Protein AF-0000000075753574 (afdb_homodimer)

Organism: Penicillium rubens (strain ATCC 28089 / DSM 1075 / NRRL 1951 / Wisconsin 54-1255) (NCBI:txid500485)

Nearest PDB structures (foldseek):
  1yt8-assembly1_A  TM=9.404E-01  e=7.599E-63  Pseudomonas aeruginosa
  6mxv-assembly1_A  TM=7.467E-01  e=1.984E-13  Francisella tularensis subsp. tularensis SCHU S4
  3nhv-assembly1_B  TM=7.639E-01  e=2.719E-06  Halalkalibacterium halodurans C-125
  3tp9-assembly1_B  TM=4.585E-01  e=3.879E-08  Alicyclobacillus acidocaldarius subsp. acidocaldarius DSM 446
  5ve5-assembly2_B  TM=8.413E-01  e=1.608E-04  Paraburkholderia phytofirmans PsJN

Sequence (1056 aa):
MTKSITARELRQHWVNHHEIALLDVREEGPYSEAHPLFALSVPVSEIEKKLPSLVPRLSAPIIVYDDGEGYVDRATARILALGYRDVAILTGGLSAYALVGEVYRDVNVPSKAFGELVESINHTPSLSAREVKDVLESEDDVVVLDARRFEEYNTMSIPHGRSCPGGELLYRFFEAIPSPETTVIVNCAGRTRSIVGTQSLINSGIPNKVVALRNGTIGWTLEGLELETKKTRRVPSPSVETLQKARKYAESWANHVGVSFIDSDQLTRFAAELEDRTLYLLDVRDPEEYALGHPIGFSNAPGGQLVQATDEWVGVRGARIVLYDTDGVRARMTASWLLQLGWEVYVFEERAGVPDALPLPKVPSWHPSTDCSITINDLRNLAGATVVDLARSSSYQKGHIPGAWFASGPELARDLRVLDGGGPIVLTSPDGDVAAMNVDEARKSISREVLYLVGGTMAWVAAGHPLETESRWLSQPIDVYKRPYEGTNNARKHMQGYLDWEYGLVAQLANDGVACFHVVRVSRGNLSMTKSITARELRQHWVNHHEIALLDVREEGPYSEAHPLFALSVPVSEIEKKLPSLVPRLSAPIIVYDDGEGYVDRATARILALGYRDVAILTGGLSAYALVGEVYRDVNVPSKAFGELVESINHTPSLSAREVKDVLESEDDVVVLDARRFEEYNTMSIPHGRSCPGGELLYRFFEAIPSPETTVIVNCAGRTRSIVGTQSLINSGIPNKVVALRNGTIGWTLEGLELETKKTRRVPSPSVETLQKARKYAESWANHVGVSFIDSDQLTRFAAELEDRTLYLLDVRDPEEYALGHPIGFSNAPGGQLVQATDEWVGVRGARIVLYDTDGVRARMTASWLLQLGWEVYVFEERAGVPDALPLPKVPSWHPSTDCSITINDLRNLAGATVVDLARSSSYQKGHIPGAWFASGPELARDLRVLDGGGPIVLTSPDGDVAAMNVDEARKSISREVLYLVGGTMAWVAAGHPLETESRWLSQPIDVYKRPYEGTNNARKHMQGYLDWEYGLVAQLANDGVACFHVVRVSRGNLS

pLDDT: mean 93.58, std 8.72, range [17.62, 98.88]

Solvent-accessible surface area (backbone atoms only — not comparable to full-atom values): 54801 Å² total; per-residue (Å²): 130,85,45,66,41,46,51,67,59,56,49,49,30,51,63,68,51,40,62,39,24,39,34,32,33,43,42,39,24,63,40,25,65,45,32,52,71,72,50,35,82,40,28,48,46,38,40,83,76,52,41,40,71,28,48,60,34,47,62,50,44,34,34,35,28,36,74,80,82,67,53,44,64,60,35,52,52,53,47,43,70,45,58,41,72,34,65,28,35,40,49,69,23,49,67,47,31,52,76,77,40,56,62,39,56,54,73,50,44,60,31,42,33,46,25,43,39,43,35,63,71,66,58,60,55,60,36,46,45,66,54,47,52,50,44,65,73,72,42,84,62,62,45,37,35,27,27,39,54,61,69,55,38,21,63,38,34,58,80,79,46,24,35,33,37,34,35,39,41,58,48,27,36,61,63,67,46,91,51,66,78,33,35,37,35,25,25,28,57,45,51,38,54,9,46,50,37,30,43,50,47,54,59,34,59,56,78,42,54,61,26,12,38,40,39,14,50,52,34,28,46,75,70,71,50,79,68,41,59,71,51,79,55,58,60,57,81,46,50,74,66,38,33,54,53,31,24,53,32,24,48,54,34,19,56,73,71,61,59,43,73,38,46,45,67,53,49,52,52,51,40,72,36,40,82,81,42,49,73,43,45,32,26,27,44,54,69,70,57,43,72,75,52,68,64,88,81,46,42,82,38,38,22,30,56,34,58,50,34,40,70,78,60,52,36,41,45,50,30,40,36,39,30,30,48,91,70,62,23,38,26,38,52,37,39,42,51,41,40,27,57,48,42,48,50,32,29,47,42,72,90,38,62,76,65,89,79,65,66,68,76,75,70,62,68,83,79,69,71,71,88,39,53,37,46,66,68,52,55,74,68,43,75,66,56,46,42,36,32,53,39,56,55,70,54,40,47,74,38,32,58,70,86,32,27,36,35,41,58,81,53,37,47,65,43,56,70,73,54,83,82,81,39,37,35,33,27,20,12,55,64,12,56,55,16,42,68,42,36,65,60,39,38,72,56,45,89,50,54,52,31,18,30,56,40,14,50,50,42,42,45,73,73,70,47,76,66,31,51,78,82,39,74,61,35,78,78,45,58,52,63,85,57,59,77,60,74,88,82,53,56,66,68,52,41,52,50,50,53,55,52,53,70,46,31,34,48,48,45,29,42,41,40,44,70,59,32,38,75,80,71,73,79,75,68,82,80,116,132,87,45,66,42,45,50,68,58,54,48,49,30,50,63,68,51,39,63,38,24,40,33,32,33,44,41,38,24,62,39,25,64,45,32,52,71,75,51,35,83,41,27,50,45,40,40,85,76,52,42,42,69,29,49,58,34,48,61,49,44,34,35,35,27,36,74,79,82,68,53,44,64,61,36,51,51,54,46,44,71,46,57,41,73,35,67,29,36,38,48,70,22,50,66,47,31,51,75,77,40,58,62,39,56,55,74,51,43,59,31,44,31,47,25,45,39,42,35,63,72,64,59,59,55,58,36,46,44,67,55,47,52,48,45,66,74,72,44,84,61,61,46,37,36,26,28,40,54,60,71,55,38,21,61,39,34,58,81,78,46,23,36,33,37,34,36,39,40,59,46,26,36,61,63,68,47,92,49,65,80,32,35,35,34,23,25,27,57,47,51,37,55,9,45,50,40,32,43,51,46,53,59,35,60,57,80,41,55,61,25,12,39,40,39,12,51,52,34,28,48,75,70,69,48,78,68,43,61,70,51,79,53,59,61,59,82,48,50,74,67,40,32,55,54,31,23,53,32,25,49,54,35,19,57,73,72,61,58,44,72,38,45,46,67,54,49,51,52,52,41,72,35,41,81,81,41,48,72,45,44,33,26,29,43,54,69,70,58,45,73,76,52,69,64,87,81,46,42,82,39,37,21,31,55,33,60,50,33,42,70,77,60,51,36,42,44,50,30,40,37,38,30,31,49,90,69,61,23,41,27,38,52,35,40,42,51,42,40,27,58,48,42,48,51,33,30,47,42,73,90,39,62,78,66,90,80,66,66,67,74,75,69,63,69,85,79,69,72,70,87,41,53,39,47,66,69,53,56,75,67,43,75,66,56,44,40,37,31,52,40,55,53,71,54,39,49,73,37,32,59,70,87,32,27,36,35,42,59,80,51,35,47,66,42,57,69,73,55,81,82,82,40,37,35,35,26,20,13,54,65,12,56,53,16,42,69,41,36,64,61,39,38,73,56,45,89,50,53,53,32,18,30,55,41,14,51,50,42,41,47,74,73,69,48,75,66,32,53,78,79,39,74,61,34,77,78,45,57,53,63,83,55,61,78,58,75,87,81,51,58,66,69,51,43,52,51,51,54,55,51,53,70,46,29,33,48,48,44,30,41,44,41,46,72,59,33,38,74,79,72,74,80,74,69,80,80,114

Secondary structure (DSSP, 8-state):
--EEE-HHHHHHHHHTT--BEEEE-S-HHHHHHSB-TTEEE--GGGHHHHHHHH---TTS-EEEE-SSSS-HHHHHHHHHHTT---EEEETTHHHHHTTTS--B-SSSHHHHHHHHHHHHHHT--EE-HHHHHHHHHH-SSEEEEE-S-HHHHHH-B-TTEEE--GGGHHHHHHHH--STT-EEEEE-SSSHHHHHHHHHHHHHT--S-EEEETTHHHHHHHTTPPPB-S---BPPPPPHHHHHHHHHHHHHHHHHHT-EEE-HHHHHHHHHTTTTS-EEEEE-S-HHHHHH---TTPEE--HHHHHHTGGGT--SBT-EEEEE-SSSSHHHHHHHHHHHTT-EEEEEPTTSPPPTT--PPPPP-----STTEE-HHHHHH-TT-EEEE-S-HHHHHH-BSTTPEE--STTHHHHGGG---SS-EEEE-SSSHHHHHHHHHHHHH-SS-EEEETTHHHHHHHTTPPPB----BSS---S----TTSSS---HHHHHHHHHHHHTHHHHHHHH------PPP-------/--EEE-HHHHHHHHHTT--BEEEE-S-HHHHHHSB-TTEEE--GGGHHHHHHHH---TTS-EEEE-SSSS-HHHHHHHHHHTT---EEEETTHHHHHTTTS--B-SSSHHHHHHHHHHHHHHT--EE-HHHHHHHHHH-SSEEEEE-S-HHHHHH-B-TTEEE--GGGHHHHHHHH---TT-EEEEE-SSSHHHHHHHHHHHHHT--S-EEEETTHHHHHHHTTPPPB-S---BPPPPPHHHHHHHHHHHHHHHHHHT-EEE-HHHHHHHHHTTTTS-EEEEE-S-HHHHHH---TTPEE--HHHHHHTGGGT--SBT-EEEEE-SSSSHHHHHHHHHHHTT-EEEEEPTTSPPPTT--PPPPP-----STTEE-HHHHHH-TT-EEEE-S-HHHHHH-BSTTPEE--STTHHHHGGG---SS-EEEE-SSSHHHHHHHHHHHHH-SS-EEEETTHHHHHHHTTPPPB----BSS---S----TTSSS---HHHHHHHHHHHHTHHHHHHHH------PPP-------

Radius of gyration: 33.56 Å; Cα contacts (8 Å, |Δi|>4): 2236; chains: 2; bounding box: 73×112×78 Å

InterPro domains:
  IPR001763 Rhodanese-like domain [PF00581] (9-97)
  IPR001763 Rhodanese-like domain [PF00581] (129-221)
  IPR001763 Rhodanese-like domain [PF00581] (270-349)
  IPR001763 Rhodanese-like domain [PF00581] (384-462)
  IPR001763 Rhodanese-like domain [PS50206] (16-105)
  IPR001763 Rhodanese-like domain [PS50206] (138-229)
  IPR001763 Rhodanese-like domain [PS50206] (275-469)
  IPR001763 Rhodanese-like domain [SM00450] (5-103)
  IPR001763 Rhodanese-like domain [SM00450] (128-226)
  IPR001763 Rhodanese-like domain [SM00450] (265-357)
  IPR001763 Rhodanese-like domain [SM00450] (372-466)
  IPR036873 Rhodanese-like domain superfamily [G3DSA:3.40.250.10] (2-103)
  IPR036873 Rhodanese-like domain superfamily [G3DSA:3.40.250.10] (124-230)
  IPR036873 Rhodanese-like domain superfamily [G3DSA:3.40.250.10] (260-349)
  IPR036873 Rhodanese-like domain superfamily [G3DSA:3.40.250.10] (373-472)
  IPR036873 Rhodanese-like domain superfamily [SSF52821] (3-99)
  IPR036873 Rhodanese-like domain superfamily [SSF52821] (105-231)
  IPR036873 Rhodanese-like domain superfamily [SSF52821] (270-349)
  IPR036873 Rhodanese-like domain superfamily [SSF52821] (375-518)

Structure (mmCIF, N/CA/C/O backbone):
data_AF-0000000075753574-model_v1
#
loop_
_entity.id
_entity.type
_entity.pdbx_description
1 polymer 'Pc22g07680 protein'
#
loop_
_atom_site.group_PDB
_atom_site.id
_atom_site.type_symbol
_atom_site.label_atom_id
_atom_site.label_alt_id
_atom_site.label_comp_id
_atom_site.label_asym_id
_atom_site.label_entity_id
_atom_site.label_seq_id
_atom_site.pdbx_PDB_ins_code
_atom_site.Cartn_x
_atom_site.Cartn_y
_atom_site.Cartn_z
_atom_site.occupancy
_atom_site.B_iso_or_equiv
_atom_site.auth_seq_id
_atom_site.auth_comp_id
_atom_site.auth_asym_id
_atom_site.auth_atom_id
_atom_site.pdbx_PDB_model_num
ATOM 1 N N . MET A 1 1 ? 22.688 10.523 28.703 1 51.31 1 MET A N 1
ATOM 2 C CA . MET A 1 1 ? 22.828 10.273 27.266 1 51.31 1 MET A CA 1
ATOM 3 C C . MET A 1 1 ? 21.469 10.25 26.578 1 51.31 1 MET A C 1
ATOM 5 O O . MET A 1 1 ? 20.547 9.578 27.047 1 51.31 1 MET A O 1
ATOM 9 N N . THR A 1 2 ? 21.188 11.188 25.609 1 72.88 2 THR A N 1
ATOM 10 C CA . THR A 1 2 ? 19.891 11.336 24.984 1 72.88 2 THR A CA 1
ATOM 11 C C . THR A 1 2 ? 19.516 10.07 24.203 1 72.88 2 THR A C 1
ATOM 13 O O . THR A 1 2 ? 20.328 9.523 23.469 1 72.88 2 THR A O 1
ATOM 16 N N . LYS A 1 3 ? 18.5 9.375 24.531 1 91.75 3 LYS A N 1
ATOM 17 C CA . LYS A 1 3 ? 17.984 8.18 23.891 1 91.75 3 LYS A CA 1
ATOM 18 C C . LYS A 1 3 ? 17.797 8.398 22.391 1 91.75 3 LYS A C 1
ATOM 20 O O . LYS A 1 3 ? 17.516 9.516 21.953 1 91.75 3 LYS A O 1
ATOM 25 N N . SER A 1 4 ? 18.25 7.445 21.625 1 97.56 4 SER A N 1
ATOM 26 C CA . SER A 1 4 ? 18.078 7.52 20.188 1 97.56 4 SER A CA 1
ATOM 27 C C . SER A 1 4 ? 17.312 6.301 19.656 1 97.56 4 SER A C 1
ATOM 29 O O . SER A 1 4 ? 17.25 5.27 20.328 1 97.56 4 SER A O 1
ATOM 31 N N . ILE A 1 5 ? 16.656 6.43 18.578 1 98.12 5 ILE A N 1
ATOM 32 C CA . ILE A 1 5 ? 15.93 5.367 17.906 1 98.12 5 ILE A CA 1
ATOM 33 C C . ILE A 1 5 ? 16.203 5.422 16.406 1 98.12 5 ILE A C 1
ATOM 35 O O . ILE A 1 5 ? 16.297 6.504 15.828 1 98.12 5 ILE A O 1
ATOM 39 N N . THR A 1 6 ? 16.406 4.301 15.742 1 98.19 6 THR A N 1
ATOM 40 C CA . THR A 1 6 ? 16.609 4.262 14.297 1 98.19 6 THR A CA 1
ATOM 41 C C . THR A 1 6 ? 15.289 4.383 13.547 1 98.19 6 THR A C 1
ATOM 43 O O . THR A 1 6 ? 14.227 4.148 14.117 1 98.19 6 THR A O 1
ATOM 46 N N . ALA A 1 7 ? 15.414 4.77 12.289 1 98.06 7 ALA A N 1
ATOM 47 C CA . ALA A 1 7 ? 14.234 4.848 11.445 1 98.06 7 ALA A CA 1
ATOM 48 C C . ALA A 1 7 ? 13.516 3.504 11.375 1 98.06 7 ALA A C 1
ATOM 50 O O . ALA A 1 7 ? 12.281 3.447 11.422 1 98.06 7 ALA A O 1
ATOM 51 N N . ARG A 1 8 ? 14.219 2.412 11.297 1 96.75 8 ARG A N 1
ATOM 52 C CA . ARG A 1 8 ? 13.648 1.074 11.211 1 96.75 8 ARG A CA 1
ATOM 53 C C . ARG A 1 8 ? 12.867 0.733 12.477 1 96.75 8 ARG A C 1
ATOM 55 O O . ARG A 1 8 ? 11.766 0.178 12.398 1 96.75 8 ARG A O 1
ATOM 62 N N . GLU A 1 9 ? 13.43 1.043 13.609 1 97.88 9 GLU A N 1
ATOM 63 C CA . GLU A 1 9 ? 12.742 0.798 14.875 1 97.88 9 GLU A CA 1
ATOM 64 C C . GLU A 1 9 ? 11.453 1.609 14.969 1 97.88 9 GLU A C 1
ATOM 66 O O . GLU A 1 9 ? 10.422 1.1 15.422 1 97.88 9 GLU A O 1
ATOM 71 N N . LEU A 1 10 ? 11.562 2.91 14.602 1 98.5 10 LEU A N 1
ATOM 72 C CA . LEU A 1 10 ? 10.383 3.773 14.586 1 98.5 10 LEU A CA 1
ATOM 73 C C . LEU A 1 10 ? 9.281 3.17 13.727 1 98.5 10 LEU A C 1
ATOM 75 O O . LEU A 1 10 ? 8.125 3.08 14.164 1 98.5 10 LEU A O 1
ATOM 79 N N . ARG A 1 11 ? 9.641 2.717 12.555 1 97.75 11 ARG A N 1
ATOM 80 C CA . ARG A 1 11 ? 8.688 2.152 11.609 1 97.75 11 ARG A CA 1
ATOM 81 C C . ARG A 1 11 ? 8.07 0.871 12.148 1 97.75 11 ARG A C 1
ATOM 83 O O . ARG A 1 11 ? 6.887 0.597 11.914 1 97.75 11 ARG A O 1
ATOM 90 N N . GLN A 1 12 ? 8.812 0.112 12.891 1 96.62 12 GLN A N 1
ATOM 91 C CA . GLN A 1 12 ? 8.289 -1.104 13.508 1 96.62 12 GLN A CA 1
ATOM 92 C C . GLN A 1 12 ? 7.215 -0.778 14.539 1 96.62 12 GLN A C 1
ATOM 94 O O . GLN A 1 12 ? 6.254 -1.532 14.703 1 96.62 12 GLN A O 1
ATOM 99 N N . HIS A 1 13 ? 7.375 0.349 15.227 1 97.56 13 HIS A N 1
ATOM 100 C CA . HIS A 1 13 ? 6.328 0.775 16.141 1 97.56 13 HIS A CA 1
ATOM 101 C C . HIS A 1 13 ? 5.004 0.982 15.414 1 97.56 13 HIS A C 1
ATOM 103 O O . HIS A 1 13 ? 3.959 0.519 15.875 1 97.56 13 HIS A O 1
ATOM 109 N N . TRP A 1 14 ? 5.082 1.662 14.289 1 97.69 14 TRP A N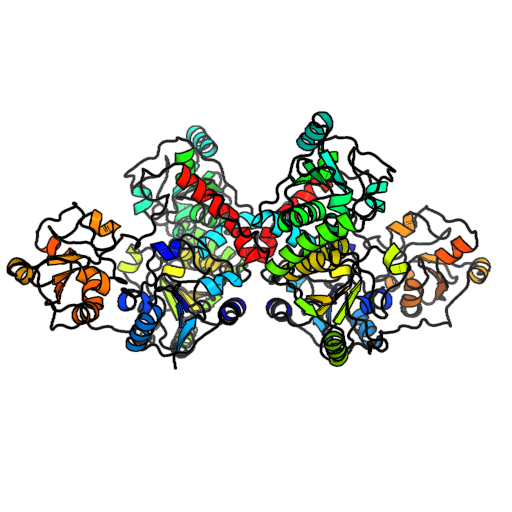 1
ATOM 110 C CA . TRP A 1 14 ? 3.869 1.961 13.539 1 97.69 14 TRP A CA 1
ATOM 111 C C . TRP A 1 14 ? 3.199 0.679 13.055 1 97.69 14 TRP A C 1
ATOM 113 O O . TRP A 1 14 ? 1.995 0.49 13.242 1 97.69 14 TRP A O 1
ATOM 123 N N . VAL A 1 15 ? 3.992 -0.247 12.516 1 95.44 15 VAL A N 1
ATOM 124 C CA . VAL A 1 15 ? 3.453 -1.459 11.906 1 95.44 15 VAL A CA 1
ATOM 125 C C . VAL A 1 15 ? 2.861 -2.361 12.992 1 95.44 15 VAL A C 1
ATOM 127 O O . VAL A 1 15 ? 1.861 -3.045 12.758 1 95.44 15 VAL A O 1
ATOM 130 N N . ASN A 1 16 ? 3.414 -2.309 14.172 1 94.75 16 ASN A N 1
ATOM 131 C CA . ASN A 1 16 ? 2.961 -3.164 15.266 1 94.75 16 ASN A CA 1
ATOM 132 C C . ASN A 1 16 ? 1.916 -2.463 16.125 1 94.75 16 ASN A C 1
ATOM 134 O O . ASN A 1 16 ? 1.493 -2.996 17.156 1 94.75 16 ASN A O 1
ATOM 138 N N . HIS A 1 17 ? 1.544 -1.242 15.82 1 95.06 17 HIS A N 1
ATOM 139 C CA . HIS A 1 17 ? 0.521 -0.464 16.516 1 95.06 17 HIS A CA 1
ATOM 140 C C . HIS A 1 17 ? 0.948 -0.13 17.938 1 95.06 17 HIS A C 1
ATOM 142 O O . HIS A 1 17 ? 0.118 -0.108 18.844 1 95.06 17 HIS A O 1
ATOM 148 N N . HIS A 1 18 ? 2.271 0.02 18.141 1 97.19 18 HIS A N 1
ATOM 149 C CA . HIS A 1 18 ? 2.781 0.519 19.406 1 97.19 18 HIS A CA 1
ATOM 150 C C . HIS A 1 18 ? 2.721 2.041 19.469 1 97.19 18 HIS A C 1
ATOM 152 O O . HIS A 1 18 ? 3.012 2.717 18.484 1 97.19 18 HIS A O 1
ATOM 158 N N . GLU A 1 19 ? 2.332 2.555 20.641 1 98.31 19 GLU A N 1
ATOM 159 C CA . GLU A 1 19 ? 2.172 3.998 20.797 1 98.31 19 GLU A CA 1
ATOM 160 C C . GLU A 1 19 ? 3.496 4.727 20.578 1 98.31 19 GLU A C 1
ATOM 162 O O . GLU A 1 19 ? 4.523 4.336 21.141 1 98.31 19 GLU A O 1
ATOM 167 N N . ILE A 1 20 ? 3.479 5.77 19.781 1 98.69 20 ILE A N 1
ATOM 168 C CA . ILE A 1 20 ? 4.664 6.586 19.531 1 98.69 20 ILE A CA 1
ATOM 169 C C . ILE A 1 20 ? 4.262 7.891 18.844 1 98.69 20 ILE A C 1
ATOM 171 O O . ILE A 1 20 ? 3.365 7.902 18 1 98.69 20 ILE A O 1
ATOM 175 N N . ALA A 1 21 ? 4.809 8.992 19.219 1 98.81 21 ALA A N 1
ATOM 176 C CA . ALA A 1 21 ? 4.645 10.289 18.562 1 98.81 21 ALA A CA 1
ATOM 177 C C . ALA A 1 21 ? 5.945 10.734 17.906 1 98.81 21 ALA A C 1
ATOM 179 O O . ALA A 1 21 ? 7.008 10.695 18.516 1 98.81 21 ALA A O 1
ATOM 180 N N . LEU A 1 22 ? 5.906 11.07 16.641 1 98.88 22 LEU A N 1
ATOM 181 C CA . LEU A 1 22 ? 7.055 11.602 15.906 1 98.88 22 LEU A CA 1
ATOM 182 C C . LEU A 1 22 ? 6.902 13.094 15.664 1 98.88 22 LEU A C 1
ATOM 184 O O . LEU A 1 22 ? 5.957 13.531 14.992 1 98.88 22 LEU A O 1
ATOM 188 N N . LEU A 1 23 ? 7.781 13.844 16.172 1 98.81 23 LEU A N 1
ATOM 189 C CA . LEU A 1 23 ? 7.707 15.297 16.094 1 98.81 23 LEU A CA 1
ATOM 190 C C . LEU A 1 23 ? 8.758 15.844 15.125 1 98.81 23 LEU A C 1
ATOM 192 O O . LEU A 1 23 ? 9.953 15.656 15.336 1 98.81 23 LEU A O 1
ATOM 196 N N . ASP A 1 24 ? 8.305 16.453 14.102 1 98.75 24 ASP A N 1
ATOM 197 C CA . ASP A 1 24 ? 9.148 17.297 13.266 1 98.75 24 ASP A CA 1
ATOM 198 C C . ASP A 1 24 ? 9.273 18.703 13.852 1 98.75 24 ASP A C 1
ATOM 200 O O . ASP A 1 24 ? 8.305 19.469 13.875 1 98.75 24 ASP A O 1
ATOM 204 N N . VAL A 1 25 ? 10.469 19.031 14.281 1 98.31 25 VAL A N 1
ATOM 205 C CA . VAL A 1 25 ? 10.602 20.281 15.039 1 98.31 25 VAL A CA 1
ATOM 206 C C . VAL A 1 25 ? 11.047 21.406 14.117 1 98.31 25 VAL A C 1
ATOM 208 O O . VAL A 1 25 ? 11.414 22.484 14.586 1 98.31 25 VAL A O 1
ATOM 211 N N . ARG A 1 26 ? 11.086 21.234 12.844 1 97.12 26 ARG A N 1
ATOM 212 C CA . ARG A 1 26 ? 11.305 22.281 11.836 1 97.12 26 ARG A CA 1
ATOM 213 C C . ARG A 1 26 ? 10.055 23.141 11.664 1 97.12 26 ARG A C 1
ATOM 215 O O . ARG A 1 26 ? 8.992 22.812 12.203 1 97.12 26 ARG A O 1
ATOM 222 N N . GLU A 1 27 ? 10.164 24.141 10.961 1 96.25 27 GLU A N 1
ATOM 223 C CA . GLU A 1 27 ? 9.008 24.953 10.586 1 96.25 27 GLU A CA 1
ATOM 224 C C . GLU A 1 27 ? 8.117 24.203 9.594 1 96.25 27 GLU A C 1
ATOM 226 O O . GLU A 1 27 ? 8.562 23.266 8.938 1 96.25 27 GLU A O 1
ATOM 231 N N . GLU A 1 28 ? 6.852 24.609 9.484 1 95.81 28 GLU A N 1
ATOM 232 C CA . GLU A 1 28 ? 5.863 23.953 8.633 1 95.81 28 GLU A CA 1
ATOM 233 C C . GLU A 1 28 ? 6.312 23.938 7.176 1 95.81 28 GLU A C 1
ATOM 235 O O . GLU A 1 28 ? 6.035 22.984 6.445 1 95.81 28 GLU A O 1
ATOM 240 N N . GLY A 1 29 ? 6.945 24.984 6.703 1 95.06 29 GLY A N 1
ATOM 241 C CA . GLY A 1 29 ? 7.434 25.031 5.336 1 95.06 29 GLY A CA 1
ATOM 242 C C . GLY A 1 29 ? 8.281 23.828 4.965 1 95.06 29 GLY A C 1
ATOM 243 O O . GLY A 1 29 ? 7.879 23.016 4.125 1 95.06 29 GLY A O 1
ATOM 244 N N . PRO A 1 30 ? 9.492 23.766 5.68 1 96.12 30 PRO A N 1
ATOM 245 C CA . PRO A 1 30 ? 10.336 22.594 5.43 1 96.12 30 PRO A CA 1
ATOM 246 C C . PRO A 1 30 ? 9.617 21.266 5.711 1 96.12 30 PRO A C 1
ATOM 248 O O . PRO A 1 30 ? 9.797 20.297 4.977 1 96.12 30 PRO A O 1
ATOM 251 N N . TYR A 1 31 ? 8.812 21.219 6.691 1 97.5 31 TYR A N 1
ATOM 252 C CA . TYR A 1 31 ? 8 20.031 6.973 1 97.5 31 TYR A CA 1
ATOM 253 C C . TYR A 1 31 ? 7.156 19.656 5.762 1 97.5 31 TYR A C 1
ATOM 255 O O . TYR A 1 31 ? 7.125 18.484 5.367 1 97.5 31 TYR A O 1
ATOM 263 N N . SER A 1 32 ? 6.477 20.578 5.164 1 96.81 32 SER A N 1
ATOM 264 C CA . SER A 1 32 ? 5.539 20.328 4.078 1 96.81 32 SER A CA 1
ATOM 265 C C . SER A 1 32 ? 6.262 19.828 2.828 1 96.81 32 SER A C 1
ATOM 267 O O . SER A 1 32 ? 5.637 19.281 1.917 1 96.81 32 SER A O 1
ATOM 269 N N . GLU A 1 33 ? 7.562 20.031 2.762 1 96.06 33 GLU A N 1
ATOM 270 C CA . GLU A 1 33 ? 8.336 19.594 1.605 1 96.06 33 GLU A CA 1
ATOM 271 C C . GLU A 1 33 ? 8.664 18.109 1.692 1 96.06 33 GLU A C 1
ATOM 273 O O . GLU A 1 33 ? 8.773 17.438 0.668 1 96.06 33 GLU A O 1
ATOM 278 N N . ALA A 1 34 ? 8.906 17.703 2.895 1 97.75 34 ALA A N 1
ATOM 279 C CA . ALA A 1 34 ? 9.273 16.297 3.094 1 97.75 34 ALA A CA 1
ATOM 280 C C . ALA A 1 34 ? 9.133 15.898 4.559 1 97.75 34 ALA A C 1
ATOM 282 O O . ALA A 1 34 ? 9.688 16.547 5.445 1 97.75 34 ALA A O 1
ATOM 283 N N . HIS A 1 35 ? 8.469 14.852 4.82 1 98.69 35 HIS A N 1
ATOM 284 C CA . HIS A 1 35 ? 8.336 14.312 6.172 1 98.69 35 HIS A CA 1
ATOM 285 C C . HIS A 1 35 ? 7.82 12.875 6.145 1 98.69 35 HIS A C 1
ATOM 287 O O . HIS A 1 35 ? 7.18 12.461 5.176 1 98.69 35 HIS A O 1
ATOM 293 N N . PRO A 1 36 ? 8.148 12.078 7.199 1 98.75 36 PRO A N 1
ATOM 294 C CA . PRO A 1 36 ? 7.512 10.766 7.312 1 98.75 36 PRO A CA 1
ATOM 295 C C . PRO A 1 36 ? 5.992 10.852 7.445 1 98.75 36 PRO A C 1
ATOM 297 O O . PRO A 1 36 ? 5.465 11.891 7.855 1 98.75 36 PRO A O 1
ATOM 300 N N . LEU A 1 37 ? 5.301 9.797 7.156 1 98.62 37 LEU A N 1
ATOM 301 C CA . LEU A 1 37 ? 3.85 9.766 7.016 1 98.62 37 LEU A CA 1
ATOM 302 C C . LEU A 1 37 ? 3.166 10.297 8.266 1 98.62 37 LEU A C 1
ATOM 304 O O . LEU A 1 37 ? 2.238 11.102 8.18 1 98.62 37 LEU A O 1
ATOM 308 N N . PHE A 1 38 ? 3.633 9.867 9.461 1 98.62 38 PHE A N 1
ATOM 309 C CA . PHE A 1 38 ? 2.885 10.148 10.68 1 98.62 38 PHE A CA 1
ATOM 310 C C . PHE A 1 38 ? 3.572 11.234 11.5 1 98.62 38 PHE A C 1
ATOM 312 O O . PHE A 1 38 ? 3.291 11.398 12.688 1 98.62 38 PHE A O 1
ATOM 319 N N . ALA A 1 39 ? 4.473 11.984 10.859 1 98.75 39 ALA A N 1
ATOM 320 C CA . ALA A 1 39 ? 5.152 13.062 11.57 1 98.75 39 ALA A CA 1
ATOM 321 C C . ALA A 1 39 ? 4.191 14.211 11.867 1 98.75 39 ALA A C 1
ATOM 323 O O . ALA A 1 39 ? 3.338 14.547 11.039 1 98.75 39 ALA A O 1
ATOM 324 N N . LEU A 1 40 ? 4.387 14.766 13.031 1 98.38 40 LEU A N 1
ATOM 325 C CA . LEU A 1 40 ? 3.656 15.961 13.438 1 98.38 40 LEU A CA 1
ATOM 326 C C . LEU A 1 40 ? 4.508 17.219 13.258 1 98.38 40 LEU A C 1
ATOM 328 O O . LEU A 1 40 ? 5.699 17.203 13.586 1 98.38 40 LEU A O 1
ATOM 332 N N . SER A 1 41 ? 3.939 18.25 12.727 1 97.75 41 SER A N 1
ATOM 333 C CA . SER A 1 41 ? 4.633 19.531 12.648 1 97.75 41 SER A CA 1
ATOM 334 C C . SER A 1 41 ? 4.547 20.281 13.969 1 97.75 41 SER A C 1
ATOM 336 O O . SER A 1 41 ? 3.508 20.859 14.297 1 97.75 41 SER A O 1
ATOM 338 N N . VAL A 1 42 ? 5.59 20.219 14.711 1 98 42 VAL A N 1
ATOM 339 C CA . VAL A 1 42 ? 5.703 20.922 15.984 1 98 42 VAL A CA 1
ATOM 340 C C . VAL A 1 42 ? 7.02 21.703 16.031 1 98 42 VAL A C 1
ATOM 342 O O . VAL A 1 42 ? 7.996 21.234 16.625 1 98 42 VAL A O 1
ATOM 345 N N . PRO A 1 43 ? 6.969 22.906 15.461 1 97.25 43 PRO A N 1
ATOM 346 C CA . PRO A 1 43 ? 8.211 23.672 15.445 1 97.25 43 PRO A CA 1
ATOM 347 C C . PRO A 1 43 ? 8.812 23.859 16.844 1 97.25 43 PRO A C 1
ATOM 349 O O . PRO A 1 43 ? 8.078 24.031 17.812 1 97.25 43 PRO A O 1
ATOM 352 N N . VAL A 1 44 ? 10.133 23.891 16.922 1 97.25 44 VAL A N 1
ATOM 353 C CA . VAL A 1 44 ? 10.852 23.938 18.188 1 97.25 44 VAL A CA 1
ATOM 354 C C . VAL A 1 44 ? 10.406 25.172 18.984 1 97.25 44 VAL A C 1
ATOM 356 O O . VAL A 1 44 ? 10.344 25.125 20.219 1 97.25 44 VAL A O 1
ATOM 359 N N . SER A 1 45 ? 9.969 26.234 18.344 1 95.56 45 SER A N 1
ATOM 360 C CA . SER A 1 45 ? 9.602 27.5 19 1 95.56 45 SER A CA 1
ATOM 361 C C . SER A 1 45 ? 8.18 27.438 19.531 1 95.56 45 SER A C 1
ATOM 363 O O . SER A 1 45 ? 7.746 28.344 20.25 1 95.56 45 SER A O 1
ATOM 365 N N . GLU A 1 46 ? 7.441 26.359 19.234 1 96.06 46 GLU A N 1
ATOM 366 C CA . GLU A 1 46 ? 6.031 26.281 19.609 1 96.06 46 GLU A CA 1
ATOM 367 C C . GLU A 1 46 ? 5.73 25.016 20.391 1 96.06 46 GLU A C 1
ATOM 369 O O . GLU A 1 46 ? 4.57 24.609 20.531 1 96.06 46 GLU A O 1
ATOM 374 N N . ILE A 1 47 ? 6.668 24.359 20.906 1 96.69 47 ILE A N 1
ATOM 375 C CA . ILE A 1 47 ? 6.527 23.062 21.547 1 96.69 47 ILE A CA 1
ATOM 376 C C . ILE A 1 47 ? 5.547 23.172 22.719 1 96.69 47 ILE A C 1
ATOM 378 O O . ILE A 1 47 ? 4.594 22.391 22.812 1 96.69 47 ILE A O 1
ATOM 382 N N . GLU A 1 48 ? 5.727 24.203 23.562 1 95.06 48 GLU A N 1
ATOM 383 C CA . GLU A 1 48 ? 4.891 24.359 24.75 1 95.06 48 GLU A CA 1
ATOM 384 C C . GLU A 1 48 ? 3.436 24.625 24.375 1 95.06 48 GLU A C 1
ATOM 386 O O . GLU A 1 48 ? 2.518 24.219 25.094 1 95.06 48 GLU A O 1
ATOM 391 N N . LYS A 1 49 ? 3.309 25.234 23.297 1 93.69 49 LYS A N 1
ATOM 392 C CA . LYS A 1 49 ? 1.972 25.609 22.844 1 93.69 49 LYS A CA 1
ATOM 393 C C . LYS A 1 49 ? 1.247 24.438 22.219 1 93.69 49 LYS A C 1
ATOM 395 O O . LYS A 1 49 ? 0.052 24.234 22.438 1 93.69 49 LYS A O 1
ATOM 400 N N . LYS A 1 50 ? 1.885 23.594 21.438 1 95.19 50 LYS A N 1
ATOM 401 C CA . LYS A 1 50 ? 1.24 22.625 20.562 1 95.19 50 LYS A CA 1
ATOM 402 C C . LYS A 1 50 ? 1.281 21.234 21.172 1 95.19 50 LYS A C 1
ATOM 404 O O . LYS A 1 50 ? 0.327 20.453 21.047 1 95.19 50 LYS A O 1
ATOM 409 N N . LEU A 1 51 ? 2.271 20.844 21.844 1 96.38 51 LEU A N 1
ATOM 410 C CA . LEU A 1 51 ? 2.586 19.469 22.188 1 96.38 51 LEU A CA 1
ATOM 411 C C . LEU A 1 51 ? 1.583 18.906 23.188 1 96.38 51 LEU A C 1
ATOM 413 O O . LEU A 1 51 ? 1.106 17.781 23.031 1 96.38 51 LEU A O 1
ATOM 417 N N . PRO A 1 52 ? 1.178 19.688 24.203 1 94.69 52 PRO A N 1
ATOM 418 C CA . PRO A 1 52 ? 0.36 19.094 25.266 1 94.69 52 PRO A CA 1
ATOM 419 C C . PRO A 1 52 ? -0.959 18.531 24.734 1 94.69 52 PRO A C 1
ATOM 421 O O . PRO A 1 52 ? -1.388 17.453 25.156 1 94.69 52 PRO A O 1
ATOM 424 N N . SER A 1 53 ? -1.578 19.219 23.828 1 93 53 SER A N 1
ATOM 425 C CA . SER A 1 53 ? -2.844 18.719 23.297 1 93 53 SER A CA 1
ATOM 426 C C . SER A 1 53 ? -2.623 17.531 22.359 1 93 53 SER A C 1
ATOM 428 O O . SER A 1 53 ? -3.465 16.641 22.281 1 93 53 SER A O 1
ATOM 430 N N . LEU A 1 54 ? -1.511 17.438 21.672 1 96.62 54 LEU A N 1
ATOM 431 C CA . LEU A 1 54 ? -1.208 16.375 20.719 1 96.62 54 LEU A CA 1
ATOM 432 C C . LEU A 1 54 ? -0.743 15.117 21.438 1 96.62 54 LEU A C 1
ATOM 434 O O . LEU A 1 54 ? -0.979 14 20.953 1 96.62 54 LEU A O 1
ATOM 438 N N . VAL A 1 55 ? -0.048 15.328 22.5 1 96.56 55 VAL A N 1
ATOM 439 C CA . VAL A 1 55 ? 0.466 14.227 23.297 1 96.56 55 VAL A CA 1
ATOM 440 C C . VAL A 1 55 ? 0.083 14.43 24.766 1 96.56 55 VAL A C 1
ATOM 442 O O . VAL A 1 55 ? 0.894 14.906 25.562 1 96.56 55 VAL A O 1
ATOM 445 N N . PRO A 1 56 ? -1.07 13.953 25.141 1 93.75 56 PRO A N 1
ATOM 446 C CA . PRO A 1 56 ? -1.584 14.281 26.469 1 93.75 56 PRO A CA 1
ATOM 447 C C . PRO A 1 56 ? -0.946 13.438 27.562 1 93.75 56 PRO A C 1
ATOM 449 O O . PRO A 1 56 ? -1.04 13.781 28.75 1 93.75 56 PRO A O 1
ATOM 452 N N . ARG A 1 57 ? -0.316 12.328 27.25 1 94.5 57 ARG A N 1
ATOM 453 C CA . ARG A 1 57 ? 0.286 11.453 28.266 1 94.5 57 ARG A CA 1
ATOM 454 C C . ARG A 1 57 ? 1.778 11.727 28.406 1 94.5 57 ARG A C 1
ATOM 456 O O . ARG A 1 57 ? 2.541 11.555 27.453 1 94.5 57 ARG A O 1
ATOM 463 N N . LEU A 1 58 ? 2.219 12 29.578 1 94.38 58 LEU A N 1
ATOM 464 C CA . LEU A 1 58 ? 3.594 12.406 29.828 1 94.38 58 LEU A CA 1
ATOM 465 C C . LEU A 1 58 ? 4.555 11.234 29.641 1 94.38 58 LEU A C 1
ATOM 467 O O . LEU A 1 58 ? 5.742 11.438 29.391 1 94.38 58 LEU A O 1
ATOM 471 N N . SER A 1 59 ? 4.059 10.023 29.734 1 95.19 59 SER A N 1
ATOM 472 C CA . SER A 1 59 ? 4.938 8.867 29.609 1 95.19 59 SER A CA 1
ATOM 473 C C . SER A 1 59 ? 4.91 8.305 28.188 1 95.19 59 SER A C 1
ATOM 475 O O . SER A 1 59 ? 5.551 7.289 27.906 1 95.19 59 SER A O 1
ATOM 477 N N . ALA A 1 60 ? 4.148 8.875 27.266 1 96.5 60 ALA A N 1
ATOM 478 C CA . ALA A 1 60 ? 4.102 8.406 25.891 1 96.5 60 ALA A CA 1
ATOM 479 C C . ALA A 1 60 ? 5.453 8.578 25.203 1 96.5 60 ALA A C 1
ATOM 481 O O . ALA A 1 60 ? 6.129 9.586 25.391 1 96.5 60 ALA A O 1
ATOM 482 N N . PRO A 1 61 ? 5.91 7.562 24.422 1 98.12 61 PRO A N 1
ATOM 483 C CA . PRO A 1 61 ? 7.172 7.715 23.703 1 98.12 61 PRO A CA 1
ATOM 484 C C . PRO A 1 61 ? 7.113 8.82 22.641 1 98.12 61 PRO A C 1
ATOM 486 O O . PRO A 1 61 ? 6.207 8.836 21.812 1 98.12 61 PRO A O 1
ATOM 489 N N . ILE A 1 62 ? 8.062 9.742 22.719 1 98.5 62 ILE A N 1
ATOM 490 C CA . ILE A 1 62 ? 8.172 10.852 21.781 1 98.5 62 ILE A CA 1
ATOM 491 C C . ILE A 1 62 ? 9.508 10.789 21.062 1 98.5 62 ILE A C 1
ATOM 493 O O . ILE A 1 62 ? 10.562 10.648 21.688 1 98.5 62 ILE A O 1
ATOM 497 N N . ILE A 1 63 ? 9.492 10.805 19.75 1 98.88 63 ILE A N 1
ATOM 498 C CA . ILE A 1 63 ? 10.695 10.891 18.922 1 98.88 63 ILE A CA 1
ATOM 499 C C . ILE A 1 63 ? 10.773 12.266 18.266 1 98.88 63 ILE A C 1
ATOM 501 O O . ILE A 1 63 ? 9.797 12.742 17.688 1 98.88 63 ILE A O 1
ATOM 505 N N . VAL A 1 64 ? 11.883 12.898 18.375 1 98.69 64 VAL A N 1
ATOM 506 C CA . VAL A 1 64 ? 12.086 14.219 17.797 1 98.69 64 VAL A CA 1
ATOM 507 C C . VAL A 1 64 ? 13.117 14.141 16.672 1 98.69 64 VAL A C 1
ATOM 509 O O . VAL A 1 64 ? 14.086 13.383 16.766 1 98.69 64 VAL A O 1
ATOM 512 N N . TYR A 1 65 ? 12.82 14.883 15.609 1 98.75 65 TYR A N 1
ATOM 513 C CA . TYR A 1 65 ? 13.82 14.914 14.547 1 98.75 65 TYR A CA 1
ATOM 514 C C . TYR A 1 65 ? 13.812 16.266 13.836 1 98.75 65 TYR A C 1
ATOM 516 O O . TYR A 1 65 ? 12.883 17.047 13.992 1 98.75 65 TYR A O 1
ATOM 524 N N . ASP A 1 66 ? 14.867 16.641 13.188 1 98.12 66 ASP A N 1
ATOM 525 C CA . ASP A 1 66 ? 15.047 17.672 12.18 1 98.12 66 ASP A CA 1
ATOM 526 C C . ASP A 1 66 ? 15.828 17.141 10.977 1 98.12 66 ASP A C 1
ATOM 528 O O . ASP A 1 66 ? 15.773 15.938 10.68 1 98.12 66 ASP A O 1
ATOM 532 N N . ASP A 1 67 ? 16.281 17.953 10.148 1 96.5 67 ASP A N 1
ATOM 533 C CA . ASP A 1 67 ? 17.062 17.484 9 1 96.5 67 ASP A CA 1
ATOM 534 C C . ASP A 1 67 ? 18.484 18.078 9.031 1 96.5 67 ASP A C 1
ATOM 536 O O . ASP A 1 67 ? 18.984 18.531 8.008 1 96.5 67 ASP A O 1
ATOM 540 N N . GLY A 1 68 ? 19.078 18.156 10.18 1 94.12 68 GLY A N 1
ATOM 541 C CA . GLY A 1 68 ? 20.453 18.625 10.305 1 94.12 68 GLY A CA 1
ATOM 542 C C . GLY A 1 68 ? 20.562 20.062 10.789 1 94.12 68 GLY A C 1
ATOM 543 O O . GLY A 1 68 ? 21.656 20.562 11.016 1 94.12 68 GLY A O 1
ATOM 544 N N . GLU A 1 69 ? 19.484 20.766 11.07 1 93.19 69 GLU A N 1
ATOM 545 C CA . GLU A 1 69 ? 19.5 22.156 11.508 1 93.19 69 GLU A CA 1
ATOM 546 C C . GLU A 1 69 ? 20 22.281 12.945 1 93.19 69 GLU A C 1
ATOM 548 O O . GLU A 1 69 ? 20.391 23.359 13.383 1 93.19 69 GLU A O 1
ATOM 553 N N . GLY A 1 70 ? 19.844 21.172 13.633 1 93.62 70 GLY A N 1
ATOM 554 C CA . GLY A 1 70 ? 20.328 21.172 15.008 1 93.62 70 GLY A CA 1
ATOM 555 C C . GLY A 1 70 ? 19.281 21.625 16.016 1 93.62 70 GLY A C 1
ATOM 556 O O . GLY A 1 70 ? 19.609 22.062 17.109 1 93.62 70 GLY A O 1
ATOM 557 N N . TYR A 1 71 ? 17.969 21.547 15.719 1 96.31 71 TYR A N 1
ATOM 558 C CA . TYR A 1 71 ? 16.891 21.969 16.609 1 96.31 71 TYR A CA 1
ATOM 559 C C . TYR A 1 71 ? 16.609 20.922 17.672 1 96.31 71 TYR A C 1
ATOM 561 O O . TYR A 1 71 ? 15.969 21.203 18.688 1 96.31 71 TYR A O 1
ATOM 569 N N . VAL A 1 72 ? 17.062 19.688 17.5 1 96.88 72 VAL A N 1
ATOM 570 C CA . VAL A 1 72 ? 16.594 18.531 18.25 1 96.88 72 VAL A CA 1
ATOM 571 C C . VAL A 1 72 ? 17.047 18.641 19.703 1 96.88 72 VAL A C 1
ATOM 573 O O . VAL A 1 72 ? 16.328 18.25 20.625 1 96.88 72 VAL A O 1
ATOM 576 N N . ASP A 1 73 ? 18.234 19.188 19.922 1 94.81 73 ASP A N 1
ATOM 577 C CA . ASP A 1 73 ? 18.703 19.312 21.297 1 94.81 73 ASP A CA 1
ATOM 578 C C . ASP A 1 73 ? 17.828 20.297 22.078 1 94.81 73 ASP A C 1
ATOM 580 O O . ASP A 1 73 ? 17.422 20 23.203 1 94.81 73 ASP A O 1
ATOM 584 N N . ARG A 1 74 ? 17.609 21.406 21.5 1 94.69 74 ARG A N 1
ATOM 585 C CA . ARG A 1 74 ? 16.75 22.406 22.125 1 94.69 74 ARG A CA 1
ATOM 586 C C . ARG A 1 74 ? 15.344 21.859 22.344 1 94.69 74 ARG A C 1
ATOM 588 O O . ARG A 1 74 ? 14.742 22.062 23.391 1 94.69 74 ARG A O 1
ATOM 595 N N . ALA A 1 75 ? 14.82 21.188 21.344 1 97.31 75 ALA A N 1
ATOM 596 C CA . ALA A 1 75 ? 13.477 20.609 21.422 1 97.31 75 ALA A CA 1
ATOM 597 C C . ALA A 1 75 ? 13.391 19.594 22.562 1 97.31 75 ALA A C 1
ATOM 599 O O . ALA A 1 75 ? 12.445 19.625 23.359 1 97.31 75 ALA A O 1
ATOM 600 N N . THR A 1 76 ? 14.383 18.703 22.625 1 97.38 76 THR A N 1
ATOM 601 C CA . THR A 1 76 ? 14.398 17.688 23.656 1 97.38 76 THR A CA 1
ATOM 602 C C . THR A 1 76 ? 14.406 18.312 25.047 1 97.38 76 THR A C 1
ATOM 604 O O . THR A 1 76 ? 13.656 17.891 25.922 1 97.38 76 THR A O 1
ATOM 607 N N . ALA A 1 77 ? 15.195 19.328 25.188 1 94.94 77 ALA A N 1
ATOM 608 C CA . ALA A 1 77 ? 15.273 20.016 26.469 1 94.94 77 ALA A CA 1
ATOM 609 C C . ALA A 1 77 ? 13.93 20.641 26.844 1 94.94 77 ALA A C 1
ATOM 611 O O . ALA A 1 77 ? 13.477 20.531 27.984 1 94.94 77 ALA A O 1
ATOM 612 N N . ARG A 1 78 ? 13.289 21.266 25.922 1 95.12 78 ARG A N 1
ATOM 613 C CA . ARG A 1 78 ? 12 21.906 26.156 1 95.12 78 ARG A CA 1
ATOM 614 C C . ARG A 1 78 ? 10.922 20.875 26.5 1 95.12 78 ARG A C 1
ATOM 616 O O . ARG A 1 78 ? 10.102 21.109 27.391 1 95.12 78 ARG A O 1
ATOM 623 N N . ILE A 1 79 ? 10.953 19.75 25.797 1 97 79 ILE A N 1
ATOM 624 C CA . ILE A 1 79 ? 9.961 18.703 26 1 97 79 ILE A CA 1
ATOM 625 C C . ILE A 1 79 ? 10.148 18.078 27.391 1 97 79 ILE A C 1
ATOM 627 O O . ILE A 1 79 ? 9.172 17.875 28.125 1 97 79 ILE A O 1
ATOM 631 N N . LEU A 1 80 ? 11.367 17.875 27.75 1 95.62 80 LEU A N 1
ATOM 632 C CA . LEU A 1 80 ? 11.656 17.328 29.078 1 95.62 80 LEU A CA 1
ATOM 633 C C . LEU A 1 80 ? 11.258 18.312 30.172 1 95.62 80 LEU A C 1
ATOM 635 O O . LEU A 1 80 ? 10.727 17.906 31.203 1 95.62 80 LEU A O 1
ATOM 639 N N . ALA A 1 81 ? 11.461 19.578 29.891 1 93.44 81 ALA A N 1
ATOM 640 C CA . ALA A 1 81 ? 11.117 20.609 30.859 1 93.44 81 ALA A CA 1
ATOM 641 C C . ALA A 1 81 ? 9.609 20.656 31.094 1 93.44 81 ALA A C 1
ATOM 643 O O . ALA A 1 81 ? 9.148 21.047 32.188 1 93.44 81 ALA A O 1
ATOM 644 N N . LEU A 1 82 ? 8.812 20.25 30.109 1 94.56 82 LEU A N 1
ATOM 645 C CA . LEU A 1 82 ? 7.359 20.203 30.234 1 94.56 82 LEU A CA 1
ATOM 646 C C . LEU A 1 82 ? 6.922 19.016 31.094 1 94.56 82 LEU A C 1
ATOM 648 O O . LEU A 1 82 ? 5.766 18.938 31.5 1 94.56 82 LEU A O 1
ATOM 652 N N . GLY A 1 83 ? 7.828 18.062 31.312 1 93.88 83 GLY A N 1
ATOM 653 C CA . GLY A 1 83 ? 7.52 16.953 32.188 1 93.88 83 GLY A CA 1
ATOM 654 C C . GLY A 1 83 ? 7.445 15.625 31.469 1 93.88 83 GLY A C 1
ATOM 655 O O . GLY A 1 83 ? 7.234 14.578 32.094 1 93.88 83 GLY A O 1
ATOM 656 N N . TYR A 1 84 ? 7.676 15.625 30.203 1 95.81 84 TYR A N 1
ATOM 657 C CA . TYR A 1 84 ? 7.656 14.375 29.453 1 95.81 84 TYR A CA 1
ATOM 658 C C . TYR A 1 84 ? 8.844 13.5 29.828 1 95.81 84 TYR A C 1
ATOM 660 O O . TYR A 1 84 ? 9.945 14 30.047 1 95.81 84 TYR A O 1
ATOM 668 N N . ARG A 1 85 ? 8.648 12.164 29.812 1 95.56 85 ARG A N 1
ATOM 669 C CA . ARG A 1 85 ? 9.625 11.297 30.469 1 95.56 85 ARG A CA 1
ATOM 670 C C . ARG A 1 85 ? 10.289 10.367 29.453 1 95.56 85 ARG A C 1
ATOM 672 O O . ARG A 1 85 ? 11.297 9.734 29.766 1 95.56 85 ARG A O 1
ATOM 679 N N . ASP A 1 86 ? 9.75 10.164 28.328 1 97 86 ASP A N 1
ATOM 680 C CA . ASP A 1 86 ? 10.281 9.258 27.328 1 97 86 ASP A CA 1
ATOM 681 C C . ASP A 1 86 ? 10.477 9.977 25.984 1 97 86 ASP A C 1
ATOM 683 O O . ASP A 1 86 ? 9.609 9.906 25.109 1 97 86 ASP A O 1
ATOM 687 N N . VAL A 1 87 ? 11.625 10.648 25.844 1 98.25 87 VAL A N 1
ATOM 688 C CA . VAL A 1 87 ? 11.945 11.422 24.656 1 98.25 87 VAL A CA 1
ATOM 689 C C . VAL A 1 87 ? 13.219 10.883 24 1 98.25 87 VAL A C 1
ATOM 691 O O . VAL A 1 87 ? 14.219 10.656 24.688 1 98.25 87 VAL A O 1
ATOM 694 N N . ALA A 1 88 ? 13.18 10.523 22.75 1 98.5 88 ALA A N 1
ATOM 695 C CA . ALA A 1 88 ? 14.336 10.039 22 1 98.5 88 ALA A CA 1
ATOM 696 C C . ALA A 1 88 ? 14.531 10.836 20.703 1 98.5 88 ALA A C 1
ATOM 698 O O . ALA A 1 88 ? 13.617 11.539 20.266 1 98.5 88 ALA A O 1
ATOM 699 N N . ILE A 1 89 ? 15.727 10.797 20.203 1 98.5 89 ILE A N 1
ATOM 700 C CA . ILE A 1 89 ? 16.062 11.469 18.969 1 98.5 89 ILE A CA 1
ATOM 701 C C . ILE A 1 89 ? 16.125 10.453 17.828 1 98.5 89 ILE A C 1
ATOM 703 O O . ILE A 1 89 ? 16.656 9.359 18 1 98.5 89 ILE A O 1
ATOM 707 N N . LEU A 1 90 ? 15.562 10.773 16.656 1 98.62 90 LEU A N 1
ATOM 708 C CA . LEU A 1 90 ? 15.672 9.93 15.477 1 98.62 90 LEU A CA 1
ATOM 709 C C . LEU A 1 90 ? 17.094 9.938 14.93 1 98.62 90 LEU A C 1
ATOM 711 O O . LEU A 1 90 ? 17.594 10.977 14.484 1 98.62 90 LEU A O 1
ATOM 715 N N . THR A 1 91 ? 17.703 8.797 14.898 1 98 91 THR A N 1
ATOM 716 C CA . THR A 1 91 ? 19.094 8.695 14.453 1 98 91 THR A CA 1
ATOM 717 C C . THR A 1 91 ? 19.219 9.125 12.992 1 98 91 THR A C 1
ATOM 719 O O . THR A 1 91 ? 18.531 8.586 12.117 1 98 91 THR A O 1
ATOM 722 N N . GLY A 1 92 ? 20.016 10.094 12.734 1 97.5 92 GLY A N 1
ATOM 723 C CA . GLY A 1 92 ? 20.281 10.547 11.375 1 97.5 92 GLY A CA 1
ATOM 724 C C . GLY A 1 92 ? 19.188 11.453 10.836 1 97.5 92 GLY A C 1
ATOM 725 O O . GLY A 1 92 ? 19.297 11.953 9.711 1 97.5 92 GLY A O 1
ATOM 726 N N . GLY A 1 93 ? 18.156 11.719 11.5 1 98.31 93 GLY A N 1
ATOM 727 C CA . GLY A 1 93 ? 17.109 12.664 11.141 1 98.31 93 GLY A CA 1
ATOM 728 C C . GLY A 1 93 ? 16.344 12.273 9.891 1 98.31 93 GLY A C 1
ATOM 729 O O . GLY A 1 93 ? 16.172 11.086 9.609 1 98.31 93 GLY A O 1
ATOM 730 N N . LEU A 1 94 ? 15.805 13.242 9.242 1 98.56 94 LEU A N 1
ATOM 731 C CA . LEU A 1 94 ? 14.945 13.039 8.07 1 98.56 94 LEU A CA 1
ATOM 732 C C . LEU A 1 94 ? 15.719 12.352 6.949 1 98.56 94 LEU A C 1
ATOM 734 O O . LEU A 1 94 ? 15.188 11.461 6.281 1 98.56 94 LEU A O 1
ATOM 738 N N . SER A 1 95 ? 16.953 12.734 6.75 1 97.56 95 SER A N 1
ATOM 739 C CA . SER A 1 95 ? 17.75 12.188 5.664 1 97.56 95 SER A CA 1
ATOM 740 C C . SER A 1 95 ? 17.969 10.688 5.828 1 97.56 95 SER A C 1
ATOM 742 O O . SER A 1 95 ? 17.859 9.938 4.855 1 97.56 95 SER A O 1
ATOM 744 N N . ALA A 1 96 ? 18.234 10.305 7.047 1 97.06 96 ALA A N 1
ATOM 745 C CA . ALA A 1 96 ? 18.406 8.883 7.316 1 97.06 96 ALA A CA 1
ATOM 746 C C . ALA A 1 96 ? 17.094 8.125 7.152 1 97.06 96 ALA A C 1
ATOM 748 O O . ALA A 1 96 ? 17.062 7.012 6.625 1 97.06 96 ALA A O 1
ATOM 749 N N . TYR A 1 97 ? 16.016 8.695 7.617 1 98.31 97 TYR A N 1
ATOM 750 C CA . TYR A 1 97 ? 14.711 8.062 7.473 1 98.31 97 TYR A CA 1
ATOM 751 C C . TYR A 1 97 ? 14.383 7.832 6.004 1 98.31 97 TYR A C 1
ATOM 753 O O . TYR A 1 97 ? 13.836 6.785 5.645 1 98.31 97 TYR A O 1
ATOM 761 N N . ALA A 1 98 ? 14.711 8.766 5.137 1 96.81 98 ALA A N 1
ATOM 762 C CA . ALA A 1 98 ? 14.352 8.742 3.721 1 96.81 98 ALA A CA 1
ATOM 763 C C . ALA A 1 98 ? 15.008 7.559 3.014 1 96.81 98 ALA A C 1
ATOM 765 O O . ALA A 1 98 ? 14.586 7.16 1.926 1 96.81 98 ALA A O 1
ATOM 766 N N . LEU A 1 99 ? 16.016 6.965 3.623 1 93 99 LEU A N 1
ATOM 767 C CA . LEU A 1 99 ? 16.719 5.836 3.033 1 93 99 LEU A CA 1
ATOM 768 C C . LEU A 1 99 ? 15.93 4.543 3.229 1 93 99 LEU A C 1
ATOM 770 O O . LEU A 1 99 ? 16.172 3.553 2.531 1 93 99 LEU A O 1
ATOM 774 N N . VAL A 1 100 ? 15 4.586 4.164 1 93.44 100 VAL A N 1
ATOM 775 C CA . VAL A 1 100 ? 14.375 3.312 4.504 1 93.44 100 VAL A CA 1
ATOM 776 C C . VAL A 1 100 ? 12.859 3.416 4.328 1 93.44 100 VAL A C 1
ATOM 778 O O . VAL A 1 100 ? 12.172 2.398 4.207 1 93.44 100 VAL A O 1
ATOM 781 N N . GLY A 1 101 ? 12.312 4.59 4.355 1 95.31 101 GLY A N 1
ATOM 782 C CA . GLY A 1 101 ? 10.883 4.809 4.203 1 95.31 101 GLY A CA 1
ATOM 783 C C . GLY A 1 101 ? 10.555 5.918 3.221 1 95.31 101 GLY A C 1
ATOM 784 O O . GLY A 1 101 ? 11.445 6.598 2.721 1 95.31 101 GLY A O 1
ATOM 785 N N . GLU A 1 102 ? 9.258 6.07 2.947 1 97.31 102 GLU A N 1
ATOM 786 C CA . GLU A 1 102 ? 8.805 7.16 2.084 1 97.31 102 GLU A CA 1
ATOM 787 C C . GLU A 1 102 ? 8.742 8.477 2.846 1 97.31 102 GLU A C 1
ATOM 789 O O . GLU A 1 102 ? 8.445 8.492 4.043 1 97.31 102 GLU A O 1
ATOM 794 N N . VAL A 1 103 ? 9.062 9.523 2.176 1 97.94 103 VAL A N 1
ATOM 795 C CA . VAL A 1 103 ? 8.805 10.867 2.684 1 97.94 103 VAL A CA 1
ATOM 796 C C . VAL A 1 103 ? 7.727 11.539 1.837 1 97.94 103 VAL A C 1
ATOM 798 O O . VAL A 1 103 ? 7.672 11.344 0.621 1 97.94 103 VAL A O 1
ATOM 801 N N . TYR A 1 104 ? 6.891 12.227 2.484 1 97.94 104 TYR A N 1
ATOM 802 C CA . TYR A 1 104 ? 5.711 12.82 1.858 1 97.94 104 TYR A CA 1
ATOM 803 C C . TYR A 1 104 ? 5.801 14.344 1.858 1 97.94 104 TYR A C 1
ATOM 805 O O . TYR A 1 104 ? 6.449 14.93 2.727 1 97.94 104 TYR A O 1
ATOM 813 N N . ARG A 1 105 ? 5.18 14.938 0.899 1 95.88 105 ARG A N 1
ATOM 814 C CA . ARG A 1 105 ? 5.004 16.391 0.86 1 95.88 105 ARG A CA 1
ATOM 815 C C . ARG A 1 105 ? 3.605 16.781 1.33 1 95.88 105 ARG A C 1
ATOM 817 O O . ARG A 1 105 ? 2.727 15.922 1.462 1 95.88 105 ARG A O 1
ATOM 824 N N . ASP A 1 106 ? 3.471 18.094 1.623 1 95.81 106 ASP A N 1
ATOM 825 C CA . ASP A 1 106 ? 2.193 18.672 2.021 1 95.81 106 ASP A CA 1
ATOM 826 C C . ASP A 1 106 ? 1.874 18.344 3.48 1 95.81 106 ASP A C 1
ATOM 828 O O . ASP A 1 106 ? 2.775 18.062 4.27 1 95.81 106 ASP A O 1
ATOM 832 N N . VAL A 1 107 ? 0.634 18.609 3.885 1 95.94 107 VAL A N 1
ATOM 833 C CA . VAL A 1 107 ? 0.195 18.422 5.262 1 95.94 107 VAL A CA 1
ATOM 834 C C . VAL A 1 107 ? -1.026 17.5 5.289 1 95.94 107 VAL A C 1
ATOM 836 O O . VAL A 1 107 ? -1.635 17.234 4.25 1 95.94 107 VAL A O 1
ATOM 839 N N . ASN A 1 108 ? -1.325 16.969 6.441 1 96.88 108 ASN A N 1
ATOM 840 C CA . ASN A 1 108 ? -2.473 16.078 6.648 1 96.88 108 ASN A CA 1
ATOM 841 C C . ASN A 1 108 ? -2.453 14.898 5.691 1 96.88 108 ASN A C 1
ATOM 843 O O . ASN A 1 108 ? -3.496 14.5 5.172 1 96.88 108 ASN A O 1
ATOM 847 N N . VAL A 1 109 ? -1.279 14.383 5.457 1 97.94 109 VAL A N 1
ATOM 848 C CA . VAL A 1 109 ? -1.025 13.414 4.391 1 97.94 109 VAL A CA 1
ATOM 849 C C . VAL A 1 109 ? -1.742 12.102 4.703 1 97.94 109 VAL A C 1
ATOM 851 O O . VAL A 1 109 ? -2.322 11.477 3.812 1 97.94 109 VAL A O 1
ATOM 854 N N . PRO A 1 110 ? -1.761 11.633 5.98 1 98.44 110 PRO A N 1
ATOM 855 C CA . PRO A 1 110 ? -2.453 10.367 6.234 1 98.44 110 PRO A CA 1
ATOM 856 C C . PRO A 1 110 ? -3.908 10.391 5.77 1 98.44 110 PRO A C 1
ATOM 858 O O . PRO A 1 110 ? -4.359 9.453 5.102 1 98.44 110 PRO A O 1
ATOM 861 N N . SER A 1 111 ? -4.602 11.453 6.008 1 98.12 111 SER A N 1
ATOM 862 C CA . SER A 1 111 ? -6.008 11.555 5.637 1 98.12 111 SER A CA 1
ATOM 863 C C . SER A 1 111 ? -6.172 11.68 4.125 1 98.12 111 SER A C 1
ATOM 865 O O . SER A 1 111 ? -7.082 11.086 3.541 1 98.12 111 SER A O 1
ATOM 867 N N . LYS A 1 112 ? -5.305 12.477 3.559 1 97.81 112 LYS A N 1
ATOM 868 C CA . LYS A 1 112 ? -5.371 12.656 2.111 1 97.81 112 LYS A CA 1
ATOM 869 C C . LYS A 1 112 ? -5.086 11.344 1.38 1 97.81 112 LYS A C 1
ATOM 871 O O . LYS A 1 112 ? -5.801 10.984 0.443 1 97.81 112 LYS A O 1
ATOM 876 N N . ALA A 1 113 ? -4.035 10.703 1.813 1 98.56 113 ALA A N 1
ATOM 877 C CA . ALA A 1 113 ? -3.695 9.414 1.216 1 98.56 113 ALA A CA 1
ATOM 878 C C . ALA A 1 113 ? -4.816 8.406 1.423 1 98.56 113 ALA A C 1
ATOM 880 O O . ALA A 1 113 ? -5.129 7.621 0.522 1 98.56 113 ALA A O 1
ATOM 881 N N . PHE A 1 114 ? -5.352 8.391 2.605 1 98.62 114 PHE A N 1
ATOM 882 C CA . PHE A 1 114 ? -6.465 7.5 2.896 1 98.62 114 PHE A CA 1
ATOM 883 C C . PHE A 1 114 ? -7.637 7.777 1.963 1 98.62 114 PHE A C 1
ATOM 885 O O . PHE A 1 114 ? -8.273 6.844 1.467 1 98.62 114 PHE A O 1
ATOM 892 N N . GLY A 1 115 ? -7.98 9.055 1.768 1 98.38 115 GLY A N 1
ATOM 893 C CA . GLY A 1 115 ? -9.031 9.406 0.825 1 98.38 115 GLY A CA 1
ATOM 894 C C . GLY A 1 115 ? -8.805 8.828 -0.561 1 98.38 115 GLY A C 1
ATOM 895 O O . GLY A 1 115 ? -9.734 8.297 -1.175 1 98.38 115 GLY A O 1
ATOM 896 N N . GLU A 1 116 ? -7.602 8.961 -1.052 1 98.38 116 GLU A N 1
ATOM 897 C CA . GLU A 1 116 ? -7.266 8.391 -2.352 1 98.38 116 GLU A CA 1
ATOM 898 C C . GLU A 1 116 ? -7.426 6.875 -2.346 1 98.38 116 GLU A C 1
ATOM 900 O O . GLU A 1 116 ? -7.875 6.285 -3.332 1 98.38 116 GLU A O 1
ATOM 905 N N . LEU A 1 117 ? -7.02 6.262 -1.294 1 98.5 117 LEU A N 1
ATOM 906 C CA . LEU A 1 117 ? -7.176 4.816 -1.172 1 98.5 117 LEU A CA 1
ATOM 907 C C . LEU A 1 117 ? -8.648 4.426 -1.193 1 98.5 117 LEU A C 1
ATOM 909 O O . LEU A 1 117 ? -9.031 3.447 -1.84 1 98.5 117 LEU A O 1
ATOM 913 N N . VAL A 1 118 ? -9.5 5.172 -0.495 1 98.25 118 VAL A N 1
ATOM 914 C CA . VAL A 1 118 ? -10.938 4.934 -0.465 1 98.25 118 VAL A CA 1
ATOM 915 C C . VAL A 1 118 ? -11.5 4.965 -1.886 1 98.25 118 VAL A C 1
ATOM 917 O O . VAL A 1 118 ? -12.242 4.062 -2.287 1 98.25 118 VAL A O 1
ATOM 920 N N . GLU A 1 119 ? -11.156 6 -2.582 1 97.75 119 GLU A N 1
ATOM 921 C CA . GLU A 1 119 ? -11.641 6.102 -3.955 1 97.75 119 GLU A CA 1
ATOM 922 C C . GLU A 1 119 ? -11.195 4.906 -4.789 1 97.75 119 GLU A C 1
ATOM 924 O O . GLU A 1 119 ? -11.984 4.355 -5.562 1 97.75 119 GLU A O 1
ATOM 929 N N . SER A 1 120 ? -9.969 4.508 -4.621 1 96.81 120 SER A N 1
ATOM 930 C CA . SER A 1 120 ? -9.414 3.43 -5.426 1 96.81 120 SER A CA 1
ATOM 931 C C . SER A 1 120 ? -10.062 2.092 -5.086 1 96.81 120 SER A C 1
ATOM 933 O O . SER A 1 120 ? -10.281 1.262 -5.969 1 96.81 120 SER A O 1
ATOM 935 N N . ILE A 1 121 ? -10.289 1.841 -3.873 1 97.12 121 ILE A N 1
ATOM 936 C CA . ILE A 1 121 ? -10.812 0.562 -3.412 1 97.12 121 ILE A CA 1
ATOM 937 C C . ILE A 1 121 ? -12.312 0.485 -3.705 1 97.12 121 ILE A C 1
ATOM 939 O O . ILE A 1 121 ? -12.805 -0.528 -4.207 1 97.12 121 ILE A O 1
ATOM 943 N N . ASN A 1 122 ? -13 1.58 -3.414 1 96.62 122 ASN A N 1
ATOM 944 C CA . ASN A 1 122 ? -14.453 1.545 -3.51 1 96.62 122 ASN A CA 1
ATOM 945 C C . ASN A 1 122 ? -14.945 2.08 -4.855 1 96.62 122 ASN A C 1
ATOM 947 O O . ASN A 1 122 ? -16.141 2.031 -5.152 1 96.62 122 ASN A O 1
ATOM 951 N N . HIS A 1 123 ? -14.062 2.639 -5.66 1 95.69 123 HIS A N 1
ATOM 952 C CA . HIS A 1 123 ? -14.438 3.26 -6.926 1 95.69 123 HIS A CA 1
ATOM 953 C C . HIS A 1 123 ? -15.516 4.316 -6.719 1 95.69 123 HIS A C 1
ATOM 955 O O . HIS A 1 123 ? -16.562 4.277 -7.375 1 95.69 123 HIS A O 1
ATOM 961 N N . THR A 1 124 ? -15.234 5.238 -5.801 1 97.06 124 THR A N 1
ATOM 962 C CA . THR A 1 124 ? -16.188 6.293 -5.469 1 97.06 124 THR A CA 1
ATOM 963 C C . THR A 1 124 ? -16.609 7.059 -6.719 1 97.06 124 THR A C 1
ATOM 965 O O . THR A 1 124 ? -15.766 7.586 -7.445 1 97.06 124 THR A O 1
ATOM 968 N N . PRO A 1 125 ? -17.922 7.152 -6.977 1 97.81 125 PRO A N 1
ATOM 969 C CA . PRO A 1 125 ? -18.391 7.832 -8.195 1 97.81 125 PRO A CA 1
ATOM 970 C C . PRO A 1 125 ? -18.125 9.336 -8.156 1 97.81 125 PRO A C 1
ATOM 972 O O . PRO A 1 125 ? -18.234 9.961 -7.098 1 97.81 125 PRO A O 1
ATOM 975 N N . SER A 1 126 ? -17.797 9.906 -9.25 1 98.25 126 SER A N 1
ATOM 976 C CA . SER A 1 126 ? -17.562 11.344 -9.359 1 98.25 126 SER A CA 1
ATOM 977 C C . SER A 1 126 ? -17.938 11.859 -10.75 1 98.25 126 SER A C 1
ATOM 979 O O . SER A 1 126 ? -18.016 11.078 -11.703 1 98.25 126 SER A O 1
ATOM 981 N N . LEU A 1 127 ? -18.266 13.078 -10.852 1 98.06 127 LEU A N 1
ATOM 982 C CA . LEU A 1 127 ? -18.484 13.797 -12.102 1 98.06 127 LEU A CA 1
ATOM 983 C C . LEU A 1 127 ? -17.484 14.945 -12.258 1 98.06 127 LEU A C 1
ATOM 985 O O . LEU A 1 127 ? -17.094 15.562 -11.273 1 98.06 127 LEU A O 1
ATOM 989 N N . SER A 1 128 ? -17.125 15.203 -13.461 1 97.56 128 SER A N 1
ATOM 990 C CA . SER A 1 128 ? -16.266 16.344 -13.75 1 97.56 128 SER A CA 1
ATOM 991 C C . SER A 1 128 ? -17.016 17.672 -13.531 1 97.56 128 SER A C 1
ATOM 993 O O . SER A 1 128 ? -18.234 17.688 -13.445 1 97.56 128 SER A O 1
ATOM 995 N N . ALA A 1 129 ? -16.234 18.719 -13.461 1 97.19 129 ALA A N 1
ATOM 996 C CA . ALA A 1 129 ? -16.828 20.047 -13.281 1 97.19 129 ALA A CA 1
ATOM 997 C C . ALA A 1 129 ? -17.828 20.359 -14.383 1 97.19 129 ALA A C 1
ATOM 999 O O . ALA A 1 129 ? -18.922 20.875 -14.109 1 97.19 129 ALA A O 1
ATOM 1000 N N . ARG A 1 130 ? -17.547 20 -15.602 1 97.31 130 ARG A N 1
ATOM 1001 C CA . ARG A 1 130 ? -18.422 20.25 -16.734 1 97.31 130 ARG A CA 1
ATOM 1002 C C . ARG A 1 130 ? -19.703 19.406 -16.625 1 97.31 130 ARG A C 1
ATOM 1004 O O . ARG A 1 130 ? -20.797 19.891 -16.922 1 97.31 130 ARG A O 1
ATOM 1011 N N . GLU A 1 131 ? -19.484 18.188 -16.266 1 97.62 131 GLU A N 1
ATOM 1012 C CA . GLU A 1 131 ? -20.641 17.312 -16.078 1 97.62 131 GLU A CA 1
ATOM 1013 C C . GLU A 1 131 ? -21.562 17.828 -14.977 1 97.62 131 GLU A C 1
ATOM 1015 O O . GLU A 1 131 ? -22.797 17.797 -15.117 1 97.62 131 GLU A O 1
ATOM 1020 N N . VAL A 1 132 ? -21 18.281 -13.891 1 97.69 132 VAL A N 1
ATOM 1021 C CA . VAL A 1 132 ? -21.797 18.828 -12.781 1 97.69 132 VAL A CA 1
ATOM 1022 C C . VAL A 1 132 ? -22.531 20.078 -13.242 1 97.69 132 VAL A C 1
ATOM 1024 O O . VAL A 1 132 ? -23.703 20.266 -12.922 1 97.69 132 VAL A O 1
ATOM 1027 N N . LYS A 1 133 ? -21.828 20.938 -13.961 1 97.19 133 LYS A N 1
ATOM 1028 C CA . LYS A 1 133 ? -22.469 22.141 -14.492 1 97.19 133 LYS A CA 1
ATOM 1029 C C . LYS A 1 133 ? -23.688 21.766 -15.352 1 97.19 133 LYS A C 1
ATOM 1031 O O . LYS A 1 133 ? -24.734 22.391 -15.242 1 97.19 133 LYS A O 1
ATOM 1036 N N . ASP A 1 134 ? -23.5 20.812 -16.219 1 96.94 134 ASP A N 1
ATOM 1037 C CA . ASP A 1 134 ? -24.578 20.344 -17.078 1 96.94 134 ASP A CA 1
ATOM 1038 C C . ASP A 1 134 ? -25.766 19.828 -16.25 1 96.94 134 ASP A C 1
ATOM 1040 O O . ASP A 1 134 ? -26.922 20.109 -16.562 1 96.94 134 ASP A O 1
ATOM 1044 N N . VAL A 1 135 ? -25.438 19.062 -15.242 1 96.44 135 VAL A N 1
ATOM 1045 C CA . VAL A 1 135 ? -26.469 18.531 -14.375 1 96.44 135 VAL A CA 1
ATOM 1046 C C . VAL A 1 135 ? -27.219 19.672 -13.688 1 96.44 135 VAL A C 1
ATOM 1048 O O . VAL A 1 135 ? -28.453 19.656 -13.625 1 96.44 135 VAL A O 1
ATOM 1051 N N . LEU A 1 136 ? -26.531 20.672 -13.141 1 95.62 136 LEU A N 1
ATOM 1052 C CA . LEU A 1 136 ? -27.125 21.781 -12.422 1 95.62 136 LEU A CA 1
ATOM 1053 C C . LEU A 1 136 ? -28.016 22.625 -13.336 1 95.62 136 LEU A C 1
ATOM 1055 O O . LEU A 1 136 ? -28.984 23.234 -12.883 1 95.62 136 LEU A O 1
ATOM 1059 N N . GLU A 1 137 ? -27.75 22.625 -14.609 1 94.69 137 GLU A N 1
ATOM 1060 C CA . GLU A 1 137 ? -28.5 23.422 -15.578 1 94.69 137 GLU A CA 1
ATOM 1061 C C . GLU A 1 137 ? -29.688 22.625 -16.141 1 94.69 137 GLU A C 1
ATOM 1063 O O . GLU A 1 137 ? -30.703 23.219 -16.531 1 94.69 137 GLU A O 1
ATOM 1068 N N . SER A 1 138 ? -29.531 21.375 -16.172 1 92.94 138 SER A N 1
ATOM 1069 C CA . SER A 1 138 ? -30.516 20.562 -16.875 1 92.94 138 SER A CA 1
ATOM 1070 C C . SER A 1 138 ? -31.484 19.891 -15.906 1 92.94 138 SER A C 1
ATOM 1072 O O . SER A 1 138 ? -32.594 19.5 -16.281 1 92.94 138 SER A O 1
ATOM 1074 N N . GLU A 1 139 ? -31 19.672 -14.742 1 86.75 139 GLU A N 1
ATOM 1075 C CA . GLU A 1 139 ? -31.812 18.938 -13.773 1 86.75 139 GLU A CA 1
ATOM 1076 C C . GLU A 1 139 ? -32.312 19.859 -12.656 1 86.75 139 GLU A C 1
ATOM 1078 O O . GLU A 1 139 ? -31.547 20.688 -12.156 1 86.75 139 GLU A O 1
ATOM 1083 N N . ASP A 1 140 ? -33.562 19.625 -12.344 1 86 140 ASP A N 1
ATOM 1084 C CA . ASP A 1 140 ? -34.125 20.453 -11.297 1 86 140 ASP A CA 1
ATOM 1085 C C . ASP A 1 140 ? -34 19.781 -9.93 1 86 140 ASP A C 1
ATOM 1087 O O . ASP A 1 140 ? -33.969 20.469 -8.898 1 86 140 ASP A O 1
ATOM 1091 N N . ASP A 1 141 ? -33.938 18.531 -9.898 1 94.19 141 ASP A N 1
ATOM 1092 C CA . ASP A 1 141 ? -33.938 17.797 -8.633 1 94.19 141 ASP A CA 1
ATOM 1093 C C . ASP A 1 141 ? -32.531 17.375 -8.258 1 94.19 141 ASP A C 1
ATOM 1095 O O . ASP A 1 141 ? -32.219 16.172 -8.25 1 94.19 141 ASP A O 1
ATOM 1099 N N . VAL A 1 142 ? -31.641 18.328 -7.953 1 96.12 142 VAL A N 1
ATOM 1100 C CA . VAL A 1 142 ? -30.25 18.125 -7.582 1 96.12 142 VAL A CA 1
ATOM 1101 C C . VAL A 1 142 ? -29.906 18.969 -6.352 1 96.12 142 VAL A C 1
ATOM 1103 O O . VAL A 1 142 ? -30.344 20.109 -6.242 1 96.12 142 VAL A O 1
ATOM 1106 N N . VAL A 1 143 ? -29.234 18.375 -5.422 1 97.12 143 VAL A N 1
ATOM 1107 C CA . VAL A 1 143 ? -28.766 19.078 -4.234 1 97.12 143 VAL A CA 1
ATOM 1108 C C . VAL A 1 143 ? -27.25 19.031 -4.172 1 97.12 143 VAL A C 1
ATOM 1110 O O . VAL A 1 143 ? -26.641 17.969 -4.344 1 97.12 143 VAL A O 1
ATOM 1113 N N . VAL A 1 144 ? -26.609 20.156 -4.016 1 97.81 144 VAL A N 1
ATOM 1114 C CA . VAL A 1 144 ? -25.156 20.25 -3.861 1 97.81 144 VAL A CA 1
ATOM 1115 C C . VAL A 1 144 ? -24.812 20.5 -2.396 1 97.81 144 VAL A C 1
ATOM 1117 O O . VAL A 1 144 ? -25.25 21.484 -1.806 1 97.81 144 VAL A O 1
ATOM 1120 N N . LEU A 1 145 ? -24.094 19.594 -1.833 1 98.19 145 LEU A N 1
ATOM 1121 C CA . LEU A 1 145 ? -23.625 19.719 -0.455 1 98.19 145 LEU A CA 1
ATOM 1122 C C . LEU A 1 145 ? -22.141 20.031 -0.406 1 98.19 145 LEU A C 1
ATOM 1124 O O . LEU A 1 145 ? -21.328 19.25 -0.897 1 98.19 145 LEU A O 1
ATOM 1128 N N . ASP A 1 146 ? -21.781 21.141 0.165 1 98.06 146 ASP A N 1
ATOM 1129 C CA . ASP A 1 146 ? -20.375 21.516 0.368 1 98.06 146 ASP A CA 1
ATOM 1130 C C . ASP A 1 146 ? -19.859 21 1.708 1 98.06 146 ASP A C 1
ATOM 1132 O O . ASP A 1 146 ? -20.266 21.484 2.766 1 98.06 146 ASP A O 1
ATOM 1136 N N . ALA A 1 147 ? -18.891 20.078 1.637 1 97.06 147 ALA A N 1
ATOM 1137 C CA . ALA A 1 147 ? -18.453 19.344 2.816 1 97.06 147 ALA A CA 1
ATOM 1138 C C . ALA A 1 147 ? -17.375 20.109 3.574 1 97.06 147 ALA A C 1
ATOM 1140 O O . ALA A 1 147 ? -16.875 19.641 4.605 1 97.06 147 ALA A O 1
ATOM 1141 N N . ARG A 1 148 ? -16.906 21.266 3.158 1 95.62 148 ARG A N 1
ATOM 1142 C CA . ARG A 1 148 ? -15.859 22.062 3.787 1 95.62 148 ARG A CA 1
ATOM 1143 C C . ARG A 1 148 ? -16.391 22.828 4.988 1 95.62 148 ARG A C 1
ATOM 1145 O O . ARG A 1 148 ? -17.594 22.766 5.289 1 95.62 148 ARG A O 1
ATOM 1152 N N . ARG A 1 149 ? -15.453 23.422 5.676 1 93.94 149 ARG A N 1
ATOM 1153 C CA . ARG A 1 149 ? -15.859 24.328 6.746 1 93.94 149 ARG A CA 1
ATOM 1154 C C . ARG A 1 149 ? -16.656 25.5 6.191 1 93.94 149 ARG A C 1
ATOM 1156 O O . ARG A 1 149 ? -16.438 25.922 5.051 1 93.94 149 ARG A O 1
ATOM 1163 N N . PHE A 1 150 ? -17.5 26.016 7.039 1 94.25 150 PHE A N 1
ATOM 1164 C CA . PHE A 1 150 ? -18.375 27.109 6.609 1 94.25 150 PHE A CA 1
ATOM 1165 C C . PHE A 1 150 ? -17.562 28.266 6.066 1 94.25 150 PHE A C 1
ATOM 1167 O O . PHE A 1 150 ? -17.938 28.891 5.07 1 94.25 150 PHE A O 1
ATOM 1174 N N . GLU A 1 151 ? -16.438 28.547 6.719 1 91.75 151 GLU A N 1
ATOM 1175 C CA . GLU A 1 151 ? -15.609 29.672 6.301 1 91.75 151 GLU A CA 1
ATOM 1176 C C . GLU A 1 151 ? -15.109 29.484 4.871 1 91.75 151 GLU A C 1
ATOM 1178 O O . GLU A 1 151 ? -15.031 30.438 4.105 1 91.75 151 GLU A O 1
ATOM 1183 N N . GLU A 1 152 ? -14.75 28.266 4.535 1 93.06 152 GLU A N 1
ATOM 1184 C CA . GLU A 1 152 ? -14.305 27.953 3.18 1 93.06 152 GLU A CA 1
ATOM 1185 C C . GLU A 1 152 ? -15.438 28.109 2.176 1 93.06 152 GLU A C 1
ATOM 1187 O O . GLU A 1 152 ? -15.25 28.688 1.103 1 93.06 152 GLU A O 1
ATOM 1192 N N . TYR A 1 153 ? -16.594 27.609 2.566 1 95.06 153 TYR A N 1
ATOM 1193 C CA . TYR A 1 153 ? -17.781 27.734 1.729 1 95.06 153 TYR A CA 1
ATOM 1194 C C . TYR A 1 153 ? -18.141 29.188 1.497 1 95.06 153 TYR A C 1
ATOM 1196 O O . TYR A 1 153 ? -18.406 29.609 0.364 1 95.06 153 TYR A O 1
ATOM 1204 N N . ASN A 1 154 ? -18.125 29.906 2.568 1 95.62 154 ASN A N 1
ATOM 1205 C CA . ASN A 1 154 ? -18.469 31.328 2.514 1 95.62 154 ASN A CA 1
ATOM 1206 C C . ASN A 1 154 ? -17.516 32.094 1.606 1 95.62 154 ASN A C 1
ATOM 1208 O O . ASN A 1 154 ? -17.938 33 0.869 1 95.62 154 ASN A O 1
ATOM 1212 N N . THR A 1 155 ? -16.25 31.734 1.707 1 92.88 155 THR A N 1
ATOM 1213 C CA . THR A 1 155 ? -15.258 32.406 0.88 1 92.88 155 THR A CA 1
ATOM 1214 C C . THR A 1 155 ? -15.531 32.156 -0.601 1 92.88 155 THR A C 1
ATOM 1216 O O . THR A 1 155 ? -15.539 33.094 -1.399 1 92.88 155 THR A O 1
ATOM 1219 N N . MET A 1 156 ? -15.781 30.922 -0.942 1 93.94 156 MET A N 1
ATOM 1220 C CA . MET A 1 156 ? -16.141 30.578 -2.314 1 93.94 156 MET A CA 1
ATOM 1221 C C . MET A 1 156 ? -16.859 29.234 -2.363 1 93.94 156 MET A C 1
ATOM 1223 O O . MET A 1 156 ? -16.594 28.344 -1.544 1 93.94 156 MET A O 1
ATOM 1227 N N . SER A 1 157 ? -17.688 29.062 -3.295 1 95.44 157 SER A N 1
ATOM 1228 C CA . SER A 1 157 ? -18.453 27.828 -3.457 1 95.44 157 SER A CA 1
ATOM 1229 C C . SER A 1 157 ? -18.953 27.672 -4.891 1 95.44 157 SER A C 1
ATOM 1231 O O . SER A 1 157 ? -18.953 28.641 -5.664 1 95.44 157 SER A O 1
ATOM 1233 N N . ILE A 1 158 ? -19.281 26.469 -5.273 1 96.69 158 ILE A N 1
ATOM 1234 C CA . ILE A 1 158 ? -19.891 26.266 -6.582 1 96.69 158 ILE A CA 1
ATOM 1235 C C . ILE A 1 158 ? -21.359 26.672 -6.531 1 96.69 158 ILE A C 1
ATOM 1237 O O . ILE A 1 158 ? -21.953 26.75 -5.449 1 96.69 158 ILE A O 1
ATOM 1241 N N . PRO A 1 159 ? -21.953 26.906 -7.711 1 95.81 159 PRO A N 1
ATOM 1242 C CA . PRO A 1 159 ? -23.359 27.312 -7.738 1 95.81 159 PRO A CA 1
ATOM 1243 C C . PRO A 1 159 ? -24.281 26.281 -7.102 1 95.81 159 PRO A C 1
ATOM 1245 O O . PRO A 1 159 ? -24.078 25.078 -7.266 1 95.81 159 PRO A O 1
ATOM 1248 N N . HIS A 1 160 ? -25.297 26.75 -6.352 1 94.25 160 HIS A N 1
ATOM 1249 C CA . HIS A 1 160 ? -26.359 25.953 -5.754 1 94.25 160 HIS A CA 1
ATOM 1250 C C . HIS A 1 160 ? -25.875 25.219 -4.508 1 94.25 160 HIS A C 1
ATOM 1252 O O . HIS A 1 160 ? -26.625 24.469 -3.889 1 94.25 160 HIS A O 1
ATOM 1258 N N . GLY A 1 161 ? -24.656 25.453 -4.148 1 96.38 161 GLY A N 1
ATOM 1259 C CA . GLY A 1 161 ? -24.109 24.75 -3.004 1 96.38 161 GLY A CA 1
ATOM 1260 C C . GLY A 1 161 ? -24.719 25.188 -1.686 1 96.38 161 GLY A C 1
ATOM 1261 O O . GLY A 1 161 ? -25.078 26.359 -1.519 1 96.38 161 GLY A O 1
ATOM 1262 N N . ARG A 1 162 ? -24.812 24.266 -0.763 1 97.38 162 ARG A N 1
ATOM 1263 C CA . ARG A 1 162 ? -25.172 24.516 0.63 1 97.38 162 ARG A CA 1
ATOM 1264 C C . ARG A 1 162 ? -24.109 23.969 1.572 1 97.38 162 ARG A C 1
ATOM 1266 O O . ARG A 1 162 ? -23.578 22.875 1.368 1 97.38 162 ARG A O 1
ATOM 1273 N N . SER A 1 163 ? -23.781 24.797 2.549 1 97.62 163 SER A N 1
ATOM 1274 C CA . SER A 1 163 ? -22.766 24.359 3.512 1 97.62 163 SER A CA 1
ATOM 1275 C C . SER A 1 163 ? -23.266 23.203 4.355 1 97.62 163 SER A C 1
ATOM 1277 O O . SER A 1 163 ? -24.328 23.281 4.973 1 97.62 163 SER A O 1
ATOM 1279 N N . CYS A 1 164 ? -22.625 22.125 4.32 1 97.06 164 CYS A N 1
ATOM 1280 C CA . CYS A 1 164 ? -22.844 20.922 5.121 1 97.06 164 CYS A CA 1
ATOM 1281 C C . CYS A 1 164 ? -21.516 20.219 5.414 1 97.06 164 CYS A C 1
ATOM 1283 O O . CYS A 1 164 ? -21.156 19.266 4.73 1 97.06 164 CYS A O 1
ATOM 1285 N N . PRO A 1 165 ? -20.812 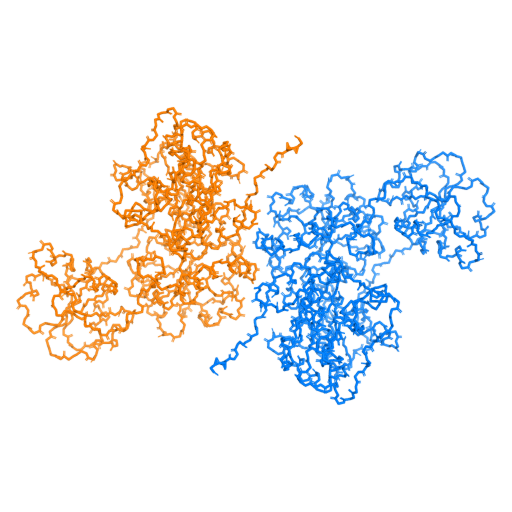20.688 6.434 1 93.25 165 PRO A N 1
ATOM 1286 C CA . PRO A 1 165 ? -19.484 20.141 6.688 1 93.25 165 PRO A CA 1
ATOM 1287 C C . PRO A 1 165 ? -19.469 18.609 6.766 1 93.25 165 PRO A C 1
ATOM 1289 O O . PRO A 1 165 ? -20.469 18 7.164 1 93.25 165 PRO A O 1
ATOM 1292 N N . GLY A 1 166 ? -18.391 17.875 6.301 1 82.94 166 GLY A N 1
ATOM 1293 C CA . GLY A 1 166 ? -18.266 16.453 6.035 1 82.94 166 GLY A CA 1
ATOM 1294 C C . GLY A 1 166 ? -18.844 15.586 7.137 1 82.94 166 GLY A C 1
ATOM 1295 O O . GLY A 1 166 ? -19.719 14.75 6.879 1 82.94 166 GLY A O 1
ATOM 1296 N N . GLY A 1 167 ? -18.578 15.836 8.406 1 90.56 167 GLY A N 1
ATOM 1297 C CA . GLY A 1 167 ? -19.062 15.062 9.531 1 90.56 167 GLY A CA 1
ATOM 1298 C C . GLY A 1 167 ? -20.562 15.18 9.734 1 90.56 167 GLY A C 1
ATOM 1299 O O . GLY A 1 167 ? -21.172 14.375 10.445 1 90.56 167 GLY A O 1
ATOM 1300 N N . GLU A 1 168 ? -21.172 16.141 9.016 1 96.19 168 GLU A N 1
ATOM 1301 C CA . GLU A 1 168 ? -22.594 16.406 9.203 1 96.19 168 GLU A CA 1
ATOM 1302 C C . GLU A 1 168 ? -23.422 15.844 8.062 1 96.19 168 GLU A C 1
ATOM 1304 O O . GLU A 1 168 ? -24.656 15.922 8.078 1 96.19 168 GLU A O 1
ATOM 1309 N N . LEU A 1 169 ? -22.797 15.281 7.035 1 97.5 169 LEU A N 1
ATOM 1310 C CA . LEU A 1 169 ? -23.484 14.922 5.793 1 97.5 169 LEU A CA 1
ATOM 1311 C C . LEU A 1 169 ? -24.625 13.961 6.059 1 97.5 169 LEU A C 1
ATOM 1313 O O . LEU A 1 169 ? -25.781 14.258 5.723 1 97.5 169 LEU A O 1
ATOM 1317 N N . LEU A 1 170 ? -24.359 12.859 6.699 1 97.88 170 LEU A N 1
ATOM 1318 C CA . LEU A 1 170 ? -25.453 11.93 6.953 1 97.88 170 LEU A CA 1
ATOM 1319 C C . LEU A 1 170 ? -26.391 12.477 8.016 1 97.88 170 LEU A C 1
ATOM 1321 O O . LEU A 1 170 ? -27.609 12.297 7.922 1 97.88 170 LEU A O 1
ATOM 1325 N N . TYR A 1 171 ? -25.844 13.188 8.992 1 97.81 171 TYR A N 1
ATOM 1326 C CA . TYR A 1 171 ? -26.609 13.766 10.094 1 97.81 171 TYR A CA 1
ATOM 1327 C C . TYR A 1 171 ? -27.703 14.688 9.57 1 97.81 171 TYR A C 1
ATOM 1329 O O . TYR A 1 171 ? -28.828 14.68 10.07 1 97.81 171 TYR A O 1
ATOM 1337 N N . ARG A 1 172 ? -27.422 15.469 8.547 1 97.5 172 ARG A N 1
ATOM 1338 C CA . ARG A 1 172 ? -28.344 16.484 8.031 1 97.5 172 ARG A CA 1
ATOM 1339 C C . ARG A 1 172 ? -28.984 16.031 6.727 1 97.5 172 ARG A C 1
ATOM 1341 O O . ARG A 1 172 ? -29.797 16.75 6.141 1 97.5 172 ARG A O 1
ATOM 1348 N N . PHE A 1 173 ? -28.688 14.844 6.215 1 97.31 173 PHE A N 1
ATOM 1349 C CA . PHE A 1 173 ? -28.984 14.391 4.859 1 97.31 173 PHE A CA 1
ATOM 1350 C C . PHE A 1 173 ? -30.469 14.461 4.574 1 97.31 173 PHE A C 1
ATOM 1352 O O . PHE A 1 173 ? -30.891 15.086 3.596 1 97.31 173 PHE A O 1
ATOM 1359 N N . PHE A 1 174 ? -31.234 13.914 5.422 1 96.81 174 PHE A N 1
ATOM 1360 C CA . PHE A 1 174 ? -32.656 13.75 5.137 1 96.81 174 PHE A CA 1
ATOM 1361 C C . PHE A 1 174 ? -33.406 15.07 5.324 1 96.81 174 PHE A C 1
ATOM 1363 O O . PHE A 1 174 ? -34.531 15.219 4.863 1 96.81 174 PHE A O 1
ATOM 1370 N N . GLU A 1 175 ? -32.75 16.016 5.973 1 95.44 175 GLU A N 1
ATOM 1371 C CA . GLU A 1 175 ? -33.312 17.359 6.02 1 95.44 175 GLU A CA 1
ATOM 1372 C C . GLU A 1 175 ? -33.062 18.109 4.715 1 95.44 175 GLU A C 1
ATOM 1374 O O . GLU A 1 175 ? -33.875 18.953 4.305 1 95.44 175 GLU A O 1
ATOM 1379 N N . ALA A 1 176 ? -31.969 17.797 4.098 1 94.56 176 ALA A N 1
ATOM 1380 C CA . ALA A 1 176 ? -31.531 18.484 2.895 1 94.56 176 ALA A CA 1
ATOM 1381 C C . ALA A 1 176 ? -32.188 17.891 1.647 1 94.56 176 ALA A C 1
ATOM 1383 O O . ALA A 1 176 ? -32.344 18.578 0.637 1 94.56 176 ALA A O 1
ATOM 1384 N N . ILE A 1 177 ? -32.5 16.609 1.65 1 90.31 177 ILE A N 1
ATOM 1385 C CA . ILE A 1 177 ? -32.844 15.875 0.439 1 90.31 177 ILE A CA 1
ATOM 1386 C C . ILE A 1 177 ? -34.344 15.609 0.406 1 90.31 177 ILE A C 1
ATOM 1388 O O . ILE A 1 177 ? -34.875 14.883 1.255 1 90.31 177 ILE A O 1
ATOM 1392 N N . PRO A 1 178 ? -35 16.062 -0.482 1 83.06 178 PRO A N 1
ATOM 1393 C CA . PRO A 1 178 ? -36.469 16.047 -0.524 1 83.06 178 PRO A CA 1
ATOM 1394 C C . PRO A 1 178 ? -37 14.664 -0.868 1 83.06 178 PRO A C 1
ATOM 1396 O O . PRO A 1 178 ? -38.125 14.312 -0.424 1 83.06 178 PRO A O 1
ATOM 1399 N N . SER A 1 179 ? -36.25 13.961 -1.732 1 92.06 179 SER A N 1
ATOM 1400 C CA . SER A 1 179 ? -36.781 12.68 -2.217 1 92.06 179 SER A CA 1
ATOM 1401 C C . SER A 1 179 ? -35.625 11.695 -2.475 1 92.06 179 SER A C 1
ATOM 1403 O O . SER A 1 179 ? -34.469 12.094 -2.643 1 92.06 179 SER A O 1
ATOM 1405 N N . PRO A 1 180 ? -35.875 10.398 -2.502 1 93.44 180 PRO A N 1
ATOM 1406 C CA . PRO A 1 180 ? -34.875 9.383 -2.814 1 93.44 180 PRO A CA 1
ATOM 1407 C C . PRO A 1 180 ? -34.344 9.484 -4.246 1 93.44 180 PRO A C 1
ATOM 1409 O O . PRO A 1 180 ? -33.312 8.898 -4.578 1 93.44 180 PRO A O 1
ATOM 1412 N N . GLU A 1 181 ? -35.031 10.219 -5.117 1 94.38 181 GLU A N 1
ATOM 1413 C CA . GLU A 1 181 ? -34.625 10.352 -6.516 1 94.38 181 GLU A CA 1
ATOM 1414 C C . GLU A 1 181 ? -33.688 11.539 -6.711 1 94.38 181 GLU A C 1
ATOM 1416 O O . GLU A 1 181 ? -33.062 11.664 -7.762 1 94.38 181 GLU A O 1
ATOM 1421 N N . THR A 1 182 ? -33.625 12.336 -5.68 1 96.31 182 THR A N 1
ATOM 1422 C CA . THR A 1 182 ? -32.781 13.523 -5.762 1 96.31 182 THR A CA 1
ATOM 1423 C C . THR A 1 182 ? -31.312 13.133 -5.965 1 96.31 182 THR A C 1
ATOM 1425 O O . THR A 1 182 ? -30.797 12.266 -5.254 1 96.31 182 THR A O 1
ATOM 1428 N N . THR A 1 183 ? -30.672 13.711 -7.004 1 97 183 THR A N 1
ATOM 1429 C CA . THR A 1 183 ? -29.234 13.547 -7.176 1 97 183 THR A CA 1
ATOM 1430 C C . THR A 1 183 ? -28.453 14.43 -6.195 1 97 183 THR A C 1
ATOM 1432 O O . THR A 1 183 ? -28.781 15.609 -6.027 1 97 183 THR A O 1
ATOM 1435 N N . VAL A 1 184 ? -27.531 13.789 -5.559 1 98 184 VAL A N 1
ATOM 1436 C CA . VAL A 1 184 ? -26.75 14.531 -4.562 1 98 184 VAL A CA 1
ATOM 1437 C C . VAL A 1 184 ? -25.312 14.672 -5.031 1 98 184 VAL A C 1
ATOM 1439 O O . VAL A 1 184 ? -24.672 13.688 -5.422 1 98 184 VAL A O 1
ATOM 1442 N N . ILE A 1 185 ? -24.75 15.859 -5.039 1 98.38 185 ILE A N 1
ATOM 1443 C CA . ILE A 1 185 ? -23.359 16.141 -5.387 1 98.38 185 ILE A CA 1
ATOM 1444 C C . ILE A 1 185 ? -22.609 16.656 -4.152 1 98.38 185 ILE A C 1
ATOM 1446 O O . ILE A 1 185 ? -23.031 17.641 -3.531 1 98.38 185 ILE A O 1
ATOM 1450 N N . VAL A 1 186 ? -21.609 15.969 -3.764 1 98.44 186 VAL A N 1
ATOM 1451 C CA . VAL A 1 186 ? -20.781 16.391 -2.641 1 98.44 186 VAL A CA 1
ATOM 1452 C C . VAL A 1 186 ? -19.531 17.109 -3.16 1 98.44 186 VAL A C 1
ATOM 1454 O O . VAL A 1 186 ? -18.844 16.609 -4.043 1 98.44 186 VAL A O 1
ATOM 1457 N N . ASN A 1 187 ? -19.25 18.234 -2.574 1 97.62 187 ASN A N 1
ATOM 1458 C CA . ASN A 1 187 ? -18.156 19.078 -3.041 1 97.62 187 ASN A CA 1
ATOM 1459 C C . ASN A 1 187 ? -17.188 19.422 -1.91 1 97.62 187 ASN A C 1
ATOM 1461 O O . ASN A 1 187 ? -17.594 19.484 -0.747 1 97.62 187 ASN A O 1
ATOM 1465 N N . CYS A 1 188 ? -15.922 19.562 -2.27 1 95.94 188 CYS A N 1
ATOM 1466 C CA . CYS A 1 188 ? -14.938 20.156 -1.381 1 95.94 188 CYS A CA 1
ATOM 1467 C C . CYS A 1 188 ? -13.969 21.047 -2.16 1 95.94 188 CYS A C 1
ATOM 1469 O O . CYS A 1 188 ? -14.359 21.688 -3.133 1 95.94 188 CYS A O 1
ATOM 1471 N N . ALA A 1 189 ? -12.781 21.203 -1.651 1 92.56 189 ALA A N 1
ATOM 1472 C CA . ALA A 1 189 ? -11.789 22.031 -2.338 1 92.56 189 ALA A CA 1
ATOM 1473 C C . ALA A 1 189 ? -10.961 21.203 -3.318 1 92.56 189 ALA A C 1
ATOM 1475 O O . ALA A 1 189 ? -10.797 21.578 -4.477 1 92.56 189 ALA A O 1
ATOM 1476 N N . GLY A 1 190 ? -10.508 20.156 -2.863 1 92.44 190 GLY A N 1
ATOM 1477 C CA . GLY A 1 190 ? -9.703 19.25 -3.676 1 92.44 190 GLY A CA 1
ATOM 1478 C C . GLY A 1 190 ? -10.359 17.906 -3.914 1 92.44 190 GLY A C 1
ATOM 1479 O O . GLY A 1 190 ? -11.336 17.812 -4.66 1 92.44 190 GLY A O 1
ATOM 1480 N N . ARG A 1 191 ? -9.891 16.906 -3.176 1 95.25 191 ARG A N 1
ATOM 1481 C CA . ARG A 1 191 ? -10.375 15.555 -3.451 1 95.25 191 ARG A CA 1
ATOM 1482 C C . ARG A 1 191 ? -10.852 14.867 -2.174 1 95.25 191 ARG A C 1
ATOM 1484 O O . ARG A 1 191 ? -11.953 14.328 -2.129 1 95.25 191 ARG A O 1
ATOM 1491 N N . THR A 1 192 ? -10.242 15.055 -1.106 1 96.44 192 THR A N 1
ATOM 1492 C CA . THR A 1 192 ? -10.336 14.164 0.047 1 96.44 192 THR A CA 1
ATOM 1493 C C . THR A 1 192 ? -11.719 14.242 0.681 1 96.44 192 THR A C 1
ATOM 1495 O O . THR A 1 192 ? -12.391 13.219 0.839 1 96.44 192 THR A O 1
ATOM 1498 N N . ARG A 1 193 ? -12.211 15.391 0.991 1 96.69 193 ARG A N 1
ATOM 1499 C CA . ARG A 1 193 ? -13.469 15.508 1.722 1 96.69 193 ARG A CA 1
ATOM 1500 C C . ARG A 1 193 ? -14.648 15.125 0.837 1 96.69 193 ARG A C 1
ATOM 1502 O O . ARG A 1 193 ? -15.641 14.578 1.321 1 96.69 193 ARG A O 1
ATOM 1509 N N . SER A 1 194 ? -14.617 15.461 -0.43 1 97.12 194 SER A N 1
ATOM 1510 C CA . SER A 1 194 ? -15.719 15.055 -1.291 1 97.12 194 SER A CA 1
ATOM 1511 C C . SER A 1 194 ? -15.742 13.539 -1.487 1 97.12 194 SER A C 1
ATOM 1513 O O . SER A 1 194 ? -16.812 12.938 -1.569 1 97.12 194 SER A O 1
ATOM 1515 N N . ILE A 1 195 ? -14.531 12.914 -1.569 1 97.88 195 ILE A N 1
ATOM 1516 C CA . ILE A 1 195 ? -14.453 11.461 -1.699 1 97.88 195 ILE A CA 1
ATOM 1517 C C . ILE A 1 195 ? -15.016 10.797 -0.444 1 97.88 195 ILE A C 1
ATOM 1519 O O . ILE A 1 195 ? -15.938 9.984 -0.526 1 97.88 195 ILE A O 1
ATOM 1523 N N . VAL A 1 196 ? -14.516 11.18 0.707 1 98.06 196 VAL A N 1
ATOM 1524 C CA . VAL A 1 196 ? -14.914 10.586 1.979 1 98.06 196 VAL A CA 1
ATOM 1525 C C . VAL A 1 196 ? -16.375 10.898 2.254 1 98.06 196 VAL A C 1
ATOM 1527 O O . VAL A 1 196 ? -17.125 10.047 2.738 1 98.06 196 VAL A O 1
ATOM 1530 N N . GLY A 1 197 ? -16.766 12.141 1.944 1 98.12 197 GLY A N 1
ATOM 1531 C CA . GLY A 1 197 ? -18.156 12.508 2.123 1 98.12 197 GLY A CA 1
ATOM 1532 C C . GLY A 1 197 ? -19.109 11.695 1.264 1 98.12 197 GLY A C 1
ATOM 1533 O O . GLY A 1 197 ? -20.109 11.18 1.758 1 98.12 197 GLY A O 1
ATOM 1534 N N . THR A 1 198 ? -18.797 11.609 -0.027 1 98.06 198 THR A N 1
ATOM 1535 C CA . THR A 1 198 ? -19.609 10.828 -0.952 1 98.06 198 THR A CA 1
ATOM 1536 C C . THR A 1 198 ? -19.703 9.375 -0.496 1 98.06 198 THR A C 1
ATOM 1538 O O . THR A 1 198 ? -20.781 8.805 -0.414 1 98.06 198 THR A O 1
ATOM 1541 N N . GLN A 1 199 ? -18.578 8.859 -0.126 1 97.44 199 GLN A N 1
ATOM 1542 C CA . GLN A 1 199 ? -18.531 7.457 0.283 1 97.44 199 GLN A CA 1
ATOM 1543 C C . GLN A 1 199 ? -19.25 7.254 1.614 1 97.44 199 GLN A C 1
ATOM 1545 O O . GLN A 1 199 ? -19.844 6.199 1.851 1 97.44 199 GLN A O 1
ATOM 1550 N N . SER A 1 200 ? -19.219 8.258 2.467 1 97.81 200 SER A N 1
ATOM 1551 C CA . SER A 1 200 ? -19.984 8.156 3.705 1 97.81 200 SER A CA 1
ATOM 1552 C C . SER A 1 200 ? -21.469 7.914 3.424 1 97.81 200 SER A C 1
ATOM 1554 O O . SER A 1 200 ? -22.094 7.043 4.043 1 97.81 200 SER A O 1
ATOM 1556 N N . LEU A 1 201 ? -21.984 8.68 2.508 1 97.56 201 LEU A N 1
ATOM 1557 C CA . LEU A 1 201 ? -23.406 8.555 2.162 1 97.56 201 LEU A CA 1
ATOM 1558 C C . LEU A 1 201 ? -23.672 7.23 1.463 1 97.56 201 LEU A C 1
ATOM 1560 O O . LEU A 1 201 ? -24.625 6.523 1.82 1 97.56 201 LEU A O 1
ATOM 1564 N N . ILE A 1 202 ? -22.812 6.84 0.579 1 97.25 202 ILE A N 1
ATOM 1565 C CA . ILE A 1 202 ? -23 5.594 -0.16 1 97.25 202 ILE A CA 1
ATOM 1566 C C . ILE A 1 202 ? -22.891 4.406 0.793 1 97.25 202 ILE A C 1
ATOM 1568 O O . ILE A 1 202 ? -23.734 3.512 0.784 1 97.25 202 ILE A O 1
ATOM 1572 N N . ASN A 1 203 ? -21.875 4.418 1.604 1 96.69 203 ASN A N 1
ATOM 1573 C CA . ASN A 1 203 ? -21.625 3.332 2.545 1 96.69 203 ASN A CA 1
ATOM 1574 C C . ASN A 1 203 ? -22.797 3.145 3.504 1 96.69 203 ASN A C 1
ATOM 1576 O O . ASN A 1 203 ? -23.109 2.02 3.908 1 96.69 203 ASN A O 1
ATOM 1580 N N . SER A 1 204 ? -23.391 4.199 3.883 1 95.88 204 SER A N 1
ATOM 1581 C CA . SER A 1 204 ? -24.484 4.125 4.848 1 95.88 204 SER A CA 1
ATOM 1582 C C . SER A 1 204 ? -25.688 3.408 4.258 1 95.88 204 SER A C 1
ATOM 1584 O O . SER A 1 204 ? -26.578 2.982 4.988 1 95.88 204 SER A O 1
ATOM 1586 N N . GLY A 1 205 ? -25.797 3.406 2.877 1 95.25 205 GLY A N 1
ATOM 1587 C CA . GLY A 1 205 ? -26.875 2.672 2.23 1 95.25 205 GLY A CA 1
ATOM 1588 C C . GLY A 1 205 ? -28.031 3.555 1.813 1 95.25 205 GLY A C 1
ATOM 1589 O O . GLY A 1 205 ? -29.125 3.061 1.545 1 95.25 205 GLY A O 1
ATOM 1590 N N . ILE A 1 206 ? -27.859 4.84 1.805 1 94.62 206 ILE A N 1
ATOM 1591 C CA . ILE A 1 206 ? -28.922 5.711 1.328 1 94.62 206 ILE A CA 1
ATOM 1592 C C . ILE A 1 206 ? -29.266 5.379 -0.125 1 94.62 206 ILE A C 1
ATOM 1594 O O . ILE A 1 206 ? -28.375 4.965 -0.888 1 94.62 206 ILE A O 1
ATOM 1598 N N . PRO A 1 207 ? -30.406 5.551 -0.495 1 93.56 207 PRO A N 1
ATOM 1599 C CA . PRO A 1 207 ? -30.812 5.113 -1.83 1 93.56 207 PRO A CA 1
ATOM 1600 C C . PRO A 1 207 ? -30.453 6.117 -2.92 1 93.56 207 PRO A C 1
ATOM 1602 O O . PRO A 1 207 ? -30.453 5.777 -4.105 1 93.56 207 PRO A O 1
ATOM 1605 N N . ASN A 1 208 ? -30.156 7.316 -2.594 1 96.25 208 ASN A N 1
ATOM 1606 C CA . ASN A 1 208 ? -29.938 8.391 -3.555 1 96.25 208 ASN A CA 1
ATOM 1607 C C . ASN A 1 208 ? -28.703 8.141 -4.402 1 96.25 208 ASN A C 1
ATOM 1609 O O . ASN A 1 208 ? -27.781 7.434 -3.977 1 96.25 208 ASN A O 1
ATOM 1613 N N . LYS A 1 209 ? -28.766 8.656 -5.613 1 96.81 209 LYS A N 1
ATOM 1614 C CA . LYS A 1 209 ? -27.531 8.781 -6.402 1 96.81 209 LYS A CA 1
ATOM 1615 C C . LYS A 1 209 ? -26.625 9.867 -5.844 1 96.81 209 LYS A C 1
ATOM 1617 O O . LYS A 1 209 ? -27 11.039 -5.82 1 96.81 209 LYS A O 1
ATOM 1622 N N . VAL A 1 210 ? -25.5 9.461 -5.402 1 97.94 210 VAL A N 1
ATOM 1623 C CA . VAL A 1 210 ? -24.547 10.398 -4.812 1 97.94 210 VAL A CA 1
ATOM 1624 C C . VAL A 1 210 ? -23.25 10.398 -5.621 1 97.94 210 VAL A C 1
ATOM 1626 O O . VAL A 1 210 ? -22.703 9.336 -5.93 1 97.94 210 VAL A O 1
ATOM 1629 N N . VAL A 1 211 ? -22.734 11.555 -6.008 1 98.31 211 VAL A N 1
ATOM 1630 C CA . VAL A 1 211 ? -21.484 11.68 -6.746 1 98.31 211 VAL A CA 1
ATOM 1631 C C . VAL A 1 211 ? -20.641 12.805 -6.156 1 98.31 211 VAL A C 1
ATOM 1633 O O . VAL A 1 211 ? -21.188 13.773 -5.621 1 98.31 211 VAL A O 1
ATOM 1636 N N . ALA A 1 212 ? -19.359 12.625 -6.172 1 98.5 212 ALA A N 1
ATOM 1637 C CA . ALA A 1 212 ? -18.453 13.703 -5.812 1 98.5 212 ALA A CA 1
ATOM 1638 C C . ALA A 1 212 ? -18.188 14.617 -7.004 1 98.5 212 ALA A C 1
ATOM 1640 O O . ALA A 1 212 ? -18.172 14.164 -8.148 1 98.5 212 ALA A O 1
ATOM 1641 N N . LEU A 1 213 ? -18.094 15.891 -6.723 1 98.31 213 LEU A N 1
ATOM 1642 C CA . LEU A 1 213 ? -17.453 16.734 -7.727 1 98.31 213 LEU A CA 1
ATOM 1643 C C . LEU A 1 213 ? -15.969 16.406 -7.832 1 98.31 213 LEU A C 1
ATOM 1645 O O . LEU A 1 213 ? -15.203 16.672 -6.902 1 98.31 213 LEU A O 1
ATOM 1649 N N . ARG A 1 214 ? -15.578 15.852 -8.961 1 97.31 214 ARG A N 1
ATOM 1650 C CA . ARG A 1 214 ? -14.188 15.453 -9.148 1 97.31 214 ARG A CA 1
ATOM 1651 C C . ARG A 1 214 ? -13.258 16.656 -9.031 1 97.31 214 ARG A C 1
ATOM 1653 O O . ARG A 1 214 ? -13.461 17.672 -9.703 1 97.31 214 ARG A O 1
ATOM 1660 N N . ASN A 1 215 ? -12.289 16.625 -8.125 1 95.94 215 ASN A N 1
ATOM 1661 C CA . ASN A 1 215 ? -11.258 17.625 -7.906 1 95.94 215 ASN A CA 1
ATOM 1662 C C . ASN A 1 215 ? -11.828 18.906 -7.277 1 95.94 215 ASN A C 1
ATOM 1664 O O . ASN A 1 215 ? -11.18 19.953 -7.297 1 95.94 215 ASN A O 1
ATOM 1668 N N . GLY A 1 216 ? -13.055 18.891 -6.797 1 95.31 216 GLY A N 1
ATOM 1669 C CA . GLY A 1 216 ? -13.656 19.953 -6 1 95.31 216 GLY A CA 1
ATOM 1670 C C . GLY A 1 216 ? -13.648 21.297 -6.695 1 95.31 216 GLY A C 1
ATOM 1671 O O . GLY A 1 216 ? -13.773 21.375 -7.918 1 95.31 216 GLY A O 1
ATOM 1672 N N . THR A 1 217 ? -13.602 22.344 -5.906 1 94.81 217 THR A N 1
ATOM 1673 C CA . THR A 1 217 ? -13.594 23.703 -6.418 1 94.81 217 THR A CA 1
ATOM 1674 C C . THR A 1 217 ? -12.359 23.969 -7.273 1 94.81 217 THR A C 1
ATOM 1676 O O . THR A 1 217 ? -12.398 24.766 -8.211 1 94.81 217 THR A O 1
ATOM 1679 N N . ILE A 1 218 ? -11.25 23.266 -6.953 1 93.94 218 ILE A N 1
ATOM 1680 C CA . ILE A 1 218 ? -10.047 23.375 -7.766 1 93.94 218 ILE A CA 1
ATOM 1681 C C . ILE A 1 218 ? -10.344 22.938 -9.195 1 93.94 218 ILE A C 1
ATOM 1683 O O . ILE A 1 218 ? -10.023 23.656 -10.148 1 93.94 218 ILE A O 1
ATOM 1687 N N . GLY A 1 219 ? -10.992 21.75 -9.305 1 93.81 219 GLY A N 1
ATOM 1688 C CA . GLY A 1 219 ? -11.375 21.281 -10.625 1 93.81 219 GLY A CA 1
ATOM 1689 C C . GLY A 1 219 ? -12.336 22.219 -11.344 1 93.81 219 GLY A C 1
ATOM 1690 O O . GLY A 1 219 ? -12.227 22.422 -12.555 1 93.81 219 GLY A O 1
ATOM 1691 N N . TRP A 1 220 ? -13.273 22.766 -10.625 1 95.75 220 TRP A N 1
ATOM 1692 C CA . TRP A 1 220 ? -14.227 23.734 -11.141 1 95.75 220 TRP A CA 1
ATOM 1693 C C . TRP A 1 220 ? -13.516 24.953 -11.719 1 95.75 220 TRP A C 1
ATOM 1695 O O . TRP A 1 220 ? -13.828 25.391 -12.828 1 95.75 220 TRP A O 1
ATOM 1705 N N . THR A 1 221 ? -12.562 25.422 -10.984 1 93.25 221 THR A N 1
ATOM 1706 C CA . THR A 1 221 ? -11.789 26.594 -11.383 1 93.25 221 THR A CA 1
ATOM 1707 C C . THR A 1 221 ? -10.906 26.266 -12.586 1 93.25 221 THR A C 1
ATOM 1709 O O . THR A 1 221 ? -10.797 27.078 -13.516 1 93.25 221 THR A O 1
ATOM 1712 N N . LEU A 1 222 ? -10.25 25.125 -12.594 1 92.56 222 LEU A N 1
ATOM 1713 C CA . LEU A 1 222 ? -9.359 24.719 -13.68 1 92.56 222 LEU A CA 1
ATOM 1714 C C . LEU A 1 222 ? -10.125 24.594 -14.992 1 92.56 222 LEU A C 1
ATOM 1716 O O . LEU A 1 222 ? -9.547 24.781 -16.062 1 92.56 222 LEU A O 1
ATOM 1720 N N . GLU A 1 223 ? -11.422 24.375 -14.883 1 94.38 223 GLU A N 1
ATOM 1721 C CA . GLU A 1 223 ? -12.266 24.266 -16.078 1 94.38 223 GLU A CA 1
ATOM 1722 C C . GLU A 1 223 ? -12.758 25.641 -16.531 1 94.38 223 GLU A C 1
ATOM 1724 O O . GLU A 1 223 ? -13.477 25.75 -17.531 1 94.38 223 GLU A O 1
ATOM 1729 N N . GLY A 1 224 ? -12.445 26.641 -15.797 1 93.25 224 GLY A N 1
ATOM 1730 C CA . GLY A 1 224 ? -12.812 28 -16.156 1 93.25 224 GLY A CA 1
ATOM 1731 C C . GLY A 1 224 ? -14.227 28.359 -15.75 1 93.25 224 GLY A C 1
ATOM 1732 O O . GLY A 1 224 ? -14.82 29.297 -16.297 1 93.25 224 GLY A O 1
ATOM 1733 N N . LEU A 1 225 ? -14.805 27.672 -14.828 1 95.75 225 LEU A N 1
ATOM 1734 C CA . LEU A 1 225 ? -16.172 27.922 -14.375 1 95.75 225 LEU A CA 1
ATOM 1735 C C . LEU A 1 225 ? -16.172 28.891 -13.195 1 95.75 225 LEU A C 1
ATOM 1737 O O . LEU A 1 225 ? -15.266 28.859 -12.359 1 95.75 225 LEU A O 1
ATOM 1741 N N . GLU A 1 226 ? -17.156 29.672 -13.07 1 94.44 226 GLU A N 1
ATOM 1742 C CA . GLU A 1 226 ? -17.203 30.734 -12.07 1 94.44 226 GLU A CA 1
ATOM 1743 C C . GLU A 1 226 ? -17.703 30.203 -10.727 1 94.44 226 GLU A C 1
ATOM 1745 O O . GLU A 1 226 ? -18.625 29.391 -10.68 1 94.44 226 GLU A O 1
ATOM 1750 N N . LEU A 1 227 ? -17.047 30.672 -9.695 1 95.19 227 LEU A N 1
ATOM 1751 C CA . LEU A 1 227 ? -17.453 30.359 -8.328 1 95.19 227 LEU A CA 1
ATOM 1752 C C . LEU A 1 227 ? -18.328 31.469 -7.742 1 95.19 227 LEU A C 1
ATOM 1754 O O . LEU A 1 227 ? -18.266 32.625 -8.203 1 95.19 227 LEU A O 1
ATOM 1758 N N . GLU A 1 228 ? -19.141 31.125 -6.773 1 95.44 228 GLU A N 1
ATOM 1759 C CA . GLU A 1 228 ? -19.859 32.094 -5.961 1 95.44 228 GLU A CA 1
ATOM 1760 C C . GLU A 1 228 ? -19.062 32.469 -4.711 1 95.44 228 GLU A C 1
ATOM 1762 O O . GLU A 1 228 ? -18.188 31.719 -4.285 1 95.44 228 GLU A O 1
ATOM 1767 N N . THR A 1 229 ? -19.328 33.688 -4.191 1 94.81 229 THR A N 1
ATOM 1768 C CA . THR A 1 229 ? -18.625 34.125 -2.984 1 94.81 229 THR A CA 1
ATOM 1769 C C . THR A 1 229 ? -19.625 34.625 -1.943 1 94.81 229 THR A C 1
ATOM 1771 O O . THR A 1 229 ? -20.75 35 -2.283 1 94.81 229 THR A O 1
ATOM 1774 N N . LYS A 1 230 ? -19.344 34.531 -0.701 1 95.94 230 LYS A N 1
ATOM 1775 C CA . LYS A 1 230 ? -20.047 35.094 0.433 1 95.94 230 LYS A CA 1
ATOM 1776 C C . LYS A 1 230 ? -21.453 34.5 0.556 1 95.94 230 LYS A C 1
ATOM 1778 O O . LYS A 1 230 ? -22.406 35.219 0.896 1 95.94 230 LYS A O 1
ATOM 1783 N N . LYS A 1 231 ? -21.531 33.312 0.07 1 96.25 231 LYS A N 1
ATOM 1784 C CA . LYS A 1 231 ? -22.797 32.625 0.263 1 96.25 231 LYS A CA 1
ATOM 1785 C C . LYS A 1 231 ? -22.938 32.094 1.697 1 96.25 231 LYS A C 1
ATOM 1787 O O . LYS A 1 231 ? -21.953 31.797 2.35 1 96.25 231 LYS A O 1
ATOM 1792 N N . THR A 1 232 ? -24.188 32.031 2.215 1 97.06 232 THR A N 1
ATOM 1793 C CA . THR A 1 232 ? -24.375 31.688 3.621 1 97.06 232 THR A CA 1
ATOM 1794 C C . THR A 1 232 ? -25.422 30.578 3.77 1 97.06 232 THR A C 1
ATOM 1796 O O . THR A 1 232 ? -25.906 30.328 4.871 1 97.06 232 THR A O 1
ATOM 1799 N N . ARG A 1 233 ? -25.812 29.953 2.668 1 96.75 233 ARG A N 1
ATOM 1800 C CA . ARG A 1 233 ? -26.812 28.891 2.742 1 96.75 233 ARG A CA 1
ATOM 1801 C C . ARG A 1 233 ? -26.281 27.672 3.48 1 96.75 233 ARG A C 1
ATOM 1803 O O . ARG A 1 233 ? -25.25 27.109 3.086 1 96.75 233 ARG A O 1
ATOM 1810 N N . ARG A 1 234 ? -26.969 27.234 4.52 1 96.69 234 ARG A N 1
ATOM 1811 C CA . ARG A 1 234 ? -26.594 26.062 5.309 1 96.69 234 ARG A CA 1
ATOM 1812 C C . ARG A 1 234 ? -27.75 25.062 5.367 1 96.69 234 ARG A C 1
ATOM 1814 O O . ARG A 1 234 ? -28.906 25.438 5.406 1 96.69 234 ARG A O 1
ATOM 1821 N N . VAL A 1 235 ? -27.375 23.812 5.359 1 97.06 235 VAL A N 1
ATOM 1822 C CA . VAL A 1 235 ? -28.391 22.797 5.633 1 97.06 235 VAL A CA 1
ATOM 1823 C C . VAL A 1 235 ? -28.844 22.891 7.086 1 97.06 235 VAL A C 1
ATOM 1825 O O . VAL A 1 235 ? -28.016 22.938 8 1 97.06 235 VAL A O 1
ATOM 1828 N N . PRO A 1 236 ? -30.109 22.953 7.324 1 94.88 236 PRO A N 1
ATOM 1829 C CA . PRO A 1 236 ? -30.609 23.094 8.695 1 94.88 236 PRO A CA 1
ATOM 1830 C C . PRO A 1 236 ? -30.344 21.859 9.547 1 94.88 236 PRO A C 1
ATOM 1832 O O . PRO A 1 236 ? -30.062 20.781 9.008 1 94.88 236 PRO A O 1
ATOM 1835 N N . SER A 1 237 ? -30.453 22.062 10.867 1 94.62 237 SER A N 1
ATOM 1836 C CA . SER A 1 237 ? -30.391 20.922 11.781 1 94.62 237 SER A CA 1
ATOM 1837 C C . SER A 1 237 ? -31.562 19.969 11.547 1 94.62 237 SER A C 1
ATOM 1839 O O . SER A 1 237 ? -32.656 20.391 11.195 1 94.62 237 SER A O 1
ATOM 1841 N N . PRO A 1 238 ? -31.297 18.75 11.773 1 96.56 238 PRO A N 1
ATOM 1842 C CA . PRO A 1 238 ? -32.344 17.766 11.484 1 96.56 238 PRO A CA 1
ATOM 1843 C C . PRO A 1 238 ? -33.5 17.844 12.469 1 96.56 238 PRO A C 1
ATOM 1845 O O . PRO A 1 238 ? -33.312 18.172 13.641 1 96.56 238 PRO A O 1
ATOM 1848 N N . SER A 1 239 ? -34.719 17.5 11.938 1 96.44 239 SER A N 1
ATOM 1849 C CA . SER A 1 239 ? -35.875 17.219 12.789 1 96.44 239 SER A CA 1
ATOM 1850 C C . SER A 1 239 ? -35.688 15.883 13.516 1 96.44 239 SER A C 1
ATOM 1852 O O . SER A 1 239 ? -34.75 15.133 13.242 1 96.44 239 SER A O 1
ATOM 1854 N N . VAL A 1 240 ? -36.594 15.688 14.453 1 96.31 240 VAL A N 1
ATOM 1855 C CA . VAL A 1 240 ? -36.531 14.438 15.203 1 96.31 240 VAL A CA 1
ATOM 1856 C C . VAL A 1 240 ? -36.719 13.258 14.25 1 96.31 240 VAL A C 1
ATOM 1858 O O . VAL A 1 240 ? -36 12.25 14.375 1 96.31 240 VAL A O 1
ATOM 1861 N N . GLU A 1 241 ? -37.562 13.391 13.336 1 95.88 241 GLU A N 1
ATOM 1862 C CA . GLU A 1 241 ? -37.844 12.32 12.383 1 95.88 241 GLU A CA 1
ATOM 1863 C C . GLU A 1 241 ? -36.656 12.047 11.477 1 95.88 241 GLU A C 1
ATOM 1865 O O . GLU A 1 241 ? -36.281 10.891 11.289 1 95.88 241 GLU A O 1
ATOM 1870 N N . THR A 1 242 ? -36.156 13.055 10.898 1 96.06 242 THR A N 1
ATOM 1871 C CA . THR A 1 242 ? -35.031 12.875 9.977 1 96.06 242 THR A CA 1
ATOM 1872 C C . THR A 1 242 ? -33.781 12.398 10.719 1 96.06 242 THR A C 1
ATOM 1874 O O . THR A 1 242 ? -32.969 11.648 10.172 1 96.06 242 THR A O 1
ATOM 1877 N N . LEU A 1 243 ? -33.656 12.766 11.969 1 96.88 243 LEU A N 1
ATOM 1878 C CA . LEU A 1 243 ? -32.531 12.297 12.789 1 96.88 243 LEU A CA 1
ATOM 1879 C C . LEU A 1 243 ? -32.656 10.789 13.031 1 96.88 243 LEU A C 1
ATOM 1881 O O . LEU A 1 243 ? -31.641 10.078 12.945 1 96.88 243 LEU A O 1
ATOM 1885 N N . GLN A 1 244 ? -33.844 10.344 13.383 1 96.94 244 GLN A N 1
ATOM 1886 C CA . GLN A 1 244 ? -34.031 8.922 13.625 1 96.94 244 GLN A CA 1
ATOM 1887 C C . GLN A 1 244 ? -33.719 8.102 12.375 1 96.94 244 GLN A C 1
ATOM 1889 O O . GLN A 1 244 ? -33.125 7.02 12.477 1 96.94 244 GLN A O 1
ATOM 1894 N N . LYS A 1 245 ? -34.094 8.641 11.266 1 96.25 245 LYS A N 1
ATOM 1895 C CA . LYS A 1 245 ? -33.781 7.977 10.008 1 96.25 245 LYS A CA 1
ATOM 1896 C C . LYS A 1 245 ? -32.281 7.91 9.781 1 96.25 245 LYS A C 1
ATOM 1898 O O . LYS A 1 245 ? -31.734 6.852 9.453 1 96.25 245 LYS A O 1
ATOM 1903 N N . ALA A 1 246 ? -31.609 9.008 9.914 1 97.5 246 ALA A N 1
ATOM 1904 C CA . ALA A 1 246 ? -30.156 9.062 9.75 1 97.5 246 ALA A CA 1
ATOM 1905 C C . ALA A 1 246 ? -29.453 8.094 10.703 1 97.5 246 ALA A C 1
ATOM 1907 O O . ALA A 1 246 ? -28.484 7.449 10.336 1 97.5 246 ALA A O 1
ATOM 1908 N N . ARG A 1 247 ? -29.953 8.008 11.914 1 97.25 247 ARG A N 1
ATOM 1909 C CA . ARG A 1 247 ? -29.375 7.141 12.938 1 97.25 247 ARG A CA 1
ATOM 1910 C C . ARG A 1 247 ? -29.422 5.68 12.5 1 97.25 247 ARG A C 1
ATOM 1912 O O . ARG A 1 247 ? -28.469 4.93 12.742 1 97.25 247 ARG A O 1
ATOM 1919 N N . LYS A 1 248 ? -30.453 5.277 11.945 1 97.56 248 LYS A N 1
ATOM 1920 C CA . LYS A 1 248 ? -30.594 3.895 11.492 1 97.56 248 LYS A CA 1
ATOM 1921 C C . LYS A 1 248 ? -29.531 3.555 10.445 1 97.56 248 LYS A C 1
ATOM 1923 O O . LYS A 1 248 ? -28.938 2.482 10.492 1 97.56 248 LYS A O 1
ATOM 1928 N N . TYR A 1 249 ? -29.344 4.441 9.484 1 97.38 249 TYR A N 1
ATOM 1929 C CA . TYR A 1 249 ? -28.344 4.238 8.453 1 97.38 249 TYR A CA 1
ATOM 1930 C C . TYR A 1 249 ? -26.938 4.223 9.062 1 97.38 249 TYR A C 1
ATOM 1932 O O . TYR A 1 249 ? -26.109 3.389 8.695 1 97.38 249 TYR A O 1
ATOM 1940 N N . ALA A 1 250 ? -26.688 5.125 10 1 98 250 ALA A N 1
ATOM 1941 C CA . ALA A 1 250 ? -25.391 5.191 10.656 1 98 250 ALA A CA 1
ATOM 1942 C C . ALA A 1 250 ? -25.109 3.914 11.445 1 98 250 ALA A C 1
ATOM 1944 O O . ALA A 1 250 ? -24 3.4 11.438 1 98 250 ALA A O 1
ATOM 1945 N N . GLU A 1 251 ? -26.125 3.453 12.141 1 97.44 251 GLU A N 1
ATOM 1946 C CA . GLU A 1 251 ? -25.984 2.236 12.938 1 97.44 251 GLU A CA 1
ATOM 1947 C C . GLU A 1 251 ? -25.656 1.035 12.062 1 97.44 251 GLU A C 1
ATOM 1949 O O . GLU A 1 251 ? -24.781 0.237 12.406 1 97.44 251 GLU A O 1
ATOM 1954 N N . SER A 1 252 ? -26.328 0.909 10.992 1 97 252 SER A N 1
ATOM 1955 C CA . SER A 1 252 ? -26.109 -0.205 10.078 1 97 252 SER A CA 1
ATOM 1956 C C . SER A 1 252 ? -24.672 -0.206 9.562 1 97 252 SER A C 1
ATOM 1958 O O . SER A 1 252 ? -24 -1.242 9.578 1 97 252 SER A O 1
ATOM 1960 N N . TRP A 1 253 ? -24.188 0.906 9.148 1 97.38 253 TRP A N 1
ATOM 1961 C CA . TRP A 1 253 ? -22.844 0.987 8.602 1 97.38 253 TRP A CA 1
ATOM 1962 C C . TRP A 1 253 ? -21.797 0.769 9.695 1 97.38 253 TRP A C 1
ATOM 1964 O O . TRP A 1 253 ? -20.828 0.044 9.5 1 97.38 253 TRP A O 1
ATOM 1974 N N . ALA A 1 254 ? -22 1.422 10.828 1 97.75 254 ALA A N 1
ATOM 1975 C CA . ALA A 1 254 ? -21.078 1.257 11.945 1 97.75 254 ALA A CA 1
ATOM 1976 C C . ALA A 1 254 ? -20.953 -0.213 12.336 1 97.75 254 ALA A C 1
ATOM 1978 O O . ALA A 1 254 ? -19.844 -0.688 12.625 1 97.75 254 ALA A O 1
ATOM 1979 N N . ASN A 1 255 ? -22.031 -0.918 12.312 1 97 255 ASN A N 1
ATOM 1980 C CA . ASN A 1 255 ? -22.016 -2.348 12.602 1 97 255 ASN A CA 1
ATOM 1981 C C . ASN A 1 255 ? -21.219 -3.125 11.547 1 97 255 ASN A C 1
ATOM 1983 O O . ASN A 1 255 ? -20.453 -4.02 11.891 1 97 255 ASN A O 1
ATOM 1987 N N . HIS A 1 256 ? -21.438 -2.766 10.344 1 96 256 HIS A N 1
ATOM 1988 C CA . HIS A 1 256 ? -20.734 -3.428 9.242 1 96 256 HIS A CA 1
ATOM 1989 C C . HIS A 1 256 ? -19.219 -3.246 9.367 1 96 256 HIS A C 1
ATOM 1991 O O . HIS A 1 256 ? -18.453 -4.184 9.133 1 96 256 HIS A O 1
ATOM 1997 N N . VAL A 1 257 ? -18.766 -2.096 9.734 1 96.56 257 VAL A N 1
ATOM 1998 C CA . VAL A 1 257 ? -17.344 -1.771 9.836 1 96.56 257 VAL A CA 1
ATOM 1999 C C . VAL A 1 257 ? -16.766 -2.395 11.109 1 96.56 257 VAL A C 1
ATOM 2001 O O . VAL A 1 257 ? -15.57 -2.682 11.18 1 96.56 257 VAL A O 1
ATOM 2004 N N . GLY A 1 258 ? -17.594 -2.574 12.117 1 96.5 258 GLY A N 1
ATOM 2005 C CA . GLY A 1 258 ? -17.156 -3.137 13.383 1 96.5 258 GLY A CA 1
ATOM 2006 C C . GLY A 1 258 ? -16.797 -2.082 14.414 1 96.5 258 GLY A C 1
ATOM 2007 O O . GLY A 1 258 ? -15.852 -2.252 15.18 1 96.5 258 GLY A O 1
ATOM 2008 N N . VAL A 1 259 ? -17.547 -0.961 14.43 1 97.69 259 VAL A N 1
ATOM 2009 C CA . VAL A 1 259 ? -17.328 0.097 15.406 1 97.69 259 VAL A CA 1
ATOM 2010 C C . VAL A 1 259 ? -17.703 -0.404 16.797 1 97.69 259 VAL A C 1
ATOM 2012 O O . VAL A 1 259 ? -18.734 -1.056 16.984 1 97.69 259 VAL A O 1
ATOM 2015 N N . SER A 1 260 ? -16.875 -0.12 17.75 1 97.81 260 SER A N 1
ATOM 2016 C CA . SER A 1 260 ? -17.094 -0.548 19.125 1 97.81 260 SER A CA 1
ATOM 2017 C C . SER A 1 260 ? -17.688 0.581 19.969 1 97.81 260 SER A C 1
ATOM 2019 O O . SER A 1 260 ? -17.391 1.755 19.734 1 97.81 260 SER A O 1
ATOM 2021 N N . PHE A 1 261 ? -18.453 0.191 20.906 1 97.56 261 PHE A N 1
ATOM 2022 C CA . PHE A 1 261 ? -19.109 1.128 21.812 1 97.56 261 PHE A CA 1
ATOM 2023 C C . PHE A 1 261 ? -18.688 0.87 23.25 1 97.56 261 PHE A C 1
ATOM 2025 O O . PHE A 1 261 ? -18.422 -0.272 23.641 1 97.56 261 PHE A O 1
ATOM 2032 N N . ILE A 1 262 ? -18.641 1.958 24.016 1 97.06 262 ILE A N 1
ATOM 2033 C CA . ILE A 1 262 ? -18.297 1.792 25.422 1 97.06 262 ILE A CA 1
ATOM 2034 C C . ILE A 1 262 ? -19.281 2.561 26.297 1 97.06 262 ILE A C 1
ATOM 2036 O O . ILE A 1 262 ? -19.906 3.52 25.828 1 97.06 262 ILE A O 1
ATOM 2040 N N . ASP A 1 263 ? -19.391 2.125 27.516 1 94.94 263 ASP A N 1
ATOM 2041 C CA . ASP A 1 263 ? -20.25 2.789 28.5 1 94.94 263 ASP A CA 1
ATOM 2042 C C . ASP A 1 263 ? -19.422 3.525 29.547 1 94.94 263 ASP A C 1
ATOM 2044 O O . ASP A 1 263 ? -18.219 3.709 29.375 1 94.94 263 ASP A O 1
ATOM 2048 N N . SER A 1 264 ? -20.109 4.047 30.562 1 93.38 264 SER A N 1
ATOM 2049 C CA . SER A 1 264 ? -19.453 4.848 31.594 1 93.38 264 SER A CA 1
ATOM 2050 C C . SER A 1 264 ? -18.422 4.027 32.375 1 93.38 264 SER A C 1
ATOM 2052 O O . SER A 1 264 ? -17.375 4.539 32.75 1 93.38 264 SER A O 1
ATOM 2054 N N . ASP A 1 265 ? -18.688 2.775 32.562 1 92.88 265 ASP A N 1
ATOM 2055 C CA . ASP A 1 265 ? -17.766 1.907 33.312 1 92.88 265 ASP A CA 1
ATOM 2056 C C . ASP A 1 265 ? -16.469 1.697 32.531 1 92.88 265 ASP A C 1
ATOM 2058 O O . ASP A 1 265 ? -15.375 1.787 33.094 1 92.88 265 ASP A O 1
ATOM 2062 N N . GLN A 1 266 ? -16.656 1.411 31.266 1 94.94 266 GLN A N 1
ATOM 2063 C CA . GLN A 1 266 ? -15.477 1.206 30.438 1 94.94 266 GLN A CA 1
ATOM 2064 C C . GLN A 1 266 ? -14.664 2.49 30.312 1 94.94 266 GLN A C 1
ATOM 2066 O O . GLN A 1 266 ? -13.43 2.453 30.297 1 94.94 266 GLN A O 1
ATOM 2071 N N . LEU A 1 267 ? -15.344 3.621 30.141 1 94.5 267 LEU A N 1
ATOM 2072 C CA . LEU A 1 267 ? -14.633 4.895 30.078 1 94.5 267 LEU A CA 1
ATOM 2073 C C . LEU A 1 267 ? -13.844 5.141 31.359 1 94.5 267 LEU A C 1
ATOM 2075 O O . LEU A 1 267 ? -12.711 5.625 31.312 1 94.5 267 LEU A O 1
ATOM 2079 N N . THR A 1 268 ? -14.422 4.805 32.469 1 92.12 268 THR A N 1
ATOM 2080 C CA . THR A 1 268 ? -13.742 4.941 33.75 1 92.12 268 THR A CA 1
ATOM 2081 C C . THR A 1 268 ? -12.5 4.051 33.812 1 92.12 268 THR A C 1
ATOM 2083 O O . THR A 1 268 ? -11.461 4.457 34.344 1 92.12 268 THR A O 1
ATOM 2086 N N . ARG A 1 269 ? -12.617 2.865 33.281 1 93.94 269 ARG A N 1
ATOM 2087 C CA . ARG A 1 269 ? -11.477 1.966 33.219 1 93.94 269 ARG A CA 1
ATOM 2088 C C . ARG A 1 269 ? -10.383 2.541 32.312 1 93.94 269 ARG A C 1
ATOM 2090 O O . ARG A 1 269 ? -9.195 2.482 32.656 1 93.94 269 ARG A O 1
ATOM 2097 N N . PHE A 1 270 ? -10.812 3.061 31.188 1 94.69 270 PHE A N 1
ATOM 2098 C CA . PHE A 1 270 ? -9.844 3.688 30.281 1 94.69 270 PHE A CA 1
ATOM 2099 C C . PHE A 1 270 ? -9.117 4.824 31 1 94.69 270 PHE A C 1
ATOM 2101 O O . PHE A 1 270 ? -7.898 4.969 30.859 1 94.69 270 PHE A O 1
ATOM 2108 N N . ALA A 1 271 ? -9.844 5.594 31.703 1 90.81 271 ALA A N 1
ATOM 2109 C CA . ALA A 1 271 ? -9.273 6.738 32.406 1 90.81 271 ALA A CA 1
ATOM 2110 C C . ALA A 1 271 ? -8.289 6.281 33.469 1 90.81 271 ALA A C 1
ATOM 2112 O O . ALA A 1 271 ? -7.301 6.961 33.75 1 90.81 271 ALA A O 1
ATOM 2113 N N . ALA A 1 272 ? -8.492 5.125 34.031 1 90.56 272 ALA A N 1
ATOM 2114 C CA . ALA A 1 272 ? -7.613 4.578 35.062 1 90.56 272 ALA A CA 1
ATOM 2115 C C . ALA A 1 272 ? -6.289 4.121 34.469 1 90.56 272 ALA A C 1
ATOM 2117 O O . ALA A 1 272 ? -5.289 3.992 35.188 1 90.56 272 ALA A O 1
ATOM 2118 N N . GLU A 1 273 ? -6.289 3.93 33.219 1 92.81 273 GLU A N 1
ATOM 2119 C CA . GLU A 1 273 ? -5.102 3.434 32.531 1 92.81 273 GLU A CA 1
ATOM 2120 C C . GLU A 1 273 ? -4.32 4.574 31.875 1 92.81 273 GLU A C 1
ATOM 2122 O O . GLU A 1 273 ? -3.412 4.336 31.062 1 92.81 273 GLU A O 1
ATOM 2127 N N . LEU A 1 274 ? -4.527 5.781 32.188 1 90.62 274 LEU A N 1
ATOM 2128 C CA . LEU A 1 274 ? -4.043 6.953 31.469 1 90.62 274 LEU A CA 1
ATOM 2129 C C . LEU A 1 274 ? -2.525 7.066 31.562 1 90.62 274 LEU A C 1
ATOM 2131 O O . LEU A 1 274 ? -1.895 7.738 30.75 1 90.62 274 LEU A O 1
ATOM 2135 N N . GLU A 1 275 ? -1.915 6.461 32.531 1 88.38 275 GLU A N 1
ATOM 2136 C CA . GLU A 1 275 ? -0.463 6.516 32.656 1 88.38 275 GLU A CA 1
ATOM 2137 C C . GLU A 1 275 ? 0.215 5.488 31.75 1 88.38 275 GLU A C 1
ATOM 2139 O O . GLU A 1 275 ? 1.401 5.617 31.438 1 88.38 275 GLU A O 1
ATOM 2144 N N . ASP A 1 276 ? -0.577 4.539 31.359 1 93.19 276 ASP A N 1
ATOM 2145 C CA . ASP A 1 276 ? 0.01 3.447 30.578 1 93.19 276 ASP A CA 1
ATOM 2146 C C . ASP A 1 276 ? -0.467 3.484 29.141 1 93.19 276 ASP A C 1
ATOM 2148 O O . ASP A 1 276 ? 0.224 3 28.234 1 93.19 276 ASP A O 1
ATOM 2152 N N . ARG A 1 277 ? -1.687 3.971 28.984 1 96.19 277 ARG A N 1
ATOM 2153 C CA . ARG A 1 277 ? -2.301 4.012 27.656 1 96.19 277 ARG A CA 1
ATOM 2154 C C . ARG A 1 277 ? -2.824 5.41 27.344 1 96.19 277 ARG A C 1
ATOM 2156 O O . ARG A 1 277 ? -3.6 5.977 28.109 1 96.19 277 ARG A O 1
ATOM 2163 N N . THR A 1 278 ? -2.346 5.973 26.203 1 96.69 278 THR A N 1
ATOM 2164 C CA . THR A 1 278 ? -2.797 7.305 25.812 1 96.69 278 THR A CA 1
ATOM 2165 C C . THR A 1 278 ? -4.273 7.285 25.422 1 96.69 278 THR A C 1
ATOM 2167 O O . THR A 1 278 ? -4.727 6.375 24.719 1 96.69 278 THR A O 1
ATOM 2170 N N . LEU A 1 279 ? -5.016 8.258 25.891 1 96.31 279 LEU A N 1
ATOM 2171 C CA . LEU A 1 279 ? -6.449 8.352 25.656 1 96.31 279 LEU A CA 1
ATOM 2172 C C . LEU A 1 279 ? -6.828 9.742 25.156 1 96.31 279 LEU A C 1
ATOM 2174 O O . LEU A 1 279 ? -6.434 10.75 25.75 1 96.31 279 LEU A O 1
ATOM 2178 N N . TYR A 1 280 ? -7.484 9.82 24.047 1 97 280 TYR A N 1
ATOM 2179 C CA . TYR A 1 280 ? -8.086 11.047 23.531 1 97 280 TYR A CA 1
ATOM 2180 C C . TYR A 1 280 ? -9.602 11.008 23.672 1 97 280 TYR A C 1
ATOM 2182 O O . TYR A 1 280 ? -10.25 10.047 23.266 1 97 280 TYR A O 1
ATOM 2190 N N . LEU A 1 281 ? -10.156 11.977 24.328 1 96.25 281 LEU A N 1
ATOM 2191 C CA . LEU A 1 281 ? -11.594 12.172 24.438 1 96.25 281 LEU A CA 1
ATOM 2192 C C . LEU A 1 281 ? -12.062 13.312 23.547 1 96.25 281 LEU A C 1
ATOM 2194 O O . LEU A 1 281 ? -11.781 14.477 23.828 1 96.25 281 LEU A O 1
ATOM 2198 N N . LEU A 1 282 ? -12.844 12.953 22.5 1 98 282 LEU A N 1
ATOM 2199 C CA . LEU A 1 282 ? -13.148 13.953 21.484 1 98 282 LEU A CA 1
ATOM 2200 C C . LEU A 1 282 ? -14.648 14.055 21.25 1 98 282 LEU A C 1
ATOM 2202 O O . LEU A 1 282 ? -15.328 13.047 21.062 1 98 282 LEU A O 1
ATOM 2206 N N . ASP A 1 283 ? -15.188 15.25 21.375 1 97.25 283 ASP A N 1
ATOM 2207 C CA . ASP A 1 283 ? -16.547 15.602 21 1 97.25 283 ASP A CA 1
ATOM 2208 C C . ASP A 1 283 ? -16.641 15.984 19.516 1 97.25 283 ASP A C 1
ATOM 2210 O O . ASP A 1 283 ? -16.109 17.031 19.109 1 97.25 283 ASP A O 1
ATOM 2214 N N . VAL A 1 284 ? -17.328 15.141 18.719 1 98 284 VAL A N 1
ATOM 2215 C CA . VAL A 1 284 ? -17.25 15.281 17.266 1 98 284 VAL A CA 1
ATOM 2216 C C . VAL A 1 284 ? -18.375 16.188 16.781 1 98 284 VAL A C 1
ATOM 2218 O O . VAL A 1 284 ? -18.578 16.344 15.57 1 98 284 VAL A O 1
ATOM 2221 N N . ARG A 1 285 ? -19.25 16.844 17.719 1 96.31 285 ARG A N 1
ATOM 2222 C CA . ARG A 1 285 ? -20.344 17.734 17.359 1 96.31 285 ARG A CA 1
ATOM 2223 C C . ARG A 1 285 ? -19.812 19.078 16.844 1 96.31 285 ARG A C 1
ATOM 2225 O O . ARG A 1 285 ? -18.609 19.344 16.938 1 96.31 285 ARG A O 1
ATOM 2232 N N . ASP A 1 286 ? -20.578 19.734 16.156 1 93.75 286 ASP A N 1
ATOM 2233 C CA . ASP A 1 286 ? -20.25 21.078 15.68 1 93.75 286 ASP A CA 1
ATOM 2234 C C . ASP A 1 286 ? -19.75 21.953 16.812 1 93.75 286 ASP A C 1
ATOM 2236 O O . ASP A 1 286 ? -20.203 21.844 17.953 1 93.75 286 ASP A O 1
ATOM 2240 N N . PRO A 1 287 ? -18.797 22.922 16.531 1 94 287 PRO A N 1
ATOM 2241 C CA . PRO A 1 287 ? -18.203 23.75 17.562 1 94 287 PRO A CA 1
ATOM 2242 C C . PRO A 1 287 ? -19.234 24.578 18.328 1 94 287 PRO A C 1
ATOM 2244 O O . PRO A 1 287 ? -19.078 24.828 19.531 1 94 287 PRO A O 1
ATOM 2247 N N . GLU A 1 288 ? -20.281 25.016 17.625 1 92.81 288 GLU A N 1
ATOM 2248 C CA . GLU A 1 288 ? -21.328 25.797 18.297 1 92.81 288 GLU A CA 1
ATOM 2249 C C . GLU A 1 288 ? -22.062 24.953 19.344 1 92.81 288 GLU A C 1
ATOM 2251 O O . GLU A 1 288 ? -22.328 25.438 20.438 1 92.81 288 GLU A O 1
ATOM 2256 N N . GLU A 1 289 ? -22.344 23.75 18.922 1 94.25 289 GLU A N 1
ATOM 2257 C CA . GLU A 1 289 ? -23.016 22.844 19.859 1 94.25 289 GLU A CA 1
ATOM 2258 C C . GLU A 1 289 ? -22.109 22.516 21.047 1 94.25 289 GLU A C 1
ATOM 2260 O O . GLU A 1 289 ? -22.562 22.453 22.188 1 94.25 289 GLU A O 1
ATOM 2265 N N . TYR A 1 290 ? -20.875 22.266 20.781 1 95.69 290 TYR A N 1
ATOM 2266 C CA . TYR A 1 290 ? -19.891 22.016 21.828 1 95.69 290 TYR A CA 1
ATOM 2267 C C . TYR A 1 290 ? -19.844 23.156 22.828 1 95.69 290 TYR A C 1
ATOM 2269 O O . TYR A 1 290 ? -19.766 22.938 24.047 1 95.69 290 TYR A O 1
ATOM 2277 N N . ALA A 1 291 ? -19.859 24.391 22.328 1 95.62 291 ALA A N 1
ATOM 2278 C CA . ALA A 1 291 ? -19.75 25.594 23.156 1 95.62 291 ALA A CA 1
ATOM 2279 C C . ALA A 1 291 ? -20.953 25.719 24.094 1 95.62 291 ALA A C 1
ATOM 2281 O O . ALA A 1 291 ? -20.828 26.297 25.188 1 95.62 291 ALA A O 1
ATOM 2282 N N . LEU A 1 292 ? -22.094 25.203 23.688 1 95.12 292 LEU A N 1
ATOM 2283 C CA . LEU A 1 292 ? -23.297 25.25 24.5 1 95.12 292 LEU A CA 1
ATOM 2284 C C . LEU A 1 292 ? -23.203 24.312 25.688 1 95.12 292 LEU A C 1
ATOM 2286 O O . LEU A 1 292 ? -23.906 24.484 26.688 1 95.12 292 LEU A O 1
ATOM 2290 N N . GLY A 1 293 ? -22.344 23.344 25.547 1 92.88 293 GLY A N 1
ATOM 2291 C CA . GLY A 1 293 ? -22.125 22.375 26.625 1 92.88 293 GLY A CA 1
ATOM 2292 C C . GLY A 1 293 ? -21.484 21.094 26.156 1 92.88 293 GLY A C 1
ATOM 2293 O O . GLY A 1 293 ? -21.766 20.609 25.062 1 92.88 293 GLY A O 1
ATOM 2294 N N . HIS A 1 294 ? -20.625 20.547 26.875 1 91.75 294 HIS A N 1
ATOM 2295 C CA . HIS A 1 294 ? -19.922 19.297 26.578 1 91.75 294 HIS A CA 1
ATOM 2296 C C . HIS A 1 294 ? -19.438 18.625 27.844 1 91.75 294 HIS A C 1
ATOM 2298 O O . HIS A 1 294 ? -19.297 19.266 28.891 1 91.75 294 HIS A O 1
ATOM 2304 N N . PRO A 1 295 ? -19.281 17.312 27.766 1 90.31 295 PRO A N 1
ATOM 2305 C CA . PRO A 1 295 ? -18.734 16.625 28.938 1 90.31 295 PRO A CA 1
ATOM 2306 C C . PRO A 1 295 ? -17.312 17.062 29.266 1 90.31 295 PRO A C 1
ATOM 2308 O O . PRO A 1 295 ? -16.516 17.297 28.359 1 90.31 295 PRO A O 1
ATOM 2311 N N . ILE A 1 296 ? -17.062 17.062 30.562 1 87.31 296 ILE A N 1
ATOM 2312 C CA . ILE A 1 296 ? -15.742 17.453 31.047 1 87.31 296 ILE A CA 1
ATOM 2313 C C . ILE A 1 296 ? -14.68 16.516 30.469 1 87.31 296 ILE A C 1
ATOM 2315 O O . ILE A 1 296 ? -14.883 15.297 30.438 1 87.31 296 ILE A O 1
ATOM 2319 N N . GLY A 1 297 ? -13.625 17.094 29.969 1 88.5 297 GLY A N 1
ATOM 2320 C CA . GLY A 1 297 ? -12.508 16.312 29.469 1 88.5 297 GLY A CA 1
ATOM 2321 C C . GLY A 1 297 ? -12.5 16.156 27.969 1 88.5 297 GLY A C 1
ATOM 2322 O O . GLY A 1 297 ? -11.469 15.836 27.375 1 88.5 297 GLY A O 1
ATOM 2323 N N . PHE A 1 298 ? -13.688 16.219 27.391 1 93.94 298 PHE A N 1
ATOM 2324 C CA . PHE A 1 298 ? -13.773 16.078 25.953 1 93.94 298 PHE A CA 1
ATOM 2325 C C . PHE A 1 298 ? -13.406 17.375 25.25 1 93.94 298 PHE A C 1
ATOM 2327 O O . PHE A 1 298 ? -13.836 18.453 25.656 1 93.94 298 PHE A O 1
ATOM 2334 N N . SER A 1 299 ? -12.523 17.281 24.297 1 95.12 299 SER A N 1
ATOM 2335 C CA . SER A 1 299 ? -12.188 18.422 23.438 1 95.12 299 SER A CA 1
ATOM 2336 C C . SER A 1 299 ? -12.938 18.359 22.109 1 95.12 299 SER A C 1
ATOM 2338 O O . SER A 1 299 ? -13.266 17.266 21.641 1 95.12 299 SER A O 1
ATOM 2340 N N . ASN A 1 300 ? -13.211 19.469 21.594 1 97.19 300 ASN A N 1
ATOM 2341 C CA . ASN A 1 300 ? -13.977 19.516 20.359 1 97.19 300 ASN A CA 1
ATOM 2342 C C . ASN A 1 300 ? -13.125 19.141 19.156 1 97.19 300 ASN A C 1
ATOM 2344 O O . ASN A 1 300 ? -12.047 19.703 18.953 1 97.19 300 ASN A O 1
ATOM 2348 N N . ALA A 1 301 ? -13.5 18.172 18.391 1 97.88 301 ALA A N 1
ATOM 2349 C CA . ALA A 1 301 ? -12.945 17.719 17.109 1 97.88 301 ALA A CA 1
ATOM 2350 C C . ALA A 1 301 ? -14.055 17.359 16.125 1 97.88 301 ALA A C 1
ATOM 2352 O O . ALA A 1 301 ? -14.43 16.188 16.016 1 97.88 301 ALA A O 1
ATOM 2353 N N . PRO A 1 302 ? -14.594 18.328 15.406 1 96.81 302 PRO A N 1
ATOM 2354 C CA . PRO A 1 302 ? -15.703 18.016 14.5 1 96.81 302 PRO A CA 1
ATOM 2355 C C . PRO A 1 302 ? -15.414 16.828 13.594 1 96.81 302 PRO A C 1
ATOM 2357 O O . PRO A 1 302 ? -14.32 16.734 13.031 1 96.81 302 PRO A O 1
ATOM 2360 N N . GLY A 1 303 ? -16.328 15.938 13.445 1 94.56 303 GLY A N 1
ATOM 2361 C CA . GLY A 1 303 ? -16.094 14.617 12.875 1 94.56 303 GLY A CA 1
ATOM 2362 C C . GLY A 1 303 ? -15.445 14.672 11.508 1 94.56 303 GLY A C 1
ATOM 2363 O O . GLY A 1 303 ? -14.438 14 11.266 1 94.56 303 GLY A O 1
ATOM 2364 N N . GLY A 1 304 ? -16.031 15.391 10.562 1 92.75 304 GLY A N 1
ATOM 2365 C CA . GLY A 1 304 ? -15.461 15.508 9.227 1 92.75 304 GLY A CA 1
ATOM 2366 C C . GLY A 1 304 ? -14.055 16.062 9.219 1 92.75 304 GLY A C 1
ATOM 2367 O O . GLY A 1 304 ? -13.188 15.57 8.5 1 92.75 304 GLY A O 1
ATOM 2368 N N . GLN A 1 305 ? -13.812 17.047 10.047 1 94.88 305 GLN A N 1
ATOM 2369 C CA . GLN A 1 305 ? -12.492 17.656 10.148 1 94.88 305 GLN A CA 1
ATOM 2370 C C . GLN A 1 305 ? -11.5 16.688 10.805 1 94.88 305 GLN A C 1
ATOM 2372 O O . GLN A 1 305 ? -10.344 16.609 10.383 1 94.88 305 GLN A O 1
ATOM 2377 N N . LEU A 1 306 ? -11.992 15.984 11.812 1 97.94 306 LEU A N 1
ATOM 2378 C CA . LEU A 1 306 ? -11.156 15.008 12.5 1 97.94 306 LEU A CA 1
ATOM 2379 C C . LEU A 1 306 ? -10.664 13.938 11.531 1 97.94 306 LEU A C 1
ATOM 2381 O O . LEU A 1 306 ? -9.484 13.57 11.555 1 97.94 306 LEU A O 1
ATOM 2385 N N . VAL A 1 307 ? -11.523 13.469 10.648 1 97.88 307 VAL A N 1
ATOM 2386 C CA . VAL A 1 307 ? -11.156 12.445 9.68 1 97.88 307 VAL A CA 1
ATOM 2387 C C . VAL A 1 307 ? -10.188 13.031 8.648 1 97.88 307 VAL A C 1
ATOM 2389 O O . VAL A 1 307 ? -9.25 12.352 8.211 1 97.88 307 VAL A O 1
ATOM 2392 N N . GLN A 1 308 ? -10.336 14.266 8.328 1 96 308 GLN A N 1
ATOM 2393 C CA . GLN A 1 308 ? -9.57 14.93 7.277 1 96 308 GLN A CA 1
ATOM 2394 C C . GLN A 1 308 ? -8.188 15.352 7.785 1 96 308 GLN A C 1
ATOM 2396 O O . GLN A 1 308 ? -7.242 15.453 7.004 1 96 308 GLN A O 1
ATOM 2401 N N . ALA A 1 309 ? -8.094 15.586 9.016 1 96.75 309 ALA A N 1
ATOM 2402 C CA . ALA A 1 309 ? -6.859 16.078 9.625 1 96.75 309 ALA A CA 1
ATOM 2403 C C . ALA A 1 309 ? -6.684 15.523 11.031 1 96.75 309 ALA A C 1
ATOM 2405 O O . ALA A 1 309 ? -6.469 16.281 11.984 1 96.75 309 ALA A O 1
ATOM 2406 N N . THR A 1 310 ? -6.688 14.219 11.109 1 98.12 310 THR A N 1
ATOM 2407 C CA . THR A 1 310 ? -6.625 13.555 12.406 1 98.12 310 THR A CA 1
ATOM 2408 C C . THR A 1 310 ? -5.395 14.008 13.188 1 98.12 310 THR A C 1
ATOM 2410 O O . THR A 1 310 ? -5.449 14.164 14.406 1 98.12 310 THR A O 1
ATOM 2413 N N . ASP A 1 311 ? -4.309 14.289 12.5 1 97.19 311 ASP A N 1
ATOM 2414 C CA . ASP A 1 311 ? -3.02 14.602 13.117 1 97.19 311 ASP A CA 1
ATOM 2415 C C . ASP A 1 311 ? -3.039 15.984 13.766 1 97.19 311 ASP A C 1
ATOM 2417 O O . ASP A 1 311 ? -2.092 16.359 14.461 1 97.19 311 ASP A O 1
ATOM 2421 N N . GLU A 1 312 ? -4.102 16.703 13.617 1 96.94 312 GLU A N 1
ATOM 2422 C CA . GLU A 1 312 ? -4.242 17.984 14.312 1 96.94 312 GLU A CA 1
ATOM 2423 C C . GLU A 1 312 ? -4.77 17.781 15.734 1 96.94 312 GLU A C 1
ATOM 2425 O O . GLU A 1 312 ? -4.664 18.672 16.578 1 96.94 312 GLU A O 1
ATOM 2430 N N . TRP A 1 313 ? -5.371 16.594 15.977 1 97.56 313 TRP A N 1
ATOM 2431 C CA . TRP A 1 313 ? -5.977 16.359 17.281 1 97.56 313 TRP A CA 1
ATOM 2432 C C . TRP A 1 313 ? -5.262 15.234 18.031 1 97.56 313 TRP A C 1
ATOM 2434 O O . TRP A 1 313 ? -5.219 15.219 19.25 1 97.56 313 TRP A O 1
ATOM 2444 N N . VAL A 1 314 ? -4.789 14.305 17.266 1 97.88 314 VAL A N 1
ATOM 2445 C CA . VAL A 1 314 ? -4.254 13.078 17.844 1 97.88 314 VAL A CA 1
ATOM 2446 C C . VAL A 1 314 ? -2.816 12.867 17.359 1 97.88 314 VAL A C 1
ATOM 2448 O O . VAL A 1 314 ? -2.586 12.523 16.203 1 97.88 314 VAL A O 1
ATOM 2451 N N . GLY A 1 315 ? -1.923 12.953 18.328 1 98.12 315 GLY A N 1
ATOM 2452 C CA . GLY A 1 315 ? -0.53 12.906 17.906 1 98.12 315 GLY A CA 1
ATOM 2453 C C . GLY A 1 315 ? 0.116 11.555 18.125 1 98.12 315 GLY A C 1
ATOM 2454 O O . GLY A 1 315 ? 1.056 11.188 17.422 1 98.12 315 GLY A O 1
ATOM 2455 N N . VAL A 1 316 ? -0.358 10.797 19.109 1 98.44 316 VAL A N 1
ATOM 2456 C CA . VAL A 1 316 ? 0.267 9.523 19.453 1 98.44 316 VAL A CA 1
ATOM 2457 C C . VAL A 1 316 ? -0.347 8.406 18.625 1 98.44 316 VAL A C 1
ATOM 2459 O O . VAL A 1 316 ? -1.435 7.914 18.938 1 98.44 316 VAL A O 1
ATOM 2462 N N . ARG A 1 317 ? 0.355 7.977 17.594 1 98.12 317 ARG A N 1
ATOM 2463 C CA . ARG A 1 317 ? -0.123 6.832 16.828 1 98.12 317 ARG A CA 1
ATOM 2464 C C . ARG A 1 317 ? -0.243 5.59 17.703 1 98.12 317 ARG A C 1
ATOM 2466 O O . ARG A 1 317 ? 0.641 5.312 18.516 1 98.12 317 ARG A O 1
ATOM 2473 N N . GLY A 1 318 ? -1.3 4.824 17.547 1 97.19 318 GLY A N 1
ATOM 2474 C CA . GLY A 1 318 ? -1.545 3.645 18.359 1 97.19 318 GLY A CA 1
ATOM 2475 C C . GLY A 1 318 ? -2.375 3.934 19.594 1 97.19 318 GLY A C 1
ATOM 2476 O O . GLY A 1 318 ? -2.744 3.014 20.328 1 97.19 318 GLY A O 1
ATOM 2477 N N . ALA A 1 319 ? -2.725 5.168 19.844 1 97.94 319 ALA A N 1
ATOM 2478 C CA . ALA A 1 319 ? -3.477 5.559 21.031 1 97.94 319 ALA A CA 1
ATOM 2479 C C . ALA A 1 319 ? -4.945 5.16 20.906 1 97.94 319 ALA A C 1
ATOM 2481 O O . ALA A 1 319 ? -5.387 4.723 19.844 1 97.94 319 ALA A O 1
ATOM 2482 N N . ARG A 1 320 ? -5.625 5.324 22.047 1 97.81 320 ARG A N 1
ATOM 2483 C CA . ARG A 1 320 ? -7.066 5.09 22.109 1 97.81 320 ARG A CA 1
ATOM 2484 C C . ARG A 1 320 ? -7.84 6.395 21.938 1 97.81 320 ARG A C 1
ATOM 2486 O O . ARG A 1 320 ? -7.453 7.426 22.484 1 97.81 320 ARG A O 1
ATOM 2493 N N . ILE A 1 321 ? -8.891 6.348 21.094 1 98.38 321 ILE A N 1
ATOM 2494 C CA . ILE A 1 321 ? -9.758 7.5 20.891 1 98.38 321 ILE A CA 1
ATOM 2495 C C . ILE A 1 321 ? -11.188 7.16 21.312 1 98.38 321 ILE A C 1
ATOM 2497 O O . ILE A 1 321 ? -11.711 6.102 20.953 1 98.38 321 ILE A O 1
ATOM 2501 N N . VAL A 1 322 ? -11.773 7.949 22.078 1 98 322 VAL A N 1
ATOM 2502 C CA . VAL A 1 322 ? -13.195 7.84 22.391 1 98 322 VAL A CA 1
ATOM 2503 C C . VAL A 1 322 ? -13.945 9.047 21.844 1 98 322 VAL A C 1
ATOM 2505 O O . VAL A 1 322 ? -13.578 10.195 22.125 1 98 322 VAL A O 1
ATOM 2508 N N . LEU A 1 323 ? -14.953 8.773 21.078 1 98.44 323 LEU A N 1
ATOM 2509 C CA . LEU A 1 323 ? -15.742 9.82 20.438 1 98.44 323 LEU A CA 1
ATOM 2510 C C . LEU A 1 323 ? -17.078 10.008 21.141 1 98.44 323 LEU A C 1
ATOM 2512 O O . LEU A 1 323 ? -17.688 9.039 21.609 1 98.44 323 LEU A O 1
ATOM 2516 N N . TYR A 1 324 ? -17.516 11.242 21.156 1 96.88 324 TYR A N 1
ATOM 2517 C CA . TYR A 1 324 ? -18.766 11.594 21.797 1 96.88 324 TYR A CA 1
ATOM 2518 C C . TYR A 1 324 ? -19.641 12.445 20.875 1 96.88 324 TYR A C 1
ATOM 2520 O O . TYR A 1 324 ? -19.125 13.32 20.172 1 96.88 324 TYR A O 1
ATOM 2528 N N . ASP A 1 325 ? -20.844 12.164 20.781 1 96.56 325 ASP A N 1
ATOM 2529 C CA . ASP A 1 325 ? -21.891 13.008 20.203 1 96.56 325 ASP A CA 1
ATOM 2530 C C . ASP A 1 325 ? -23.219 12.836 20.953 1 96.56 325 ASP A C 1
ATOM 2532 O O . ASP A 1 325 ? -23.281 12.102 21.953 1 96.56 325 ASP A O 1
ATOM 2536 N N . THR A 1 326 ? -24.234 13.594 20.625 1 94.06 326 THR A N 1
ATOM 2537 C CA . THR A 1 326 ? -25.531 13.516 21.297 1 94.06 326 THR A CA 1
ATOM 2538 C C . THR A 1 326 ? -26.594 12.992 20.344 1 94.06 326 THR A C 1
ATOM 2540 O O . THR A 1 326 ? -27.781 12.992 20.672 1 94.06 326 THR A O 1
ATOM 2543 N N . ASP A 1 327 ? -26.25 12.594 19.172 1 95.06 327 ASP A N 1
ATOM 2544 C CA . ASP A 1 327 ? -27.234 12.32 18.125 1 95.06 327 ASP A CA 1
ATOM 2545 C C . ASP A 1 327 ? -27.156 10.875 17.656 1 95.06 327 ASP A C 1
ATOM 2547 O O . ASP A 1 327 ? -28.094 10.352 17.062 1 95.06 327 ASP A O 1
ATOM 2551 N N . GLY A 1 328 ? -26.016 10.211 17.859 1 96.06 328 GLY A N 1
ATOM 2552 C CA . GLY A 1 328 ? -25.844 8.82 17.469 1 96.06 328 GLY A CA 1
ATOM 2553 C C . GLY A 1 328 ? -25.5 8.656 15.992 1 96.06 328 GLY A C 1
ATOM 2554 O O . GLY A 1 328 ? -25.547 7.547 15.461 1 96.06 328 GLY A O 1
ATOM 2555 N N . VAL A 1 329 ? -25.25 9.703 15.258 1 97.56 329 VAL A N 1
ATOM 2556 C CA . VAL A 1 329 ? -24.938 9.648 13.836 1 97.56 329 VAL A CA 1
ATOM 2557 C C . VAL A 1 329 ? -23.469 10.039 13.617 1 97.56 329 VAL A C 1
ATOM 2559 O O . VAL A 1 329 ? -22.688 9.25 13.07 1 97.56 329 VAL A O 1
ATOM 2562 N N . ARG A 1 330 ? -23.031 11.141 14.109 1 98 330 ARG A N 1
ATOM 2563 C CA . ARG A 1 330 ? -21.734 11.734 13.789 1 98 330 ARG A CA 1
ATOM 2564 C C . ARG A 1 330 ? -20.594 10.891 14.344 1 98 330 ARG A C 1
ATOM 2566 O O . ARG A 1 330 ? -19.625 10.617 13.648 1 98 330 ARG A O 1
ATOM 2573 N N . ALA A 1 331 ? -20.703 10.453 15.594 1 98.31 331 ALA A N 1
ATOM 2574 C CA . ALA A 1 331 ? -19.641 9.656 16.203 1 98.31 331 ALA A CA 1
ATOM 2575 C C . ALA A 1 331 ? -19.5 8.297 15.508 1 98.31 331 ALA A C 1
ATOM 2577 O O . ALA A 1 331 ? -18.391 7.816 15.289 1 98.31 331 ALA A O 1
ATOM 2578 N N . ARG A 1 332 ? -20.641 7.68 15.203 1 98.12 332 ARG A N 1
ATOM 2579 C CA . ARG A 1 332 ? -20.625 6.398 14.5 1 98.12 332 ARG A CA 1
ATOM 2580 C C . ARG A 1 332 ? -19.938 6.527 13.148 1 98.12 332 ARG A C 1
ATOM 2582 O O . ARG A 1 332 ? -19.062 5.723 12.812 1 98.12 332 ARG A O 1
ATOM 2589 N N . MET A 1 333 ? -20.297 7.543 12.391 1 98.31 333 MET A N 1
ATOM 2590 C CA . MET A 1 333 ? -19.719 7.75 11.07 1 98.31 333 MET A CA 1
ATOM 2591 C C . MET A 1 333 ? -18.234 8.086 11.164 1 98.31 333 MET A C 1
ATOM 2593 O O . MET A 1 333 ? -17.422 7.547 10.414 1 98.31 333 MET A O 1
ATOM 2597 N N . THR A 1 334 ? -17.906 8.977 12.125 1 98.62 334 THR A N 1
ATOM 2598 C CA . THR A 1 334 ? -16.516 9.359 12.32 1 98.62 334 THR A CA 1
ATOM 2599 C C . THR A 1 334 ? -15.672 8.156 12.742 1 98.62 334 THR A C 1
ATOM 2601 O O . THR A 1 334 ? -14.594 7.926 12.203 1 98.62 334 THR A O 1
ATOM 2604 N N . ALA A 1 335 ? -16.172 7.359 13.656 1 98.69 335 ALA A N 1
ATOM 2605 C CA . ALA A 1 335 ? -15.477 6.18 14.148 1 98.69 335 ALA A CA 1
ATOM 2606 C C . ALA A 1 335 ? -15.227 5.176 13.031 1 98.69 335 ALA A C 1
ATOM 2608 O O . ALA A 1 335 ? -14.18 4.531 12.984 1 98.69 335 ALA A O 1
ATOM 2609 N N . SER A 1 336 ? -16.188 5.023 12.156 1 98.25 336 SER A N 1
ATOM 2610 C CA . SER A 1 336 ? -16.047 4.074 11.055 1 98.25 336 SER A CA 1
ATOM 2611 C C . SER A 1 336 ? -14.836 4.414 10.188 1 98.25 336 SER A C 1
ATOM 2613 O O . SER A 1 336 ? -14.117 3.521 9.727 1 98.25 336 SER A O 1
ATOM 2615 N N . TRP A 1 337 ? -14.586 5.699 9.969 1 98.5 337 TRP A N 1
ATOM 2616 C CA . TRP A 1 337 ? -13.445 6.117 9.156 1 98.5 337 TRP A CA 1
ATOM 2617 C C . TRP A 1 337 ? -12.148 6.012 9.953 1 98.5 337 TRP A C 1
ATOM 2619 O O . TRP A 1 337 ? -11.125 5.566 9.422 1 98.5 337 TRP A O 1
ATOM 2629 N N . LEU A 1 338 ? -12.172 6.441 11.227 1 98.69 338 LEU A N 1
ATOM 2630 C CA . LEU A 1 338 ? -10.961 6.379 12.031 1 98.69 338 LEU A CA 1
ATOM 2631 C C . LEU A 1 338 ? -10.492 4.938 12.203 1 98.69 338 LEU A C 1
ATOM 2633 O O . LEU A 1 338 ? -9.289 4.664 12.195 1 98.69 338 LEU A O 1
ATOM 2637 N N . LEU A 1 339 ? -11.43 4.023 12.344 1 98.19 339 LEU A N 1
ATOM 2638 C CA . LEU A 1 339 ? -11.078 2.607 12.398 1 98.19 339 LEU A CA 1
ATOM 2639 C C . LEU A 1 339 ? -10.344 2.184 11.133 1 98.19 339 LEU A C 1
ATOM 2641 O O . LEU A 1 339 ? -9.32 1.492 11.203 1 98.19 339 LEU A O 1
ATOM 2645 N N . GLN A 1 340 ? -10.852 2.566 10.031 1 98 340 GLN A N 1
ATOM 2646 C CA . GLN A 1 340 ? -10.266 2.209 8.742 1 98 340 GLN A CA 1
ATOM 2647 C C . GLN A 1 340 ? -8.922 2.904 8.539 1 98 340 GLN A C 1
ATOM 2649 O O . GLN A 1 340 ? -8.078 2.428 7.773 1 98 340 GLN A O 1
ATOM 2654 N N . LEU A 1 341 ? -8.688 4.047 9.234 1 98.31 341 LEU A N 1
ATOM 2655 C CA . LEU A 1 341 ? -7.414 4.766 9.242 1 98.31 341 LEU A CA 1
ATOM 2656 C C . LEU A 1 341 ? -6.418 4.105 10.188 1 98.31 341 LEU A C 1
ATOM 2658 O O . LEU A 1 341 ? -5.281 4.562 10.312 1 98.31 341 LEU A O 1
ATOM 2662 N N . GLY A 1 342 ? -6.773 3.074 10.875 1 96.75 342 GLY A N 1
ATOM 2663 C CA . GLY A 1 342 ? -5.875 2.279 11.703 1 96.75 342 GLY A CA 1
ATOM 2664 C C . GLY A 1 342 ? -5.875 2.701 13.156 1 96.75 342 GLY A C 1
ATOM 2665 O O . GLY A 1 342 ? -4.961 2.354 13.906 1 96.75 342 GLY A O 1
ATOM 2666 N N . TRP A 1 343 ? -6.867 3.482 13.555 1 97.94 343 TRP A N 1
ATOM 2667 C CA . TRP A 1 343 ? -6.922 3.939 14.945 1 97.94 343 TRP A CA 1
ATOM 2668 C C . TRP A 1 343 ? -7.738 2.977 15.805 1 97.94 343 TRP A C 1
ATOM 2670 O O . TRP A 1 343 ? -8.617 2.277 15.297 1 97.94 343 TRP A O 1
ATOM 2680 N N . GLU A 1 344 ? -7.367 2.809 17.078 1 97.94 344 GLU A N 1
ATOM 2681 C CA . GLU A 1 344 ? -8.266 2.223 18.078 1 97.94 344 GLU A CA 1
ATOM 2682 C C . GLU A 1 344 ? -9.305 3.234 18.547 1 97.94 344 GLU A C 1
ATOM 2684 O O . GLU A 1 344 ? -8.977 4.18 19.266 1 97.94 344 GLU A O 1
ATOM 2689 N N . VAL A 1 345 ? -10.516 3.051 18.141 1 98.44 345 VAL A N 1
ATOM 2690 C CA . VAL A 1 345 ? -11.516 4.09 18.375 1 98.44 345 VAL A CA 1
ATOM 2691 C C . VAL A 1 345 ? -12.789 3.467 18.938 1 98.44 345 VAL A C 1
ATOM 2693 O O . VAL A 1 345 ? -13.141 2.338 18.594 1 98.44 345 VAL A O 1
ATOM 2696 N N . TYR A 1 346 ? -13.438 4.141 19.812 1 98.56 346 TYR A N 1
ATOM 2697 C CA . TYR A 1 346 ? -14.703 3.768 20.438 1 98.56 346 TYR A CA 1
ATOM 2698 C C . TYR A 1 346 ? -15.695 4.922 20.391 1 98.56 346 TYR A C 1
ATOM 2700 O O . TYR A 1 346 ? -15.297 6.09 20.391 1 98.56 346 TYR A O 1
ATOM 2708 N N . VAL A 1 347 ? -16.938 4.578 20.328 1 98.31 347 VAL A N 1
ATOM 2709 C CA . VAL A 1 347 ? -18.016 5.562 20.469 1 98.31 347 VAL A CA 1
ATOM 2710 C C . VAL A 1 347 ? -18.625 5.461 21.875 1 98.31 347 VAL A C 1
ATOM 2712 O O . VAL A 1 347 ? -18.969 4.367 22.328 1 98.31 347 VAL A O 1
ATOM 2715 N N . PHE A 1 348 ? -18.672 6.566 22.562 1 96.81 348 PHE A N 1
ATOM 2716 C CA . PHE A 1 348 ? -19.312 6.598 23.859 1 96.81 348 PHE A CA 1
ATOM 2717 C C . PHE A 1 348 ? -20.828 6.512 23.719 1 96.81 348 PHE A C 1
ATOM 2719 O O . PHE A 1 348 ? -21.438 7.281 22.969 1 96.81 348 PHE A O 1
ATOM 2726 N N . GLU A 1 349 ? -21.391 5.621 24.422 1 91.12 349 GLU A N 1
ATOM 2727 C CA . GLU A 1 349 ? -22.828 5.359 24.297 1 91.12 349 GLU A CA 1
ATOM 2728 C C . GLU A 1 349 ? -23.656 6.559 24.734 1 91.12 349 GLU A C 1
ATOM 2730 O O . GLU A 1 349 ? -23.375 7.148 25.797 1 91.12 349 GLU A O 1
ATOM 2735 N N . GLU A 1 350 ? -24.672 6.922 24 1 74.31 350 GLU A N 1
ATOM 2736 C CA . GLU A 1 350 ? -25.531 8.078 24.234 1 74.31 350 GLU A CA 1
ATOM 2737 C C . GLU A 1 350 ? -26.188 8.008 25.609 1 74.31 350 GLU A C 1
ATOM 2739 O O . GLU A 1 350 ? -26.328 9.023 26.281 1 74.31 350 GLU A O 1
ATOM 2744 N N . ARG A 1 351 ? -26.703 6.941 26.016 1 74.5 351 ARG A N 1
ATOM 2745 C CA . ARG A 1 351 ? -27.5 6.766 27.219 1 74.5 351 ARG A CA 1
ATOM 2746 C C . ARG A 1 351 ? -26.625 6.656 28.453 1 74.5 351 ARG A C 1
ATOM 2748 O O . ARG A 1 351 ? -27.109 6.68 29.578 1 74.5 351 ARG A O 1
ATOM 2755 N N . ALA A 1 352 ? -25.328 6.68 28.125 1 74.5 352 ALA A N 1
ATOM 2756 C CA . ALA A 1 352 ? -24.422 6.562 29.266 1 74.5 352 ALA A CA 1
ATOM 2757 C C . ALA A 1 352 ? -24.031 7.934 29.797 1 74.5 352 ALA A C 1
ATOM 2759 O O . ALA A 1 352 ? -23.844 8.883 29.031 1 74.5 352 ALA A O 1
ATOM 2760 N N . GLY A 1 353 ? -24.234 8.258 31 1 77.5 353 GLY A N 1
ATOM 2761 C CA . GLY A 1 353 ? -23.766 9.492 31.609 1 77.5 353 GLY A CA 1
ATOM 2762 C C . GLY A 1 353 ? -22.25 9.531 31.766 1 77.5 353 GLY A C 1
ATOM 2763 O O . GLY A 1 353 ? -21.641 8.531 32.125 1 77.5 353 GLY A O 1
ATOM 2764 N N . VAL A 1 354 ? -21.656 10.602 31.281 1 78.06 354 VAL A N 1
ATOM 2765 C CA . VAL A 1 354 ? -20.234 10.781 31.516 1 78.06 354 VAL A CA 1
ATOM 2766 C C . VAL A 1 354 ? -19.969 10.891 33.031 1 78.06 354 VAL A C 1
ATOM 2768 O O . VAL A 1 354 ? -20.641 11.664 33.719 1 78.06 354 VAL A O 1
ATOM 2771 N N . PRO A 1 355 ? -19.016 10.086 33.438 1 77.56 355 PRO A N 1
ATOM 2772 C CA . PRO A 1 355 ? -18.734 10.148 34.875 1 77.56 355 PRO A CA 1
ATOM 2773 C C . PRO A 1 355 ? -18.297 11.539 35.312 1 77.56 355 PRO A C 1
ATOM 2775 O O . PRO A 1 355 ? -17.562 12.227 34.594 1 77.56 355 PRO A O 1
ATOM 2778 N N . ASP A 1 356 ? -18.828 12.07 36.406 1 69 356 ASP A N 1
ATOM 2779 C CA . ASP A 1 356 ? -18.547 13.391 36.938 1 69 356 ASP A CA 1
ATOM 2780 C C . ASP A 1 356 ? -17.062 13.562 37.25 1 69 356 ASP A C 1
ATOM 2782 O O . ASP A 1 356 ? -16.516 14.656 37.125 1 69 356 ASP A O 1
ATOM 2786 N N . ALA A 1 357 ? -16.438 12.484 37.781 1 73.06 357 ALA A N 1
ATOM 2787 C CA . ALA A 1 357 ? -15.055 12.586 38.219 1 73.06 357 ALA A CA 1
ATOM 2788 C C . ALA A 1 357 ? -14.141 11.734 37.344 1 73.06 357 ALA A C 1
ATOM 2790 O O . ALA A 1 357 ? -13.68 10.672 37.75 1 73.06 357 ALA A O 1
ATOM 2791 N N . LEU A 1 358 ? -14.031 12.117 36.031 1 75.31 358 LEU A N 1
ATOM 2792 C CA . LEU A 1 358 ? -13.031 11.406 35.25 1 75.31 358 LEU A CA 1
ATOM 2793 C C . LEU A 1 358 ? -11.625 11.844 35.656 1 75.31 358 LEU A C 1
ATOM 2795 O O . LEU A 1 358 ? -11.328 13.039 35.719 1 75.31 358 LEU A O 1
ATOM 2799 N N . PRO A 1 359 ? -10.867 10.883 36.219 1 71.25 359 PRO A N 1
ATOM 2800 C CA . PRO A 1 359 ? -9.469 11.258 36.438 1 71.25 359 PRO A CA 1
ATOM 2801 C C . PRO A 1 359 ? -8.734 11.656 35.188 1 71.25 359 PRO A C 1
ATOM 2803 O O . PRO A 1 359 ? -8.562 10.836 34.281 1 71.25 359 PRO A O 1
ATOM 2806 N N . LEU A 1 360 ? -8.656 13.016 34.969 1 72.69 360 LEU A N 1
ATOM 2807 C CA . LEU A 1 360 ? -7.926 13.469 33.781 1 72.69 360 LEU A CA 1
ATOM 2808 C C . LEU A 1 360 ? -6.457 13.711 34.094 1 72.69 360 LEU A C 1
ATOM 2810 O O . LEU A 1 360 ? -6.125 14.078 35.219 1 72.69 360 LEU A O 1
ATOM 2814 N N . PRO A 1 361 ? -5.66 13.234 33.062 1 65.56 361 PRO A N 1
ATOM 2815 C CA . PRO A 1 361 ? -4.234 13.445 33.312 1 65.56 361 PRO A CA 1
ATOM 2816 C C . PRO A 1 361 ? -3.879 14.914 33.531 1 65.56 361 PRO A C 1
ATOM 2818 O O . PRO A 1 361 ? -4.609 15.805 33.094 1 65.56 361 PRO A O 1
ATOM 2821 N N . LYS A 1 362 ? -2.805 15.047 34.344 1 68.81 362 LYS A N 1
ATOM 2822 C CA . LYS A 1 362 ? -2.244 16.391 34.5 1 68.81 362 LYS A CA 1
ATOM 2823 C C . LYS A 1 362 ? -1.726 16.922 33.156 1 68.81 362 LYS A C 1
ATOM 2825 O O . LYS A 1 362 ? -0.998 16.219 32.469 1 68.81 362 LYS A O 1
ATOM 2830 N N . VAL A 1 363 ? -2.318 18 32.75 1 67.94 363 VAL A N 1
ATOM 2831 C CA . VAL A 1 363 ? -1.878 18.609 31.484 1 67.94 363 VAL A CA 1
ATOM 2832 C C . VAL A 1 363 ? -0.55 19.328 31.703 1 67.94 363 VAL A C 1
ATOM 2834 O O . VAL A 1 363 ? -0.381 20.047 32.688 1 67.94 363 VAL A O 1
ATOM 2837 N N . PRO A 1 364 ? 0.466 18.953 30.812 1 71.25 364 PRO A N 1
ATOM 2838 C CA . PRO A 1 364 ? 1.718 19.703 30.891 1 71.25 364 PRO A CA 1
ATOM 2839 C C . PRO A 1 364 ? 1.499 21.219 30.859 1 71.25 364 PRO A C 1
ATOM 2841 O O . PRO A 1 364 ? 0.64 21.703 30.125 1 71.25 364 PRO A O 1
ATOM 2844 N N . SER A 1 365 ? 2.031 21.891 31.922 1 72.88 365 SER A N 1
ATOM 2845 C CA . SER A 1 365 ? 1.793 23.344 31.953 1 72.88 365 SER A CA 1
ATOM 2846 C C . SER A 1 365 ? 3.104 24.109 31.891 1 72.88 365 SER A C 1
ATOM 2848 O O . SER A 1 365 ? 4.121 23.672 32.406 1 72.88 365 SER A O 1
ATOM 2850 N N . TRP A 1 366 ? 3.16 25.094 30.984 1 78.38 366 TRP A N 1
ATOM 2851 C CA . TRP A 1 366 ? 4.25 26.062 30.891 1 78.38 366 TRP A CA 1
ATOM 2852 C C . TRP A 1 366 ? 3.816 27.438 31.406 1 78.38 366 TRP A C 1
ATOM 2854 O O . TRP A 1 366 ? 2.691 27.875 31.141 1 78.38 366 TRP A O 1
ATOM 2864 N N . HIS A 1 367 ? 4.699 27.953 32.312 1 79.19 367 HIS A N 1
ATOM 2865 C CA . HIS A 1 367 ? 4.422 29.281 32.844 1 79.19 367 HIS A CA 1
ATOM 2866 C C . HIS A 1 367 ? 5.465 30.297 32.375 1 79.19 367 HIS A C 1
ATOM 2868 O O . HIS A 1 367 ? 6.668 30.078 32.531 1 79.19 367 HIS A O 1
ATOM 2874 N N . PRO A 1 368 ? 4.969 31.312 31.734 1 80.62 368 PRO A N 1
ATOM 2875 C CA . PRO A 1 368 ? 5.918 32.312 31.25 1 80.62 368 PRO A CA 1
ATOM 2876 C C . PRO A 1 368 ? 6.59 33.094 32.375 1 80.62 368 PRO A C 1
ATOM 2878 O O . PRO A 1 368 ? 6.004 33.25 33.469 1 80.62 368 PRO A O 1
ATOM 2881 N N . SER A 1 369 ? 7.805 33.5 32.094 1 80.56 369 SER A N 1
ATOM 2882 C CA . SER A 1 369 ? 8.469 34.406 33.031 1 80.56 369 SER A CA 1
ATOM 2883 C C . SER A 1 369 ? 7.789 35.781 33.094 1 80.56 369 SER A C 1
ATOM 2885 O O . SER A 1 369 ? 7.484 36.344 32.031 1 80.56 369 SER A O 1
ATOM 2887 N N . THR A 1 370 ? 7.531 36.281 34.219 1 82.62 370 THR A N 1
ATOM 2888 C CA . THR A 1 370 ? 6.844 37.562 34.375 1 82.62 370 THR A CA 1
ATOM 2889 C C . THR A 1 370 ? 7.848 38.719 34.406 1 82.62 370 THR A C 1
ATOM 2891 O O . THR A 1 370 ? 7.48 39.875 34.188 1 82.62 370 THR A O 1
ATOM 2894 N N . ASP A 1 371 ? 9.094 38.406 34.531 1 87.38 371 ASP A N 1
ATOM 2895 C CA . ASP A 1 371 ? 10.102 39.438 34.75 1 87.38 371 ASP A CA 1
ATOM 2896 C C . ASP A 1 371 ? 10.414 40.156 33.438 1 87.38 371 ASP A C 1
ATOM 2898 O O . ASP A 1 371 ? 10.961 41.25 33.438 1 87.38 371 ASP A O 1
ATOM 2902 N N . CYS A 1 372 ? 10.039 39.656 32.406 1 92.5 372 CYS A N 1
ATOM 2903 C CA . CYS A 1 372 ? 10.383 40.25 31.125 1 92.5 372 CYS A CA 1
ATOM 2904 C C . CYS A 1 372 ? 9.125 40.562 30.312 1 92.5 372 CYS A C 1
ATOM 2906 O O . CYS A 1 372 ? 9.188 40.656 29.078 1 92.5 372 CYS A O 1
ATOM 2908 N N . SER A 1 373 ? 8.008 40.719 30.984 1 95.62 373 SER A N 1
ATOM 2909 C CA . SER A 1 373 ? 6.754 41.031 30.297 1 95.62 373 SER A CA 1
ATOM 2910 C C . SER A 1 373 ? 6.473 42.531 30.297 1 95.62 373 SER A C 1
ATOM 2912 O O . SER A 1 373 ? 6.844 43.219 31.25 1 95.62 373 SER A O 1
ATOM 2914 N N . ILE A 1 374 ? 5.855 43 29.266 1 96.38 374 ILE A N 1
ATOM 2915 C CA . ILE A 1 374 ? 5.434 44.406 29.219 1 96.38 374 ILE A CA 1
ATOM 2916 C C . ILE A 1 374 ? 4.004 44.5 28.688 1 96.38 374 ILE A C 1
ATOM 2918 O O . ILE A 1 374 ? 3.543 43.594 27.969 1 96.38 374 ILE A O 1
ATOM 2922 N N . THR A 1 375 ? 3.322 45.562 29.062 1 96.19 375 THR A N 1
ATOM 2923 C CA . THR A 1 375 ? 1.968 45.844 28.594 1 96.19 375 THR A CA 1
ATOM 2924 C C . THR A 1 375 ? 1.993 46.75 27.359 1 96.19 375 THR A C 1
ATOM 2926 O O . THR A 1 375 ? 3.055 47.219 26.953 1 96.19 375 THR A O 1
ATOM 2929 N N . ILE A 1 376 ? 0.79 46.938 26.828 1 96.19 376 ILE A N 1
ATOM 2930 C CA . ILE A 1 376 ? 0.653 47.844 25.672 1 96.19 376 ILE A CA 1
ATOM 2931 C C . ILE A 1 376 ? 1.094 49.25 26.047 1 96.19 376 ILE A C 1
ATOM 2933 O O . ILE A 1 376 ? 1.789 49.906 25.281 1 96.19 376 ILE A O 1
ATOM 2937 N N . ASN A 1 377 ? 0.718 49.719 27.172 1 95.62 377 ASN A N 1
ATOM 2938 C CA . ASN A 1 377 ? 1.086 51.062 27.641 1 95.62 377 ASN A CA 1
ATOM 2939 C C . ASN A 1 377 ? 2.596 51.188 27.812 1 95.62 377 ASN A C 1
ATOM 2941 O O . ASN A 1 377 ? 3.176 52.219 27.484 1 95.62 377 ASN A O 1
ATOM 2945 N N . ASP A 1 378 ? 3.201 50.156 28.406 1 96.31 378 ASP A N 1
ATOM 2946 C CA . ASP A 1 378 ? 4.652 50.156 28.562 1 96.31 378 ASP A CA 1
ATOM 2947 C C . ASP A 1 378 ? 5.352 50.281 27.203 1 96.31 378 ASP A C 1
ATOM 2949 O O . ASP A 1 378 ? 6.328 51 27.078 1 96.31 378 ASP A O 1
ATOM 2953 N N . LEU A 1 379 ? 4.855 49.5 26.234 1 96.25 379 LEU A N 1
ATOM 2954 C CA . LEU A 1 379 ? 5.457 49.5 24.906 1 96.25 379 LEU A CA 1
ATOM 2955 C C . LEU A 1 379 ? 5.398 50.906 24.281 1 96.25 379 LEU A C 1
ATOM 2957 O O . LEU A 1 379 ? 6.367 51.344 23.672 1 96.25 379 LEU A O 1
ATOM 2961 N N . ARG A 1 380 ? 4.281 51.594 24.453 1 93.75 380 ARG A N 1
ATOM 2962 C CA . ARG A 1 380 ? 4.086 52.906 23.859 1 93.75 380 ARG A CA 1
ATOM 2963 C C . ARG A 1 380 ? 5.031 53.938 24.484 1 93.75 380 ARG A C 1
ATOM 2965 O O . ARG A 1 380 ? 5.406 54.906 23.844 1 93.75 380 ARG A O 1
ATOM 2972 N N . ASN A 1 381 ? 5.441 53.688 25.672 1 93.88 381 ASN A N 1
ATOM 2973 C CA . ASN A 1 381 ? 6.297 54.625 26.391 1 93.88 381 ASN A CA 1
ATOM 2974 C C . ASN A 1 381 ? 7.762 54.188 26.328 1 93.88 381 ASN A C 1
ATOM 2976 O O . ASN A 1 381 ? 8.633 54.906 26.844 1 93.88 381 ASN A O 1
ATOM 2980 N N . LEU A 1 382 ? 7.988 53.031 25.828 1 92.88 382 LEU A N 1
ATOM 2981 C CA . LEU A 1 382 ? 9.344 52.5 25.75 1 92.88 382 LEU A CA 1
ATOM 2982 C C . LEU A 1 382 ? 10.133 53.156 24.625 1 92.88 382 LEU A C 1
ATOM 2984 O O . LEU A 1 382 ? 9.812 52.969 23.453 1 92.88 382 LEU A O 1
ATOM 2988 N N . ALA A 1 383 ? 11.102 53.938 24.953 1 90.88 383 ALA A N 1
ATOM 2989 C CA . ALA A 1 383 ? 11.891 54.688 23.969 1 90.88 383 ALA A CA 1
ATOM 2990 C C . ALA A 1 383 ? 12.836 53.75 23.219 1 90.88 383 ALA A C 1
ATOM 2992 O O . ALA A 1 383 ? 13.508 52.938 23.828 1 90.88 383 ALA A O 1
ATOM 2993 N N . GLY A 1 384 ? 12.836 53.875 21.859 1 91.62 384 GLY A N 1
ATOM 2994 C CA . GLY A 1 384 ? 13.805 53.188 21.031 1 91.62 384 GLY A CA 1
ATOM 2995 C C . GLY A 1 384 ? 13.547 51.688 20.938 1 91.62 384 GLY A C 1
ATOM 2996 O O . GLY A 1 384 ? 14.469 50.906 20.672 1 91.62 384 GLY A O 1
ATOM 2997 N N . ALA A 1 385 ? 12.336 51.25 21.234 1 94.75 385 ALA A N 1
ATOM 2998 C CA . ALA A 1 385 ? 12.008 49.844 21.219 1 94.75 385 ALA A CA 1
ATOM 2999 C C . ALA A 1 385 ? 11.898 49.312 19.781 1 94.75 385 ALA A C 1
ATOM 3001 O O . ALA A 1 385 ? 11.383 50 18.906 1 94.75 385 ALA A O 1
ATOM 3002 N N . THR A 1 386 ? 12.398 48.156 19.5 1 96.12 386 THR A N 1
ATOM 3003 C CA . THR A 1 386 ? 12.188 47.406 18.266 1 96.12 386 THR A CA 1
ATOM 3004 C C . THR A 1 386 ? 11.242 46.219 18.5 1 96.12 386 THR A C 1
ATOM 3006 O O . THR A 1 386 ? 11.508 45.375 19.344 1 96.12 386 THR A O 1
ATOM 3009 N N . VAL A 1 387 ? 10.148 46.188 17.766 1 97.56 387 VAL A N 1
ATOM 3010 C CA . VAL A 1 387 ? 9.164 45.125 17.938 1 97.56 387 VAL A CA 1
ATOM 3011 C C . VAL A 1 387 ? 9.438 44 16.938 1 97.56 387 VAL A C 1
ATOM 3013 O O . VAL A 1 387 ? 9.672 44.25 15.75 1 97.56 387 VAL A O 1
ATOM 3016 N N . VAL A 1 388 ? 9.508 42.781 17.453 1 97.69 388 VAL A N 1
ATOM 3017 C CA . VAL A 1 388 ? 9.672 41.594 16.625 1 97.69 388 VAL A CA 1
ATOM 3018 C C . VAL A 1 388 ? 8.469 40.656 16.812 1 97.69 388 VAL A C 1
ATOM 3020 O O . VAL A 1 388 ? 8.156 40.25 17.922 1 97.69 388 VAL A O 1
ATOM 3023 N N . ASP A 1 389 ? 7.781 40.375 15.758 1 98.06 389 ASP A N 1
ATOM 3024 C CA . ASP A 1 389 ? 6.547 39.594 15.734 1 98.06 389 ASP A CA 1
ATOM 3025 C C . ASP A 1 389 ? 6.824 38.156 15.352 1 98.06 389 ASP A C 1
ATOM 3027 O O . ASP A 1 389 ? 7.352 37.875 14.273 1 98.06 389 ASP A O 1
ATOM 3031 N N . LEU A 1 390 ? 6.406 37.219 16.25 1 97.12 390 LEU A N 1
ATOM 3032 C CA . LEU A 1 390 ? 6.637 35.781 16.047 1 97.12 390 LEU A CA 1
ATOM 3033 C C . LEU A 1 390 ? 5.367 35.094 15.57 1 97.12 390 LEU A C 1
ATOM 3035 O O . LEU A 1 390 ? 5.227 33.875 15.719 1 97.12 390 LEU A O 1
ATOM 3039 N N . ALA A 1 391 ? 4.406 35.844 15.086 1 95.81 391 ALA A N 1
ATOM 3040 C CA . ALA A 1 391 ? 3.213 35.281 14.477 1 95.81 391 ALA A CA 1
ATOM 3041 C C . ALA A 1 391 ? 3.561 34.5 13.203 1 95.81 391 ALA A C 1
ATOM 3043 O O . ALA A 1 391 ? 4.664 34.625 12.672 1 95.81 391 ALA A O 1
ATOM 3044 N N . ARG A 1 392 ? 2.586 33.656 12.781 1 93.94 392 ARG A N 1
ATOM 3045 C CA . ARG A 1 392 ? 2.725 33.125 11.445 1 93.94 392 ARG A CA 1
ATOM 3046 C C . ARG A 1 392 ? 2.842 34.219 10.398 1 93.94 392 ARG A C 1
ATOM 3048 O O . ARG A 1 392 ? 2.164 35.25 10.5 1 93.94 392 ARG A O 1
ATOM 3055 N N . SER A 1 393 ? 3.633 33.969 9.375 1 94.62 393 SER A N 1
ATOM 3056 C CA . SER A 1 393 ? 3.908 35 8.375 1 94.62 393 SER A CA 1
ATOM 3057 C C . SER A 1 393 ? 2.629 35.438 7.684 1 94.62 393 SER A C 1
ATOM 3059 O O . SER A 1 393 ? 2.48 36.625 7.352 1 94.62 393 SER A O 1
ATOM 3061 N N . SER A 1 394 ? 1.726 34.531 7.488 1 90.75 394 SER A N 1
ATOM 3062 C CA . SER A 1 394 ? 0.456 34.906 6.863 1 90.75 394 SER A CA 1
ATOM 3063 C C . SER A 1 394 ? -0.336 35.875 7.734 1 90.75 394 SER A C 1
ATOM 3065 O O . SER A 1 394 ? -0.915 36.812 7.23 1 90.75 394 SER A O 1
ATOM 3067 N N . SER A 1 395 ? -0.332 35.625 8.984 1 92.62 395 SER A N 1
ATOM 3068 C CA . SER A 1 395 ? -0.998 36.531 9.93 1 92.62 395 SER A CA 1
ATOM 3069 C C . SER A 1 395 ? -0.28 37.875 10.023 1 92.62 395 SER A C 1
ATOM 3071 O O . SER A 1 395 ? -0.921 38.906 10.078 1 92.62 395 SER A O 1
ATOM 3073 N N . TYR A 1 396 ? 1.023 37.844 10.07 1 96 396 TYR A N 1
ATOM 3074 C CA . TYR A 1 396 ? 1.844 39.031 10.102 1 96 396 TYR A CA 1
ATOM 3075 C C . TYR A 1 396 ? 1.553 39.938 8.906 1 96 396 TYR A C 1
ATOM 3077 O O . TYR A 1 396 ? 1.418 41.156 9.055 1 96 396 TYR A O 1
ATOM 3085 N N . GLN A 1 397 ? 1.429 39.312 7.793 1 94.62 397 GLN A N 1
ATOM 3086 C CA . GLN A 1 397 ? 1.213 40.062 6.559 1 94.62 397 GLN A CA 1
ATOM 3087 C C . GLN A 1 397 ? -0.172 40.688 6.539 1 94.62 397 GLN A C 1
ATOM 3089 O O . GLN A 1 397 ? -0.361 41.75 5.945 1 94.62 397 GLN A O 1
ATOM 3094 N N . LYS A 1 398 ? -1.092 40.031 7.18 1 93 398 LYS A N 1
ATOM 3095 C CA . LYS A 1 398 ? -2.445 40.594 7.246 1 93 398 LYS A CA 1
ATOM 3096 C C . LYS A 1 398 ? -2.498 41.812 8.133 1 93 398 LYS A C 1
ATOM 3098 O O . LYS A 1 398 ? -3.35 42.688 7.945 1 93 398 LYS A O 1
ATOM 3103 N N . GLY A 1 399 ? -1.606 41.781 9.141 1 96.94 399 GLY A N 1
ATOM 3104 C CA . GLY A 1 399 ? -1.516 42.938 10.039 1 96.94 399 GLY A CA 1
ATOM 3105 C C . GLY A 1 399 ? -0.614 42.688 11.234 1 96.94 399 GLY A C 1
ATOM 3106 O O . GLY A 1 399 ? -0.633 41.594 11.82 1 96.94 399 GLY A O 1
ATOM 3107 N N . HIS A 1 400 ? 0.141 43.656 11.523 1 98.12 400 HIS A N 1
ATOM 3108 C CA . HIS A 1 400 ? 1.034 43.594 12.672 1 98.12 400 HIS A CA 1
ATOM 3109 C C . HIS A 1 400 ? 1.217 44.938 13.312 1 98.12 400 HIS A C 1
ATOM 3111 O O . HIS A 1 400 ? 0.741 45.969 12.789 1 98.12 400 HIS A O 1
ATOM 3117 N N . ILE A 1 401 ? 1.864 45.031 14.453 1 97.94 401 ILE A N 1
ATOM 3118 C CA . ILE A 1 401 ? 2.15 46.281 15.141 1 97.94 401 ILE A CA 1
ATOM 3119 C C . ILE A 1 401 ? 3.057 47.156 14.266 1 97.94 401 ILE A C 1
ATOM 3121 O O . ILE A 1 401 ? 4.043 46.656 13.711 1 97.94 401 ILE A O 1
ATOM 3125 N N . PRO A 1 402 ? 2.689 48.469 14.102 1 96.94 402 PRO A N 1
ATOM 3126 C CA . PRO A 1 402 ? 3.465 49.344 13.219 1 96.94 402 PRO A CA 1
ATOM 3127 C C . PRO A 1 402 ? 4.961 49.312 13.523 1 96.94 402 PRO A C 1
ATOM 3129 O O . PRO A 1 402 ? 5.363 49.438 14.68 1 96.94 402 PRO A O 1
ATOM 3132 N N . GLY A 1 403 ? 5.738 49.062 12.414 1 95.44 403 GLY A N 1
ATOM 3133 C CA . GLY A 1 403 ? 7.188 49.062 12.531 1 95.44 403 GLY A CA 1
ATOM 3134 C C . GLY A 1 403 ? 7.754 47.719 12.938 1 95.44 403 GLY A C 1
ATOM 3135 O O . GLY A 1 403 ? 8.969 47.5 12.938 1 95.44 403 GLY A O 1
ATOM 3136 N N . ALA A 1 404 ? 6.93 46.719 13.25 1 97.75 404 ALA A N 1
ATOM 3137 C CA . ALA A 1 404 ? 7.375 45.438 13.758 1 97.75 404 ALA A CA 1
ATOM 3138 C C . ALA A 1 404 ? 8.062 44.625 12.656 1 97.75 404 ALA A C 1
ATOM 3140 O O . ALA A 1 404 ? 7.637 44.656 11.5 1 97.75 404 ALA A O 1
ATOM 3141 N N . TRP A 1 405 ? 9.102 43.906 13.023 1 97.12 405 TRP A N 1
ATOM 3142 C CA . TRP A 1 405 ? 9.766 42.938 12.156 1 97.12 405 TRP A CA 1
ATOM 3143 C C . TRP A 1 405 ? 9.148 41.531 12.312 1 97.12 405 TRP A C 1
ATOM 3145 O O . TRP A 1 405 ? 8.688 41.188 13.398 1 97.12 405 TRP A O 1
ATOM 3155 N N . PHE A 1 406 ? 9.117 40.812 11.234 1 97.38 406 PHE A N 1
ATOM 3156 C CA . PHE A 1 406 ? 8.75 39.406 11.305 1 97.38 406 PHE A CA 1
ATOM 3157 C C . PHE A 1 406 ? 9.961 38.531 11.617 1 97.38 406 PHE A C 1
ATOM 3159 O O . PHE A 1 406 ? 11.023 38.719 11.016 1 97.38 406 PHE A O 1
ATOM 3166 N N . ALA A 1 407 ? 9.828 37.594 12.547 1 95.88 407 ALA A N 1
ATOM 3167 C CA . ALA A 1 407 ? 10.875 36.594 12.773 1 95.88 407 ALA A CA 1
ATOM 3168 C C . ALA A 1 407 ? 10.266 35.219 12.969 1 95.88 407 ALA A C 1
ATOM 3170 O O . ALA A 1 407 ? 9.18 35.094 13.539 1 95.88 407 ALA A O 1
ATOM 3171 N N . SER A 1 408 ? 11.047 34.25 12.445 1 91.06 408 SER A N 1
ATOM 3172 C CA . SER A 1 408 ? 10.688 32.844 12.703 1 91.06 408 SER A CA 1
ATOM 3173 C C . SER A 1 408 ? 11.273 32.375 14.031 1 91.06 408 SER A C 1
ATOM 3175 O O . SER A 1 408 ? 12.398 32.719 14.391 1 91.06 408 SER A O 1
ATOM 3177 N N . GLY A 1 409 ? 10.57 31.547 14.727 1 87 409 GLY A N 1
ATOM 3178 C CA . GLY A 1 409 ? 10.898 31.125 16.078 1 87 409 GLY A CA 1
ATOM 3179 C C . GLY A 1 409 ? 12.188 30.328 16.156 1 87 409 GLY A C 1
ATOM 3180 O O . GLY A 1 409 ? 13.07 30.641 16.953 1 87 409 GLY A O 1
ATOM 3181 N N . PRO A 1 410 ? 12.422 29.375 15.289 1 89.94 410 PRO A N 1
ATOM 3182 C CA . PRO A 1 410 ? 13.578 28.469 15.406 1 89.94 410 PRO A CA 1
ATOM 3183 C C . PRO A 1 410 ? 14.906 29.203 15.211 1 89.94 410 PRO A C 1
ATOM 3185 O O . PRO A 1 410 ? 15.898 28.859 15.867 1 89.94 410 PRO A O 1
ATOM 3188 N N . GLU A 1 411 ? 14.875 30.266 14.375 1 88.69 411 GLU A N 1
ATOM 3189 C CA . GLU A 1 411 ? 16.125 30.969 14.086 1 88.69 411 GLU A CA 1
ATOM 3190 C C . GLU A 1 411 ? 16.172 32.312 14.773 1 88.69 411 GLU A C 1
ATOM 3192 O O . GLU A 1 411 ? 16.984 33.188 14.406 1 88.69 411 GLU A O 1
ATOM 3197 N N . LEU A 1 412 ? 15.383 32.469 15.742 1 92.75 412 LEU A N 1
ATOM 3198 C CA . LEU A 1 412 ? 15.219 33.781 16.391 1 92.75 412 LEU A CA 1
ATOM 3199 C C . LEU A 1 412 ? 16.547 34.281 16.953 1 92.75 412 LEU A C 1
ATOM 3201 O O . LEU A 1 412 ? 16.938 35.438 16.703 1 92.75 412 LEU A O 1
ATOM 3205 N N . ALA A 1 413 ? 17.25 33.438 17.688 1 90.31 413 ALA A N 1
ATOM 3206 C CA . ALA A 1 413 ? 18.516 33.812 18.312 1 90.31 413 ALA A CA 1
ATOM 3207 C C . ALA A 1 413 ? 19.531 34.281 17.281 1 90.31 413 ALA A C 1
ATOM 3209 O O . ALA A 1 413 ? 20.234 35.281 17.5 1 90.31 413 ALA A O 1
ATOM 3210 N N . ARG A 1 414 ? 19.531 33.594 16.234 1 91.06 414 ARG A N 1
ATOM 3211 C CA . ARG A 1 414 ? 20.453 33.938 15.148 1 91.06 414 ARG A CA 1
ATOM 3212 C C . ARG A 1 414 ? 20.047 35.25 14.484 1 91.06 414 ARG A C 1
ATOM 3214 O O . ARG A 1 414 ? 20.875 36.125 14.273 1 91.06 414 ARG A O 1
ATOM 3221 N N . ASP A 1 415 ? 18.812 35.469 14.227 1 94.5 415 ASP A N 1
ATOM 3222 C CA . ASP A 1 415 ? 18.328 36.562 13.406 1 94.5 415 ASP A CA 1
ATOM 3223 C C . ASP A 1 415 ? 18.297 37.875 14.211 1 94.5 415 ASP A C 1
ATOM 3225 O O . ASP A 1 415 ? 18.453 38.969 13.648 1 94.5 415 ASP A O 1
ATOM 3229 N N . LEU A 1 416 ? 18.156 37.781 15.461 1 94.31 416 LEU A N 1
ATOM 3230 C CA . LEU A 1 416 ? 18.125 38.938 16.312 1 94.31 416 LEU A CA 1
ATOM 3231 C C . LEU A 1 416 ? 19.469 39.656 16.297 1 94.31 416 LEU A C 1
ATOM 3233 O O . LEU A 1 416 ? 19.531 40.875 16.578 1 94.31 416 LEU A O 1
ATOM 3237 N N . ARG A 1 417 ? 20.469 38.969 15.945 1 91.19 417 ARG A N 1
ATOM 3238 C CA . ARG A 1 417 ? 21.828 39.531 16 1 91.19 417 ARG A CA 1
ATOM 3239 C C . ARG A 1 417 ? 22.031 40.562 14.898 1 91.19 417 ARG A C 1
ATOM 3241 O O . ARG A 1 417 ? 22.922 41.406 15.008 1 91.19 417 ARG A O 1
ATOM 3248 N N . VAL A 1 418 ? 21.25 40.438 13.922 1 90.25 418 VAL A N 1
ATOM 3249 C CA . VAL A 1 418 ? 21.469 41.344 12.781 1 90.25 418 VAL A CA 1
ATOM 3250 C C . VAL A 1 418 ? 20.578 42.562 12.914 1 90.25 418 VAL A C 1
ATOM 3252 O O . VAL A 1 418 ? 20.672 43.5 12.102 1 90.25 418 VAL A O 1
ATOM 3255 N N . LEU A 1 419 ? 19.781 42.562 13.906 1 91.25 419 LEU A N 1
ATOM 3256 C CA . LEU A 1 419 ? 18.891 43.688 14.109 1 91.25 419 LEU A CA 1
ATOM 3257 C C . LEU A 1 419 ? 19.656 44.938 14.602 1 91.25 419 LEU A C 1
ATOM 3259 O O . LEU A 1 419 ? 20.344 44.875 15.625 1 91.25 419 LEU A O 1
ATOM 3263 N N . ASP A 1 420 ? 19.547 46 13.914 1 85.88 420 ASP A N 1
ATOM 3264 C CA . ASP A 1 420 ? 20.219 47.25 14.273 1 85.88 420 ASP A CA 1
ATOM 3265 C C . ASP A 1 420 ? 19.547 47.938 15.453 1 85.88 420 ASP A C 1
ATOM 3267 O O . ASP A 1 420 ? 18.391 47.656 15.75 1 85.88 420 ASP A O 1
ATOM 3271 N N . GLY A 1 421 ? 20.344 48.75 16.141 1 83.5 421 GLY A N 1
ATOM 3272 C CA . GLY A 1 421 ? 19.797 49.562 17.203 1 83.5 421 GLY A CA 1
ATOM 3273 C C . GLY A 1 421 ? 20.281 49.156 18.578 1 83.5 421 GLY A C 1
ATOM 3274 O O . GLY A 1 421 ? 20.875 48.062 18.75 1 83.5 421 GLY A O 1
ATOM 3275 N N . GLY A 1 422 ? 20.062 50.031 19.594 1 86.56 422 GLY A N 1
ATOM 3276 C CA . GLY A 1 422 ? 20.547 49.781 20.938 1 86.56 422 GLY A CA 1
ATOM 3277 C C . GLY A 1 422 ? 19.422 49.656 21.953 1 86.56 422 GLY A C 1
ATOM 3278 O O . GLY A 1 422 ? 19.641 49.219 23.078 1 86.56 422 GLY A O 1
ATOM 3279 N N . GLY A 1 423 ? 18.203 49.938 21.562 1 92.88 423 GLY A N 1
ATOM 3280 C CA . GLY A 1 423 ? 17.078 49.875 22.484 1 92.88 423 GLY A CA 1
ATOM 3281 C C . GLY A 1 423 ? 16.562 48.469 22.734 1 92.88 423 GLY A C 1
ATOM 3282 O O . GLY A 1 423 ? 17.078 47.5 22.172 1 92.88 423 GLY A O 1
ATOM 3283 N N . PRO A 1 424 ? 15.578 48.406 23.609 1 96.12 424 PRO A N 1
ATOM 3284 C CA . PRO A 1 424 ? 15.016 47.094 23.922 1 96.12 424 PRO A CA 1
ATOM 3285 C C . PRO A 1 424 ? 14.305 46.438 22.734 1 96.12 424 PRO A C 1
ATOM 3287 O O . PRO A 1 424 ? 13.812 47.156 21.859 1 96.12 424 PRO A O 1
ATOM 3290 N N . ILE A 1 425 ? 14.375 45.156 22.688 1 97 425 ILE A N 1
ATOM 3291 C CA . ILE A 1 425 ? 13.617 44.375 21.719 1 97 425 ILE A CA 1
ATOM 3292 C C . ILE A 1 425 ? 12.367 43.812 22.391 1 97 425 ILE A C 1
ATOM 3294 O O . ILE A 1 425 ? 12.438 43.219 23.469 1 97 425 ILE A O 1
ATOM 3298 N N . VAL A 1 426 ? 11.211 44.031 21.766 1 97.88 426 VAL A N 1
ATOM 3299 C CA . VAL A 1 426 ? 9.953 43.531 22.297 1 97.88 426 VAL A CA 1
ATOM 3300 C C . VAL A 1 426 ? 9.391 42.469 21.359 1 97.88 426 VAL A C 1
ATOM 3302 O O . VAL A 1 426 ? 9 42.781 20.234 1 97.88 426 VAL A O 1
ATOM 3305 N N . LEU A 1 427 ? 9.352 41.219 21.891 1 97.62 427 LEU A N 1
ATOM 3306 C CA . LEU A 1 427 ? 8.75 40.125 21.141 1 97.62 427 LEU A CA 1
ATOM 3307 C C . LEU A 1 427 ? 7.23 40.125 21.281 1 97.62 427 LEU A C 1
ATOM 3309 O O . LEU A 1 427 ? 6.703 40.406 22.359 1 97.62 427 LEU A O 1
ATOM 3313 N N . THR A 1 428 ? 6.559 39.906 20.203 1 97.94 428 THR A N 1
ATOM 3314 C CA . THR A 1 428 ? 5.105 39.781 20.234 1 97.94 428 THR A CA 1
ATOM 3315 C C . THR A 1 428 ? 4.664 38.594 19.375 1 97.94 428 THR A C 1
ATOM 3317 O O . THR A 1 428 ? 5.48 37.969 18.703 1 97.94 428 THR A O 1
ATOM 3320 N N . SER A 1 429 ? 3.514 38.094 19.578 1 97.25 429 SER A N 1
ATOM 3321 C CA . SER A 1 429 ? 2.758 37.094 18.828 1 97.25 429 SER A CA 1
ATOM 3322 C C . SER A 1 429 ? 1.258 37.344 18.922 1 97.25 429 SER A C 1
ATOM 3324 O O . SER A 1 429 ? 0.826 38.312 19.594 1 97.25 429 SER A O 1
ATOM 3326 N N . PRO A 1 430 ? 0.442 36.625 18.234 1 95.94 430 PRO A N 1
ATOM 3327 C CA . PRO A 1 430 ? -0.981 36.969 18.234 1 95.94 430 PRO A CA 1
ATOM 3328 C C . PRO A 1 430 ? -1.563 37.094 19.641 1 95.94 430 PRO A C 1
ATOM 3330 O O . PRO A 1 430 ? -2.104 38.125 20.016 1 95.94 430 PRO A O 1
ATOM 3333 N N . ASP A 1 431 ? -1.328 36.094 20.453 1 94.5 431 ASP A N 1
ATOM 3334 C CA . ASP A 1 431 ? -1.854 36.125 21.812 1 94.5 431 ASP A CA 1
ATOM 3335 C C . ASP A 1 431 ? -0.736 36.312 22.828 1 94.5 431 ASP A C 1
ATOM 3337 O O . ASP A 1 431 ? -0.965 36.25 24.047 1 94.5 431 ASP A O 1
ATOM 3341 N N . GLY A 1 432 ? 0.464 36.469 22.406 1 94.62 432 GLY A N 1
ATOM 3342 C CA . GLY A 1 432 ? 1.609 36.719 23.266 1 94.62 432 GLY A CA 1
ATOM 3343 C C . GLY A 1 432 ? 2.293 35.469 23.75 1 94.62 432 GLY A C 1
ATOM 3344 O O . GLY A 1 432 ? 3.404 35.531 24.281 1 94.62 432 GLY A O 1
ATOM 3345 N N . ASP A 1 433 ? 1.709 34.312 23.5 1 93.88 433 ASP A N 1
ATOM 3346 C CA . ASP A 1 433 ? 2.201 33.062 24.094 1 93.88 433 ASP A CA 1
ATOM 3347 C C . ASP A 1 433 ? 3.533 32.656 23.469 1 93.88 433 ASP A C 1
ATOM 3349 O O . ASP A 1 433 ? 4.504 32.375 24.188 1 93.88 433 ASP A O 1
ATOM 3353 N N . VAL A 1 434 ? 3.547 32.562 22.219 1 95.44 434 VAL A N 1
ATOM 3354 C CA . VAL A 1 434 ? 4.754 32.125 21.531 1 95.44 434 VAL A CA 1
ATOM 3355 C C . VAL A 1 434 ? 5.91 33.062 21.844 1 95.44 434 VAL A C 1
ATOM 3357 O O . VAL A 1 434 ? 7.051 32.656 22.016 1 95.44 434 VAL A O 1
ATOM 3360 N N . ALA A 1 435 ? 5.594 34.375 21.859 1 95.88 435 ALA A N 1
ATOM 3361 C CA . ALA A 1 435 ? 6.602 35.375 22.25 1 95.88 435 ALA A CA 1
ATOM 3362 C C . ALA A 1 435 ? 7.148 35.062 23.641 1 95.88 435 ALA A C 1
ATOM 3364 O O . ALA A 1 435 ? 8.367 35.062 23.844 1 95.88 435 ALA A O 1
ATOM 3365 N N . ALA A 1 436 ? 6.258 34.844 24.531 1 95 436 ALA A N 1
ATOM 3366 C CA . ALA A 1 436 ? 6.641 34.562 25.906 1 95 436 ALA A CA 1
ATOM 3367 C C . ALA A 1 436 ? 7.484 33.281 25.984 1 95 436 ALA A C 1
ATOM 3369 O O . ALA A 1 436 ? 8.422 33.219 26.781 1 95 436 ALA A O 1
ATOM 3370 N N . MET A 1 437 ? 7.191 32.344 25.203 1 94.25 437 MET A N 1
ATOM 3371 C CA . MET A 1 437 ? 7.852 31.047 25.234 1 94.25 437 MET A CA 1
ATOM 3372 C C . MET A 1 437 ? 9.266 31.141 24.672 1 94.25 437 MET A C 1
ATOM 3374 O O . MET A 1 437 ? 10.094 30.266 24.906 1 94.25 437 MET A O 1
ATOM 3378 N N . ASN A 1 438 ? 9.578 32.156 23.906 1 94.75 438 ASN A N 1
ATOM 3379 C CA . ASN A 1 438 ? 10.875 32.219 23.234 1 94.75 438 ASN A CA 1
ATOM 3380 C C . ASN A 1 438 ? 11.719 33.375 23.781 1 94.75 438 ASN A C 1
ATOM 3382 O O . ASN A 1 438 ? 12.844 33.594 23.328 1 94.75 438 ASN A O 1
ATOM 3386 N N . VAL A 1 439 ? 11.258 34.062 24.781 1 94.62 439 VAL A N 1
ATOM 3387 C CA . VAL A 1 439 ? 11.914 35.25 25.281 1 94.62 439 VAL A CA 1
ATOM 3388 C C . VAL A 1 439 ? 13.219 34.875 25.984 1 94.62 439 VAL A C 1
ATOM 3390 O O . VAL A 1 439 ? 14.227 35.562 25.844 1 94.62 439 VAL A O 1
ATOM 3393 N N . ASP A 1 440 ? 13.242 33.812 26.719 1 90.94 440 ASP A N 1
ATOM 3394 C CA . ASP A 1 440 ? 14.43 33.438 27.469 1 90.94 440 ASP A CA 1
ATOM 3395 C C . ASP A 1 440 ? 15.586 33.094 26.531 1 90.94 440 ASP A C 1
ATOM 3397 O O . ASP A 1 440 ? 16.719 33.5 26.766 1 90.94 440 ASP A O 1
ATOM 3401 N N . GLU A 1 441 ? 15.242 32.344 25.578 1 89.62 441 GLU A N 1
ATOM 3402 C CA . GLU A 1 441 ? 16.266 31.984 24.594 1 89.62 441 GLU A CA 1
ATOM 3403 C C . GLU A 1 441 ? 16.797 33.219 23.891 1 89.62 441 GLU A C 1
ATOM 3405 O O . GLU A 1 441 ? 18 33.312 23.625 1 89.62 441 GLU A O 1
ATOM 3410 N N . ALA A 1 442 ? 15.922 34.094 23.547 1 93.44 442 ALA A N 1
ATOM 3411 C CA . ALA A 1 442 ? 16.328 35.344 22.906 1 93.44 442 ALA A CA 1
ATOM 3412 C C . ALA A 1 442 ? 17.234 36.156 23.828 1 93.44 442 ALA A C 1
ATOM 3414 O O . ALA A 1 442 ? 18.234 36.719 23.391 1 93.44 442 ALA A O 1
ATOM 3415 N N . ARG A 1 443 ? 16.891 36.188 25.031 1 93.06 443 ARG A N 1
ATOM 3416 C CA . ARG A 1 443 ? 17.656 36.969 26.016 1 93.06 443 ARG A CA 1
ATOM 3417 C C . ARG A 1 443 ? 19.078 36.406 26.156 1 93.06 443 ARG A C 1
ATOM 3419 O O . ARG A 1 443 ? 20.016 37.188 26.359 1 93.06 443 ARG A O 1
ATOM 3426 N N . LYS A 1 444 ? 19.203 35.188 26.016 1 90.56 444 LYS A N 1
ATOM 3427 C CA . LYS A 1 444 ? 20.516 34.562 26.141 1 90.56 444 LYS A CA 1
ATOM 3428 C C . LYS A 1 444 ? 21.359 34.781 24.906 1 90.56 444 LYS A C 1
ATOM 3430 O O . LYS A 1 444 ? 22.594 34.656 24.953 1 90.56 444 LYS A O 1
ATOM 3435 N N . SER A 1 445 ? 20.734 35.188 23.906 1 90.69 445 SER A N 1
ATOM 3436 C CA . SER A 1 445 ? 21.422 35.188 22.609 1 90.69 445 SER A CA 1
ATOM 3437 C C . SER A 1 445 ? 21.953 36.594 22.266 1 90.69 445 SER A C 1
ATOM 3439 O O . SER A 1 445 ? 22.828 36.719 21.406 1 90.69 445 SER A O 1
ATOM 3441 N N . ILE A 1 446 ? 21.406 37.594 22.922 1 92.12 446 ILE A N 1
ATOM 3442 C CA . ILE A 1 446 ? 21.828 38.938 22.609 1 92.12 446 ILE A CA 1
ATOM 3443 C C . ILE A 1 446 ? 22 39.75 23.891 1 92.12 446 ILE A C 1
ATOM 3445 O O . ILE A 1 446 ? 21.484 39.375 24.938 1 92.12 446 ILE A O 1
ATOM 3449 N N . SER A 1 447 ? 22.688 40.938 23.719 1 91.44 447 SER A N 1
ATOM 3450 C CA . SER A 1 447 ? 22.984 41.781 24.875 1 91.44 447 SER A CA 1
ATOM 3451 C C . SER A 1 447 ? 21.875 42.781 25.125 1 91.44 447 SER A C 1
ATOM 3453 O O . SER A 1 447 ? 21.734 43.281 26.25 1 91.44 447 SER A O 1
ATOM 3455 N N . ARG A 1 448 ? 21.125 43.031 24.188 1 92.81 448 ARG A N 1
ATOM 3456 C CA . ARG A 1 448 ? 20.016 43.969 24.344 1 92.81 448 ARG A CA 1
ATOM 3457 C C . ARG A 1 448 ? 18.953 43.406 25.297 1 92.81 448 ARG A C 1
ATOM 3459 O O . ARG A 1 448 ? 18.812 42.188 25.438 1 92.81 448 ARG A O 1
ATOM 3466 N N . GLU A 1 449 ? 18.281 44.344 25.906 1 94.56 449 GLU A N 1
ATOM 3467 C CA . GLU A 1 449 ? 17.141 43.906 26.688 1 94.56 449 GLU A CA 1
ATOM 3468 C C . GLU A 1 449 ? 16.047 43.312 25.797 1 94.56 449 GLU A C 1
ATOM 3470 O O . GLU A 1 449 ? 15.703 43.906 24.766 1 94.56 449 GLU A O 1
ATOM 3475 N N . VAL A 1 450 ? 15.602 42.125 26.172 1 95.94 450 VAL A N 1
ATOM 3476 C CA . VAL A 1 450 ? 14.531 41.469 25.406 1 95.94 450 VAL A CA 1
ATOM 3477 C C . VAL A 1 450 ? 13.305 41.281 26.297 1 95.94 450 VAL A C 1
ATOM 3479 O O . VAL A 1 450 ? 13.414 40.719 27.391 1 95.94 450 VAL A O 1
ATOM 3482 N N . LEU A 1 451 ? 12.172 41.75 25.828 1 97 451 LEU A N 1
ATOM 3483 C CA . LEU A 1 451 ? 10.891 41.656 26.516 1 97 451 LEU A CA 1
ATOM 3484 C C . LEU A 1 451 ? 9.844 41 25.625 1 97 451 LEU A C 1
ATOM 3486 O O . LEU A 1 451 ? 10.086 40.781 24.438 1 97 451 LEU A O 1
ATOM 3490 N N . TYR A 1 452 ? 8.75 40.562 26.203 1 97.12 452 TYR A N 1
ATOM 3491 C CA . TYR A 1 452 ? 7.641 40.094 25.375 1 97.12 452 TYR A CA 1
ATOM 3492 C C . TYR A 1 452 ? 6.344 40.812 25.734 1 97.12 452 TYR A C 1
ATOM 3494 O O . TYR A 1 452 ? 6.152 41.219 26.891 1 97.12 452 TYR A O 1
ATOM 3502 N N . LEU A 1 453 ? 5.527 41.031 24.797 1 97.38 453 LEU A N 1
ATOM 3503 C CA . LEU A 1 453 ? 4.293 41.781 24.938 1 97.38 453 LEU A CA 1
ATOM 3504 C C . LEU A 1 453 ? 3.158 40.906 25.438 1 97.38 453 LEU A C 1
ATOM 3506 O O . LEU A 1 453 ? 2.709 40 24.719 1 97.38 453 LEU A O 1
ATOM 3510 N N . VAL A 1 454 ? 2.652 41.188 26.609 1 95.94 454 VAL A N 1
ATOM 3511 C CA . VAL A 1 454 ? 1.544 40.438 27.172 1 95.94 454 VAL A CA 1
ATOM 3512 C C . VAL A 1 454 ? 0.291 40.656 26.328 1 95.94 454 VAL A C 1
ATOM 3514 O O . VAL A 1 454 ? -0.062 41.781 26 1 95.94 454 VAL A O 1
ATOM 3517 N N . GLY A 1 455 ? -0.368 39.562 25.969 1 95.56 455 GLY A N 1
ATOM 3518 C CA . GLY A 1 455 ? -1.567 39.656 25.141 1 95.56 455 GLY A CA 1
ATOM 3519 C C . GLY A 1 455 ? -1.271 39.781 23.672 1 95.56 455 GLY A C 1
ATOM 3520 O O . GLY A 1 455 ? -2.168 39.625 22.828 1 95.56 455 GLY A O 1
ATOM 3521 N N . GLY A 1 456 ? -0.08 40.125 23.328 1 97.56 456 GLY A N 1
ATOM 3522 C CA . GLY A 1 456 ? 0.401 40.125 21.953 1 97.56 456 GLY A CA 1
ATOM 3523 C C . GLY A 1 456 ? -0.3 41.156 21.078 1 97.56 456 GLY A C 1
ATOM 3524 O O . GLY A 1 456 ? -0.72 42.219 21.562 1 97.56 456 GLY A O 1
ATOM 3525 N N . THR A 1 457 ? -0.322 40.906 19.828 1 97.62 457 THR A N 1
ATOM 3526 C CA . THR A 1 457 ? -0.902 41.812 18.828 1 97.62 457 THR A CA 1
ATOM 3527 C C . THR A 1 457 ? -2.404 41.969 19.047 1 97.62 457 THR A C 1
ATOM 3529 O O . THR A 1 457 ? -2.975 43.031 18.781 1 97.62 457 THR A O 1
ATOM 3532 N N . MET A 1 458 ? -3.023 40.938 19.562 1 97.19 458 MET A N 1
ATOM 3533 C CA . MET A 1 458 ? -4.453 41 19.859 1 97.19 458 MET A CA 1
ATOM 3534 C C . MET A 1 458 ? -4.75 42.062 20.906 1 97.19 458 MET A C 1
ATOM 3536 O O . MET A 1 458 ? -5.75 42.75 20.812 1 97.19 458 MET A O 1
ATOM 3540 N N . ALA A 1 459 ? -3.908 42.156 21.906 1 96.88 459 ALA A N 1
ATOM 3541 C CA . ALA A 1 459 ? -4.066 43.188 22.922 1 96.88 459 ALA A CA 1
ATOM 3542 C C . ALA A 1 459 ? -3.879 44.594 22.328 1 96.88 459 ALA A C 1
ATOM 3544 O O . ALA A 1 459 ? -4.562 45.531 22.734 1 96.88 459 ALA A O 1
ATOM 3545 N N . TRP A 1 460 ? -2.949 44.719 21.453 1 97.56 460 TRP A N 1
ATOM 3546 C CA . TRP A 1 460 ? -2.709 46 20.75 1 97.56 460 TRP A CA 1
ATOM 3547 C C . TRP A 1 460 ? -3.967 46.438 20.016 1 97.56 460 TRP A C 1
ATOM 3549 O O . TRP A 1 460 ? -4.363 47.594 20.125 1 97.56 460 TRP A O 1
ATOM 3559 N N . VAL A 1 461 ? -4.598 45.531 19.328 1 97.44 461 VAL A N 1
ATOM 3560 C CA . VAL A 1 461 ? -5.812 45.812 18.578 1 97.44 461 VAL A CA 1
ATOM 3561 C C . VAL A 1 461 ? -6.961 46.125 19.531 1 97.44 461 VAL A C 1
ATOM 3563 O O . VAL A 1 461 ? -7.738 47.062 19.297 1 97.44 461 VAL A O 1
ATOM 3566 N N . ALA A 1 462 ? -7.07 45.375 20.562 1 96.81 462 ALA A N 1
ATOM 3567 C CA . ALA A 1 462 ? -8.133 45.531 21.547 1 96.81 462 ALA A CA 1
ATOM 3568 C C . ALA A 1 462 ? -8.039 46.938 22.203 1 96.81 462 ALA A C 1
ATOM 3570 O O . ALA A 1 462 ? -9.062 47.5 22.594 1 96.81 462 ALA A O 1
ATOM 3571 N N . ALA A 1 463 ? -6.852 47.5 22.266 1 96.5 463 ALA A N 1
ATOM 3572 C CA . ALA A 1 463 ? -6.621 48.812 22.859 1 96.5 463 ALA A CA 1
ATOM 3573 C C . ALA A 1 463 ? -6.918 49.906 21.859 1 96.5 463 ALA A C 1
ATOM 3575 O O . ALA A 1 463 ? -6.789 51.094 22.172 1 96.5 463 ALA A O 1
ATOM 3576 N N . GLY A 1 464 ? -7.281 49.5 20.625 1 96.06 464 GLY A N 1
ATOM 3577 C CA . GLY A 1 464 ? -7.734 50.469 19.641 1 96.06 464 GLY A CA 1
ATOM 3578 C C . GLY A 1 464 ? -6.613 51 18.766 1 96.06 464 GLY A C 1
ATOM 3579 O O . GLY A 1 464 ? -6.77 52.031 18.094 1 96.06 464 GLY A O 1
ATOM 3580 N N . HIS A 1 465 ? -5.484 50.406 18.828 1 96.62 465 HIS A N 1
ATOM 3581 C CA . HIS A 1 465 ? -4.355 50.875 18.031 1 96.62 465 HIS A CA 1
ATOM 3582 C C . HIS A 1 465 ? -4.359 50.25 16.641 1 96.62 465 HIS A C 1
ATOM 3584 O O . HIS A 1 465 ? -4.793 49.094 16.469 1 96.62 465 HIS A O 1
ATOM 3590 N N . PRO A 1 466 ? -3.877 50.906 15.672 1 96.56 466 PRO A N 1
ATOM 3591 C CA . PRO A 1 466 ? -3.91 50.406 14.289 1 96.56 466 PRO A CA 1
ATOM 3592 C C . PRO A 1 466 ? -2.799 49.406 14 1 96.56 466 PRO A C 1
ATOM 3594 O O . PRO A 1 466 ? -1.791 49.375 14.711 1 96.56 466 PRO A O 1
ATOM 3597 N N . LEU A 1 467 ? -3.049 48.594 13.008 1 97.88 467 LEU A N 1
ATOM 3598 C CA . LEU A 1 467 ? -2.049 47.656 12.508 1 97.88 467 LEU A CA 1
ATOM 3599 C C . LEU A 1 467 ? -1.433 48.156 11.203 1 97.88 467 LEU A C 1
ATOM 3601 O O . LEU A 1 467 ? -1.983 49.062 10.555 1 97.88 467 LEU A O 1
ATOM 3605 N N . GLU A 1 468 ? -0.282 47.688 10.898 1 97.5 468 GLU A N 1
ATOM 3606 C CA . GLU A 1 468 ? 0.426 47.938 9.648 1 97.5 468 GLU A CA 1
ATOM 3607 C C . GLU A 1 468 ? 0.536 46.656 8.82 1 97.5 468 GLU A C 1
ATOM 3609 O O . GLU A 1 468 ? 0.562 45.562 9.367 1 97.5 468 GLU A O 1
ATOM 3614 N N . THR A 1 469 ? 0.545 46.781 7.461 1 96.44 469 THR A N 1
ATOM 3615 C CA . THR A 1 469 ? 0.617 45.625 6.598 1 96.44 469 THR A CA 1
ATOM 3616 C C . THR A 1 469 ? 1.944 45.594 5.844 1 96.44 469 THR A C 1
ATOM 3618 O O . THR A 1 469 ? 2.279 44.594 5.215 1 96.44 469 THR A O 1
ATOM 3621 N N . GLU A 1 470 ? 2.723 46.688 5.934 1 96.25 470 GLU A N 1
ATOM 3622 C CA . GLU A 1 470 ? 4.035 46.688 5.293 1 96.25 470 GLU A CA 1
ATOM 3623 C C . GLU A 1 470 ? 4.992 45.75 6.004 1 96.25 470 GLU A C 1
ATOM 3625 O O . GLU A 1 470 ? 5.273 45.906 7.191 1 96.25 470 GLU A O 1
ATOM 3630 N N . SER A 1 471 ? 5.52 44.844 5.328 1 95.69 471 SER A N 1
ATOM 3631 C CA . SER A 1 471 ? 6.281 43.75 5.953 1 95.69 471 SER A CA 1
ATOM 3632 C C . SER A 1 471 ? 7.762 44.125 6.047 1 95.69 471 SER A C 1
ATOM 3634 O O . SER A 1 471 ? 8.312 44.75 5.145 1 95.69 471 SER A O 1
ATOM 3636 N N . ARG A 1 472 ? 8.367 43.812 7.105 1 95.88 472 ARG A N 1
ATOM 3637 C CA . ARG A 1 472 ? 9.805 43.781 7.367 1 95.88 472 ARG A CA 1
ATOM 3638 C C . ARG A 1 472 ? 10.258 42.406 7.828 1 95.88 472 ARG A C 1
ATOM 3640 O O . ARG A 1 472 ? 9.906 41.969 8.922 1 95.88 472 ARG A O 1
ATOM 3647 N N . TRP A 1 473 ? 11.148 41.781 7.055 1 95.62 473 TRP A N 1
ATOM 3648 C CA . TRP A 1 473 ? 11.492 40.375 7.281 1 95.62 473 TRP A CA 1
ATOM 3649 C C . TRP A 1 473 ? 12.859 40.25 7.941 1 95.62 473 TRP A C 1
ATOM 3651 O O . TRP A 1 473 ? 13.891 40.469 7.297 1 95.62 473 TRP A O 1
ATOM 3661 N N . LEU A 1 474 ? 12.828 39.938 9.172 1 95.06 474 LEU A N 1
ATOM 3662 C CA . LEU A 1 474 ? 14.07 39.562 9.852 1 95.06 474 LEU A CA 1
ATOM 3663 C C . LEU A 1 474 ? 14.477 38.156 9.531 1 95.06 474 LEU A C 1
ATOM 3665 O O . LEU A 1 474 ? 15.664 37.844 9.43 1 95.06 474 LEU A O 1
ATOM 3669 N N . SER A 1 475 ? 13.516 37.25 9.5 1 94.56 475 SER A N 1
ATOM 3670 C CA . SER A 1 475 ? 13.68 35.844 9.086 1 94.56 475 SER A CA 1
ATOM 3671 C C . SER A 1 475 ? 12.938 35.562 7.781 1 94.56 475 SER A C 1
ATOM 3673 O O . SER A 1 475 ? 11.969 36.25 7.457 1 94.56 475 SER A O 1
ATOM 3675 N N . GLN A 1 476 ? 13.484 34.531 7.043 1 91.5 476 GLN A N 1
ATOM 3676 C CA . GLN A 1 476 ? 12.711 34.062 5.898 1 91.5 476 GLN A CA 1
ATOM 3677 C C . GLN A 1 476 ? 11.383 33.469 6.352 1 91.5 476 GLN A C 1
ATOM 3679 O O . GLN A 1 476 ? 11.328 32.75 7.352 1 91.5 476 GLN A O 1
ATOM 3684 N N . PRO A 1 477 ? 10.297 33.75 5.621 1 92.19 477 PRO A N 1
ATOM 3685 C CA . PRO A 1 477 ? 8.984 33.25 6.02 1 92.19 477 PRO A CA 1
ATOM 3686 C C . PRO A 1 477 ? 8.75 31.812 5.605 1 92.19 477 PRO A C 1
ATOM 3688 O O . PRO A 1 477 ? 7.871 31.531 4.789 1 92.19 477 PRO A O 1
ATOM 3691 N N . ILE A 1 478 ? 9.43 30.859 6.156 1 90.62 478 ILE A N 1
ATOM 3692 C CA . ILE A 1 478 ? 9.328 29.438 5.836 1 90.62 478 ILE A CA 1
ATOM 3693 C C . ILE A 1 478 ? 8.414 28.75 6.844 1 90.62 478 ILE A C 1
ATOM 3695 O O . ILE A 1 478 ? 8.336 27.516 6.883 1 90.62 478 ILE A O 1
ATOM 3699 N N . ASP A 1 479 ? 7.668 29.516 7.617 1 91.5 479 ASP A N 1
ATOM 3700 C CA . ASP A 1 479 ? 6.887 29.016 8.75 1 91.5 479 ASP A CA 1
ATOM 3701 C C . ASP A 1 479 ? 5.551 28.453 8.281 1 91.5 479 ASP A C 1
ATOM 3703 O O . ASP A 1 479 ? 4.871 27.75 9.031 1 91.5 479 ASP A O 1
ATOM 3707 N N . VAL A 1 480 ? 5.242 28.75 7.07 1 88.19 480 VAL A N 1
ATOM 3708 C CA . VAL A 1 480 ? 3.924 28.312 6.613 1 88.19 480 VAL A CA 1
ATOM 3709 C C . VAL A 1 480 ? 4.051 27.594 5.27 1 88.19 480 VAL A C 1
ATOM 3711 O O . VAL A 1 480 ? 4.926 27.938 4.465 1 88.19 480 VAL A O 1
ATOM 3714 N N . TYR A 1 481 ? 3.227 26.641 5.133 1 88.69 481 TYR A N 1
ATOM 3715 C CA . TYR A 1 481 ? 2.986 26 3.842 1 88.69 481 TYR A CA 1
ATOM 3716 C C . TYR A 1 481 ? 1.816 26.656 3.119 1 88.69 481 TYR A C 1
ATOM 3718 O O . TYR A 1 481 ? 0.715 26.75 3.666 1 88.69 481 TYR A O 1
ATOM 3726 N N . LYS A 1 482 ? 2.107 27.172 1.994 1 80.38 482 LYS A N 1
ATOM 3727 C CA . LYS A 1 482 ? 1.033 27.766 1.197 1 80.38 482 LYS A CA 1
ATOM 3728 C C . LYS A 1 482 ? 0.282 26.688 0.415 1 80.38 482 LYS A C 1
ATOM 3730 O O . LYS A 1 482 ? 0.797 26.156 -0.571 1 80.38 482 LYS A O 1
ATOM 3735 N N . ARG A 1 483 ? -0.92 26.484 0.756 1 81.44 483 ARG A N 1
ATOM 3736 C CA . ARG A 1 483 ? -1.744 25.5 0.074 1 81.44 483 ARG A CA 1
ATOM 3737 C C . ARG A 1 483 ? -2.295 26.047 -1.236 1 81.44 483 ARG A C 1
ATOM 3739 O O . ARG A 1 483 ? -2.785 27.172 -1.282 1 81.44 483 ARG A O 1
ATOM 3746 N N . PRO A 1 484 ? -2.268 25.234 -2.256 1 76.75 484 PRO A N 1
ATOM 3747 C CA . PRO A 1 484 ? -2.686 25.734 -3.564 1 76.75 484 PRO A CA 1
ATOM 3748 C C . PRO A 1 484 ? -4.199 25.906 -3.678 1 76.75 484 PRO A C 1
ATOM 3750 O O . PRO A 1 484 ? -4.695 26.391 -4.695 1 76.75 484 PRO A O 1
ATOM 3753 N N . TYR A 1 485 ? -4.988 25.641 -2.688 1 73.38 485 TYR A N 1
ATOM 3754 C CA . TYR A 1 485 ? -6.441 25.766 -2.738 1 73.38 485 TYR A CA 1
ATOM 3755 C C . TYR A 1 485 ? -6.934 26.859 -1.805 1 73.38 485 TYR A C 1
ATOM 3757 O O . TYR A 1 485 ? -8.141 27.094 -1.691 1 73.38 485 TYR A O 1
ATOM 3765 N N . GLU A 1 486 ? -5.977 27.438 -1.226 1 74.25 486 GLU A N 1
ATOM 3766 C CA . GLU A 1 486 ? -6.336 28.578 -0.378 1 74.25 486 GLU A CA 1
ATOM 3767 C C . GLU A 1 486 ? -6.309 29.891 -1.163 1 74.25 486 GLU A C 1
ATOM 3769 O O . GLU A 1 486 ? -5.344 30.172 -1.873 1 74.25 486 GLU A O 1
ATOM 3774 N N . GLY A 1 487 ? -7.301 30.562 -1.112 1 69.12 487 GLY A N 1
ATOM 3775 C CA . GLY A 1 487 ? -7.402 31.828 -1.812 1 69.12 487 GLY A CA 1
ATOM 3776 C C . GLY A 1 487 ? -7.996 31.703 -3.201 1 69.12 487 GLY A C 1
ATOM 3777 O O . GLY A 1 487 ? -8.469 30.625 -3.584 1 69.12 487 GLY A O 1
ATOM 3778 N N . THR A 1 488 ? -8.109 32.719 -3.852 1 69.38 488 THR A N 1
ATOM 3779 C CA . THR A 1 488 ? -8.797 32.75 -5.137 1 69.38 488 THR A CA 1
ATOM 3780 C C . THR A 1 488 ? -7.801 32.938 -6.277 1 69.38 488 THR A C 1
ATOM 3782 O O . THR A 1 488 ? -8.172 32.875 -7.453 1 69.38 488 THR A O 1
ATOM 3785 N N . ASN A 1 489 ? -6.609 33.125 -5.918 1 74.06 489 ASN A N 1
ATOM 3786 C CA . ASN A 1 489 ? -5.648 33.469 -6.965 1 74.06 489 ASN A CA 1
ATOM 3787 C C . ASN A 1 489 ? -4.5 32.469 -7.02 1 74.06 489 ASN A C 1
ATOM 3789 O O . ASN A 1 489 ? -3.33 32.844 -6.992 1 74.06 489 ASN A O 1
ATOM 3793 N N . ASN A 1 490 ? -4.809 31.266 -7.164 1 81.44 490 ASN A N 1
ATOM 3794 C CA . ASN A 1 490 ? -3.764 30.25 -7.25 1 81.44 490 ASN A CA 1
ATOM 3795 C C . ASN A 1 490 ? -3.404 29.938 -8.703 1 81.44 490 ASN A C 1
ATOM 3797 O O . ASN A 1 490 ? -4.281 29.891 -9.562 1 81.44 490 ASN A O 1
ATOM 3801 N N . ALA A 1 491 ? -2.145 29.781 -8.922 1 83.44 491 ALA A N 1
ATOM 3802 C CA . ALA A 1 491 ? -1.676 29.453 -10.266 1 83.44 491 ALA A CA 1
ATOM 3803 C C . ALA A 1 491 ? -2.16 28.078 -10.703 1 83.44 491 ALA A C 1
ATOM 3805 O O . ALA A 1 491 ? -2.188 27.141 -9.898 1 83.44 491 ALA A O 1
ATOM 3806 N N . ARG A 1 492 ? -2.494 28.016 -11.977 1 86.94 492 ARG A N 1
ATOM 3807 C CA . ARG A 1 492 ? -2.992 26.781 -12.57 1 86.94 492 ARG A CA 1
ATOM 3808 C C . ARG A 1 492 ? -1.995 25.641 -12.375 1 86.94 492 ARG A C 1
ATOM 3810 O O . ARG A 1 492 ? -2.379 24.531 -12.016 1 86.94 492 ARG A O 1
ATOM 3817 N N . LYS A 1 493 ? -0.792 25.906 -12.586 1 86.5 493 LYS A N 1
ATOM 3818 C CA . LYS A 1 493 ? 0.263 24.891 -12.492 1 86.5 493 LYS A CA 1
ATOM 3819 C C . LYS A 1 493 ? 0.331 24.297 -11.094 1 86.5 493 LYS A C 1
ATOM 3821 O O . LYS A 1 493 ? 0.562 23.109 -10.93 1 86.5 493 LYS A O 1
ATOM 3826 N N . HIS A 1 494 ? 0.155 25.094 -10.086 1 86.44 494 HIS A N 1
ATOM 3827 C CA . HIS A 1 494 ? 0.208 24.641 -8.703 1 86.44 494 HIS A CA 1
ATOM 3828 C C . HIS A 1 494 ? -1.006 23.781 -8.359 1 86.44 494 HIS A C 1
ATOM 3830 O O . HIS A 1 494 ? -0.881 22.766 -7.668 1 86.44 494 HIS A O 1
ATOM 3836 N N . MET A 1 495 ? -2.137 24.203 -8.906 1 87.5 495 MET A N 1
ATOM 3837 C CA . MET A 1 495 ? -3.365 23.438 -8.688 1 87.5 495 MET A CA 1
ATOM 3838 C C . MET A 1 495 ? -3.273 22.062 -9.328 1 87.5 495 MET A C 1
ATOM 3840 O O . MET A 1 495 ? -3.576 21.062 -8.688 1 87.5 495 MET A O 1
ATOM 3844 N N . GLN A 1 496 ? -2.826 22.031 -10.555 1 88.38 496 GLN A N 1
ATOM 3845 C CA . GLN A 1 496 ? -2.672 20.766 -11.258 1 88.38 496 GLN A CA 1
ATOM 3846 C C . GLN A 1 496 ? -1.636 19.875 -10.57 1 88.38 496 GLN A C 1
ATOM 3848 O O . GLN A 1 496 ? -1.838 18.672 -10.43 1 88.38 496 GLN A O 1
ATOM 3853 N N . GLY A 1 497 ? -0.472 20.484 -10.203 1 88.31 497 GLY A N 1
ATOM 3854 C CA . GLY A 1 497 ? 0.561 19.75 -9.5 1 88.31 497 GLY A CA 1
ATOM 3855 C C . GLY A 1 497 ? 0.066 19.109 -8.219 1 88.31 497 GLY A C 1
ATOM 3856 O O . GLY A 1 497 ? 0.44 17.984 -7.895 1 88.31 497 GLY A O 1
ATOM 3857 N N . TYR A 1 498 ? -0.756 19.875 -7.516 1 90.38 498 TYR A N 1
ATOM 3858 C CA . TYR A 1 498 ? -1.353 19.375 -6.281 1 90.38 498 TYR A CA 1
ATOM 3859 C C . TYR A 1 498 ? -2.215 18.141 -6.547 1 90.38 498 TYR A C 1
ATOM 3861 O O . TYR A 1 498 ? -2.117 17.141 -5.836 1 90.38 498 TYR A O 1
ATOM 3869 N N . LEU A 1 499 ? -3.074 18.156 -7.559 1 90.38 499 LEU A N 1
ATOM 3870 C CA . LEU A 1 499 ? -3.936 17.031 -7.914 1 90.38 499 LEU A CA 1
ATOM 3871 C C . LEU A 1 499 ? -3.109 15.828 -8.344 1 90.38 499 LEU A C 1
ATOM 3873 O O . LEU A 1 499 ? -3.395 14.695 -7.941 1 90.38 499 LEU A O 1
ATOM 3877 N N . ASP A 1 500 ? -2.078 16.078 -9.156 1 90 500 ASP A N 1
ATOM 3878 C CA . ASP A 1 500 ? -1.19 15 -9.602 1 90 500 ASP A CA 1
ATOM 3879 C C . ASP A 1 500 ? -0.528 14.312 -8.414 1 90 500 ASP A C 1
ATOM 3881 O O . ASP A 1 500 ? -0.397 13.086 -8.398 1 90 500 ASP A O 1
ATOM 3885 N N . TRP A 1 501 ? -0.117 15.109 -7.465 1 92 501 TRP A N 1
ATOM 3886 C CA . TRP A 1 501 ? 0.494 14.578 -6.25 1 92 501 TRP A CA 1
ATOM 3887 C C . TRP A 1 501 ? -0.487 13.688 -5.488 1 92 501 TRP A C 1
ATOM 3889 O O . TRP A 1 501 ? -0.141 12.578 -5.082 1 92 501 TRP A O 1
ATOM 3899 N N . GLU A 1 502 ? -1.667 14.133 -5.32 1 92.06 502 GLU A N 1
ATOM 3900 C CA . GLU A 1 502 ? -2.672 13.359 -4.59 1 92.06 502 GLU A CA 1
ATOM 3901 C C . GLU A 1 502 ? -2.926 12.008 -5.254 1 92.06 502 GLU A C 1
ATOM 3903 O O . GLU A 1 502 ? -3.072 10.992 -4.57 1 92.06 502 GLU A O 1
ATOM 3908 N N . TYR A 1 503 ? -2.926 12 -6.574 1 90.06 503 TYR A N 1
ATOM 3909 C CA . TYR A 1 503 ? -3.178 10.773 -7.324 1 90.06 503 TYR A CA 1
ATOM 3910 C C . TYR A 1 503 ? -2.066 9.758 -7.098 1 90.06 503 TYR A C 1
ATOM 3912 O O . TYR A 1 503 ? -2.285 8.547 -7.227 1 90.06 503 TYR A O 1
ATOM 3920 N N . GLY A 1 504 ? -0.918 10.211 -6.73 1 94.88 504 GLY A N 1
ATOM 3921 C CA . GLY A 1 504 ? 0.226 9.328 -6.551 1 94.88 504 GLY A CA 1
ATOM 3922 C C . GLY A 1 504 ? 0.33 8.766 -5.148 1 94.88 504 GLY A C 1
ATOM 3923 O O . GLY A 1 504 ? 1.166 7.895 -4.887 1 94.88 504 GLY A O 1
ATOM 3924 N N . LEU A 1 505 ? -0.542 9.172 -4.285 1 97.75 505 LEU A N 1
ATOM 3925 C CA . LEU A 1 505 ? -0.4 8.883 -2.863 1 97.75 505 LEU A CA 1
ATOM 3926 C C . LEU A 1 505 ? -0.633 7.398 -2.586 1 97.75 505 LEU A C 1
ATOM 3928 O O . LEU A 1 505 ? 0.006 6.82 -1.706 1 97.75 505 LEU A O 1
ATOM 3932 N N . VAL A 1 506 ? -1.519 6.742 -3.363 1 98.19 506 VAL A N 1
ATOM 3933 C CA . VAL A 1 506 ? -1.822 5.336 -3.121 1 98.19 506 VAL A CA 1
ATOM 3934 C C . VAL A 1 506 ? -0.579 4.484 -3.377 1 98.19 506 VAL A C 1
ATOM 3936 O O . VAL A 1 506 ? -0.253 3.596 -2.586 1 98.19 506 VAL A O 1
ATOM 3939 N N . ALA A 1 507 ? 0.079 4.738 -4.469 1 97.94 507 ALA A N 1
ATOM 3940 C CA . ALA A 1 507 ? 1.314 4.016 -4.766 1 97.94 507 ALA A CA 1
ATOM 3941 C C . ALA A 1 507 ? 2.365 4.262 -3.686 1 97.94 507 ALA A C 1
ATOM 3943 O O . ALA A 1 507 ? 3.084 3.34 -3.293 1 97.94 507 ALA A O 1
ATOM 3944 N N . GLN A 1 508 ? 2.424 5.488 -3.234 1 97.81 508 GLN A N 1
ATOM 3945 C CA . GLN A 1 508 ? 3.391 5.801 -2.189 1 97.81 508 GLN A CA 1
ATOM 3946 C C . GLN A 1 508 ? 3.064 5.062 -0.896 1 97.81 508 GLN A C 1
ATOM 3948 O O . GLN A 1 508 ? 3.967 4.586 -0.202 1 97.81 508 GLN A O 1
ATOM 3953 N N . LEU A 1 509 ? 1.783 4.961 -0.552 1 98.25 509 LEU A N 1
ATOM 3954 C CA . LEU A 1 509 ? 1.369 4.18 0.607 1 98.25 509 LEU A CA 1
ATOM 3955 C C . LEU A 1 509 ? 1.824 2.73 0.475 1 98.25 509 LEU A C 1
ATOM 3957 O O . LEU A 1 509 ? 2.383 2.162 1.415 1 98.25 509 LEU A O 1
ATOM 3961 N N . ALA A 1 510 ? 1.539 2.211 -0.73 1 98.12 510 ALA A N 1
ATOM 3962 C CA . ALA A 1 510 ? 1.892 0.814 -0.972 1 98.12 510 ALA A CA 1
ATOM 3963 C C . ALA A 1 510 ? 3.396 0.6 -0.853 1 98.12 510 ALA A C 1
ATOM 3965 O O . ALA A 1 510 ? 3.846 -0.43 -0.342 1 98.12 510 ALA A O 1
ATOM 3966 N N . ASN A 1 511 ? 4.172 1.575 -1.331 1 98.06 511 ASN A N 1
ATOM 3967 C CA . ASN A 1 511 ? 5.625 1.485 -1.331 1 98.06 511 ASN A CA 1
ATOM 3968 C C . ASN A 1 511 ? 6.203 1.727 0.061 1 98.06 511 ASN A C 1
ATOM 3970 O O . ASN A 1 511 ? 7.344 1.355 0.337 1 98.06 511 ASN A O 1
ATOM 3974 N N . ASP A 1 512 ? 5.43 2.441 0.945 1 97.44 512 ASP A N 1
ATOM 3975 C CA . ASP A 1 512 ? 5.875 2.779 2.295 1 97.44 512 ASP A CA 1
ATOM 3976 C C . ASP A 1 512 ? 5.594 1.638 3.268 1 97.44 512 ASP A C 1
ATOM 3978 O O . ASP A 1 512 ? 6.461 1.267 4.062 1 97.44 512 ASP A O 1
ATOM 3982 N N . GLY A 1 513 ? 4.402 1.151 3.318 1 96.38 513 GLY A N 1
ATOM 3983 C CA . GLY A 1 513 ? 4.047 -0.068 4.023 1 96.38 513 GLY A CA 1
ATOM 3984 C C . GLY A 1 513 ? 3.824 0.146 5.512 1 96.38 513 GLY A C 1
ATOM 3985 O O . GLY A 1 513 ? 3.77 -0.815 6.281 1 96.38 513 GLY A O 1
ATOM 3986 N N . VAL A 1 514 ? 3.631 1.385 6.008 1 97.25 514 VAL A N 1
ATOM 3987 C CA . VAL A 1 514 ? 3.535 1.556 7.453 1 97.25 514 VAL A CA 1
ATOM 3988 C C . VAL A 1 514 ? 2.15 2.082 7.82 1 97.25 514 VAL A C 1
ATOM 3990 O O . VAL A 1 514 ? 1.819 2.207 9 1 97.25 514 VAL A O 1
ATOM 3993 N N . ALA A 1 515 ? 1.289 2.412 6.848 1 97.19 515 ALA A N 1
ATOM 3994 C CA . ALA A 1 515 ? 0.063 3.16 7.109 1 97.19 515 ALA A CA 1
ATOM 3995 C C . ALA A 1 515 ? -0.9 2.354 7.973 1 97.19 515 ALA A C 1
ATOM 3997 O O . ALA A 1 515 ? -1.513 2.893 8.898 1 97.19 515 ALA A O 1
ATOM 3998 N N . CYS A 1 516 ? -1.062 0.972 7.664 1 96.62 516 CYS A N 1
ATOM 3999 C CA . CYS A 1 516 ? -1.993 0.064 8.32 1 96.62 516 CYS A CA 1
ATOM 4000 C C . CYS A 1 516 ? -3.436 0.498 8.094 1 96.62 516 CYS A C 1
ATOM 4002 O O . CYS A 1 516 ? -4.277 0.378 8.984 1 96.62 516 CYS A O 1
ATOM 4004 N N . PHE A 1 517 ? -3.725 1.195 6.996 1 97.94 517 PHE A N 1
ATOM 4005 C CA . PHE A 1 517 ? -5.086 1.526 6.594 1 97.94 517 PHE A CA 1
ATOM 4006 C C . PHE A 1 517 ? -5.812 0.292 6.07 1 97.94 517 PHE A C 1
ATOM 4008 O O . PHE A 1 517 ? -5.18 -0.647 5.582 1 97.94 517 PHE A O 1
ATOM 4015 N N . HIS A 1 518 ? -7.07 0.247 6.184 1 97.5 518 HIS A N 1
ATOM 4016 C CA . HIS A 1 518 ? -7.891 -0.807 5.594 1 97.5 518 HIS A CA 1
ATOM 4017 C C . HIS A 1 518 ? -9.289 -0.294 5.258 1 97.5 518 HIS A C 1
ATOM 4019 O O . HIS A 1 518 ? -10.148 -0.199 6.133 1 97.5 518 HIS A O 1
ATOM 4025 N N . VAL A 1 519 ? -9.477 -0.016 4.027 1 98 519 VAL A N 1
ATOM 4026 C CA . VAL A 1 519 ? -10.773 0.445 3.555 1 98 519 VAL A CA 1
ATOM 4027 C C . VAL A 1 519 ? -11.75 -0.728 3.498 1 98 519 VAL A C 1
ATOM 4029 O O . VAL A 1 519 ? -11.461 -1.757 2.883 1 98 519 VAL A O 1
ATOM 4032 N N . VAL A 1 520 ? -12.844 -0.61 4.133 1 96.44 520 VAL A N 1
ATOM 4033 C CA . VAL A 1 520 ? -13.883 -1.637 4.148 1 96.44 520 VAL A CA 1
ATOM 4034 C C . VAL A 1 520 ? -14.766 -1.495 2.916 1 96.44 520 VAL A C 1
ATOM 4036 O O . VAL A 1 520 ? -15.195 -0.39 2.576 1 96.44 520 VAL A O 1
ATOM 4039 N N . ARG A 1 521 ? -14.961 -2.615 2.225 1 92.06 521 ARG A N 1
ATOM 4040 C CA . ARG A 1 521 ? -15.805 -2.627 1.036 1 92.06 521 ARG A CA 1
ATOM 4041 C C . ARG A 1 521 ? -17.281 -2.77 1.411 1 92.06 521 ARG A C 1
ATOM 4043 O O . ARG A 1 521 ? -17.609 -3.357 2.443 1 92.06 521 ARG A O 1
ATOM 4050 N N . VAL A 1 522 ? -18.078 -2.061 0.566 1 81.69 522 VAL A N 1
ATOM 4051 C CA . VAL A 1 522 ? -19.531 -2.201 0.744 1 81.69 522 VAL A CA 1
ATOM 4052 C C . VAL A 1 522 ? -19.953 -3.615 0.356 1 81.69 522 VAL A C 1
ATOM 4054 O O . VAL A 1 522 ? -19.406 -4.211 -0.567 1 81.69 522 VAL A O 1
ATOM 4057 N N . SER A 1 523 ? -20.469 -4.48 1.252 1 65.31 523 SER A N 1
ATOM 4058 C CA . SER A 1 523 ? -20.969 -5.801 0.874 1 65.31 523 SER A CA 1
ATOM 4059 C C . SER A 1 523 ? -21.812 -5.727 -0.388 1 65.31 523 SER A C 1
ATOM 4061 O O . SER A 1 523 ? -22.703 -4.883 -0.494 1 65.31 523 SER A O 1
ATOM 4063 N N . ARG A 1 524 ? -21.297 -5.953 -1.614 1 50.16 524 ARG A N 1
ATOM 4064 C CA . ARG A 1 524 ? -22.156 -6.047 -2.795 1 50.16 524 ARG A CA 1
ATOM 4065 C C . ARG A 1 524 ? -23.312 -7.012 -2.561 1 50.16 524 ARG A C 1
ATOM 4067 O O . ARG A 1 524 ? -23.094 -8.195 -2.291 1 50.16 524 ARG A O 1
ATOM 4074 N N . GLY A 1 525 ? -24.344 -6.742 -1.98 1 36.94 525 GLY A N 1
ATOM 4075 C CA . GLY A 1 525 ? -25.484 -7.605 -2.246 1 36.94 525 GLY A CA 1
ATOM 4076 C C . GLY A 1 525 ? -25.5 -8.156 -3.66 1 36.94 525 GLY A C 1
ATOM 4077 O O . GLY A 1 525 ? -24.812 -7.633 -4.539 1 36.94 525 GLY A O 1
ATOM 4078 N N . ASN A 1 526 ? -26.125 -9.469 -3.889 1 28.73 526 ASN A N 1
ATOM 4079 C CA . ASN A 1 526 ? -26.688 -10.039 -5.109 1 28.73 526 ASN A CA 1
ATOM 4080 C C . ASN A 1 526 ? -27.281 -8.953 -6.008 1 28.73 526 ASN A C 1
ATOM 4082 O O . ASN A 1 526 ? -28.438 -8.57 -5.832 1 28.73 526 ASN A O 1
ATOM 4086 N N . LEU A 1 527 ? -26.922 -8.062 -6.484 1 24.53 527 LEU A N 1
ATOM 4087 C CA . LEU A 1 527 ? -27.656 -7.602 -7.656 1 24.53 527 LEU A CA 1
ATOM 4088 C C . LEU A 1 527 ? -27.656 -8.664 -8.75 1 24.53 527 LEU A C 1
ATOM 4090 O O . LEU A 1 527 ? -26.656 -8.82 -9.461 1 24.53 527 LEU A O 1
ATOM 4094 N N . SER A 1 528 ? -27.797 -9.93 -8.555 1 17.89 528 SER A N 1
ATOM 4095 C CA . SER A 1 528 ? -28.672 -10.547 -9.555 1 17.89 528 SER A CA 1
ATOM 4096 C C . SER A 1 528 ? -29.922 -9.711 -9.781 1 17.89 528 SER A C 1
ATOM 4098 O O . SER A 1 528 ? -30.516 -9.188 -8.836 1 17.89 528 SER A O 1
ATOM 4100 N N . MET B 1 1 ? -2.75 -32.438 19.641 1 51.72 1 MET B N 1
ATOM 4101 C CA . MET B 1 1 ? -3.652 -31.391 19.219 1 51.72 1 MET B CA 1
ATOM 4102 C C . MET B 1 1 ? -3.016 -30.531 18.125 1 51.72 1 MET B C 1
ATOM 4104 O O . MET B 1 1 ? -1.87 -30.094 18.266 1 51.72 1 MET B O 1
ATOM 4108 N N . THR B 1 2 ? -3.613 -30.5 16.875 1 72.88 2 THR B N 1
ATOM 4109 C CA . THR B 1 2 ? -3.027 -29.812 15.719 1 72.88 2 THR B CA 1
ATOM 4110 C C . THR B 1 2 ? -2.885 -28.328 15.984 1 72.88 2 THR B C 1
ATOM 4112 O O . THR B 1 2 ? -3.82 -27.688 16.469 1 72.88 2 THR B O 1
ATOM 4115 N N . LYS B 1 3 ? -1.762 -27.766 16.016 1 91.5 3 LYS B N 1
ATOM 4116 C CA . LYS B 1 3 ? -1.442 -26.344 16.203 1 91.5 3 LYS B CA 1
ATOM 4117 C C . LYS B 1 3 ? -2.25 -25.469 15.258 1 91.5 3 LYS B C 1
ATOM 4119 O O . LYS B 1 3 ? -2.586 -25.891 14.148 1 91.5 3 LYS B O 1
ATOM 4124 N N . SER B 1 4 ? -2.807 -24.422 15.797 1 97.56 4 SER B N 1
ATOM 4125 C CA . SER B 1 4 ? -3.543 -23.484 14.969 1 97.56 4 SER B CA 1
ATOM 4126 C C . SER B 1 4 ? -2.955 -22.078 15.078 1 97.56 4 SER B C 1
ATOM 4128 O O . SER B 1 4 ? -2.236 -21.766 16.031 1 97.56 4 SER B O 1
ATOM 4130 N N . ILE B 1 5 ? -3.123 -21.281 14.109 1 98.12 5 ILE B N 1
ATOM 4131 C CA . ILE B 1 5 ? -2.676 -19.891 14.055 1 98.12 5 ILE B CA 1
ATOM 4132 C C . ILE B 1 5 ? -3.785 -19.016 13.484 1 98.12 5 ILE B C 1
ATOM 4134 O O . ILE B 1 5 ? -4.488 -19.422 12.555 1 98.12 5 ILE B O 1
ATOM 4138 N N . THR B 1 6 ? -4.031 -17.844 14.016 1 98.12 6 THR B N 1
ATOM 4139 C CA . THR B 1 6 ? -5.035 -16.922 13.5 1 98.12 6 THR B CA 1
ATOM 4140 C C . THR B 1 6 ? -4.5 -16.156 12.289 1 98.12 6 THR B C 1
ATOM 4142 O O . THR B 1 6 ? -3.285 -16.094 12.078 1 98.12 6 THR B O 1
ATOM 4145 N N . ALA B 1 7 ? -5.445 -15.633 11.516 1 98.06 7 ALA B N 1
ATOM 4146 C CA . ALA B 1 7 ? -5.062 -14.82 10.375 1 98.06 7 ALA B CA 1
ATOM 4147 C C . ALA B 1 7 ? -4.199 -13.633 10.805 1 98.06 7 ALA B C 1
ATOM 4149 O O . ALA B 1 7 ? -3.217 -13.305 10.141 1 98.06 7 ALA B O 1
ATOM 4150 N N . ARG B 1 8 ? -4.5 -13 11.906 1 96.69 8 ARG B N 1
ATOM 4151 C CA . ARG B 1 8 ? -3.758 -11.852 12.406 1 96.69 8 ARG B CA 1
ATOM 4152 C C . ARG B 1 8 ? -2.324 -12.234 12.758 1 96.69 8 ARG B C 1
ATOM 4154 O O . ARG B 1 8 ? -1.384 -11.5 12.445 1 96.69 8 ARG B O 1
ATOM 4161 N N . GLU B 1 9 ? -2.164 -13.352 13.414 1 97.81 9 GLU B N 1
ATOM 4162 C CA . GLU B 1 9 ? -0.831 -13.828 13.758 1 97.81 9 GLU B CA 1
ATOM 4163 C C . GLU B 1 9 ? -0.004 -14.125 12.516 1 97.81 9 GLU B C 1
ATOM 4165 O O . GLU B 1 9 ? 1.181 -13.789 12.453 1 97.81 9 GLU B O 1
ATOM 4170 N N . LEU B 1 10 ? -0.652 -14.828 11.547 1 98.5 10 LEU B N 1
ATOM 4171 C CA . LEU B 1 10 ? 0.012 -15.109 10.281 1 98.5 10 LEU B CA 1
ATOM 4172 C C . LEU B 1 10 ? 0.509 -13.828 9.625 1 98.5 10 LEU B C 1
ATOM 4174 O O . LEU B 1 10 ? 1.668 -13.75 9.211 1 98.5 10 LEU B O 1
ATOM 4178 N N . ARG B 1 11 ? -0.341 -12.828 9.594 1 97.75 11 ARG B N 1
ATOM 4179 C CA . ARG B 1 11 ? -0.024 -11.547 8.961 1 97.75 11 ARG B CA 1
ATOM 4180 C C . ARG B 1 11 ? 1.112 -10.844 9.695 1 97.75 11 ARG B C 1
ATOM 4182 O O . ARG B 1 11 ? 1.942 -10.18 9.07 1 97.75 11 ARG B O 1
ATOM 4189 N N . GLN B 1 12 ? 1.194 -11 10.977 1 96.56 12 GLN B N 1
ATOM 4190 C CA . GLN B 1 12 ? 2.277 -10.406 11.75 1 96.56 12 GLN B CA 1
ATOM 4191 C C . GLN B 1 12 ? 3.621 -11.031 11.383 1 96.56 12 GLN B C 1
ATOM 4193 O O . GLN B 1 12 ? 4.648 -10.352 11.398 1 96.56 12 GLN B O 1
ATOM 4198 N N . HIS B 1 13 ? 3.6 -12.328 11.062 1 97.62 13 HIS B N 1
ATOM 4199 C CA . HIS B 1 13 ? 4.832 -12.953 10.594 1 97.62 13 HIS B CA 1
ATOM 4200 C C . HIS B 1 13 ? 5.352 -12.266 9.336 1 97.62 13 HIS B C 1
ATOM 4202 O O . HIS B 1 13 ? 6.547 -11.969 9.234 1 97.62 13 HIS B O 1
ATOM 4208 N N . TRP B 1 14 ? 4.445 -12.016 8.406 1 97.69 14 TRP B N 1
ATOM 4209 C CA . TRP B 1 14 ? 4.852 -11.414 7.145 1 97.69 14 TRP B CA 1
ATOM 4210 C C . TRP B 1 14 ? 5.41 -10.008 7.371 1 97.69 14 TRP B C 1
ATOM 4212 O O . TRP B 1 14 ? 6.492 -9.68 6.871 1 97.69 14 TRP B O 1
ATOM 4222 N N . VAL B 1 15 ? 4.734 -9.227 8.195 1 95.44 15 VAL B N 1
ATOM 4223 C CA . VAL B 1 15 ? 5.105 -7.828 8.398 1 95.44 15 VAL B CA 1
ATOM 4224 C C . VAL B 1 15 ? 6.434 -7.746 9.148 1 95.44 15 VAL B C 1
ATOM 4226 O O . VAL B 1 15 ? 7.234 -6.844 8.898 1 95.44 15 VAL B O 1
ATOM 4229 N N . ASN B 1 16 ? 6.703 -8.703 9.984 1 94.75 16 ASN B N 1
ATOM 4230 C CA . ASN B 1 16 ? 7.918 -8.703 10.789 1 94.75 16 ASN B CA 1
ATOM 4231 C C . ASN B 1 16 ? 9.039 -9.484 10.117 1 94.75 16 ASN B C 1
ATOM 4233 O O . ASN B 1 16 ? 10.109 -9.68 10.695 1 94.75 16 ASN B O 1
ATOM 4237 N N . HIS B 1 17 ? 8.82 -10.047 8.945 1 95.06 17 HIS B N 1
ATOM 4238 C CA . HIS B 1 17 ? 9.805 -10.773 8.148 1 95.06 17 HIS B CA 1
ATOM 4239 C C . HIS B 1 17 ? 10.227 -12.062 8.836 1 95.06 17 HIS B C 1
ATOM 4241 O O . HIS B 1 17 ? 11.391 -12.461 8.758 1 95.06 17 HIS B O 1
ATOM 4247 N N . HIS B 1 18 ? 9.305 -12.656 9.617 1 97.19 18 HIS B N 1
ATOM 4248 C CA . HIS B 1 18 ? 9.539 -13.977 10.172 1 97.19 18 HIS B CA 1
ATOM 4249 C C . HIS B 1 18 ? 9.227 -15.07 9.156 1 97.19 18 HIS B C 1
ATOM 4251 O O . HIS B 1 18 ? 8.25 -14.969 8.414 1 97.19 18 HIS B O 1
ATOM 4257 N N . GLU B 1 19 ? 10.07 -16.109 9.148 1 98.31 19 GLU B N 1
ATOM 4258 C CA . GLU B 1 19 ? 9.898 -17.172 8.164 1 98.31 19 GLU B CA 1
ATOM 4259 C C . GLU B 1 19 ? 8.57 -17.906 8.367 1 98.31 19 GLU B C 1
ATOM 4261 O O . GLU B 1 19 ? 8.219 -18.266 9.492 1 98.31 19 GLU B O 1
ATOM 4266 N N . ILE B 1 20 ? 7.836 -18.094 7.301 1 98.69 20 ILE B N 1
ATOM 4267 C CA . ILE B 1 20 ? 6.574 -18.828 7.352 1 98.69 20 ILE B CA 1
ATOM 4268 C C . ILE B 1 20 ? 6.133 -19.188 5.934 1 98.69 20 ILE B C 1
ATOM 4270 O O . ILE B 1 20 ? 6.312 -18.406 5 1 98.69 20 ILE B O 1
ATOM 4274 N N . ALA B 1 21 ? 5.633 -20.359 5.703 1 98.81 21 ALA B N 1
ATOM 4275 C CA . ALA B 1 21 ? 5.027 -20.797 4.445 1 98.81 21 ALA B CA 1
ATOM 4276 C C . ALA B 1 21 ? 3.527 -21.031 4.613 1 98.81 21 ALA B C 1
ATOM 4278 O O . ALA B 1 21 ? 3.094 -21.688 5.562 1 98.81 21 ALA B O 1
ATOM 4279 N N . LEU B 1 22 ? 2.723 -20.422 3.785 1 98.88 22 LEU B N 1
ATOM 4280 C CA . LEU B 1 22 ? 1.277 -20.609 3.773 1 98.88 22 LEU B CA 1
ATOM 4281 C C . LEU B 1 22 ? 0.853 -21.469 2.584 1 98.88 22 LEU B C 1
ATOM 4283 O O . LEU B 1 22 ? 1.063 -21.078 1.432 1 98.88 22 LEU B O 1
ATOM 4287 N N . LEU B 1 23 ? 0.271 -22.562 2.848 1 98.81 23 LEU B N 1
ATOM 4288 C CA . LEU B 1 23 ? -0.107 -23.516 1.807 1 98.81 23 LEU B CA 1
ATOM 4289 C C . LEU B 1 23 ? -1.62 -23.547 1.621 1 98.81 23 LEU B C 1
ATOM 4291 O O . LEU B 1 23 ? -2.357 -23.875 2.553 1 98.81 23 LEU B O 1
ATOM 4295 N N . ASP B 1 24 ? -2.047 -23.172 0.475 1 98.75 24 ASP B N 1
ATOM 4296 C CA . ASP B 1 24 ? -3.408 -23.453 0.022 1 98.75 24 ASP B CA 1
ATOM 4297 C C . ASP B 1 24 ? -3.527 -24.859 -0.554 1 98.75 24 ASP B C 1
ATOM 4299 O O . ASP B 1 24 ? -2.975 -25.141 -1.616 1 98.75 24 ASP B O 1
ATOM 4303 N N . VAL B 1 25 ? -4.273 -25.688 0.136 1 98.38 25 VAL B N 1
ATOM 4304 C CA . VAL B 1 25 ? -4.254 -27.109 -0.244 1 98.38 25 VAL B CA 1
ATOM 4305 C C . VAL B 1 25 ? -5.438 -27.406 -1.156 1 98.38 25 VAL B C 1
ATOM 4307 O O . VAL B 1 25 ? -5.73 -28.578 -1.437 1 98.38 25 VAL B O 1
ATOM 4310 N N . ARG B 1 26 ? -6.18 -26.469 -1.607 1 97.25 26 ARG B N 1
ATOM 4311 C CA . ARG B 1 26 ? -7.211 -26.594 -2.633 1 97.25 26 ARG B CA 1
ATOM 4312 C C . ARG B 1 26 ? -6.59 -26.75 -4.016 1 97.25 26 ARG B C 1
ATOM 4314 O O . ARG B 1 26 ? -5.379 -26.594 -4.18 1 97.25 26 ARG B O 1
ATOM 4321 N N . GLU B 1 27 ? -7.359 -27.031 -4.953 1 96.19 27 GLU B N 1
ATOM 4322 C CA . GLU B 1 27 ? -6.914 -27.047 -6.344 1 96.19 27 GLU B CA 1
ATOM 4323 C C . GLU B 1 27 ? -6.621 -25.625 -6.844 1 96.19 27 GLU B C 1
ATOM 4325 O O . GLU B 1 27 ? -7.102 -24.656 -6.273 1 96.19 27 GLU B O 1
ATOM 4330 N N . GLU B 1 28 ? -5.824 -25.5 -7.902 1 95.81 28 GLU B N 1
ATOM 4331 C CA . GLU B 1 28 ? -5.402 -24.219 -8.453 1 95.81 28 GLU B CA 1
ATOM 4332 C C . GLU B 1 28 ? -6.602 -23.375 -8.859 1 95.81 28 GLU B C 1
ATOM 4334 O O . GLU B 1 28 ? -6.566 -22.141 -8.734 1 95.81 28 GLU B O 1
ATOM 4339 N N . GLY B 1 29 ? -7.641 -23.969 -9.391 1 95 29 GLY B N 1
ATOM 4340 C CA . GLY B 1 29 ? -8.836 -23.219 -9.766 1 95 29 GLY B CA 1
ATOM 4341 C C . GLY B 1 29 ? -9.375 -22.359 -8.648 1 95 29 GLY B C 1
ATOM 4342 O O . GLY B 1 29 ? -9.344 -21.125 -8.734 1 95 29 GLY B O 1
ATOM 4343 N N . PRO B 1 30 ? -9.859 -23.109 -7.566 1 96.12 30 PRO B N 1
ATOM 4344 C CA . PRO B 1 30 ? -10.344 -22.344 -6.414 1 96.12 30 PRO B CA 1
ATOM 4345 C C . PRO B 1 30 ? -9.281 -21.406 -5.84 1 96.12 30 PRO B C 1
ATOM 4347 O O . PRO B 1 30 ? -9.594 -20.281 -5.434 1 96.12 30 PRO B O 1
ATOM 4350 N N . TYR B 1 31 ? -8.078 -21.812 -5.816 1 97.44 31 TYR B N 1
ATOM 4351 C CA . TYR B 1 31 ? -6.977 -20.953 -5.387 1 97.44 31 TYR B CA 1
ATOM 4352 C C . TYR B 1 31 ? -6.941 -19.656 -6.195 1 97.44 31 TYR B C 1
ATOM 4354 O O . TYR B 1 31 ? -6.84 -18.578 -5.629 1 97.44 31 TYR B O 1
ATOM 4362 N N . SER B 1 32 ? -7.023 -19.734 -7.484 1 96.75 32 SER B N 1
ATOM 4363 C CA . SER B 1 32 ? -6.879 -18.594 -8.375 1 96.75 32 SER B CA 1
ATOM 4364 C C . SER B 1 32 ? -8.039 -17.609 -8.211 1 96.75 32 SER B C 1
ATOM 4366 O O . SER B 1 32 ? -7.953 -16.469 -8.641 1 96.75 32 SER B O 1
ATOM 4368 N N . GLU B 1 33 ? -9.125 -18.062 -7.609 1 96.06 33 GLU B N 1
ATOM 4369 C CA . GLU B 1 33 ? -10.281 -17.2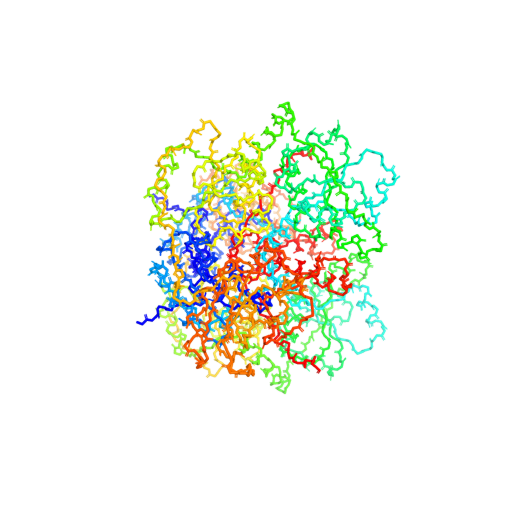03 -7.402 1 96.06 33 GLU B CA 1
ATOM 4370 C C . GLU B 1 33 ? -10.078 -16.297 -6.195 1 96.06 33 GLU B C 1
ATOM 4372 O O . GLU B 1 33 ? -10.586 -15.164 -6.164 1 96.06 33 GLU B O 1
ATOM 4377 N N . ALA B 1 34 ? -9.453 -16.844 -5.223 1 97.69 34 ALA B N 1
ATOM 4378 C CA . ALA B 1 34 ? -9.234 -16.078 -3.998 1 97.69 34 ALA B CA 1
ATOM 4379 C C . ALA B 1 34 ? -8.156 -16.719 -3.129 1 97.69 34 ALA B C 1
ATOM 4381 O O . ALA B 1 34 ? -8.242 -17.922 -2.809 1 97.69 34 ALA B O 1
ATOM 4382 N N . HIS B 1 35 ? -7.219 -15.984 -2.707 1 98.69 35 HIS B N 1
ATOM 4383 C CA . HIS B 1 35 ? -6.18 -16.453 -1.799 1 98.69 35 HIS B CA 1
ATOM 4384 C C . HIS B 1 35 ? -5.422 -15.297 -1.17 1 98.69 35 HIS B C 1
ATOM 4386 O O . HIS B 1 35 ? -5.391 -14.195 -1.729 1 98.69 35 HIS B O 1
ATOM 4392 N N . PRO B 1 36 ? -4.836 -15.508 0.043 1 98.75 36 PRO B N 1
ATOM 4393 C CA . PRO B 1 36 ? -3.938 -14.484 0.585 1 98.75 36 PRO B CA 1
ATOM 4394 C C . PRO B 1 36 ? -2.727 -14.234 -0.31 1 98.75 36 PRO B C 1
ATOM 4396 O O . PRO B 1 36 ? -2.354 -15.094 -1.109 1 98.75 36 PRO B O 1
ATOM 4399 N N . LEU B 1 37 ? -2.086 -13.125 -0.166 1 98.62 37 LEU B N 1
ATOM 4400 C CA . LEU B 1 37 ? -1.056 -12.625 -1.068 1 98.62 37 LEU B CA 1
ATOM 4401 C C . LEU B 1 37 ? 0.064 -13.648 -1.238 1 98.62 37 LEU B C 1
ATOM 4403 O O . LEU B 1 37 ? 0.5 -13.914 -2.359 1 98.62 37 LEU B O 1
ATOM 4407 N N . PHE B 1 38 ? 0.529 -14.25 -0.125 1 98.62 38 PHE B N 1
ATOM 4408 C CA . PHE B 1 38 ? 1.744 -15.055 -0.182 1 98.62 38 PHE B CA 1
ATOM 4409 C C . PHE B 1 38 ? 1.413 -16.547 -0.111 1 98.62 38 PHE B C 1
ATOM 4411 O O . PHE B 1 38 ? 2.287 -17.359 0.17 1 98.62 38 PHE B O 1
ATOM 4418 N N . ALA B 1 39 ? 0.149 -16.891 -0.361 1 98.75 39 ALA B N 1
ATOM 4419 C CA . ALA B 1 39 ? -0.24 -18.297 -0.342 1 98.75 39 ALA B CA 1
ATOM 4420 C C . ALA B 1 39 ? 0.36 -19.047 -1.527 1 98.75 39 ALA B C 1
ATOM 4422 O O . ALA B 1 39 ? 0.434 -18.5 -2.637 1 98.75 39 ALA B O 1
ATOM 4423 N N . LEU B 1 40 ? 0.752 -20.25 -1.231 1 98.38 40 LEU B N 1
ATOM 4424 C CA . LEU B 1 40 ? 1.237 -21.172 -2.258 1 98.38 40 LEU B CA 1
ATOM 4425 C C . LEU B 1 40 ? 0.151 -22.156 -2.656 1 98.38 40 LEU B C 1
ATOM 4427 O O . LEU B 1 40 ? -0.564 -22.688 -1.797 1 98.38 40 LEU B O 1
ATOM 4431 N N . SER B 1 41 ? -0.009 -22.391 -3.926 1 97.75 41 SER B N 1
ATOM 4432 C CA . SER B 1 41 ? -0.92 -23.422 -4.395 1 97.75 41 SER B CA 1
ATOM 4433 C C . SER B 1 41 ? -0.272 -24.797 -4.324 1 97.75 41 SER B C 1
ATOM 4435 O O . SER B 1 41 ? 0.573 -25.141 -5.152 1 97.75 41 SER B O 1
ATOM 4437 N N . VAL B 1 42 ? -0.61 -25.531 -3.326 1 98 42 VAL B N 1
ATOM 4438 C CA . VAL B 1 42 ? -0.13 -26.891 -3.125 1 98 42 VAL B CA 1
ATOM 4439 C C . VAL B 1 42 ? -1.31 -27.812 -2.84 1 98 42 VAL B C 1
ATOM 4441 O O . VAL B 1 42 ? -1.588 -28.141 -1.684 1 98 42 VAL B O 1
ATOM 4444 N N . PRO B 1 43 ? -1.928 -28.266 -3.926 1 97.25 43 PRO B N 1
ATOM 4445 C CA . PRO B 1 43 ? -3.09 -29.141 -3.711 1 97.25 43 PRO B CA 1
ATOM 4446 C C . PRO B 1 43 ? -2.775 -30.344 -2.826 1 97.25 43 PRO B C 1
ATOM 4448 O O . PRO B 1 43 ? -1.684 -30.906 -2.916 1 97.25 43 PRO B O 1
ATOM 4451 N N . VAL B 1 44 ? -3.742 -30.781 -2.039 1 97.31 44 VAL B N 1
ATOM 4452 C CA . VAL B 1 44 ? -3.557 -31.828 -1.052 1 97.31 44 VAL B CA 1
ATOM 4453 C C . VAL B 1 44 ? -3.072 -33.094 -1.743 1 97.31 44 VAL B C 1
ATOM 4455 O O . VAL B 1 44 ? -2.289 -33.875 -1.175 1 97.31 44 VAL B O 1
ATOM 4458 N N . SER B 1 45 ? -3.4 -33.312 -3.01 1 95.56 45 SER B N 1
ATOM 4459 C CA . SER B 1 45 ? -3.068 -34.531 -3.742 1 95.56 45 SER B CA 1
ATOM 4460 C C . SER B 1 45 ? -1.652 -34.469 -4.305 1 95.56 45 SER B C 1
ATOM 4462 O O . SER B 1 45 ? -1.139 -35.469 -4.816 1 95.56 45 SER B O 1
ATOM 4464 N N . GLU B 1 46 ? -0.976 -33.312 -4.156 1 96.06 46 GLU B N 1
ATOM 4465 C CA . GLU B 1 46 ? 0.335 -33.156 -4.773 1 96.06 46 GLU B CA 1
ATOM 4466 C C . GLU B 1 46 ? 1.368 -32.688 -3.746 1 96.06 46 GLU B C 1
ATOM 4468 O O . GLU B 1 46 ? 2.438 -32.188 -4.113 1 96.06 46 GLU B O 1
ATOM 4473 N N . ILE B 1 47 ? 1.132 -32.812 -2.527 1 96.69 47 ILE B N 1
ATOM 4474 C CA . ILE B 1 47 ? 1.968 -32.281 -1.452 1 96.69 47 ILE B CA 1
ATOM 4475 C C . ILE B 1 47 ? 3.373 -32.875 -1.56 1 96.69 47 ILE B C 1
ATOM 4477 O O . ILE B 1 47 ? 4.363 -32.125 -1.564 1 96.69 47 ILE B O 1
ATOM 4481 N N . GLU B 1 48 ? 3.463 -34.219 -1.743 1 95.12 48 GLU B N 1
ATOM 4482 C CA . GLU B 1 48 ? 4.766 -34.875 -1.776 1 95.12 48 GLU B CA 1
ATOM 4483 C C . GLU B 1 48 ? 5.578 -34.406 -2.986 1 95.12 48 GLU B C 1
ATOM 4485 O O . GLU B 1 48 ? 6.809 -34.344 -2.93 1 95.12 48 GLU B O 1
ATOM 4490 N N . LYS B 1 49 ? 4.883 -34.094 -3.971 1 93.62 49 LYS B N 1
ATOM 4491 C CA . LYS B 1 49 ? 5.535 -33.719 -5.219 1 93.62 49 LYS B CA 1
ATOM 4492 C C . LYS B 1 49 ? 6.023 -32.281 -5.164 1 93.62 49 LYS B C 1
ATOM 4494 O O . LYS B 1 49 ? 7.117 -31.969 -5.637 1 93.62 49 LYS B O 1
ATOM 4499 N N . LYS B 1 50 ? 5.297 -31.359 -4.602 1 95.19 50 LYS B N 1
ATOM 4500 C CA . LYS B 1 50 ? 5.527 -29.922 -4.75 1 95.19 50 LYS B CA 1
ATOM 4501 C C . LYS B 1 50 ? 6.223 -29.344 -3.518 1 95.19 50 LYS B C 1
ATOM 4503 O O . LYS B 1 50 ? 7.074 -28.469 -3.635 1 95.19 50 LYS B O 1
ATOM 4508 N N . LEU B 1 51 ? 5.973 -29.781 -2.367 1 96.44 51 LEU B N 1
ATOM 4509 C CA . LEU B 1 51 ? 6.293 -29.109 -1.112 1 96.44 51 LEU B CA 1
ATOM 4510 C C . LEU B 1 51 ? 7.801 -29.109 -0.867 1 96.44 51 LEU B C 1
ATOM 4512 O O . LEU B 1 51 ? 8.367 -28.094 -0.476 1 96.44 51 LEU B O 1
ATOM 4516 N N . PRO B 1 52 ? 8.508 -30.219 -1.146 1 94.69 52 PRO B N 1
ATOM 4517 C CA . PRO B 1 52 ? 9.914 -30.281 -0.739 1 94.69 52 PRO B CA 1
ATOM 4518 C C . PRO B 1 52 ? 10.758 -29.188 -1.389 1 94.69 52 PRO B C 1
ATOM 4520 O O . PRO B 1 52 ? 11.617 -28.594 -0.73 1 94.69 52 PRO B O 1
ATOM 4523 N N . SER B 1 53 ? 10.516 -28.906 -2.629 1 93.06 53 SER B N 1
ATOM 4524 C CA . SER B 1 53 ? 11.297 -27.875 -3.295 1 93.06 53 SER B CA 1
ATOM 4525 C C . SER B 1 53 ? 10.891 -26.484 -2.824 1 93.06 53 SER B C 1
ATOM 4527 O O . SER B 1 53 ? 11.719 -25.578 -2.77 1 93.06 53 SER B O 1
ATOM 4529 N N . LEU B 1 54 ? 9.656 -26.266 -2.432 1 96.62 54 LEU B N 1
ATOM 4530 C CA . LEU B 1 54 ? 9.133 -24.969 -2.002 1 96.62 54 LEU B CA 1
ATOM 4531 C C . LEU B 1 54 ? 9.539 -24.672 -0.562 1 96.62 54 LEU B C 1
ATOM 4533 O O . LEU B 1 54 ? 9.734 -23.516 -0.192 1 96.62 54 LEU B O 1
ATOM 4537 N N . VAL B 1 55 ? 9.586 -25.703 0.207 1 96.56 55 VAL B N 1
ATOM 4538 C CA . VAL B 1 55 ? 9.961 -25.594 1.613 1 96.56 55 VAL B CA 1
ATOM 4539 C C . VAL B 1 55 ? 11.062 -26.594 1.938 1 96.56 55 VAL B C 1
ATOM 4541 O O . VAL B 1 55 ? 10.789 -27.672 2.479 1 96.56 55 VAL B O 1
ATOM 4544 N N . PRO B 1 56 ? 12.289 -26.203 1.737 1 93.75 56 PRO B N 1
ATOM 4545 C CA . PRO B 1 56 ? 13.383 -27.172 1.844 1 93.75 56 PRO B CA 1
ATOM 4546 C C . PRO B 1 56 ? 13.766 -27.469 3.291 1 93.75 56 PRO B C 1
ATOM 4548 O O . PRO B 1 56 ? 14.438 -28.469 3.562 1 93.75 56 PRO B O 1
ATOM 4551 N N . ARG B 1 57 ? 13.398 -26.625 4.246 1 94.56 57 ARG B N 1
ATOM 4552 C CA . ARG B 1 57 ? 13.766 -26.828 5.645 1 94.56 57 ARG B CA 1
ATOM 4553 C C . ARG B 1 57 ? 12.633 -27.516 6.41 1 94.56 57 ARG B C 1
ATOM 4555 O O . ARG B 1 57 ? 11.531 -26.969 6.523 1 94.56 57 ARG B O 1
ATOM 4562 N N . LEU B 1 58 ? 12.922 -28.609 7.039 1 94.44 58 LEU B N 1
ATOM 4563 C CA . LEU B 1 58 ? 11.922 -29.438 7.703 1 94.44 58 LEU B CA 1
ATOM 4564 C C . LEU B 1 58 ? 11.391 -28.734 8.953 1 94.44 58 LEU B C 1
ATOM 4566 O O . LEU B 1 58 ? 10.273 -29.031 9.406 1 94.44 58 LEU B O 1
ATOM 4570 N N . SER B 1 59 ? 12.133 -27.797 9.5 1 95.25 59 SER B N 1
ATOM 4571 C CA . SER B 1 59 ? 11.695 -27.141 10.727 1 95.25 59 SER B CA 1
ATOM 4572 C C . SER B 1 59 ? 11.031 -25.797 10.422 1 95.25 59 SER B C 1
ATOM 4574 O O . SER B 1 59 ? 10.648 -25.062 11.336 1 95.25 59 SER B O 1
ATOM 4576 N N . ALA B 1 60 ? 10.922 -25.391 9.156 1 96.5 60 ALA B N 1
ATOM 4577 C CA . ALA B 1 60 ? 10.266 -24.141 8.797 1 96.5 60 ALA B CA 1
ATOM 4578 C C . ALA B 1 60 ? 8.789 -24.172 9.164 1 96.5 60 ALA B C 1
ATOM 4580 O O . ALA B 1 60 ? 8.117 -25.188 8.992 1 96.5 60 ALA B O 1
ATOM 4581 N N . PRO B 1 61 ? 8.25 -23.062 9.734 1 98.12 61 PRO B N 1
ATOM 4582 C CA . PRO B 1 61 ? 6.816 -23.016 10.039 1 98.12 61 PRO B CA 1
ATOM 4583 C C . PRO B 1 61 ? 5.949 -23.094 8.781 1 98.12 61 PRO B C 1
ATOM 4585 O O . PRO B 1 61 ? 6.145 -22.328 7.84 1 98.12 61 PRO B O 1
ATOM 4588 N N . ILE B 1 62 ? 5.027 -24.062 8.773 1 98.5 62 ILE B N 1
ATOM 4589 C CA . ILE B 1 62 ? 4.098 -24.25 7.668 1 98.5 62 ILE B CA 1
ATOM 4590 C C . ILE B 1 62 ? 2.662 -24.078 8.164 1 98.5 62 ILE B C 1
ATOM 4592 O O . ILE B 1 62 ? 2.271 -24.672 9.172 1 98.5 62 ILE B O 1
ATOM 4596 N N . ILE B 1 63 ? 1.894 -23.219 7.535 1 98.88 63 ILE B N 1
ATOM 4597 C CA . ILE B 1 63 ? 0.469 -23.062 7.805 1 98.88 63 ILE B CA 1
ATOM 4598 C C . ILE B 1 63 ? -0.344 -23.625 6.637 1 98.88 63 ILE B C 1
ATOM 4600 O O . ILE B 1 63 ? -0.061 -23.312 5.477 1 98.88 63 ILE B O 1
ATOM 4604 N N . VAL B 1 64 ? -1.299 -24.438 6.922 1 98.69 64 VAL B N 1
ATOM 4605 C CA . VAL B 1 64 ? -2.146 -25.047 5.898 1 98.69 64 VAL B CA 1
ATOM 4606 C C . VAL B 1 64 ? -3.574 -24.516 6.035 1 98.69 64 VAL B C 1
ATOM 4608 O O . VAL B 1 64 ? -4.059 -24.312 7.148 1 98.69 64 VAL B O 1
ATOM 4611 N N . TYR B 1 65 ? -4.172 -24.266 4.883 1 98.75 65 TYR B N 1
ATOM 4612 C CA . TYR B 1 65 ? -5.57 -23.859 4.957 1 98.75 65 TYR B CA 1
ATOM 4613 C C . TYR B 1 65 ? -6.344 -24.328 3.734 1 98.75 65 TYR B C 1
ATOM 4615 O O . TYR B 1 65 ? -5.746 -24.75 2.736 1 98.75 65 TYR B O 1
ATOM 4623 N N . ASP B 1 66 ? -7.621 -24.453 3.799 1 98.12 66 ASP B N 1
ATOM 4624 C CA . ASP B 1 66 ? -8.633 -24.562 2.752 1 98.12 66 ASP B CA 1
ATOM 4625 C C . ASP B 1 66 ? -9.797 -23.609 3.004 1 98.12 66 ASP B C 1
ATOM 4627 O O . ASP B 1 66 ? -9.617 -22.562 3.629 1 98.12 66 ASP B O 1
ATOM 4631 N N . ASP B 1 67 ? -10.844 -23.75 2.371 1 96.5 67 ASP B N 1
ATOM 4632 C CA . ASP B 1 67 ? -11.992 -22.891 2.602 1 96.5 67 ASP B CA 1
ATOM 4633 C C . ASP B 1 67 ? -13.203 -23.688 3.061 1 96.5 67 ASP B C 1
ATOM 4635 O O . ASP B 1 67 ? -14.32 -23.469 2.588 1 96.5 67 ASP B O 1
ATOM 4639 N N . GLY B 1 68 ? -13.016 -24.672 3.885 1 94 68 GLY B N 1
ATOM 4640 C CA . GLY B 1 68 ? -14.117 -25.453 4.441 1 94 68 GLY B CA 1
ATOM 4641 C C . GLY B 1 68 ? -14.273 -26.812 3.789 1 94 68 GLY B C 1
ATOM 4642 O O . GLY B 1 68 ? -15.109 -27.609 4.211 1 94 68 GLY B O 1
ATOM 4643 N N . GLU B 1 69 ? -13.484 -27.203 2.818 1 93.12 69 GLU B N 1
ATOM 4644 C CA . GLU B 1 69 ? -13.602 -28.484 2.119 1 93.12 69 GLU B CA 1
ATOM 4645 C C . GLU B 1 69 ? -13.164 -29.641 3.006 1 93.12 69 GLU B C 1
ATOM 4647 O O . GLU B 1 69 ? -13.477 -30.797 2.727 1 93.12 69 GLU B O 1
ATOM 4652 N N . GLY B 1 70 ? -12.344 -29.266 3.965 1 93.5 70 GLY B N 1
ATOM 4653 C CA . GLY B 1 70 ? -11.906 -30.297 4.895 1 93.5 70 GLY B CA 1
ATOM 4654 C C . GLY B 1 70 ? -10.633 -31 4.453 1 93.5 70 GLY B C 1
ATOM 4655 O O . GLY B 1 70 ? -10.359 -32.125 4.875 1 93.5 70 GLY B O 1
ATOM 4656 N N . TYR B 1 71 ? -9.789 -30.406 3.588 1 96.38 71 TYR B N 1
ATOM 4657 C CA . TYR B 1 71 ? -8.562 -31 3.082 1 96.38 71 TYR B CA 1
ATOM 4658 C C . TYR B 1 71 ? -7.438 -30.891 4.109 1 96.38 71 TYR B C 1
ATOM 4660 O O . TYR B 1 71 ? -6.43 -31.594 4.012 1 96.38 71 TYR B O 1
ATOM 4668 N N . VAL B 1 72 ? -7.562 -30.016 5.102 1 96.88 72 VAL B N 1
ATOM 4669 C CA . VAL B 1 72 ? -6.453 -29.578 5.938 1 96.88 72 VAL B CA 1
ATOM 4670 C C . VAL B 1 72 ? -5.969 -30.734 6.805 1 96.88 72 VAL B C 1
ATOM 4672 O O . VAL B 1 72 ? -4.77 -30.859 7.074 1 96.88 72 VAL B O 1
ATOM 4675 N N . ASP B 1 73 ? -6.895 -31.578 7.246 1 94.81 73 ASP B N 1
ATOM 4676 C CA . ASP B 1 73 ? -6.477 -32.688 8.078 1 94.81 73 ASP B CA 1
ATOM 4677 C C . ASP B 1 73 ? -5.605 -33.656 7.293 1 94.81 73 ASP B C 1
ATOM 4679 O O . ASP B 1 73 ? -4.555 -34.094 7.777 1 94.81 73 ASP B O 1
ATOM 4683 N N . ARG B 1 74 ? -6.062 -34.031 6.168 1 94.75 74 ARG B N 1
ATOM 4684 C CA . ARG B 1 74 ? -5.297 -34.906 5.297 1 94.75 74 ARG B CA 1
ATOM 4685 C C . ARG B 1 74 ? -3.955 -34.281 4.926 1 94.75 74 ARG B C 1
ATOM 4687 O O . ARG B 1 74 ? -2.924 -34.969 4.934 1 94.75 74 ARG B O 1
ATOM 4694 N N . ALA B 1 75 ? -3.977 -33.031 4.586 1 97.31 75 ALA B N 1
ATOM 4695 C CA . ALA B 1 75 ? -2.758 -32.312 4.211 1 97.31 75 ALA B CA 1
ATOM 4696 C C . ALA B 1 75 ? 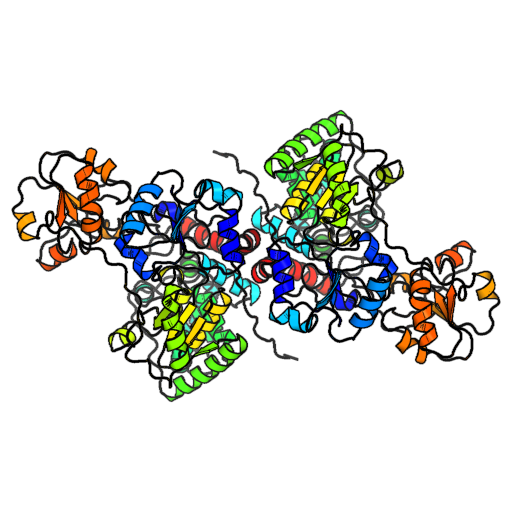-1.748 -32.312 5.355 1 97.31 75 ALA B C 1
ATOM 4698 O O . ALA B 1 75 ? -0.567 -32.594 5.152 1 97.31 75 ALA B O 1
ATOM 4699 N N . THR B 1 76 ? -2.234 -31.984 6.547 1 97.38 76 THR B N 1
ATOM 4700 C CA . THR B 1 76 ? -1.365 -31.938 7.719 1 97.38 76 THR B CA 1
ATOM 4701 C C . THR B 1 76 ? -0.714 -33.312 7.961 1 97.38 76 THR B C 1
ATOM 4703 O O . THR B 1 76 ? 0.491 -33.375 8.211 1 97.38 76 THR B O 1
ATOM 4706 N N . ALA B 1 77 ? -1.505 -34.312 7.828 1 94.94 77 ALA B N 1
ATOM 4707 C CA . ALA B 1 77 ? -0.983 -35.688 8.023 1 94.94 77 ALA B CA 1
ATOM 4708 C C . ALA B 1 77 ? 0.098 -36 6.996 1 94.94 77 ALA B C 1
ATOM 4710 O O . ALA B 1 77 ? 1.145 -36.562 7.34 1 94.94 77 ALA B O 1
ATOM 4711 N N . ARG B 1 78 ? -0.129 -35.688 5.773 1 95.12 78 ARG B N 1
ATOM 4712 C CA . ARG B 1 78 ? 0.819 -35.938 4.695 1 95.12 78 ARG B CA 1
ATOM 4713 C C . ARG B 1 78 ? 2.107 -35.156 4.891 1 95.12 78 ARG B C 1
ATOM 4715 O O . ARG B 1 78 ? 3.203 -35.688 4.68 1 95.12 78 ARG B O 1
ATOM 4722 N N . ILE B 1 79 ? 1.981 -33.906 5.332 1 96.94 79 ILE B N 1
ATOM 4723 C CA . ILE B 1 79 ? 3.137 -33.031 5.539 1 96.94 79 ILE B CA 1
ATOM 4724 C C . ILE B 1 79 ? 3.977 -33.562 6.699 1 96.94 79 ILE B C 1
ATOM 4726 O O . ILE B 1 79 ? 5.203 -33.656 6.598 1 96.94 79 ILE B O 1
ATOM 4730 N N . LEU B 1 80 ? 3.316 -33.969 7.727 1 95.62 80 LEU B N 1
ATOM 4731 C CA . LEU B 1 80 ? 4.016 -34.531 8.875 1 95.62 80 LEU B CA 1
ATOM 4732 C C . LEU B 1 80 ? 4.707 -35.844 8.508 1 95.62 80 LEU B C 1
ATOM 4734 O O . LEU B 1 80 ? 5.828 -36.094 8.945 1 95.62 80 LEU B O 1
ATOM 4738 N N . ALA B 1 81 ? 4.066 -36.625 7.668 1 93.5 81 ALA B N 1
ATOM 4739 C CA . ALA B 1 81 ? 4.625 -37.875 7.23 1 93.5 81 ALA B CA 1
ATOM 4740 C C . ALA B 1 81 ? 5.898 -37.688 6.418 1 93.5 81 ALA B C 1
ATOM 4742 O O . ALA B 1 81 ? 6.777 -38.531 6.395 1 93.5 81 ALA B O 1
ATOM 4743 N N . LEU B 1 82 ? 6.027 -36.531 5.754 1 94.56 82 LEU B N 1
ATOM 4744 C CA . LEU B 1 82 ? 7.219 -36.188 4.98 1 94.56 82 LEU B CA 1
ATOM 4745 C C . LEU B 1 82 ? 8.367 -35.812 5.902 1 94.56 82 LEU B C 1
ATOM 4747 O O . LEU B 1 82 ? 9.523 -35.75 5.465 1 94.56 82 LEU B O 1
ATOM 4751 N N . GLY B 1 83 ? 8.07 -35.531 7.156 1 94 83 GLY B N 1
ATOM 4752 C CA . GLY B 1 83 ? 9.125 -35.25 8.117 1 94 83 GLY B CA 1
ATOM 4753 C C . GLY B 1 83 ? 9.102 -33.812 8.617 1 94 83 GLY B C 1
ATOM 4754 O O . GLY B 1 83 ? 9.906 -33.438 9.469 1 94 83 GLY B O 1
ATOM 4755 N N . TYR B 1 84 ? 8.18 -33.031 8.164 1 95.88 84 TYR B N 1
ATOM 4756 C CA . TYR B 1 84 ? 8.086 -31.656 8.625 1 95.88 84 TYR B CA 1
ATOM 4757 C C . TYR B 1 84 ? 7.629 -31.594 10.078 1 95.88 84 TYR B C 1
ATOM 4759 O O . TYR B 1 84 ? 6.785 -32.406 10.5 1 95.88 84 TYR B O 1
ATOM 4767 N N . ARG B 1 85 ? 8.148 -30.594 10.852 1 95.56 85 ARG B N 1
ATOM 4768 C CA . ARG B 1 85 ? 8.016 -30.656 12.305 1 95.56 85 ARG B CA 1
ATOM 4769 C C . ARG B 1 85 ? 7.164 -29.516 12.836 1 95.56 85 ARG B C 1
ATOM 4771 O O . ARG B 1 85 ? 6.75 -29.516 13.992 1 95.56 85 ARG B O 1
ATOM 4778 N N . ASP B 1 86 ? 6.949 -28.5 12.102 1 96.94 86 ASP B N 1
ATOM 4779 C CA . ASP B 1 86 ? 6.188 -27.328 12.547 1 96.94 86 ASP B CA 1
ATOM 4780 C C . ASP B 1 86 ? 5.062 -27.016 11.57 1 96.94 86 ASP B C 1
ATOM 4782 O O . ASP B 1 86 ? 5.219 -26.156 10.688 1 96.94 86 ASP B O 1
ATOM 4786 N N . VAL B 1 87 ? 3.918 -27.688 11.742 1 98.25 87 VAL B N 1
ATOM 4787 C CA . VAL B 1 87 ? 2.768 -27.547 10.859 1 98.25 87 VAL B CA 1
ATOM 4788 C C . VAL B 1 87 ? 1.558 -27.062 11.664 1 98.25 87 VAL B C 1
ATOM 4790 O O . VAL B 1 87 ? 1.257 -27.625 12.727 1 98.25 87 VAL B O 1
ATOM 4793 N N . ALA B 1 88 ? 0.932 -25.984 11.289 1 98.5 88 ALA B N 1
ATOM 4794 C CA . ALA B 1 88 ? -0.265 -25.453 11.945 1 98.5 88 ALA B CA 1
ATOM 4795 C C . ALA B 1 88 ? -1.382 -25.219 10.93 1 98.5 88 ALA B C 1
ATOM 4797 O O . ALA B 1 88 ? -1.136 -25.188 9.727 1 98.5 88 ALA B O 1
ATOM 4798 N N . ILE B 1 89 ? -2.582 -25.188 11.422 1 98.5 89 ILE B N 1
ATOM 4799 C CA . ILE B 1 89 ? -3.76 -24.938 10.602 1 98.5 89 ILE B CA 1
ATOM 4800 C C . ILE B 1 89 ? -4.211 -23.484 10.781 1 98.5 89 ILE B C 1
ATOM 4802 O O . ILE B 1 89 ? -4.23 -22.969 11.898 1 98.5 89 ILE B O 1
ATOM 4806 N N . LEU B 1 90 ? -4.551 -22.781 9.695 1 98.62 90 LEU B N 1
ATOM 4807 C CA . LEU B 1 90 ? -5.113 -21.438 9.758 1 98.62 90 LEU B CA 1
ATOM 4808 C C . LEU B 1 90 ? -6.523 -21.469 10.344 1 98.62 90 LEU B C 1
ATOM 4810 O O . LEU B 1 90 ? -7.438 -22.031 9.734 1 98.62 90 LEU B O 1
ATOM 4814 N N . THR B 1 91 ? -6.703 -20.797 11.438 1 97.94 91 THR B N 1
ATOM 4815 C CA . THR B 1 91 ? -7.996 -20.812 12.117 1 97.94 91 THR B CA 1
ATOM 4816 C C . THR B 1 91 ? -9.07 -20.188 11.227 1 97.94 91 THR B C 1
ATOM 4818 O O . THR B 1 91 ? -8.922 -19.047 10.766 1 97.94 91 THR B O 1
ATOM 4821 N N . GLY B 1 92 ? -10.086 -20.906 10.938 1 97.44 92 GLY B N 1
ATOM 4822 C CA . GLY B 1 92 ? -11.211 -20.406 10.156 1 97.44 92 GLY B CA 1
ATOM 4823 C C . GLY B 1 92 ? -10.945 -20.391 8.664 1 97.44 92 GLY B C 1
ATOM 4824 O O . GLY B 1 92 ? -11.82 -20.031 7.875 1 97.44 92 GLY B O 1
ATOM 4825 N N . GLY B 1 93 ? -9.828 -20.734 8.195 1 98.31 93 GLY B N 1
ATOM 4826 C CA . GLY B 1 93 ? -9.5 -20.891 6.785 1 98.31 93 GLY B CA 1
ATOM 4827 C C . GLY B 1 93 ? -9.547 -19.594 6.012 1 98.31 93 GLY B C 1
ATOM 4828 O O . GLY B 1 93 ? -9.266 -18.531 6.562 1 98.31 93 GLY B O 1
ATOM 4829 N N . LEU B 1 94 ? -9.773 -19.703 4.754 1 98.56 94 LEU B N 1
ATOM 4830 C CA . LEU B 1 94 ? -9.766 -18.578 3.834 1 98.56 94 LEU B CA 1
ATOM 4831 C C . LEU B 1 94 ? -10.828 -17.562 4.215 1 98.56 94 LEU B C 1
ATOM 4833 O O . LEU B 1 94 ? -10.586 -16.344 4.18 1 98.56 94 LEU B O 1
ATOM 4837 N N . SER B 1 95 ? -11.984 -18.016 4.598 1 97.5 95 SER B N 1
ATOM 4838 C CA . SER B 1 95 ? -13.094 -17.141 4.93 1 97.5 95 SER B CA 1
ATOM 4839 C C . SER B 1 95 ? -12.758 -16.234 6.113 1 97.5 95 SER B C 1
ATOM 4841 O O . SER B 1 95 ? -13.055 -15.047 6.098 1 97.5 95 SER B O 1
ATOM 4843 N N . ALA B 1 96 ? -12.141 -16.844 7.098 1 97.06 96 ALA B N 1
ATOM 4844 C CA . ALA B 1 96 ? -11.734 -16.062 8.266 1 97.06 96 ALA B CA 1
ATOM 4845 C C . ALA B 1 96 ? -10.625 -15.07 7.906 1 97.06 96 ALA B C 1
ATOM 4847 O O . ALA B 1 96 ? -10.625 -13.93 8.375 1 97.06 96 ALA B O 1
ATOM 4848 N N . TYR B 1 97 ? -9.695 -15.492 7.113 1 98.25 97 TYR B N 1
ATOM 4849 C CA . TYR B 1 97 ? -8.617 -14.602 6.688 1 98.25 97 TYR B CA 1
ATOM 4850 C C . TYR B 1 97 ? -9.172 -13.383 5.961 1 98.25 97 TYR B C 1
ATOM 4852 O O . TYR B 1 97 ? -8.695 -12.266 6.164 1 98.25 97 TYR B O 1
ATOM 4860 N N . ALA B 1 98 ? -10.18 -13.562 5.133 1 96.81 98 ALA B N 1
ATOM 4861 C CA . ALA B 1 98 ? -10.742 -12.516 4.281 1 96.81 98 ALA B CA 1
ATOM 4862 C C . ALA B 1 98 ? -11.344 -11.391 5.121 1 96.81 98 ALA B C 1
ATOM 4864 O O . ALA B 1 98 ? -11.562 -10.281 4.625 1 96.81 98 ALA B O 1
ATOM 4865 N N . LEU B 1 99 ? -11.586 -11.641 6.383 1 93 99 LEU B N 1
ATOM 4866 C CA . LEU B 1 99 ? -12.18 -10.648 7.273 1 93 99 LEU B CA 1
ATOM 4867 C C . LEU B 1 99 ? -11.125 -9.656 7.754 1 93 99 LEU B C 1
ATOM 4869 O O . LEU B 1 99 ? -11.453 -8.562 8.227 1 93 99 LEU B O 1
ATOM 4873 N N . VAL B 1 100 ? -9.867 -10.062 7.605 1 93.38 100 VAL B N 1
ATOM 4874 C CA . VAL B 1 100 ? -8.859 -9.219 8.242 1 93.38 100 VAL B CA 1
ATOM 4875 C C . VAL B 1 100 ? -7.836 -8.773 7.199 1 93.38 100 VAL B C 1
ATOM 4877 O O . VAL B 1 100 ? -7.105 -7.801 7.414 1 93.38 100 VAL B O 1
ATOM 4880 N N . GLY B 1 101 ? -7.715 -9.453 6.113 1 95.31 101 GLY B N 1
ATOM 4881 C CA . GLY B 1 101 ? -6.773 -9.133 5.055 1 95.31 101 GLY B CA 1
ATOM 4882 C C . GLY B 1 101 ? -7.391 -9.18 3.67 1 95.31 101 GLY B C 1
ATOM 4883 O O . GLY B 1 101 ? -8.547 -9.562 3.514 1 95.31 101 GLY B O 1
ATOM 4884 N N . GLU B 1 102 ? -6.602 -8.766 2.67 1 97.31 102 GLU B N 1
ATOM 4885 C CA . GLU B 1 102 ? -7.051 -8.844 1.284 1 97.31 102 GLU B CA 1
ATOM 4886 C C . GLU B 1 102 ? -6.902 -10.258 0.736 1 97.31 102 GLU B C 1
ATOM 4888 O O . GLU B 1 102 ? -5.973 -10.984 1.111 1 97.31 102 GLU B O 1
ATOM 4893 N N . VAL B 1 103 ? -7.82 -10.648 -0.076 1 97.94 103 VAL B N 1
ATOM 4894 C CA . VAL B 1 103 ? -7.68 -11.859 -0.878 1 97.94 103 VAL B CA 1
ATOM 4895 C C . VAL B 1 103 ? -7.535 -11.492 -2.352 1 97.94 103 VAL B C 1
ATOM 4897 O O . VAL B 1 103 ? -8.156 -10.539 -2.822 1 97.94 103 VAL B O 1
ATOM 4900 N N . TYR B 1 104 ? -6.699 -12.188 -3 1 97.94 104 TYR B N 1
ATOM 4901 C CA . TYR B 1 104 ? -6.328 -11.883 -4.375 1 97.94 104 TYR B CA 1
ATOM 4902 C C . TYR B 1 104 ? -6.797 -12.977 -5.324 1 97.94 104 TYR B C 1
ATOM 4904 O O . TYR B 1 104 ? -6.934 -14.141 -4.926 1 97.94 104 TYR B O 1
ATOM 4912 N N . ARG B 1 105 ? -7.051 -12.602 -6.531 1 95.81 105 ARG B N 1
ATOM 4913 C CA . ARG B 1 105 ? -7.32 -13.547 -7.609 1 95.81 105 ARG B CA 1
ATOM 4914 C C . ARG B 1 105 ? -6.078 -13.766 -8.469 1 95.81 105 ARG B C 1
ATOM 4916 O O . ARG B 1 105 ? -5.105 -13.023 -8.367 1 95.81 105 ARG B O 1
ATOM 4923 N N . ASP B 1 106 ? -6.152 -14.852 -9.281 1 95.69 106 ASP B N 1
ATOM 4924 C CA . ASP B 1 106 ? -5.102 -15.195 -10.227 1 95.69 106 ASP B CA 1
ATOM 4925 C C . ASP B 1 106 ? -3.912 -15.844 -9.523 1 95.69 106 ASP B C 1
ATOM 4927 O O . ASP B 1 106 ? -4.055 -16.391 -8.43 1 95.69 106 ASP B O 1
ATOM 4931 N N . VAL B 1 107 ? -2.795 -15.969 -10.25 1 95.81 107 VAL B N 1
ATOM 4932 C CA . VAL B 1 107 ? -1.593 -16.625 -9.742 1 95.81 107 VAL B CA 1
ATOM 4933 C C . VAL B 1 107 ? -0.405 -15.664 -9.844 1 95.81 107 VAL B C 1
ATOM 4935 O O . VAL B 1 107 ? -0.487 -14.633 -10.523 1 95.81 107 VAL B O 1
ATOM 4938 N N . ASN B 1 108 ? 0.648 -15.953 -9.125 1 96.81 108 ASN B N 1
ATOM 4939 C CA . ASN B 1 108 ? 1.877 -15.164 -9.125 1 96.81 108 ASN B CA 1
ATOM 4940 C C . ASN B 1 108 ? 1.607 -13.703 -8.789 1 96.81 108 ASN B C 1
ATOM 4942 O O . ASN B 1 108 ? 2.203 -12.805 -9.375 1 96.81 108 ASN B O 1
ATOM 4946 N N . VAL B 1 109 ? 0.71 -13.5 -7.855 1 97.94 109 VAL B N 1
ATOM 4947 C CA . VAL B 1 109 ? 0.141 -12.188 -7.566 1 97.94 109 VAL B CA 1
ATOM 4948 C C . VAL B 1 109 ? 1.217 -11.281 -6.98 1 97.94 109 VAL B C 1
ATOM 4950 O O . VAL B 1 109 ? 1.294 -10.102 -7.328 1 97.94 109 VAL B O 1
ATOM 4953 N N . PRO B 1 110 ? 2.119 -11.773 -6.086 1 98.44 110 PRO B N 1
ATOM 4954 C CA . PRO B 1 110 ? 3.133 -10.867 -5.543 1 98.44 110 PRO B CA 1
ATOM 4955 C C . PRO B 1 110 ? 3.963 -10.188 -6.629 1 98.44 110 PRO B C 1
ATOM 4957 O O . PRO B 1 110 ? 4.152 -8.969 -6.598 1 98.44 110 PRO B O 1
ATOM 4960 N N . SER B 1 111 ? 4.352 -10.914 -7.621 1 98.06 111 SER B N 1
ATOM 4961 C CA . SER B 1 111 ? 5.176 -10.367 -8.695 1 98.06 111 SER B CA 1
ATOM 4962 C C . SER B 1 111 ? 4.375 -9.422 -9.586 1 98.06 111 SER B C 1
ATOM 4964 O O . SER B 1 111 ? 4.883 -8.383 -10.008 1 98.06 111 SER B O 1
ATOM 4966 N N . LYS B 1 112 ? 3.168 -9.836 -9.867 1 97.75 112 LYS B N 1
ATOM 4967 C CA . LYS B 1 112 ? 2.316 -8.992 -10.695 1 97.75 112 LYS B CA 1
ATOM 4968 C C . LYS B 1 112 ? 2.016 -7.66 -10.008 1 97.75 112 LYS B C 1
ATOM 4970 O O . LYS B 1 112 ? 2.104 -6.602 -10.633 1 97.75 112 LYS B O 1
ATOM 4975 N N . ALA B 1 113 ? 1.637 -7.777 -8.758 1 98.56 113 ALA B N 1
ATOM 4976 C CA . ALA B 1 113 ? 1.366 -6.562 -7.988 1 98.56 113 ALA B CA 1
ATOM 4977 C C . ALA B 1 113 ? 2.611 -5.688 -7.887 1 98.56 113 ALA B C 1
ATOM 4979 O O . ALA B 1 113 ? 2.525 -4.461 -7.969 1 98.56 113 ALA B O 1
ATOM 4980 N N . PHE B 1 114 ? 3.719 -6.316 -7.645 1 98.62 114 PHE B N 1
ATOM 4981 C CA . PHE B 1 114 ? 4.98 -5.586 -7.582 1 98.62 114 PHE B CA 1
ATOM 4982 C C . PHE B 1 114 ? 5.246 -4.855 -8.891 1 98.62 114 PHE B C 1
ATOM 4984 O O . PHE B 1 114 ? 5.688 -3.703 -8.891 1 98.62 114 PHE B O 1
ATOM 4991 N N . GLY B 1 115 ? 5.051 -5.531 -10.023 1 98.38 115 GLY B N 1
ATOM 4992 C CA . GLY B 1 115 ? 5.199 -4.883 -11.312 1 98.38 115 GLY B CA 1
ATOM 4993 C C . GLY B 1 115 ? 4.363 -3.625 -11.453 1 98.38 115 GLY B C 1
ATOM 4994 O O . GLY B 1 115 ? 4.848 -2.6 -11.938 1 98.38 115 GLY B O 1
ATOM 4995 N N . GLU B 1 116 ? 3.115 -3.713 -11.055 1 98.38 116 GLU B N 1
ATOM 4996 C CA . GLU B 1 116 ? 2.242 -2.543 -11.086 1 98.38 116 GLU B CA 1
ATOM 4997 C C . GLU B 1 116 ? 2.773 -1.434 -10.18 1 98.38 116 GLU B C 1
ATOM 4999 O O . GLU B 1 116 ? 2.686 -0.252 -10.523 1 98.38 116 GLU B O 1
ATOM 5004 N N . LEU B 1 117 ? 3.254 -1.805 -9.055 1 98.5 117 LEU B N 1
ATOM 5005 C CA . LEU B 1 117 ? 3.828 -0.824 -8.141 1 98.5 117 LEU B CA 1
ATOM 5006 C C . LEU B 1 117 ? 5.043 -0.147 -8.758 1 98.5 117 LEU B C 1
ATOM 5008 O O . LEU B 1 117 ? 5.211 1.068 -8.641 1 98.5 117 LEU B O 1
ATOM 5012 N N . VAL B 1 118 ? 5.898 -0.899 -9.422 1 98.25 118 VAL B N 1
ATOM 5013 C CA . VAL B 1 118 ? 7.078 -0.373 -10.102 1 98.25 118 VAL B CA 1
ATOM 5014 C C . VAL B 1 118 ? 6.66 0.688 -11.117 1 98.25 118 VAL B C 1
ATOM 5016 O O . VAL B 1 118 ? 7.23 1.782 -11.156 1 98.25 118 VAL B O 1
ATOM 5019 N N . GLU B 1 119 ? 5.711 0.325 -11.93 1 97.81 119 GLU B N 1
ATOM 5020 C CA . GLU B 1 119 ? 5.242 1.283 -12.922 1 97.81 119 GLU B CA 1
ATOM 5021 C C . GLU B 1 119 ? 4.73 2.561 -12.266 1 97.81 119 GLU B C 1
ATOM 5023 O O . GLU B 1 119 ? 5.027 3.664 -12.727 1 97.81 119 GLU B O 1
ATOM 5028 N N . SER B 1 120 ? 4.004 2.406 -11.203 1 96.81 120 SER B N 1
ATOM 5029 C CA . SER B 1 120 ? 3.387 3.549 -10.531 1 96.81 120 SER B CA 1
ATOM 5030 C C . SER B 1 120 ? 4.438 4.438 -9.875 1 96.81 120 SER B C 1
ATOM 5032 O O . SER B 1 120 ? 4.309 5.664 -9.883 1 96.81 120 SER B O 1
ATOM 5034 N N . ILE B 1 121 ? 5.395 3.873 -9.281 1 97.19 121 ILE B N 1
ATOM 5035 C CA . ILE B 1 121 ? 6.406 4.609 -8.531 1 97.19 121 ILE B CA 1
ATOM 5036 C C . ILE B 1 121 ? 7.398 5.25 -9.5 1 97.19 121 ILE B C 1
ATOM 5038 O O . ILE B 1 121 ? 7.75 6.426 -9.359 1 97.19 121 ILE B O 1
ATOM 5042 N N . ASN B 1 122 ? 7.805 4.477 -10.492 1 96.69 122 ASN B N 1
ATOM 5043 C CA . ASN B 1 122 ? 8.867 4.949 -11.375 1 96.69 122 ASN B CA 1
ATOM 5044 C C . ASN B 1 122 ? 8.305 5.582 -12.641 1 96.69 122 ASN B C 1
ATOM 5046 O O . ASN B 1 122 ? 9.055 6.117 -13.461 1 96.69 122 ASN B O 1
ATOM 5050 N N . HIS B 1 123 ? 7 5.488 -12.867 1 95.75 123 HIS B N 1
ATOM 5051 C CA . HIS B 1 123 ? 6.375 5.988 -14.094 1 95.75 123 HIS B CA 1
ATOM 5052 C C . HIS B 1 123 ? 7.039 5.391 -15.328 1 95.75 123 HIS B C 1
ATOM 5054 O O . HIS B 1 123 ? 7.461 6.125 -16.234 1 95.75 123 HIS B O 1
ATOM 5060 N N . THR B 1 124 ? 7.133 4.059 -15.344 1 97.06 124 THR B N 1
ATOM 5061 C CA . THR B 1 124 ? 7.773 3.348 -16.438 1 97.06 124 THR B CA 1
ATOM 5062 C C . THR B 1 124 ? 7.148 3.742 -17.781 1 97.06 124 THR B C 1
ATOM 5064 O O . THR B 1 124 ? 5.938 3.623 -17.969 1 97.06 124 THR B O 1
ATOM 5067 N N . PRO B 1 125 ? 7.973 4.191 -18.75 1 97.88 125 PRO B N 1
ATOM 5068 C CA . PRO B 1 125 ? 7.418 4.633 -20.031 1 97.88 125 PRO B CA 1
ATOM 5069 C C . PRO B 1 125 ? 6.844 3.479 -20.844 1 97.88 125 PRO B C 1
ATOM 5071 O O . PRO B 1 125 ? 7.383 2.369 -20.828 1 97.88 125 PRO B O 1
ATOM 5074 N N . SER B 1 126 ? 5.789 3.705 -21.531 1 98.25 126 SER B N 1
ATOM 5075 C CA . SER B 1 126 ? 5.164 2.705 -22.391 1 98.25 126 SER B CA 1
ATOM 5076 C C . SER B 1 126 ? 4.484 3.355 -23.594 1 98.25 126 SER B C 1
ATOM 5078 O O . SER B 1 126 ? 4.199 4.555 -23.578 1 98.25 126 SER B O 1
ATOM 5080 N N . LEU B 1 127 ? 4.359 2.648 -24.641 1 98.06 127 LEU B N 1
ATOM 5081 C CA . LEU B 1 127 ? 3.604 3.025 -25.844 1 98.06 127 LEU B CA 1
ATOM 5082 C C . LEU B 1 127 ? 2.447 2.062 -26.078 1 98.06 127 LEU B C 1
ATOM 5084 O O . LEU B 1 127 ? 2.557 0.869 -25.781 1 98.06 127 LEU B O 1
ATOM 5088 N N . SER B 1 128 ? 1.382 2.572 -26.609 1 97.56 128 SER B N 1
ATOM 5089 C CA . SER B 1 128 ? 0.253 1.727 -26.984 1 97.56 128 SER B CA 1
ATOM 5090 C C . SER B 1 128 ? 0.593 0.853 -28.188 1 97.56 128 SER B C 1
ATOM 5092 O O . SER B 1 128 ? 1.578 1.104 -28.875 1 97.56 128 SER B O 1
ATOM 5094 N N . ALA B 1 129 ? -0.224 -0.14 -28.391 1 97.19 129 ALA B N 1
ATOM 5095 C CA . ALA B 1 129 ? -0.03 -1.043 -29.516 1 97.19 129 ALA B CA 1
ATOM 5096 C C . ALA B 1 129 ? 0.01 -0.271 -30.844 1 97.19 129 ALA B C 1
ATOM 5098 O O . ALA B 1 129 ? 0.868 -0.525 -31.688 1 97.19 129 ALA B O 1
ATOM 5099 N N . ARG B 1 130 ? -0.84 0.708 -31 1 97.31 130 ARG B N 1
ATOM 5100 C CA . ARG B 1 130 ? -0.895 1.5 -32.219 1 97.31 130 ARG B CA 1
ATOM 5101 C C . ARG B 1 130 ? 0.353 2.363 -32.375 1 97.31 130 ARG B C 1
ATOM 5103 O O . ARG B 1 130 ? 0.893 2.5 -33.469 1 97.31 130 ARG B O 1
ATOM 5110 N N . GLU B 1 131 ? 0.738 2.926 -31.266 1 97.62 131 GLU B N 1
ATOM 5111 C CA . GLU B 1 131 ? 1.956 3.729 -31.297 1 97.62 131 GLU B CA 1
ATOM 5112 C C . GLU B 1 131 ? 3.17 2.879 -31.656 1 97.62 131 GLU B C 1
ATOM 5114 O O . GLU B 1 131 ? 4.031 3.316 -32.438 1 97.62 131 GLU B O 1
ATOM 5119 N N . VAL B 1 132 ? 3.273 1.703 -31.125 1 97.69 132 VAL B N 1
ATOM 5120 C CA . VAL B 1 132 ? 4.383 0.803 -31.422 1 97.69 132 VAL B CA 1
ATOM 5121 C C . VAL B 1 132 ? 4.34 0.409 -32.906 1 97.69 132 VAL B C 1
ATOM 5123 O O . VAL B 1 132 ? 5.375 0.378 -33.562 1 97.69 132 VAL B O 1
ATOM 5126 N N . LYS B 1 133 ? 3.156 0.083 -33.375 1 97.19 133 LYS B N 1
ATOM 5127 C CA . LYS B 1 133 ? 3.014 -0.238 -34.812 1 97.19 133 LYS B CA 1
ATOM 5128 C C . LYS B 1 133 ? 3.523 0.903 -35.688 1 97.19 133 LYS B C 1
ATOM 5130 O O . LYS B 1 133 ? 4.23 0.669 -36.656 1 97.19 133 LYS B O 1
ATOM 5135 N N . ASP B 1 134 ? 3.127 2.105 -35.344 1 96.88 134 ASP B N 1
ATOM 5136 C CA . ASP B 1 134 ? 3.562 3.285 -36.094 1 96.88 134 ASP B CA 1
ATOM 5137 C C . ASP B 1 134 ? 5.086 3.418 -36.062 1 96.88 134 ASP B C 1
ATOM 5139 O O . ASP B 1 134 ? 5.703 3.729 -37.062 1 96.88 134 ASP B O 1
ATOM 5143 N N . VAL B 1 135 ? 5.637 3.203 -34.875 1 96.44 135 VAL B N 1
ATOM 5144 C CA . VAL B 1 135 ? 7.082 3.285 -34.75 1 96.44 135 VAL B CA 1
ATOM 5145 C C . VAL B 1 135 ? 7.758 2.227 -35.594 1 96.44 135 VAL B C 1
ATOM 5147 O O . VAL B 1 135 ? 8.734 2.514 -36.312 1 96.44 135 VAL B O 1
ATOM 5150 N N . LEU B 1 136 ? 7.281 0.988 -35.625 1 95.62 136 LEU B N 1
ATOM 5151 C CA . LEU B 1 136 ? 7.867 -0.121 -36.375 1 95.62 136 LEU B CA 1
ATOM 5152 C C . LEU B 1 136 ? 7.777 0.129 -37.875 1 95.62 136 LEU B C 1
ATOM 5154 O O . LEU B 1 136 ? 8.625 -0.343 -38.625 1 95.62 136 LEU B O 1
ATOM 5158 N N . GLU B 1 137 ? 6.824 0.884 -38.312 1 94.62 137 GLU B N 1
ATOM 5159 C CA . GLU B 1 137 ? 6.617 1.162 -39.719 1 94.62 137 GLU B CA 1
ATOM 5160 C C . GLU B 1 137 ? 7.398 2.395 -40.188 1 94.62 137 GLU B C 1
ATOM 5162 O O . GLU B 1 137 ? 7.773 2.514 -41.344 1 94.62 137 GLU B O 1
ATOM 5167 N N . SER B 1 138 ? 7.605 3.273 -39.25 1 92.81 138 SER B N 1
ATOM 5168 C CA . SER B 1 138 ? 8.156 4.566 -39.656 1 92.81 138 SER B CA 1
ATOM 5169 C C . SER B 1 138 ? 9.641 4.664 -39.312 1 92.81 138 SER B C 1
ATOM 5171 O O . SER B 1 138 ? 10.359 5.477 -39.906 1 92.81 138 SER B O 1
ATOM 5173 N N . GLU B 1 139 ? 10.023 3.928 -38.344 1 86.75 139 GLU B N 1
ATOM 5174 C CA . GLU B 1 139 ? 11.406 4.02 -37.906 1 86.75 139 GLU B CA 1
ATOM 5175 C C . GLU B 1 139 ? 12.195 2.771 -38.281 1 86.75 139 GLU B C 1
ATOM 5177 O O . GLU B 1 139 ? 11.695 1.652 -38.156 1 86.75 139 GLU B O 1
ATOM 5182 N N . ASP B 1 140 ? 13.398 3.053 -38.719 1 86.06 140 ASP B N 1
ATOM 5183 C CA . ASP B 1 140 ? 14.242 1.933 -39.094 1 86.06 140 ASP B CA 1
ATOM 5184 C C . ASP B 1 140 ? 15.125 1.47 -37.938 1 86.06 140 ASP B C 1
ATOM 5186 O O . ASP B 1 140 ? 15.531 0.305 -37.906 1 86.06 140 ASP B O 1
ATOM 5190 N N . ASP B 1 141 ? 15.422 2.326 -37.062 1 94.06 141 ASP B N 1
ATOM 5191 C CA . ASP B 1 141 ? 16.359 2.002 -36 1 94.06 141 ASP B CA 1
ATOM 5192 C C . ASP B 1 141 ? 15.602 1.686 -34.688 1 94.06 141 ASP B C 1
ATOM 5194 O O . ASP B 1 141 ? 15.688 2.439 -33.719 1 94.06 141 ASP B O 1
ATOM 5198 N N . VAL B 1 142 ? 14.867 0.576 -34.656 1 96.12 142 VAL B N 1
ATOM 5199 C CA . VAL B 1 142 ? 14.078 0.105 -33.531 1 96.12 142 VAL B CA 1
ATOM 5200 C C . VAL B 1 142 ? 14.328 -1.386 -33.312 1 96.12 142 VAL B C 1
ATOM 5202 O O . VAL B 1 142 ? 14.414 -2.154 -34.281 1 96.12 142 VAL B O 1
ATOM 5205 N N . VAL B 1 143 ? 14.516 -1.759 -32.094 1 97.12 143 VAL B N 1
ATOM 5206 C CA . VAL B 1 143 ? 14.672 -3.162 -31.734 1 97.12 143 VAL B CA 1
ATOM 5207 C C . VAL B 1 143 ? 13.562 -3.57 -30.766 1 97.12 143 VAL B C 1
ATOM 5209 O O . VAL B 1 143 ? 13.289 -2.865 -29.781 1 97.12 143 VAL B O 1
ATOM 5212 N N . VAL B 1 144 ? 12.883 -4.633 -31.047 1 97.81 144 VAL B N 1
ATOM 5213 C CA . VAL B 1 144 ? 11.844 -5.184 -30.188 1 97.81 144 VAL B CA 1
ATOM 5214 C C . VAL B 1 144 ? 12.375 -6.418 -29.469 1 97.81 144 VAL B C 1
ATOM 5216 O O . VAL B 1 144 ? 12.797 -7.387 -30.094 1 97.81 144 VAL B O 1
ATOM 5219 N N . LEU B 1 145 ? 12.398 -6.336 -28.172 1 98.19 145 LEU B N 1
ATOM 5220 C CA . LEU B 1 145 ? 12.828 -7.449 -27.344 1 98.19 145 LEU B CA 1
ATOM 5221 C C . LEU B 1 145 ? 11.633 -8.094 -26.641 1 98.19 145 LEU B C 1
ATOM 5223 O O . LEU B 1 145 ? 10.922 -7.43 -25.891 1 98.19 145 LEU B O 1
ATOM 5227 N N . ASP B 1 146 ? 11.406 -9.352 -26.875 1 98.06 146 ASP B N 1
ATOM 5228 C CA . ASP B 1 146 ? 10.359 -10.117 -26.203 1 98.06 146 ASP B CA 1
ATOM 5229 C C . ASP B 1 146 ? 10.891 -10.773 -24.938 1 98.06 146 ASP B C 1
ATOM 5231 O O . ASP B 1 146 ? 11.68 -11.719 -25 1 98.06 146 ASP B O 1
ATOM 5235 N N . ALA B 1 147 ? 10.367 -10.328 -23.797 1 97.12 147 ALA B N 1
ATOM 5236 C CA . ALA B 1 147 ? 10.93 -10.695 -22.5 1 97.12 147 ALA B CA 1
ATOM 5237 C C . ALA B 1 147 ? 10.344 -12.023 -22.016 1 97.12 147 ALA B C 1
ATOM 5239 O O . ALA B 1 147 ? 10.695 -12.508 -20.938 1 97.12 147 ALA B O 1
ATOM 5240 N N . ARG B 1 148 ? 9.43 -12.695 -22.703 1 95.5 148 ARG B N 1
ATOM 5241 C CA . ARG B 1 148 ? 8.789 -13.938 -22.297 1 95.5 148 ARG B CA 1
ATOM 5242 C C . ARG B 1 148 ? 9.703 -15.133 -22.578 1 95.5 148 ARG B C 1
ATOM 5244 O O . ARG B 1 148 ? 10.805 -14.977 -23.109 1 95.5 148 ARG B O 1
ATOM 5251 N N . ARG B 1 149 ? 9.234 -16.266 -22.078 1 93.75 149 ARG B N 1
ATOM 5252 C CA . ARG B 1 149 ? 9.93 -17.5 -22.406 1 93.75 149 ARG B CA 1
ATOM 5253 C C . ARG B 1 149 ? 9.898 -17.75 -23.922 1 93.75 149 ARG B C 1
ATOM 5255 O O . ARG B 1 149 ? 8.953 -17.344 -24.594 1 93.75 149 ARG B O 1
ATOM 5262 N N . PHE B 1 150 ? 10.906 -18.453 -24.375 1 94.25 150 PHE B N 1
ATOM 5263 C CA . PHE B 1 150 ? 11.023 -18.703 -25.797 1 94.25 150 PHE B CA 1
ATOM 5264 C C . PHE B 1 150 ? 9.766 -19.375 -26.344 1 94.25 150 PHE B C 1
ATOM 5266 O O . PHE B 1 150 ? 9.297 -19.062 -27.438 1 94.25 150 PHE B O 1
ATOM 5273 N N . GLU B 1 151 ? 9.219 -20.297 -25.547 1 91.56 151 GLU B N 1
ATOM 5274 C CA . GLU B 1 151 ? 8.039 -21.031 -25.984 1 91.56 151 GLU B CA 1
ATOM 5275 C C . GLU B 1 151 ? 6.867 -20.094 -26.234 1 91.56 151 GLU B C 1
ATOM 5277 O O . GLU B 1 151 ? 6.098 -20.281 -27.188 1 91.56 151 GLU B O 1
ATOM 5282 N N . GLU B 1 152 ? 6.73 -19.094 -25.375 1 93 152 GLU B N 1
ATOM 5283 C CA . GLU B 1 152 ? 5.668 -18.109 -25.531 1 93 152 GLU B CA 1
ATOM 5284 C C . GLU B 1 152 ? 5.898 -17.266 -26.781 1 93 152 GLU B C 1
ATOM 5286 O O . GLU B 1 152 ? 4.969 -17.016 -27.547 1 93 152 GLU B O 1
ATOM 5291 N N . TYR B 1 153 ? 7.148 -16.859 -26.953 1 94.94 153 TYR B N 1
ATOM 5292 C CA . TYR B 1 153 ? 7.527 -16.078 -28.125 1 94.94 153 TYR B CA 1
ATOM 5293 C C . TYR B 1 153 ? 7.273 -16.859 -29.406 1 94.94 153 TYR B C 1
ATOM 5295 O O . TYR B 1 153 ? 6.695 -16.328 -30.359 1 94.94 153 TYR B O 1
ATOM 5303 N N . ASN B 1 154 ? 7.699 -18.078 -29.375 1 95.62 154 ASN B N 1
ATOM 5304 C CA . ASN B 1 154 ? 7.547 -18.938 -30.531 1 95.62 154 ASN B CA 1
ATOM 5305 C C . ASN B 1 154 ? 6.078 -19.141 -30.891 1 95.62 154 ASN B C 1
ATOM 5307 O O . ASN B 1 154 ? 5.723 -19.172 -32.062 1 95.62 154 ASN B O 1
ATOM 5311 N N . THR B 1 155 ? 5.277 -19.281 -29.875 1 92.75 155 THR B N 1
ATOM 5312 C CA . THR B 1 155 ? 3.85 -19.484 -30.094 1 92.75 155 THR B CA 1
ATOM 5313 C C . THR B 1 155 ? 3.248 -18.25 -30.797 1 92.75 155 THR B C 1
ATOM 5315 O O . THR B 1 155 ? 2.533 -18.391 -31.781 1 92.75 155 THR B O 1
ATOM 5318 N N . MET B 1 156 ? 3.566 -17.094 -30.281 1 93.81 156 MET B N 1
ATOM 5319 C CA . MET B 1 156 ? 3.115 -15.852 -30.891 1 93.81 156 MET B CA 1
ATOM 5320 C C . MET B 1 156 ? 3.998 -14.688 -30.469 1 93.81 156 MET B C 1
ATOM 5322 O O . MET B 1 156 ? 4.516 -14.672 -29.359 1 93.81 156 MET B O 1
ATOM 5326 N N . SER B 1 157 ? 4.129 -13.727 -31.281 1 95.38 157 SER B N 1
ATOM 5327 C CA . SER B 1 157 ? 4.949 -12.555 -31.016 1 95.38 157 SER B CA 1
ATOM 5328 C C . SER B 1 157 ? 4.52 -11.367 -31.875 1 95.38 157 SER B C 1
ATOM 5330 O O . SER B 1 157 ? 3.803 -11.539 -32.844 1 95.38 157 SER B O 1
ATOM 5332 N N . ILE B 1 158 ? 4.879 -10.188 -31.469 1 96.69 158 ILE B N 1
ATOM 5333 C CA . ILE B 1 158 ? 4.621 -9.023 -32.312 1 96.69 158 ILE B CA 1
ATOM 5334 C C . ILE B 1 158 ? 5.672 -8.945 -33.406 1 96.69 158 ILE B C 1
ATOM 5336 O O . ILE B 1 158 ? 6.738 -9.555 -33.312 1 96.69 158 ILE B O 1
ATOM 5340 N N . PRO B 1 159 ? 5.363 -8.188 -34.469 1 95.81 159 PRO B N 1
ATOM 5341 C CA . PRO B 1 159 ? 6.305 -8.086 -35.594 1 95.81 159 PRO B CA 1
ATOM 5342 C C . PRO B 1 159 ? 7.664 -7.531 -35.156 1 95.81 159 PRO B C 1
ATOM 5344 O O . PRO B 1 159 ? 7.734 -6.633 -34.312 1 95.81 159 PRO B O 1
ATOM 5347 N N . HIS B 1 160 ? 8.75 -8.102 -35.719 1 94.19 160 HIS B N 1
ATOM 5348 C CA . HIS B 1 160 ? 10.133 -7.652 -35.531 1 94.19 160 HIS B CA 1
ATOM 5349 C C . HIS B 1 160 ? 10.688 -8.086 -34.188 1 94.19 160 HIS B C 1
ATOM 5351 O O . HIS B 1 160 ? 11.828 -7.762 -33.844 1 94.19 160 HIS B O 1
ATOM 5357 N N . GLY B 1 161 ? 9.906 -8.805 -33.469 1 96.44 161 GLY B N 1
ATOM 5358 C CA . GLY B 1 161 ? 10.344 -9.211 -32.125 1 96.44 161 GLY B CA 1
ATOM 5359 C C . GLY B 1 161 ? 11.477 -10.219 -32.156 1 96.44 161 GLY B C 1
ATOM 5360 O O . GLY B 1 161 ? 11.539 -11.062 -33.062 1 96.44 161 GLY B O 1
ATOM 5361 N N . ARG B 1 162 ? 12.344 -10.148 -31.188 1 97.38 162 ARG B N 1
ATOM 5362 C CA . ARG B 1 162 ? 13.367 -11.141 -30.906 1 97.38 162 ARG B CA 1
ATOM 5363 C C . ARG B 1 162 ? 13.25 -11.664 -29.469 1 97.38 162 ARG B C 1
ATOM 5365 O O . ARG B 1 162 ? 13.023 -10.891 -28.547 1 97.38 162 ARG B O 1
ATOM 5372 N N . SER B 1 163 ? 13.367 -12.977 -29.359 1 97.62 163 SER B N 1
ATOM 5373 C CA . SER B 1 163 ? 13.281 -13.578 -28.031 1 97.62 163 SER B CA 1
ATOM 5374 C C . SER B 1 163 ? 14.469 -13.172 -27.172 1 97.62 163 SER B C 1
ATOM 5376 O O . SER B 1 163 ? 15.625 -13.359 -27.562 1 97.62 163 SER B O 1
ATOM 5378 N N . CYS B 1 164 ? 14.25 -12.555 -26.094 1 97.12 164 CYS B N 1
ATOM 5379 C CA . CYS B 1 164 ? 15.203 -12.18 -25.062 1 97.12 164 CYS B CA 1
ATOM 5380 C C . CYS B 1 164 ? 14.562 -12.227 -23.672 1 97.12 164 CYS B C 1
ATOM 5382 O O . CYS B 1 164 ? 14.148 -11.188 -23.141 1 97.12 164 CYS B O 1
ATOM 5384 N N . PRO B 1 165 ? 14.5 -13.406 -23.094 1 93.38 165 PRO B N 1
ATOM 5385 C CA . PRO B 1 165 ? 13.781 -13.539 -21.828 1 93.38 165 PRO B CA 1
ATOM 5386 C C . PRO B 1 165 ? 14.234 -12.523 -20.781 1 93.38 165 PRO B C 1
ATOM 5388 O O . PRO B 1 165 ? 15.391 -12.094 -20.797 1 93.38 165 PRO B O 1
ATOM 5391 N N . GLY B 1 166 ? 13.32 -11.969 -19.875 1 83.12 166 GLY B N 1
ATOM 5392 C CA . GLY B 1 166 ? 13.453 -10.828 -18.984 1 83.12 166 GLY B CA 1
ATOM 5393 C C . GLY B 1 166 ? 14.789 -10.789 -18.25 1 83.12 166 GLY B C 1
ATOM 5394 O O . GLY B 1 166 ? 15.523 -9.805 -18.328 1 83.12 166 GLY B O 1
ATOM 5395 N N . GLY B 1 167 ? 15.258 -11.891 -17.672 1 90.81 167 GLY B N 1
ATOM 5396 C CA . GLY B 1 167 ? 16.5 -11.961 -16.922 1 90.81 167 GLY B CA 1
ATOM 5397 C C . GLY B 1 167 ? 17.734 -11.781 -17.812 1 90.81 167 GLY B C 1
ATOM 5398 O O . GLY B 1 167 ? 18.828 -11.531 -17.312 1 90.81 167 GLY B O 1
ATOM 5399 N N . GLU B 1 168 ? 17.516 -11.82 -19.125 1 96.31 168 GLU B N 1
ATOM 5400 C CA . GLU B 1 168 ? 18.625 -11.766 -20.062 1 96.31 168 GLU B CA 1
ATOM 5401 C C . GLU B 1 168 ? 18.734 -10.383 -20.719 1 96.31 168 GLU B C 1
ATOM 5403 O O . GLU B 1 168 ? 19.656 -10.125 -21.484 1 96.31 168 GLU B O 1
ATOM 5408 N N . LEU B 1 169 ? 17.812 -9.477 -20.453 1 97.56 169 LEU B N 1
ATOM 5409 C CA . LEU B 1 169 ? 17.688 -8.227 -21.188 1 97.56 169 LEU B CA 1
ATOM 5410 C C . LEU B 1 169 ? 18.969 -7.418 -21.109 1 97.56 169 LEU B C 1
ATOM 5412 O O . LEU B 1 169 ? 19.578 -7.102 -22.141 1 97.56 169 LEU B O 1
ATOM 5416 N N . LEU B 1 170 ? 19.438 -7.137 -19.938 1 97.88 170 LEU B N 1
ATOM 5417 C CA . LEU B 1 170 ? 20.672 -6.359 -19.844 1 97.88 170 LEU B CA 1
ATOM 5418 C C . LEU B 1 170 ? 21.875 -7.191 -20.266 1 97.88 170 LEU B C 1
ATOM 5420 O O . LEU B 1 170 ? 22.781 -6.68 -20.922 1 97.88 170 LEU B O 1
ATOM 5424 N N . TYR B 1 171 ? 21.844 -8.484 -19.953 1 97.81 171 TYR B N 1
ATOM 5425 C CA . TYR B 1 171 ? 22.922 -9.406 -20.266 1 97.81 171 TYR B CA 1
ATOM 5426 C C . TYR B 1 171 ? 23.203 -9.422 -21.766 1 97.81 171 TYR B C 1
ATOM 5428 O O . TYR B 1 171 ? 24.359 -9.453 -22.188 1 97.81 171 TYR B O 1
ATOM 5436 N N . ARG B 1 172 ? 22.188 -9.375 -22.594 1 97.56 172 ARG B N 1
ATOM 5437 C CA . ARG B 1 172 ? 22.312 -9.508 -24.047 1 97.56 172 ARG B CA 1
ATOM 5438 C C . ARG B 1 172 ? 22.141 -8.156 -24.734 1 97.56 172 ARG B C 1
ATOM 5440 O O . ARG B 1 172 ? 22.219 -8.062 -25.953 1 97.56 172 ARG B O 1
ATOM 5447 N N . PHE B 1 173 ? 21.922 -7.066 -24.031 1 97.25 173 PHE B N 1
ATOM 5448 C CA . PHE B 1 173 ? 21.469 -5.777 -24.531 1 97.25 173 PHE B CA 1
ATOM 5449 C C . PHE B 1 173 ? 22.422 -5.246 -25.594 1 97.25 173 PHE B C 1
ATOM 5451 O O . PHE B 1 173 ? 22 -4.93 -26.719 1 97.25 173 PHE B O 1
ATOM 5458 N N . PHE B 1 174 ? 23.641 -5.207 -25.281 1 96.81 174 PHE B N 1
ATOM 5459 C CA . PHE B 1 174 ? 24.609 -4.531 -26.141 1 96.81 174 PHE B CA 1
ATOM 5460 C C . PHE B 1 174 ? 24.938 -5.387 -27.359 1 96.81 174 PHE B C 1
ATOM 5462 O O . PHE B 1 174 ? 25.484 -4.887 -28.344 1 96.81 174 PHE B O 1
ATOM 5469 N N . GLU B 1 175 ? 24.578 -6.656 -27.297 1 95.44 175 GLU B N 1
ATOM 5470 C CA . GLU B 1 175 ? 24.672 -7.488 -28.5 1 95.44 175 GLU B CA 1
ATOM 5471 C C . GLU B 1 175 ? 23.516 -7.227 -29.453 1 95.44 175 GLU B C 1
ATOM 5473 O O . GLU B 1 175 ? 23.672 -7.328 -30.672 1 95.44 175 GLU B O 1
ATOM 5478 N N . ALA B 1 176 ? 22.406 -6.887 -28.891 1 94.56 176 ALA B N 1
ATOM 5479 C CA . ALA B 1 176 ? 21.172 -6.703 -29.672 1 94.56 176 ALA B CA 1
ATOM 5480 C C . ALA B 1 176 ? 21.094 -5.285 -30.234 1 94.56 176 ALA B C 1
ATOM 5482 O O . ALA B 1 176 ? 20.453 -5.059 -31.25 1 94.56 176 ALA B O 1
ATOM 5483 N N . ILE B 1 177 ? 21.672 -4.293 -29.562 1 90.31 177 ILE B N 1
ATOM 5484 C CA . ILE B 1 177 ? 21.422 -2.887 -29.844 1 90.31 177 ILE B CA 1
ATOM 5485 C C . ILE B 1 177 ? 22.609 -2.275 -30.578 1 90.31 177 ILE B C 1
ATOM 5487 O O . ILE B 1 177 ? 23.703 -2.195 -30.031 1 90.31 177 ILE B O 1
ATOM 5491 N N . PRO B 1 178 ? 22.438 -1.845 -31.672 1 82.56 178 PRO B N 1
ATOM 5492 C CA . PRO B 1 178 ? 23.516 -1.406 -32.562 1 82.56 178 PRO B CA 1
ATOM 5493 C C . PRO B 1 178 ? 24.109 -0.064 -32.156 1 82.56 178 PRO B C 1
ATOM 5495 O O . PRO B 1 178 ? 25.297 0.182 -32.375 1 82.56 178 PRO B O 1
ATOM 5498 N N . SER B 1 179 ? 23.219 0.803 -31.625 1 92.12 179 SER B N 1
ATOM 5499 C CA . SER B 1 179 ? 23.656 2.16 -31.312 1 92.12 179 SER B CA 1
ATOM 5500 C C . SER B 1 179 ? 22.906 2.721 -30.109 1 92.12 179 SER B C 1
ATOM 5502 O O . SER B 1 179 ? 21.828 2.242 -29.766 1 92.12 179 SER B O 1
ATOM 5504 N N . PRO B 1 180 ? 23.438 3.701 -29.422 1 93.38 180 PRO B N 1
ATOM 5505 C CA . PRO B 1 180 ? 22.75 4.348 -28.297 1 93.38 180 PRO B CA 1
ATOM 5506 C C . PRO B 1 180 ? 21.484 5.086 -28.734 1 93.38 180 PRO B C 1
ATOM 5508 O O . PRO B 1 180 ? 20.656 5.449 -27.875 1 93.38 180 PRO B O 1
ATOM 5511 N N . GLU B 1 181 ? 21.281 5.332 -30 1 94.31 181 GLU B N 1
ATOM 5512 C CA . GLU B 1 181 ? 20.125 6.055 -30.5 1 94.31 181 GLU B CA 1
ATOM 5513 C C . GLU B 1 181 ? 18.969 5.102 -30.812 1 94.31 181 GLU B C 1
ATOM 5515 O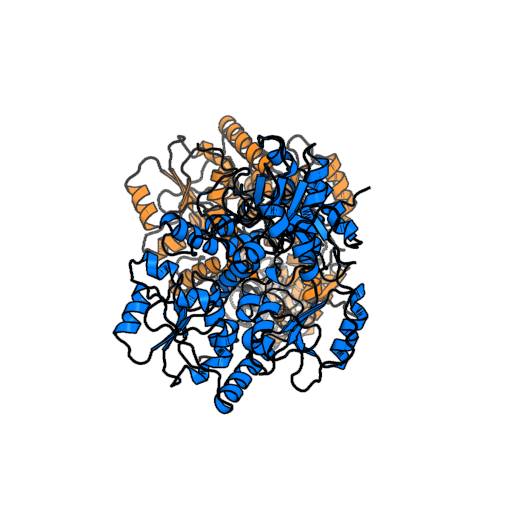 O . GLU B 1 181 ? 17.828 5.535 -31 1 94.31 181 GLU B O 1
ATOM 5520 N N . THR B 1 182 ? 19.312 3.842 -30.828 1 96.25 182 THR B N 1
ATOM 5521 C CA . THR B 1 182 ? 18.297 2.838 -31.156 1 96.25 182 THR B CA 1
ATOM 5522 C C . THR B 1 182 ? 17.172 2.861 -30.125 1 96.25 182 THR B C 1
ATOM 5524 O O . THR B 1 182 ? 17.422 2.863 -28.922 1 96.25 182 THR B O 1
ATOM 5527 N N . THR B 1 183 ? 15.914 2.957 -30.609 1 96.88 183 THR B N 1
ATOM 5528 C CA . THR B 1 183 ? 14.758 2.803 -29.719 1 96.88 183 THR B CA 1
ATOM 5529 C C . THR B 1 183 ? 14.523 1.332 -29.391 1 96.88 183 THR B C 1
ATOM 5531 O O . THR B 1 183 ? 14.555 0.478 -30.281 1 96.88 183 THR B O 1
ATOM 5534 N N . VAL B 1 184 ? 14.352 1.115 -28.125 1 97.94 184 VAL B N 1
ATOM 5535 C CA . VAL B 1 184 ? 14.156 -0.263 -27.688 1 97.94 184 VAL B CA 1
ATOM 5536 C C . VAL B 1 184 ? 12.742 -0.439 -27.141 1 97.94 184 VAL B C 1
ATOM 5538 O O . VAL B 1 184 ? 12.289 0.342 -26.312 1 97.94 184 VAL B O 1
ATOM 5541 N N . ILE B 1 185 ? 11.992 -1.425 -27.609 1 98.38 185 ILE B N 1
ATOM 5542 C CA . ILE B 1 185 ? 10.656 -1.767 -27.125 1 98.38 185 ILE B CA 1
ATOM 5543 C C . ILE B 1 185 ? 10.68 -3.135 -26.453 1 98.38 185 ILE B C 1
ATOM 5545 O O . ILE B 1 185 ? 11.109 -4.125 -27.047 1 98.38 185 ILE B O 1
ATOM 5549 N N . VAL B 1 186 ? 10.32 -3.166 -25.219 1 98.44 186 VAL B N 1
ATOM 5550 C CA . VAL B 1 186 ? 10.242 -4.426 -24.484 1 98.44 186 VAL B CA 1
ATOM 5551 C C . VAL B 1 186 ? 8.805 -4.926 -24.469 1 98.44 186 VAL B C 1
ATOM 5553 O O . VAL B 1 186 ? 7.883 -4.172 -24.125 1 98.44 186 VAL B O 1
ATOM 5556 N N . ASN B 1 187 ? 8.625 -6.176 -24.766 1 97.69 187 ASN B N 1
ATOM 5557 C CA . ASN B 1 187 ? 7.285 -6.754 -24.891 1 97.69 187 ASN B CA 1
ATOM 5558 C C . ASN B 1 187 ? 7.133 -7.988 -24 1 97.69 187 ASN B C 1
ATOM 5560 O O . ASN B 1 187 ? 8.109 -8.68 -23.719 1 97.69 187 ASN B O 1
ATOM 5564 N N . CYS B 1 188 ? 5.926 -8.195 -23.531 1 95.88 188 CYS B N 1
ATOM 5565 C CA . CYS B 1 188 ? 5.543 -9.461 -22.922 1 95.88 188 CYS B CA 1
ATOM 5566 C C . CYS B 1 188 ? 4.109 -9.828 -23.281 1 95.88 188 CYS B C 1
ATOM 5568 O O . CYS B 1 188 ? 3.652 -9.539 -24.391 1 95.88 188 CYS B O 1
ATOM 5570 N N . ALA B 1 189 ? 3.465 -10.602 -22.453 1 92.5 189 ALA B N 1
ATOM 5571 C CA . ALA B 1 189 ? 2.084 -11 -22.719 1 92.5 189 ALA B CA 1
ATOM 5572 C C . ALA B 1 189 ? 1.1 -9.984 -22.141 1 92.5 189 ALA B C 1
ATOM 5574 O O . ALA B 1 189 ? 0.187 -9.531 -22.844 1 92.5 189 ALA B O 1
ATOM 5575 N N . GLY B 1 190 ? 1.295 -9.672 -20.969 1 92.31 190 GLY B N 1
ATOM 5576 C CA . GLY B 1 190 ? 0.443 -8.719 -20.281 1 92.31 190 GLY B CA 1
ATOM 5577 C C . GLY B 1 190 ? 1.164 -7.438 -19.906 1 92.31 190 GLY B C 1
ATOM 5578 O O . GLY B 1 190 ? 1.488 -6.625 -20.781 1 92.31 190 GLY B O 1
ATOM 5579 N N . ARG B 1 191 ? 1.508 -7.328 -18.625 1 95.19 191 ARG B N 1
ATOM 5580 C CA . ARG B 1 191 ? 2.068 -6.066 -18.156 1 95.19 191 ARG B CA 1
ATOM 5581 C C . ARG B 1 191 ? 3.369 -6.293 -17.391 1 95.19 191 ARG B C 1
ATOM 5583 O O . ARG B 1 191 ? 4.379 -5.645 -17.656 1 95.19 191 ARG B O 1
ATOM 5590 N N . THR B 1 192 ? 3.486 -7.301 -16.656 1 96.38 192 THR B N 1
ATOM 5591 C CA . THR B 1 192 ? 4.473 -7.402 -15.586 1 96.38 192 THR B CA 1
ATOM 5592 C C . THR B 1 192 ? 5.883 -7.504 -16.156 1 96.38 192 THR B C 1
ATOM 5594 O O . THR B 1 192 ? 6.758 -6.711 -15.812 1 96.38 192 THR B O 1
ATOM 5597 N N . ARG B 1 193 ? 6.133 -8.383 -17.062 1 96.69 193 ARG B N 1
ATOM 5598 C CA . ARG B 1 193 ? 7.492 -8.609 -17.531 1 96.69 193 ARG B CA 1
ATOM 5599 C C . ARG B 1 193 ? 7.973 -7.453 -18.406 1 96.69 193 ARG B C 1
ATOM 5601 O O . ARG B 1 193 ? 9.156 -7.121 -18.406 1 96.69 193 ARG B O 1
ATOM 5608 N N . SER B 1 194 ? 7.109 -6.855 -19.188 1 97.19 194 SER B N 1
ATOM 5609 C CA . SER B 1 194 ? 7.547 -5.707 -19.984 1 97.19 194 SER B CA 1
ATOM 5610 C C . SER B 1 194 ? 7.852 -4.508 -19.094 1 97.19 194 SER B C 1
ATOM 5612 O O . SER B 1 194 ? 8.781 -3.742 -19.359 1 97.19 194 SER B O 1
ATOM 5614 N N . ILE B 1 195 ? 7.047 -4.328 -18 1 97.88 195 ILE B N 1
ATOM 5615 C CA . ILE B 1 195 ? 7.293 -3.242 -17.047 1 97.88 195 ILE B CA 1
ATOM 5616 C C . ILE B 1 195 ? 8.641 -3.451 -16.359 1 97.88 195 ILE B C 1
ATOM 5618 O O . ILE B 1 195 ? 9.508 -2.576 -16.406 1 97.88 195 ILE B O 1
ATOM 5622 N N . VAL B 1 196 ? 8.836 -4.609 -15.789 1 98.12 196 VAL B N 1
ATOM 5623 C CA . VAL B 1 196 ? 10.055 -4.922 -15.047 1 98.12 196 VAL B CA 1
ATOM 5624 C C . VAL B 1 196 ? 11.25 -4.934 -15.992 1 98.12 196 VAL B C 1
ATOM 5626 O O . VAL B 1 196 ? 12.328 -4.449 -15.641 1 98.12 196 VAL B O 1
ATOM 5629 N N . GLY B 1 197 ? 11.031 -5.5 -17.172 1 98.12 197 GLY B N 1
ATOM 5630 C CA . GLY B 1 197 ? 12.102 -5.508 -18.156 1 98.12 197 GLY B CA 1
ATOM 5631 C C . GLY B 1 197 ? 12.531 -4.121 -18.578 1 98.12 197 GLY B C 1
ATOM 5632 O O . GLY B 1 197 ? 13.727 -3.812 -18.609 1 98.12 197 GLY B O 1
ATOM 5633 N N . THR B 1 198 ? 11.562 -3.285 -18.953 1 98.12 198 THR B N 1
ATOM 5634 C CA . THR B 1 198 ? 11.836 -1.908 -19.344 1 98.12 198 THR B CA 1
ATOM 5635 C C . THR B 1 198 ? 12.555 -1.163 -18.219 1 98.12 198 THR B C 1
ATOM 5637 O O . THR B 1 198 ? 13.586 -0.525 -18.453 1 98.12 198 THR B O 1
ATOM 5640 N N . GLN B 1 199 ? 12.055 -1.354 -17.047 1 97.5 199 GLN B N 1
ATOM 5641 C CA . GLN B 1 199 ? 12.641 -0.648 -15.914 1 97.5 199 GLN B CA 1
ATOM 5642 C C . GLN B 1 199 ? 14.023 -1.19 -15.578 1 97.5 199 GLN B C 1
ATOM 5644 O O . GLN B 1 199 ? 14.898 -0.447 -15.117 1 97.5 199 GLN B O 1
ATOM 5649 N N . SER B 1 200 ? 14.242 -2.467 -15.828 1 97.81 200 SER B N 1
ATOM 5650 C CA . SER B 1 200 ? 15.586 -3.01 -15.641 1 97.81 200 SER B CA 1
ATOM 5651 C C . SER B 1 200 ? 16.609 -2.26 -16.484 1 97.81 200 SER B C 1
ATOM 5653 O O . SER B 1 200 ? 17.672 -1.892 -15.992 1 97.81 200 SER B O 1
ATOM 5655 N N . LEU B 1 201 ? 16.266 -2.055 -17.719 1 97.56 201 LEU B N 1
ATOM 5656 C CA . LEU B 1 201 ? 17.172 -1.368 -18.641 1 97.56 201 LEU B CA 1
ATOM 5657 C C . LEU B 1 201 ? 17.312 0.1 -18.266 1 97.56 201 LEU B C 1
ATOM 5659 O O . LEU B 1 201 ? 18.438 0.614 -18.188 1 97.56 201 LEU B O 1
ATOM 5663 N N . ILE B 1 202 ? 16.25 0.728 -17.906 1 97.25 202 ILE B N 1
ATOM 5664 C CA . ILE B 1 202 ? 16.281 2.139 -17.531 1 97.25 202 ILE B CA 1
ATOM 5665 C C . ILE B 1 202 ? 17.062 2.318 -16.234 1 97.25 202 ILE B C 1
ATOM 5667 O O . ILE B 1 202 ? 17.953 3.18 -16.156 1 97.25 202 ILE B O 1
ATOM 5671 N N . ASN B 1 203 ? 16.766 1.507 -15.273 1 96.69 203 ASN B N 1
ATOM 5672 C CA . ASN B 1 203 ? 17.422 1.589 -13.969 1 96.69 203 ASN B CA 1
ATOM 5673 C C . ASN B 1 203 ? 18.938 1.397 -14.094 1 96.69 203 ASN B C 1
ATOM 5675 O O . ASN B 1 203 ? 19.703 1.994 -13.336 1 96.69 203 ASN B O 1
ATOM 5679 N N . SER B 1 204 ? 19.328 0.562 -14.961 1 95.94 204 SER B N 1
ATOM 5680 C CA . SER B 1 204 ? 20.75 0.268 -15.109 1 95.94 204 SER B CA 1
ATOM 5681 C C . SER B 1 204 ? 21.5 1.481 -15.625 1 95.94 204 SER B C 1
ATOM 5683 O O . SER B 1 204 ? 22.734 1.53 -15.547 1 95.94 204 SER B O 1
ATOM 5685 N N . GLY B 1 205 ? 20.766 2.424 -16.328 1 95.31 205 GLY B N 1
ATOM 5686 C CA . GLY B 1 205 ? 21.406 3.654 -16.781 1 95.31 205 GLY B CA 1
ATOM 5687 C C . GLY B 1 205 ? 21.812 3.613 -18.234 1 95.31 205 GLY B C 1
ATOM 5688 O O . GLY B 1 205 ? 22.625 4.426 -18.688 1 95.31 205 GLY B O 1
ATOM 5689 N N . ILE B 1 206 ? 21.328 2.674 -19 1 94.62 206 ILE B N 1
ATOM 5690 C CA . ILE B 1 206 ? 21.625 2.658 -20.422 1 94.62 206 ILE B CA 1
ATOM 5691 C C . ILE B 1 206 ? 21.109 3.938 -21.078 1 94.62 206 ILE B C 1
ATOM 5693 O O . ILE B 1 206 ? 20.094 4.492 -20.641 1 94.62 206 ILE B O 1
ATOM 5697 N N . PRO B 1 207 ? 21.719 4.367 -22.031 1 93.56 207 PRO B N 1
ATOM 5698 C CA . PRO B 1 207 ? 21.359 5.664 -22.609 1 93.56 207 PRO B CA 1
ATOM 5699 C C . PRO B 1 207 ? 20.172 5.57 -23.562 1 93.56 207 PRO B C 1
ATOM 5701 O O . PRO B 1 207 ? 19.562 6.59 -23.891 1 93.56 207 PRO B O 1
ATOM 5704 N N . ASN B 1 208 ? 19.828 4.438 -24.031 1 96.25 208 ASN B N 1
ATOM 5705 C CA . ASN B 1 208 ? 18.812 4.25 -25.062 1 96.25 208 ASN B CA 1
ATOM 5706 C C . ASN B 1 208 ? 17.422 4.648 -24.562 1 96.25 208 ASN B C 1
ATOM 5708 O O . ASN B 1 208 ? 17.172 4.621 -23.359 1 96.25 208 ASN B O 1
ATOM 5712 N N . LYS B 1 209 ? 16.625 5.09 -25.5 1 96.81 209 LYS B N 1
ATOM 5713 C CA . LYS B 1 209 ? 15.188 5.203 -25.234 1 96.81 209 LYS B CA 1
ATOM 5714 C C . LYS B 1 209 ? 14.539 3.824 -25.141 1 96.81 209 LYS B C 1
ATOM 5716 O O . LYS B 1 209 ? 14.523 3.076 -26.125 1 96.81 209 LYS B O 1
ATOM 5721 N N . VAL B 1 210 ? 14.055 3.521 -24 1 97.94 210 VAL B N 1
ATOM 5722 C CA . VAL B 1 210 ? 13.43 2.221 -23.781 1 97.94 210 VAL B CA 1
ATOM 5723 C C . VAL B 1 210 ? 11.961 2.408 -23.391 1 97.94 210 VAL B C 1
ATOM 5725 O O . VAL B 1 210 ? 11.648 3.219 -22.516 1 97.94 210 VAL B O 1
ATOM 5728 N N . VAL B 1 211 ? 11.039 1.714 -24.031 1 98.31 211 VAL B N 1
ATOM 5729 C CA . VAL B 1 211 ? 9.617 1.782 -23.719 1 98.31 211 VAL B CA 1
ATOM 5730 C C . VAL B 1 211 ? 9.023 0.375 -23.688 1 98.31 211 VAL B C 1
ATOM 5732 O O . VAL B 1 211 ? 9.492 -0.515 -24.406 1 98.31 211 VAL B O 1
ATOM 5735 N N . ALA B 1 212 ? 8.078 0.184 -22.828 1 98.5 212 ALA B N 1
ATOM 5736 C CA . ALA B 1 212 ? 7.305 -1.057 -22.828 1 98.5 212 ALA B CA 1
ATOM 5737 C C . ALA B 1 212 ? 6.156 -0.986 -23.828 1 98.5 212 ALA B C 1
ATOM 5739 O O . ALA B 1 212 ? 5.59 0.084 -24.047 1 98.5 212 ALA B O 1
ATOM 5740 N N . LEU B 1 213 ? 5.922 -2.098 -24.484 1 98.31 213 LEU B N 1
ATOM 5741 C CA . LEU B 1 213 ? 4.613 -2.195 -25.125 1 98.31 213 LEU B CA 1
ATOM 5742 C C . LEU B 1 213 ? 3.508 -2.287 -24.078 1 98.31 213 LEU B C 1
ATOM 5744 O O . LEU B 1 213 ? 3.406 -3.287 -23.359 1 98.31 213 LEU B O 1
ATOM 5748 N N . ARG B 1 214 ? 2.697 -1.248 -24 1 97.25 214 ARG B N 1
ATOM 5749 C CA . ARG B 1 214 ? 1.632 -1.209 -23 1 97.25 214 ARG B CA 1
ATOM 5750 C C . ARG B 1 214 ? 0.67 -2.379 -23.188 1 97.25 214 ARG B C 1
ATOM 5752 O O . ARG B 1 214 ? 0.152 -2.6 -24.281 1 97.25 214 ARG B O 1
ATOM 5759 N N . ASN B 1 215 ? 0.487 -3.213 -22.172 1 95.94 215 ASN B N 1
ATOM 5760 C CA . ASN B 1 215 ? -0.438 -4.34 -22.109 1 95.94 215 ASN B CA 1
ATOM 5761 C C . ASN B 1 215 ? 0.031 -5.496 -22.984 1 95.94 215 ASN B C 1
ATOM 5763 O O . ASN B 1 215 ? -0.749 -6.398 -23.312 1 95.94 215 ASN B O 1
ATOM 5767 N N . GLY B 1 216 ? 1.248 -5.48 -23.5 1 95.31 216 GLY B N 1
ATOM 5768 C CA . GLY B 1 216 ? 1.896 -6.594 -24.172 1 95.31 216 GLY B CA 1
ATOM 5769 C C . GLY B 1 216 ? 1.123 -7.09 -25.375 1 95.31 216 GLY B C 1
ATOM 5770 O O . GLY B 1 216 ? 0.474 -6.301 -26.062 1 95.31 216 GLY B O 1
ATOM 5771 N N . THR B 1 217 ? 1.279 -8.359 -25.656 1 94.75 217 THR B N 1
ATOM 5772 C CA . THR B 1 217 ? 0.617 -8.984 -26.797 1 94.75 217 THR B CA 1
ATOM 5773 C C . THR B 1 217 ? -0.899 -8.938 -26.641 1 94.75 217 THR B C 1
ATOM 5775 O O . THR B 1 217 ? -1.633 -8.875 -27.625 1 94.75 217 THR B O 1
ATOM 5778 N N . ILE B 1 218 ? -1.373 -8.953 -25.391 1 93.81 218 ILE B N 1
ATOM 5779 C CA . ILE B 1 218 ? -2.803 -8.82 -25.125 1 93.81 218 ILE B CA 1
ATOM 5780 C C . ILE B 1 218 ? -3.307 -7.492 -25.672 1 93.81 218 ILE B C 1
ATOM 5782 O O . ILE B 1 218 ? -4.309 -7.453 -26.391 1 93.81 218 ILE B O 1
ATOM 5786 N N . GLY B 1 219 ? -2.568 -6.406 -25.312 1 93.75 219 GLY B N 1
ATOM 5787 C CA . GLY B 1 219 ? -2.939 -5.105 -25.844 1 93.75 219 GLY B CA 1
ATOM 5788 C C . GLY B 1 219 ? -2.879 -5.039 -27.359 1 93.75 219 GLY B C 1
ATOM 5789 O O . GLY B 1 219 ? -3.732 -4.414 -28 1 93.75 219 GLY B O 1
ATOM 5790 N N . TRP B 1 220 ? -1.886 -5.656 -27.953 1 95.75 220 TRP B N 1
ATOM 5791 C CA . TRP B 1 220 ? -1.719 -5.738 -29.406 1 95.75 220 TRP B CA 1
ATOM 5792 C C . TRP B 1 220 ? -2.926 -6.406 -30.047 1 95.75 220 TRP B C 1
ATOM 5794 O O . TRP B 1 220 ? -3.465 -5.902 -31.031 1 95.75 220 TRP B O 1
ATOM 5804 N N . THR B 1 221 ? -3.34 -7.477 -29.453 1 93.19 221 THR B N 1
ATOM 5805 C CA . THR B 1 221 ? -4.477 -8.242 -29.953 1 93.19 221 THR B CA 1
ATOM 5806 C C . THR B 1 221 ? -5.773 -7.461 -29.781 1 93.19 221 THR B C 1
ATOM 5808 O O . THR B 1 221 ? -6.625 -7.449 -30.672 1 93.19 221 THR B O 1
ATOM 5811 N N . LEU B 1 222 ? -5.98 -6.824 -28.641 1 92.44 222 LEU B N 1
ATOM 5812 C CA . LEU B 1 222 ? -7.191 -6.062 -28.344 1 92.44 222 LEU B CA 1
ATOM 5813 C C . LEU B 1 222 ? -7.355 -4.906 -29.328 1 92.44 222 LEU B C 1
ATOM 5815 O O . LEU B 1 222 ? -8.477 -4.488 -29.609 1 92.44 222 LEU B O 1
ATOM 5819 N N . GLU B 1 223 ? -6.242 -4.477 -29.906 1 94.38 223 GLU B N 1
ATOM 5820 C CA . GLU B 1 223 ? -6.273 -3.395 -30.891 1 94.38 223 GLU B CA 1
ATOM 5821 C C . GLU B 1 223 ? -6.531 -3.928 -32.281 1 94.38 223 GLU B C 1
ATOM 5823 O O . GLU B 1 223 ? -6.605 -3.156 -33.25 1 94.38 223 GLU B O 1
ATOM 5828 N N . GLY B 1 224 ? -6.613 -5.203 -32.438 1 93.19 224 GLY B N 1
ATOM 5829 C CA . GLY B 1 224 ? -6.906 -5.816 -33.719 1 93.19 224 GLY B CA 1
ATOM 5830 C C . GLY B 1 224 ? -5.68 -5.973 -34.594 1 93.19 224 GLY B C 1
ATOM 5831 O O . GLY B 1 224 ? -5.801 -6.117 -35.812 1 93.19 224 GLY B O 1
ATOM 5832 N N . LEU B 1 225 ? -4.512 -5.934 -34.062 1 95.69 225 LEU B N 1
ATOM 5833 C CA . LEU B 1 225 ? -3.275 -6.055 -34.812 1 95.69 225 LEU B CA 1
ATOM 5834 C C . LEU B 1 225 ? -2.828 -7.512 -34.906 1 95.69 225 LEU B C 1
ATOM 5836 O O . LEU B 1 225 ? -3.016 -8.273 -33.938 1 95.69 225 LEU B O 1
ATOM 5840 N N . GLU B 1 226 ? -2.223 -7.895 -35.938 1 94.38 226 GLU B N 1
ATOM 5841 C CA . GLU B 1 226 ? -1.874 -9.289 -36.188 1 94.38 226 GLU B CA 1
ATOM 5842 C C . GLU B 1 226 ? -0.562 -9.664 -35.5 1 94.38 226 GLU B C 1
ATOM 5844 O O . GLU B 1 226 ? 0.388 -8.875 -35.5 1 94.38 226 GLU B O 1
ATOM 5849 N N . LEU B 1 227 ? -0.568 -10.844 -34.938 1 95.19 227 LEU B N 1
ATOM 5850 C CA . LEU B 1 227 ? 0.636 -11.406 -34.344 1 95.19 227 LEU B CA 1
ATOM 5851 C C . LEU B 1 227 ? 1.34 -12.344 -35.312 1 95.19 227 LEU B C 1
ATOM 5853 O O . LEU B 1 227 ? 0.717 -12.867 -36.25 1 95.19 227 LEU B O 1
ATOM 5857 N N . GLU B 1 228 ? 2.633 -12.516 -35.125 1 95.38 228 GLU B N 1
ATOM 5858 C CA . GLU B 1 228 ? 3.396 -13.555 -35.812 1 95.38 228 GLU B CA 1
ATOM 5859 C C . GLU B 1 228 ? 3.43 -14.852 -35 1 95.38 228 GLU B C 1
ATOM 5861 O O . GLU B 1 228 ? 3.201 -14.828 -33.812 1 95.38 228 GLU B O 1
ATOM 5866 N N . THR B 1 229 ? 3.617 -15.969 -35.688 1 94.75 229 THR B N 1
ATOM 5867 C CA . THR B 1 229 ? 3.684 -17.25 -35.031 1 94.75 229 THR B CA 1
ATOM 5868 C C . THR B 1 229 ? 4.918 -18.047 -35.469 1 94.75 229 THR B C 1
ATOM 5870 O O . THR B 1 229 ? 5.465 -17.797 -36.531 1 94.75 229 THR B O 1
ATOM 5873 N N . LYS B 1 230 ? 5.465 -18.859 -34.625 1 95.88 230 LYS B N 1
ATOM 5874 C CA . LYS B 1 230 ? 6.527 -19.812 -34.906 1 95.88 230 LYS B CA 1
ATOM 5875 C C . LYS B 1 230 ? 7.824 -19.109 -35.281 1 95.88 230 LYS B C 1
ATOM 5877 O O . LYS B 1 230 ? 8.562 -19.578 -36.156 1 95.88 230 LYS B O 1
ATOM 5882 N N . LYS B 1 231 ? 7.914 -17.922 -34.781 1 96.31 231 LYS B N 1
ATOM 5883 C CA . LYS B 1 231 ? 9.18 -17.234 -35 1 96.31 231 LYS B CA 1
ATOM 5884 C C . LYS B 1 231 ? 10.266 -17.781 -34.062 1 96.31 231 LYS B C 1
ATOM 5886 O O . LYS B 1 231 ? 9.977 -18.25 -32.969 1 96.31 231 LYS B O 1
ATOM 5891 N N . THR B 1 232 ? 11.547 -17.734 -34.5 1 97.06 232 THR B N 1
ATOM 5892 C CA . THR B 1 232 ? 12.617 -18.375 -33.75 1 97.06 232 THR B CA 1
ATOM 5893 C C . THR B 1 232 ? 13.789 -17.406 -33.562 1 97.06 232 THR B C 1
ATOM 5895 O O . THR B 1 232 ? 14.883 -17.828 -33.188 1 97.06 232 THR B O 1
ATOM 5898 N N . ARG B 1 233 ? 13.609 -16.141 -33.906 1 96.75 233 ARG B N 1
ATOM 5899 C CA . ARG B 1 233 ? 14.695 -15.172 -33.75 1 96.75 233 ARG B CA 1
ATOM 5900 C C . ARG B 1 233 ? 15.055 -14.945 -32.281 1 96.75 233 ARG B C 1
ATOM 5902 O O . ARG B 1 233 ? 14.195 -14.562 -31.5 1 96.75 233 ARG B O 1
ATOM 5909 N N . ARG B 1 234 ? 16.312 -15.141 -31.938 1 96.62 234 ARG B N 1
ATOM 5910 C CA . ARG B 1 234 ? 16.812 -14.938 -30.578 1 96.62 234 ARG B CA 1
ATOM 5911 C C . ARG B 1 234 ? 18 -13.961 -30.562 1 96.62 234 ARG B C 1
ATOM 5913 O O . ARG B 1 234 ? 18.797 -13.945 -31.5 1 96.62 234 ARG B O 1
ATOM 5920 N N . VAL B 1 235 ? 18.047 -13.172 -29.547 1 97 235 VAL B N 1
ATOM 5921 C CA . VAL B 1 235 ? 19.25 -12.375 -29.359 1 97 235 VAL B CA 1
ATOM 5922 C C . VAL B 1 235 ? 20.422 -13.281 -29 1 97 235 VAL B C 1
ATOM 5924 O O . VAL B 1 235 ? 20.312 -14.133 -28.109 1 97 235 VAL B O 1
ATOM 5927 N N . PRO B 1 236 ? 21.516 -13.148 -29.688 1 94.81 236 PRO B N 1
ATOM 5928 C CA . PRO B 1 236 ? 22.672 -14.016 -29.438 1 94.81 236 PRO B CA 1
ATOM 5929 C C . PRO B 1 236 ? 23.297 -13.773 -28.062 1 94.81 236 PRO B C 1
ATOM 5931 O O . PRO B 1 236 ? 23.047 -12.734 -27.438 1 94.81 236 PRO B O 1
ATOM 5934 N N . SER B 1 237 ? 24.109 -14.773 -27.641 1 94.56 237 SER B N 1
ATOM 5935 C CA . SER B 1 237 ? 24.906 -14.586 -26.422 1 94.56 237 SER B CA 1
ATOM 5936 C C . SER B 1 237 ? 25.906 -13.445 -26.594 1 94.56 237 SER B C 1
ATOM 5938 O O . SER B 1 237 ? 26.422 -13.227 -27.703 1 94.56 237 SER B O 1
ATOM 5940 N N . PRO B 1 238 ? 26.156 -12.797 -25.531 1 96.5 238 PRO B N 1
ATOM 5941 C CA . PRO B 1 238 ? 27.047 -11.633 -25.656 1 96.5 238 PRO B CA 1
ATOM 5942 C C . PRO B 1 238 ? 28.5 -12.031 -25.938 1 96.5 238 PRO B C 1
ATOM 5944 O O . PRO B 1 238 ? 28.953 -13.078 -25.484 1 96.5 238 PRO B O 1
ATOM 5947 N N . SER B 1 239 ? 29.188 -11.117 -26.656 1 96.38 239 SER B N 1
ATOM 5948 C CA . SER B 1 239 ? 30.656 -11.172 -26.766 1 96.38 239 SER B CA 1
ATOM 5949 C C . SER B 1 239 ? 31.312 -10.758 -25.453 1 96.38 239 SER B C 1
ATOM 5951 O O . SER B 1 239 ? 30.641 -10.297 -24.531 1 96.38 239 SER B O 1
ATOM 5953 N N . VAL B 1 240 ? 32.594 -11 -25.391 1 96.31 240 VAL B N 1
ATOM 5954 C CA . VAL B 1 240 ? 33.344 -10.617 -24.203 1 96.31 240 VAL B CA 1
ATOM 5955 C C . VAL B 1 240 ? 33.219 -9.117 -23.969 1 96.31 240 VAL B C 1
ATOM 5957 O O . VAL B 1 240 ? 33.031 -8.672 -22.828 1 96.31 240 VAL B O 1
ATOM 5960 N N . GLU B 1 241 ? 33.281 -8.383 -24.984 1 95.81 241 GLU B N 1
ATOM 5961 C CA . GLU B 1 241 ? 33.219 -6.926 -24.906 1 95.81 241 GLU B CA 1
ATOM 5962 C C . GLU B 1 241 ? 31.859 -6.453 -24.438 1 95.81 241 GLU B C 1
ATOM 5964 O O . GLU B 1 241 ? 31.75 -5.617 -23.531 1 95.81 241 GLU B O 1
ATOM 5969 N N . THR B 1 242 ? 30.859 -6.914 -25.062 1 96.06 242 THR B N 1
ATOM 5970 C CA . THR B 1 242 ? 29.5 -6.48 -24.719 1 96.06 242 THR B CA 1
ATOM 5971 C C . THR B 1 242 ? 29.125 -6.961 -23.312 1 96.06 242 THR B C 1
ATOM 5973 O O . THR B 1 242 ? 28.375 -6.289 -22.609 1 96.06 242 THR B O 1
ATOM 5976 N N . LEU B 1 243 ? 29.672 -8.094 -22.891 1 96.88 243 LEU B N 1
ATOM 5977 C CA . LEU B 1 243 ? 29.422 -8.594 -21.547 1 96.88 243 LEU B CA 1
ATOM 5978 C C . LEU B 1 243 ? 30.047 -7.664 -20.5 1 96.88 243 LEU B C 1
ATOM 5980 O O . LEU B 1 243 ? 29.422 -7.371 -19.484 1 96.88 243 LEU B O 1
ATOM 5984 N N . GLN B 1 244 ? 31.266 -7.262 -20.75 1 96.94 244 GLN B N 1
ATOM 5985 C CA . GLN B 1 244 ? 31.938 -6.359 -19.812 1 96.94 244 GLN B CA 1
ATOM 5986 C C . GLN B 1 244 ? 31.172 -5.047 -19.672 1 96.94 244 GLN B C 1
ATOM 5988 O O . GLN B 1 244 ? 31.078 -4.504 -18.562 1 96.94 244 GLN B O 1
ATOM 5993 N N . LYS B 1 245 ? 30.688 -4.602 -20.781 1 96.25 245 LYS B N 1
ATOM 5994 C CA . LYS B 1 245 ? 29.875 -3.385 -20.734 1 96.25 245 LYS B CA 1
ATOM 5995 C C . LYS B 1 245 ? 28.609 -3.588 -19.906 1 96.25 245 LYS B C 1
ATOM 5997 O O . LYS B 1 245 ? 28.281 -2.77 -19.047 1 96.25 245 LYS B O 1
ATOM 6002 N N . ALA B 1 246 ? 27.875 -4.625 -20.172 1 97.5 246 ALA B N 1
ATOM 6003 C CA . ALA B 1 246 ? 26.672 -4.938 -19.438 1 97.5 246 ALA B CA 1
ATOM 6004 C C . ALA B 1 246 ? 26.953 -5.07 -17.938 1 97.5 246 ALA B C 1
ATOM 6006 O O . ALA B 1 246 ? 26.156 -4.633 -17.109 1 97.5 246 ALA B O 1
ATOM 6007 N N . ARG B 1 247 ? 28.062 -5.672 -17.609 1 97.19 247 ARG B N 1
ATOM 6008 C CA . ARG B 1 247 ? 28.453 -5.891 -16.219 1 97.19 247 ARG B CA 1
ATOM 6009 C C . ARG B 1 247 ? 28.609 -4.562 -15.477 1 97.19 247 ARG B C 1
ATOM 6011 O O . ARG B 1 247 ? 28.234 -4.441 -14.312 1 97.19 247 ARG B O 1
ATOM 6018 N N . LYS B 1 248 ? 29.203 -3.635 -16.094 1 97.5 248 LYS B N 1
ATOM 6019 C CA . LYS B 1 248 ? 29.406 -2.326 -15.469 1 97.5 248 LYS B CA 1
ATOM 6020 C C . LYS B 1 248 ? 28.062 -1.676 -15.109 1 97.5 248 LYS B C 1
ATOM 6022 O O . LYS B 1 248 ? 27.922 -1.114 -14.023 1 97.5 248 LYS B O 1
ATOM 6027 N N . TYR B 1 249 ? 27.125 -1.719 -16.047 1 97.31 249 TYR B N 1
ATOM 6028 C CA . TYR B 1 249 ? 25.797 -1.166 -15.789 1 97.31 249 TYR B CA 1
ATOM 6029 C C . TYR B 1 249 ? 25.094 -1.921 -14.672 1 97.31 249 TYR B C 1
ATOM 6031 O O . TYR B 1 249 ? 24.469 -1.311 -13.797 1 97.31 249 TYR B O 1
ATOM 6039 N N . ALA B 1 250 ? 25.203 -3.238 -14.672 1 98 250 ALA B N 1
ATOM 6040 C CA . ALA B 1 250 ? 24.594 -4.062 -13.633 1 98 250 ALA B CA 1
ATOM 6041 C C . ALA B 1 250 ? 25.188 -3.754 -12.266 1 98 250 ALA B C 1
ATOM 6043 O O . ALA B 1 250 ? 24.469 -3.678 -11.273 1 98 250 ALA B O 1
ATOM 6044 N N . GLU B 1 251 ? 26.484 -3.615 -12.227 1 97.38 251 GLU B N 1
ATOM 6045 C CA . GLU B 1 251 ? 27.188 -3.314 -10.977 1 97.38 251 GLU B CA 1
ATOM 6046 C C . GLU B 1 251 ? 26.719 -1.979 -10.398 1 97.38 251 GLU B C 1
ATOM 6048 O O . GLU B 1 251 ? 26.469 -1.871 -9.195 1 97.38 251 GLU B O 1
ATOM 6053 N N . SER B 1 252 ? 26.641 -1.01 -11.227 1 97 252 SER B N 1
ATOM 6054 C CA . SER B 1 252 ? 26.234 0.316 -10.781 1 97 252 SER B CA 1
ATOM 6055 C C . SER B 1 252 ? 24.828 0.277 -10.164 1 97 252 SER B C 1
ATOM 6057 O O . SER B 1 252 ? 24.609 0.824 -9.086 1 97 252 SER B O 1
ATOM 6059 N N . TRP B 1 253 ? 23.922 -0.356 -10.812 1 97.38 253 TRP B N 1
ATOM 6060 C CA . TRP B 1 253 ? 22.547 -0.412 -10.32 1 97.38 253 TRP B CA 1
ATOM 6061 C C . TRP B 1 253 ? 22.469 -1.255 -9.055 1 97.38 253 TRP B C 1
ATOM 6063 O O . TRP B 1 253 ? 21.797 -0.874 -8.094 1 97.38 253 TRP B O 1
ATOM 6073 N N . ALA B 1 254 ? 23.125 -2.404 -9.07 1 97.69 254 ALA B N 1
ATOM 6074 C CA . ALA B 1 254 ? 23.125 -3.268 -7.895 1 97.69 254 ALA B CA 1
ATOM 6075 C C . ALA B 1 254 ? 23.641 -2.523 -6.672 1 97.69 254 ALA B C 1
ATOM 6077 O O . ALA B 1 254 ? 23.109 -2.674 -5.57 1 97.69 254 ALA B O 1
ATOM 6078 N N . ASN B 1 255 ? 24.641 -1.724 -6.863 1 96.94 255 ASN B N 1
ATOM 6079 C CA . ASN B 1 255 ? 25.188 -0.91 -5.781 1 96.94 255 ASN B CA 1
ATOM 6080 C C . ASN B 1 255 ? 24.172 0.12 -5.289 1 96.94 255 ASN B C 1
ATOM 6082 O O . ASN B 1 255 ? 24.016 0.324 -4.086 1 96.94 255 ASN B O 1
ATOM 6086 N N . HIS B 1 256 ? 23.5 0.719 -6.207 1 96 256 HIS B N 1
ATOM 6087 C CA . HIS B 1 256 ? 22.5 1.721 -5.867 1 96 256 HIS B CA 1
ATOM 6088 C C . HIS B 1 256 ? 21.375 1.111 -5.039 1 96 256 HIS B C 1
ATOM 6090 O O . HIS B 1 256 ? 20.906 1.724 -4.074 1 96 256 HIS B O 1
ATOM 6096 N N . VAL B 1 257 ? 20.938 -0.068 -5.348 1 96.56 257 VAL B N 1
ATOM 6097 C CA . VAL B 1 257 ? 19.828 -0.745 -4.672 1 96.56 257 VAL B CA 1
ATOM 6098 C C . VAL B 1 257 ? 20.312 -1.296 -3.33 1 96.56 257 VAL B C 1
ATOM 6100 O O . VAL B 1 257 ? 19.516 -1.453 -2.398 1 96.56 257 VAL B O 1
ATOM 6103 N N . GLY B 1 258 ? 21.578 -1.613 -3.236 1 96.5 258 GLY B N 1
ATOM 6104 C CA . GLY B 1 258 ? 22.141 -2.166 -2.014 1 96.5 258 GLY B CA 1
ATOM 6105 C C . GLY B 1 258 ? 22.203 -3.682 -2.02 1 96.5 258 GLY B C 1
ATOM 6106 O O . GLY B 1 258 ? 21.984 -4.32 -0.988 1 96.5 258 GLY B O 1
ATOM 6107 N N . VAL B 1 259 ? 22.5 -4.293 -3.186 1 97.69 259 VAL B N 1
ATOM 6108 C CA . VAL B 1 259 ? 22.625 -5.742 -3.297 1 97.69 259 VAL B CA 1
ATOM 6109 C C . VAL B 1 259 ? 23.875 -6.207 -2.539 1 97.69 259 VAL B C 1
ATOM 6111 O O . VAL B 1 259 ? 24.938 -5.59 -2.639 1 97.69 259 VAL B O 1
ATOM 6114 N N . SER B 1 260 ? 23.719 -7.246 -1.8 1 97.81 260 SER B N 1
ATOM 6115 C CA . SER B 1 260 ? 24.812 -7.793 -1.007 1 97.81 260 SER B CA 1
ATOM 6116 C C . SER B 1 260 ? 25.453 -8.992 -1.7 1 97.81 260 SER B C 1
ATOM 6118 O O . SER B 1 260 ? 24.781 -9.734 -2.416 1 97.81 260 SER B O 1
ATOM 6120 N N . PHE B 1 261 ? 26.703 -9.141 -1.457 1 97.5 261 PHE B N 1
ATOM 6121 C CA . PHE B 1 261 ? 27.484 -10.219 -2.039 1 97.5 261 PHE B CA 1
ATOM 6122 C C . PHE B 1 261 ? 28.094 -11.102 -0.949 1 97.5 261 PHE B C 1
ATOM 6124 O O . PHE B 1 261 ? 28.422 -10.617 0.138 1 97.5 261 PHE B O 1
ATOM 6131 N N . ILE B 1 262 ? 28.203 -12.375 -1.293 1 97 262 ILE B N 1
ATOM 6132 C CA . ILE B 1 262 ? 28.812 -13.281 -0.32 1 97 262 ILE B CA 1
ATOM 6133 C C . ILE B 1 262 ? 29.875 -14.133 -1.004 1 97 262 ILE B C 1
ATOM 6135 O O . ILE B 1 262 ? 29.812 -14.344 -2.219 1 97 262 ILE B O 1
ATOM 6139 N N . ASP B 1 263 ? 30.797 -14.617 -0.209 1 94.88 263 ASP B N 1
ATOM 6140 C CA . ASP B 1 263 ? 31.859 -15.508 -0.7 1 94.88 263 ASP B CA 1
ATOM 6141 C C . ASP B 1 263 ? 31.641 -16.938 -0.204 1 94.88 263 ASP B C 1
ATOM 6143 O O . ASP B 1 263 ? 30.578 -17.266 0.312 1 94.88 263 ASP B O 1
ATOM 6147 N N . SER B 1 264 ? 32.625 -17.781 -0.471 1 93.38 264 SER B N 1
ATOM 6148 C CA . SER B 1 264 ? 32.531 -19.203 -0.129 1 93.38 264 SER B CA 1
ATOM 6149 C C . SER B 1 264 ? 32.438 -19.391 1.379 1 93.38 264 SER B C 1
ATOM 6151 O O . SER B 1 264 ? 31.703 -20.281 1.844 1 93.38 264 SER B O 1
ATOM 6153 N N . ASP B 1 265 ? 33.062 -18.578 2.141 1 92.81 265 ASP B N 1
ATOM 6154 C CA . ASP B 1 265 ? 33.031 -18.688 3.596 1 92.81 265 ASP B CA 1
ATOM 6155 C C . ASP B 1 265 ? 31.656 -18.375 4.141 1 92.81 265 ASP B C 1
ATOM 6157 O O . ASP B 1 265 ? 31.125 -19.094 4.988 1 92.81 265 ASP B O 1
ATOM 6161 N N . GLN B 1 266 ? 31.125 -17.297 3.627 1 94.88 266 GLN B N 1
ATOM 6162 C CA . GLN B 1 266 ? 29.797 -16.922 4.074 1 94.88 266 GLN B CA 1
ATOM 6163 C C . GLN B 1 266 ? 28.75 -17.953 3.654 1 94.88 266 GLN B C 1
ATOM 6165 O O . GLN B 1 266 ? 27.812 -18.234 4.402 1 94.88 266 GLN B O 1
ATOM 6170 N N . LEU B 1 267 ? 28.875 -18.453 2.439 1 94.5 267 LEU B N 1
ATOM 6171 C CA . LEU B 1 267 ? 27.953 -19.5 1.992 1 94.5 267 LEU B CA 1
ATOM 6172 C C . LEU B 1 267 ? 28.031 -20.719 2.898 1 94.5 267 LEU B C 1
ATOM 6174 O O . LEU B 1 267 ? 27.016 -21.328 3.227 1 94.5 267 LEU B O 1
ATOM 6178 N N . THR B 1 268 ? 29.219 -21.078 3.293 1 92.12 268 THR B N 1
ATOM 6179 C CA . THR B 1 268 ? 29.422 -22.203 4.207 1 92.12 268 THR B CA 1
ATOM 6180 C C . THR B 1 268 ? 28.75 -21.922 5.547 1 92.12 268 THR B C 1
ATOM 6182 O O . THR B 1 268 ? 28.156 -22.828 6.141 1 92.12 268 THR B O 1
ATOM 6185 N N . ARG B 1 269 ? 28.844 -20.703 6.012 1 93.94 269 ARG B N 1
ATOM 6186 C CA . ARG B 1 269 ? 28.172 -20.328 7.25 1 93.94 269 ARG B CA 1
ATOM 6187 C C . ARG B 1 269 ? 26.656 -20.438 7.102 1 93.94 269 ARG B C 1
ATOM 6189 O O . ARG B 1 269 ? 25.969 -20.922 8 1 93.94 269 ARG B O 1
ATOM 6196 N N . PHE B 1 270 ? 26.172 -19.938 5.965 1 94.75 270 PHE B N 1
ATOM 6197 C CA . PHE B 1 270 ? 24.734 -20.047 5.707 1 94.75 270 PHE B CA 1
ATOM 6198 C C . PHE B 1 270 ? 24.297 -21.5 5.723 1 94.75 270 PHE B C 1
ATOM 6200 O O . PHE B 1 270 ? 23.25 -21.828 6.285 1 94.75 270 PHE B O 1
ATOM 6207 N N . ALA B 1 271 ? 25.062 -22.312 5.117 1 90.94 271 ALA B N 1
ATOM 6208 C CA . ALA B 1 271 ? 24.734 -23.734 5.035 1 90.94 271 ALA B CA 1
ATOM 6209 C C . ALA B 1 271 ? 24.734 -24.375 6.418 1 90.94 271 ALA B C 1
ATOM 6211 O O . ALA B 1 271 ? 23.969 -25.297 6.684 1 90.94 271 ALA B O 1
ATOM 6212 N N . ALA B 1 272 ? 25.547 -23.891 7.32 1 90.69 272 ALA B N 1
ATOM 6213 C CA . ALA B 1 272 ? 25.625 -24.422 8.68 1 90.69 272 ALA B CA 1
ATOM 6214 C C . ALA B 1 272 ? 24.391 -24.047 9.492 1 90.69 272 ALA B C 1
ATOM 6216 O O . ALA B 1 272 ? 24.078 -24.703 10.492 1 90.69 272 ALA B O 1
ATOM 6217 N N . GLU B 1 273 ? 23.672 -23.078 9.023 1 92.94 273 GLU B N 1
ATOM 6218 C CA . GLU B 1 273 ? 22.5 -22.578 9.734 1 92.94 273 GLU B CA 1
ATOM 6219 C C . GLU B 1 273 ? 21.219 -23.156 9.141 1 92.94 273 GLU B C 1
ATOM 6221 O O . GLU B 1 273 ? 20.125 -22.703 9.469 1 92.94 273 GLU B O 1
ATOM 6226 N N . LEU B 1 274 ? 21.234 -24.156 8.367 1 90.75 274 LEU B N 1
ATOM 6227 C CA . LEU B 1 274 ? 20.141 -24.641 7.547 1 90.75 274 LEU B CA 1
ATOM 6228 C C . LEU B 1 274 ? 19 -25.172 8.414 1 90.75 274 LEU B C 1
ATOM 6230 O O . LEU B 1 274 ? 17.859 -25.25 7.973 1 90.75 274 LEU B O 1
ATOM 6234 N N . GLU B 1 275 ? 19.266 -25.547 9.633 1 88.44 275 GLU B N 1
ATOM 6235 C CA . GLU B 1 275 ? 18.219 -26.047 10.523 1 88.44 275 GLU B CA 1
ATOM 6236 C C . GLU B 1 275 ? 17.453 -24.906 11.172 1 88.44 275 GLU B C 1
ATOM 6238 O O . GLU B 1 275 ? 16.328 -25.109 11.648 1 88.44 275 GLU B O 1
ATOM 6243 N N . ASP B 1 276 ? 18.078 -23.766 11.133 1 93.25 276 ASP B N 1
ATOM 6244 C CA . ASP B 1 276 ? 17.484 -22.641 11.836 1 93.25 276 ASP B CA 1
ATOM 6245 C C . ASP B 1 276 ? 16.984 -21.578 10.852 1 93.25 276 ASP B C 1
ATOM 6247 O O . ASP B 1 276 ? 16.062 -20.828 11.156 1 93.25 276 ASP B O 1
ATOM 6251 N N . ARG B 1 277 ? 17.672 -21.516 9.727 1 96.25 277 ARG B N 1
ATOM 6252 C CA . ARG B 1 277 ? 17.359 -20.516 8.711 1 96.25 277 ARG B CA 1
ATOM 6253 C C . ARG B 1 277 ? 17.203 -21.156 7.34 1 96.25 277 ARG B C 1
ATOM 6255 O O . ARG B 1 277 ? 18.094 -21.859 6.871 1 96.25 277 ARG B O 1
ATOM 6262 N N . THR B 1 278 ? 16.016 -20.938 6.723 1 96.69 278 THR B N 1
ATOM 6263 C CA . THR B 1 278 ? 15.773 -21.5 5.398 1 96.69 278 THR B CA 1
ATOM 6264 C C . THR B 1 278 ? 16.672 -20.844 4.359 1 96.69 278 THR B C 1
ATOM 6266 O O . THR B 1 278 ? 16.844 -19.609 4.363 1 96.69 278 THR B O 1
ATOM 6269 N N . LEU B 1 279 ? 17.266 -21.641 3.502 1 96.38 279 LEU B N 1
ATOM 6270 C CA . LEU B 1 279 ? 18.188 -21.156 2.48 1 96.38 279 LEU B CA 1
ATOM 6271 C C . LEU B 1 279 ? 17.812 -21.719 1.108 1 96.38 279 LEU B C 1
ATOM 6273 O O . LEU B 1 279 ? 17.594 -22.922 0.957 1 96.38 279 LEU B O 1
ATOM 6277 N N . TYR B 1 280 ? 17.641 -20.875 0.151 1 97 280 TYR B N 1
ATOM 6278 C CA . TYR B 1 280 ? 17.469 -21.25 -1.25 1 97 280 TYR B CA 1
ATOM 6279 C C . TYR B 1 280 ? 18.719 -20.906 -2.055 1 97 280 TYR B C 1
ATOM 6281 O O . TYR B 1 280 ? 19.234 -19.797 -1.989 1 97 280 TYR B O 1
ATOM 6289 N N . LEU B 1 281 ? 19.25 -21.875 -2.717 1 96.25 281 LEU B N 1
ATOM 6290 C CA . LEU B 1 281 ? 20.375 -21.703 -3.641 1 96.25 281 LEU B CA 1
ATOM 6291 C C . LEU B 1 281 ? 19.891 -21.797 -5.09 1 96.25 281 LEU B C 1
ATOM 6293 O O . LEU B 1 281 ? 19.531 -22.875 -5.559 1 96.25 281 LEU B O 1
ATOM 6297 N N . LEU B 1 282 ? 19.969 -20.656 -5.797 1 98 282 LEU B N 1
ATOM 6298 C CA . LEU B 1 282 ? 19.328 -20.594 -7.109 1 98 282 LEU B CA 1
ATOM 6299 C C . LEU B 1 282 ? 20.312 -20.125 -8.172 1 98 282 LEU B C 1
ATOM 6301 O O . LEU B 1 282 ? 20.984 -19.109 -7.996 1 98 282 LEU B O 1
ATOM 6305 N N . ASP B 1 283 ? 20.469 -20.906 -9.219 1 97.31 283 ASP B N 1
ATOM 6306 C CA . ASP B 1 283 ? 21.203 -20.547 -10.43 1 97.31 283 ASP B CA 1
ATOM 6307 C C . ASP B 1 283 ? 20.297 -19.828 -11.422 1 97.31 283 ASP B C 1
ATOM 6309 O O . ASP B 1 283 ? 19.375 -20.438 -11.992 1 97.31 283 ASP B O 1
ATOM 6313 N N . VAL B 1 284 ? 20.562 -18.547 -11.68 1 98.06 284 VAL B N 1
ATOM 6314 C CA . VAL B 1 284 ? 19.609 -17.719 -12.406 1 98.06 284 VAL B CA 1
ATOM 6315 C C . VAL B 1 284 ? 19.953 -17.734 -13.898 1 98.06 284 VAL B C 1
ATOM 6317 O O . VAL B 1 284 ? 19.344 -17 -14.688 1 98.06 284 VAL B O 1
ATOM 6320 N N . ARG B 1 285 ? 20.922 -18.531 -14.336 1 96.44 285 ARG B N 1
ATOM 6321 C CA . ARG B 1 285 ? 21.312 -18.625 -15.742 1 96.44 285 ARG B CA 1
ATOM 6322 C C . ARG B 1 285 ? 20.234 -19.359 -16.547 1 96.44 285 ARG B C 1
ATOM 6324 O O . ARG B 1 285 ? 19.297 -19.922 -15.977 1 96.44 285 ARG B O 1
ATOM 6331 N N . ASP B 1 286 ? 20.312 -19.203 -17.844 1 94.12 286 ASP B N 1
ATOM 6332 C CA . ASP B 1 286 ? 19.406 -19.906 -18.734 1 94.12 286 ASP B CA 1
ATOM 6333 C C . ASP B 1 286 ? 19.469 -21.422 -18.484 1 94.12 286 ASP B C 1
ATOM 6335 O O . ASP B 1 286 ? 20.531 -21.953 -18.172 1 94.12 286 ASP B O 1
ATOM 6339 N N . PRO B 1 287 ? 18.344 -22.141 -18.672 1 94 287 PRO B N 1
ATOM 6340 C CA . PRO B 1 287 ? 18.297 -23.578 -18.375 1 94 287 PRO B CA 1
ATOM 6341 C C . PRO B 1 287 ? 19.328 -24.391 -19.172 1 94 287 PRO B C 1
ATOM 6343 O O . PRO B 1 287 ? 19.844 -25.391 -18.672 1 94 287 PRO B O 1
ATOM 6346 N N . GLU B 1 288 ? 19.594 -23.969 -20.406 1 92.88 288 GLU B N 1
ATOM 6347 C CA . GLU B 1 288 ? 20.578 -24.672 -21.219 1 92.88 288 GLU B CA 1
ATOM 6348 C C . GLU B 1 288 ? 21.969 -24.578 -20.609 1 92.88 288 GLU B C 1
ATOM 6350 O O . GLU B 1 288 ? 22.719 -25.562 -20.562 1 92.88 288 GLU B O 1
ATOM 6355 N N . GLU B 1 289 ? 22.281 -23.359 -20.188 1 94.31 289 GLU B N 1
ATOM 6356 C CA . GLU B 1 289 ? 23.562 -23.156 -19.531 1 94.31 289 GLU B CA 1
ATOM 6357 C C . GLU B 1 289 ? 23.656 -23.953 -18.234 1 94.31 289 GLU B C 1
ATOM 6359 O O . GLU B 1 289 ? 24.703 -24.531 -17.922 1 94.31 289 GLU B O 1
ATOM 6364 N N . TYR B 1 290 ? 22.625 -23.953 -17.469 1 95.62 290 TYR B N 1
ATOM 6365 C CA . TYR B 1 290 ? 22.562 -24.719 -16.234 1 95.62 290 TYR B CA 1
ATOM 6366 C C . TYR B 1 290 ? 22.812 -26.188 -16.5 1 95.62 290 TYR B C 1
ATOM 6368 O O . TYR B 1 290 ? 23.531 -26.859 -15.75 1 95.62 290 TYR B O 1
ATOM 6376 N N . ALA B 1 291 ? 22.203 -26.719 -17.547 1 95.56 291 ALA B N 1
ATOM 6377 C CA . ALA B 1 291 ? 22.297 -28.141 -17.891 1 95.56 291 ALA B CA 1
ATOM 6378 C C . ALA B 1 291 ? 23.719 -28.531 -18.25 1 95.56 291 ALA B C 1
ATOM 6380 O O . ALA B 1 291 ? 24.125 -29.672 -18.047 1 95.56 291 ALA B O 1
ATOM 6381 N N . LEU B 1 292 ? 24.5 -27.578 -18.766 1 95.06 292 LEU B N 1
ATOM 6382 C CA . LEU B 1 292 ? 25.875 -27.828 -19.141 1 95.06 292 LEU B CA 1
ATOM 6383 C C . LEU B 1 292 ? 26.766 -27.984 -17.906 1 95.06 292 LEU B C 1
ATOM 6385 O O . LEU B 1 292 ? 27.844 -28.562 -17.969 1 95.06 292 LEU B O 1
ATOM 6389 N N . GLY B 1 293 ? 26.281 -27.438 -16.812 1 92.69 293 GLY B N 1
ATOM 6390 C CA . GLY B 1 293 ? 27 -27.516 -15.562 1 92.69 293 GLY B CA 1
ATOM 6391 C C . GLY B 1 293 ? 26.578 -26.484 -14.539 1 92.69 293 GLY B C 1
ATOM 6392 O O . GLY B 1 293 ? 26.281 -25.344 -14.898 1 92.69 293 GLY B O 1
ATOM 6393 N N . HIS B 1 294 ? 26.469 -26.812 -13.344 1 91.56 294 HIS B N 1
ATOM 6394 C CA . HIS B 1 294 ? 26.094 -25.922 -12.25 1 91.56 294 HIS B CA 1
ATOM 6395 C C . HIS B 1 294 ? 26.656 -26.406 -10.914 1 91.56 294 HIS B C 1
ATOM 6397 O O . HIS B 1 294 ? 27 -27.594 -10.781 1 91.56 294 HIS B O 1
ATOM 6403 N N . PRO B 1 295 ? 26.812 -25.469 -9.992 1 90.25 295 PRO B N 1
ATOM 6404 C CA . PRO B 1 295 ? 27.281 -25.922 -8.672 1 90.25 295 PRO B CA 1
ATOM 6405 C C . PRO B 1 295 ? 26.281 -26.812 -7.957 1 90.25 295 PRO B C 1
ATOM 6407 O O . PRO B 1 295 ? 25.062 -26.594 -8.07 1 90.25 295 PRO B O 1
ATOM 6410 N N . ILE B 1 296 ? 26.844 -27.734 -7.199 1 87.12 296 ILE B N 1
ATOM 6411 C CA . ILE B 1 296 ? 26.016 -28.672 -6.453 1 87.12 296 ILE B CA 1
ATOM 6412 C C . ILE B 1 296 ? 25.125 -27.906 -5.48 1 87.12 296 ILE B C 1
ATOM 6414 O O . ILE B 1 296 ? 25.578 -26.969 -4.824 1 87.12 296 ILE B O 1
ATOM 6418 N N . GLY B 1 297 ? 23.859 -28.266 -5.48 1 88.56 297 GLY B N 1
ATOM 6419 C CA . GLY B 1 297 ? 22.922 -27.688 -4.535 1 88.56 297 GLY B CA 1
ATOM 6420 C C . GLY B 1 297 ? 22.062 -26.594 -5.145 1 88.56 297 GLY B C 1
ATOM 6421 O O . GLY B 1 297 ? 21.016 -26.25 -4.605 1 88.56 297 GLY B O 1
ATOM 6422 N N . PHE B 1 298 ? 22.625 -25.953 -6.156 1 93.94 298 PHE B N 1
ATOM 6423 C CA . PHE B 1 298 ? 21.875 -24.875 -6.789 1 93.94 298 PHE B CA 1
ATOM 6424 C C . PHE B 1 298 ? 20.828 -25.438 -7.754 1 93.94 298 PHE B C 1
ATOM 6426 O O . PHE B 1 298 ? 21.125 -26.359 -8.508 1 93.94 298 PHE B O 1
ATOM 6433 N N . SER B 1 299 ? 19.625 -24.953 -7.629 1 95.12 299 SER B N 1
ATOM 6434 C CA . SER B 1 299 ? 18.562 -25.297 -8.578 1 95.12 299 SER B CA 1
ATOM 6435 C C . SER B 1 299 ? 18.375 -24.172 -9.602 1 95.12 299 SER B C 1
ATOM 6437 O O . SER B 1 299 ? 18.625 -23.016 -9.305 1 95.12 299 SER B O 1
ATOM 6439 N N . ASN B 1 300 ? 17.984 -24.547 -10.742 1 97.19 300 ASN B N 1
ATOM 6440 C CA . ASN B 1 300 ? 17.828 -23.547 -11.805 1 97.19 300 ASN B CA 1
ATOM 6441 C C . ASN B 1 300 ? 16.562 -22.719 -11.609 1 97.19 300 ASN B C 1
ATOM 6443 O O . ASN B 1 300 ? 15.477 -23.281 -11.438 1 97.19 300 ASN B O 1
ATOM 6447 N N . ALA B 1 301 ? 16.656 -21.438 -11.555 1 97.94 301 ALA B N 1
ATOM 6448 C CA . ALA B 1 301 ? 15.594 -20.438 -11.531 1 97.94 301 ALA B CA 1
ATOM 6449 C C . ALA B 1 301 ? 15.961 -19.234 -12.398 1 97.94 301 ALA B C 1
ATOM 6451 O O . ALA B 1 301 ? 16.484 -18.234 -11.898 1 97.94 301 ALA B O 1
ATOM 6452 N N . PRO B 1 302 ? 15.688 -19.297 -13.695 1 96.81 302 PRO B N 1
ATOM 6453 C CA . PRO B 1 302 ? 16.078 -18.188 -14.57 1 96.81 302 PRO B CA 1
ATOM 6454 C C . PRO B 1 302 ? 15.641 -16.828 -14.031 1 96.81 302 PRO B C 1
ATOM 6456 O O . PRO B 1 302 ? 14.5 -16.672 -13.586 1 96.81 302 PRO B O 1
ATOM 6459 N N . GLY B 1 303 ? 16.484 -15.859 -14.055 1 94.44 303 GLY B N 1
ATOM 6460 C CA . GLY B 1 303 ? 16.312 -14.617 -13.32 1 94.44 303 GLY B CA 1
ATOM 6461 C C . GLY B 1 303 ? 14.992 -13.922 -13.602 1 94.44 303 GLY B C 1
ATOM 6462 O O . GLY B 1 303 ? 14.266 -13.57 -12.672 1 94.44 303 GLY B O 1
ATOM 6463 N N . GLY B 1 304 ? 14.688 -13.648 -14.859 1 92.69 304 GLY B N 1
ATOM 6464 C CA . GLY B 1 304 ? 13.43 -13 -15.227 1 92.69 304 GLY B CA 1
ATOM 6465 C C . GLY B 1 304 ? 12.211 -13.773 -14.766 1 92.69 304 GLY B C 1
ATOM 6466 O O . GLY B 1 304 ? 11.25 -13.18 -14.266 1 92.69 304 GLY B O 1
ATOM 6467 N N . GLN B 1 305 ? 12.266 -15.07 -14.891 1 94.81 305 GLN B N 1
ATOM 6468 C CA . GLN B 1 305 ? 11.156 -15.914 -14.461 1 94.81 305 GLN B CA 1
ATOM 6469 C C . GLN B 1 305 ? 11.039 -15.938 -12.938 1 94.81 305 GLN B C 1
ATOM 6471 O O . GLN B 1 305 ? 9.938 -15.914 -12.398 1 94.81 305 GLN B O 1
ATOM 6476 N N . LEU B 1 306 ? 12.203 -15.969 -12.297 1 97.94 306 LEU B N 1
ATOM 6477 C CA . LEU B 1 306 ? 12.227 -15.961 -10.836 1 97.94 306 LEU B CA 1
ATOM 6478 C C . LEU B 1 306 ? 11.562 -14.695 -10.297 1 97.94 306 LEU B C 1
ATOM 6480 O O . LEU B 1 306 ? 10.773 -14.766 -9.352 1 97.94 306 LEU B O 1
ATOM 6484 N N . VAL B 1 307 ? 11.812 -13.555 -10.898 1 97.88 307 VAL B N 1
ATOM 6485 C CA . VAL B 1 307 ? 11.227 -12.289 -10.461 1 97.88 307 VAL B CA 1
ATOM 6486 C C . VAL B 1 307 ? 9.727 -12.289 -10.758 1 97.88 307 VAL B C 1
ATOM 6488 O O . VAL B 1 307 ? 8.93 -11.781 -9.961 1 97.88 307 VAL B O 1
ATOM 6491 N N . GLN B 1 308 ? 9.32 -12.898 -11.82 1 96.06 308 GLN B N 1
ATOM 6492 C CA . GLN B 1 308 ? 7.941 -12.891 -12.297 1 96.06 308 GLN B CA 1
ATOM 6493 C C . GLN B 1 308 ? 7.086 -13.875 -11.5 1 96.06 308 GLN B C 1
ATOM 6495 O O . GLN B 1 308 ? 5.875 -13.688 -11.367 1 96.06 308 GLN B O 1
ATOM 6500 N N . ALA B 1 309 ? 7.68 -14.891 -11.031 1 96.75 309 ALA B N 1
ATOM 6501 C CA . ALA B 1 309 ? 6.969 -15.969 -10.344 1 96.75 309 ALA B CA 1
ATOM 6502 C C . ALA B 1 309 ? 7.812 -16.547 -9.211 1 96.75 309 ALA B C 1
ATOM 6504 O O . ALA B 1 309 ? 8.016 -17.75 -9.133 1 96.75 309 ALA B O 1
ATOM 6505 N N . THR B 1 310 ? 8.219 -15.656 -8.32 1 98.06 310 THR B N 1
ATOM 6506 C CA . THR B 1 310 ? 9.109 -16.062 -7.238 1 98.06 310 THR B CA 1
ATOM 6507 C C . THR B 1 310 ? 8.508 -17.219 -6.445 1 98.06 310 THR B C 1
ATOM 6509 O O . THR B 1 310 ? 9.234 -18.109 -6.008 1 98.06 310 THR B O 1
ATOM 6512 N N . ASP B 1 311 ? 7.207 -17.25 -6.305 1 97.19 311 ASP B N 1
ATOM 6513 C CA . ASP B 1 311 ? 6.508 -18.219 -5.461 1 97.19 311 ASP B CA 1
ATOM 6514 C C . ASP B 1 311 ? 6.535 -19.609 -6.078 1 97.19 311 ASP B C 1
ATOM 6516 O O . ASP B 1 311 ? 6.117 -20.594 -5.445 1 97.19 311 ASP B O 1
ATOM 6520 N N . GLU B 1 312 ? 7.062 -19.75 -7.254 1 96.94 312 GLU B N 1
ATOM 6521 C CA . GLU B 1 312 ? 7.242 -21.078 -7.852 1 96.94 312 GLU B CA 1
ATOM 6522 C C . GLU B 1 312 ? 8.539 -21.719 -7.375 1 96.94 312 GLU B C 1
ATOM 6524 O O . GLU B 1 312 ? 8.711 -22.938 -7.508 1 96.94 312 GLU B O 1
ATOM 6529 N N . TRP B 1 313 ? 9.453 -20.891 -6.836 1 97.56 313 TRP B N 1
ATOM 6530 C CA . TRP B 1 313 ? 10.75 -21.422 -6.43 1 97.56 313 TRP B CA 1
ATOM 6531 C C . TRP B 1 313 ? 10.938 -21.312 -4.922 1 97.56 313 TRP B C 1
ATOM 6533 O O . TRP B 1 313 ? 11.641 -22.125 -4.309 1 97.56 313 TRP B O 1
ATOM 6543 N N . VAL B 1 314 ? 10.375 -20.281 -4.383 1 97.88 314 VAL B N 1
ATOM 6544 C CA . VAL B 1 314 ? 10.633 -19.938 -2.986 1 97.88 314 VAL B CA 1
ATOM 6545 C C . VAL B 1 314 ? 9.312 -19.859 -2.225 1 97.88 314 VAL B C 1
ATOM 6547 O O . VAL B 1 314 ? 8.531 -18.922 -2.418 1 97.88 314 VAL B O 1
ATOM 6550 N N . GLY B 1 315 ? 9.18 -20.781 -1.295 1 98.12 315 GLY B N 1
ATOM 6551 C CA . GLY B 1 315 ? 7.887 -20.844 -0.636 1 98.12 315 GLY B CA 1
ATOM 6552 C C . GLY B 1 315 ? 7.887 -20.203 0.74 1 98.12 315 GLY B C 1
ATOM 6553 O O . GLY B 1 315 ? 6.852 -19.734 1.207 1 98.12 315 GLY B O 1
ATOM 6554 N N . VAL B 1 316 ? 9.031 -20.203 1.414 1 98.44 316 VAL B N 1
ATOM 6555 C CA . VAL B 1 316 ? 9.102 -19.688 2.781 1 98.44 316 VAL B CA 1
ATOM 6556 C C . VAL B 1 316 ? 9.375 -18.188 2.768 1 98.44 316 VAL B C 1
ATOM 6558 O O . VAL B 1 316 ? 10.516 -17.766 2.594 1 98.44 316 VAL B O 1
ATOM 6561 N N . ARG B 1 317 ? 8.352 -17.406 2.979 1 98.12 317 ARG B N 1
ATOM 6562 C CA . ARG B 1 317 ? 8.562 -15.969 3.088 1 98.12 317 ARG B CA 1
ATOM 6563 C C . ARG B 1 317 ? 9.5 -15.641 4.246 1 98.12 317 ARG B C 1
ATOM 6565 O O . ARG B 1 317 ? 9.383 -16.219 5.328 1 98.12 317 ARG B O 1
ATOM 6572 N N . GLY B 1 318 ? 10.422 -14.711 4.059 1 97.12 318 GLY B N 1
ATOM 6573 C CA . GLY B 1 318 ? 11.398 -14.352 5.07 1 97.12 318 GLY B CA 1
ATOM 6574 C C . GLY B 1 318 ? 12.688 -15.148 4.965 1 97.12 318 GLY B C 1
ATOM 6575 O O . GLY B 1 318 ? 13.648 -14.891 5.695 1 97.12 318 GLY B O 1
ATOM 6576 N N . ALA B 1 319 ? 12.766 -16.094 4.055 1 97.94 319 ALA B N 1
ATOM 6577 C CA . ALA B 1 319 ? 13.938 -16.953 3.902 1 97.94 319 ALA B CA 1
ATOM 6578 C C . ALA B 1 319 ? 15.086 -16.203 3.24 1 97.94 319 ALA B C 1
ATOM 6580 O O . ALA B 1 319 ? 14.914 -15.07 2.77 1 97.94 319 ALA B O 1
ATOM 6581 N N . ARG B 1 320 ? 16.234 -16.875 3.27 1 97.81 320 ARG B N 1
ATOM 6582 C CA . ARG B 1 320 ? 17.422 -16.375 2.6 1 97.81 320 ARG B CA 1
ATOM 6583 C C . ARG B 1 320 ? 17.578 -16.969 1.206 1 97.81 320 ARG B C 1
ATOM 6585 O O . ARG B 1 320 ? 17.328 -18.172 1.013 1 97.81 320 ARG B O 1
ATOM 6592 N N . ILE B 1 321 ? 17.906 -16.125 0.222 1 98.38 321 ILE B N 1
ATOM 6593 C CA . ILE B 1 321 ? 18.125 -16.562 -1.15 1 98.38 321 ILE B CA 1
ATOM 6594 C C . ILE B 1 321 ? 19.547 -16.219 -1.572 1 98.38 321 ILE B C 1
ATOM 6596 O O . ILE B 1 321 ? 20.031 -15.102 -1.354 1 98.38 321 ILE B O 1
ATOM 6600 N N . VAL B 1 322 ? 20.234 -17.125 -2.076 1 98 322 VAL B N 1
ATOM 6601 C CA . VAL B 1 322 ? 21.531 -16.891 -2.693 1 98 322 VAL B CA 1
ATOM 6602 C C . VAL B 1 322 ? 21.453 -17.172 -4.191 1 98 322 VAL B C 1
ATOM 6604 O O . VAL B 1 322 ? 21.047 -18.266 -4.598 1 98 322 VAL B O 1
ATOM 6607 N N . LEU B 1 323 ? 21.844 -16.203 -4.973 1 98.44 323 LEU B N 1
ATOM 6608 C CA . LEU B 1 323 ? 21.781 -16.312 -6.426 1 98.44 323 LEU B CA 1
ATOM 6609 C C . LEU B 1 323 ? 23.172 -16.562 -7.012 1 98.44 323 LEU B C 1
ATOM 6611 O O . LEU B 1 323 ? 24.156 -16.016 -6.512 1 98.44 323 LEU B O 1
ATOM 6615 N N . TYR B 1 324 ? 23.188 -17.312 -8.07 1 96.88 324 TYR B N 1
ATOM 6616 C CA . TYR B 1 324 ? 24.438 -17.656 -8.742 1 96.88 324 TYR B CA 1
ATOM 6617 C C . TYR B 1 324 ? 24.328 -17.422 -10.242 1 96.88 324 TYR B C 1
ATOM 6619 O O . TYR B 1 324 ? 23.297 -17.703 -10.852 1 96.88 324 TYR B O 1
ATOM 6627 N N . ASP B 1 325 ? 25.281 -16.844 -10.828 1 96.5 325 ASP B N 1
ATOM 6628 C CA . ASP B 1 325 ? 25.516 -16.781 -12.273 1 96.5 325 ASP B CA 1
ATOM 6629 C C . ASP B 1 325 ? 27 -16.812 -12.586 1 96.5 325 ASP B C 1
ATOM 6631 O O . ASP B 1 325 ? 27.828 -16.906 -11.68 1 96.5 325 ASP B O 1
ATOM 6635 N N . THR B 1 326 ? 27.375 -16.859 -13.844 1 94.06 326 THR B N 1
ATOM 6636 C CA . THR B 1 326 ? 28.781 -16.906 -14.242 1 94.06 326 THR B CA 1
ATOM 6637 C C . THR B 1 326 ? 29.172 -15.617 -14.969 1 94.06 326 THR B C 1
ATOM 6639 O O . THR B 1 326 ? 30.281 -15.516 -15.508 1 94.06 326 THR B O 1
ATOM 6642 N N . ASP B 1 327 ? 28.312 -14.664 -15.062 1 95 327 ASP B N 1
ATOM 6643 C CA . ASP B 1 327 ? 28.516 -13.523 -15.945 1 95 327 ASP B CA 1
ATOM 6644 C C . ASP B 1 327 ? 28.562 -12.219 -15.164 1 95 327 ASP B C 1
ATOM 6646 O O . ASP B 1 327 ? 29.062 -11.203 -15.656 1 95 327 ASP B O 1
ATOM 6650 N N . GLY B 1 328 ? 27.984 -12.172 -13.945 1 96.06 328 GLY B N 1
ATOM 6651 C CA . GLY B 1 328 ? 28 -10.977 -13.125 1 96.06 328 GLY B CA 1
ATOM 6652 C C . GLY B 1 328 ? 26.906 -9.984 -13.5 1 96.06 328 GLY B C 1
ATOM 6653 O O . GLY B 1 328 ? 26.922 -8.844 -13.039 1 96.06 328 GLY B O 1
ATOM 6654 N N . VAL B 1 329 ? 26 -10.305 -14.375 1 97.56 329 VAL B N 1
ATOM 6655 C CA . VAL B 1 329 ? 24.938 -9.406 -14.82 1 97.56 329 VAL B CA 1
ATOM 6656 C C . VAL B 1 329 ? 23.594 -9.922 -14.32 1 97.56 329 VAL B C 1
ATOM 6658 O O . VAL B 1 329 ? 22.891 -9.219 -13.594 1 97.56 329 VAL B O 1
ATOM 6661 N N . ARG B 1 330 ? 23.25 -11.156 -14.555 1 98 330 ARG B N 1
ATOM 6662 C CA . ARG B 1 330 ? 21.922 -11.703 -14.32 1 98 330 ARG B CA 1
ATOM 6663 C C . ARG B 1 330 ? 21.609 -11.781 -12.836 1 98 330 ARG B C 1
ATOM 6665 O O . ARG B 1 330 ? 20.516 -11.398 -12.398 1 98 330 ARG B O 1
ATOM 6672 N N . ALA B 1 331 ? 22.531 -12.25 -12.023 1 98.31 331 ALA B N 1
ATOM 6673 C CA . ALA B 1 331 ? 22.297 -12.375 -10.594 1 98.31 331 ALA B CA 1
ATOM 6674 C C . ALA B 1 331 ? 22.141 -11 -9.945 1 98.31 331 ALA B C 1
ATOM 6676 O O . ALA B 1 331 ? 21.297 -10.805 -9.078 1 98.31 331 ALA B O 1
ATOM 6677 N N . ARG B 1 332 ? 23 -10.055 -10.352 1 98.12 332 ARG B N 1
ATOM 6678 C CA . ARG B 1 332 ? 22.906 -8.695 -9.828 1 98.12 332 ARG B CA 1
ATOM 6679 C C . ARG B 1 332 ? 21.547 -8.078 -10.141 1 98.12 332 ARG B C 1
ATOM 6681 O O . ARG B 1 332 ? 20.906 -7.523 -9.25 1 98.12 332 ARG B O 1
ATOM 6688 N N . MET B 1 333 ? 21.109 -8.211 -11.375 1 98.31 333 MET B N 1
ATOM 6689 C CA . MET B 1 333 ? 19.828 -7.633 -11.781 1 98.31 333 MET B CA 1
ATOM 6690 C C . MET B 1 333 ? 18.672 -8.328 -11.086 1 98.31 333 MET B C 1
ATOM 6692 O O . MET B 1 333 ? 17.75 -7.668 -10.602 1 98.31 333 MET B O 1
ATOM 6696 N N . THR B 1 334 ? 18.734 -9.672 -11.023 1 98.62 334 THR B N 1
ATOM 6697 C CA . THR B 1 334 ? 17.688 -10.438 -10.359 1 98.62 334 THR B CA 1
ATOM 6698 C C . THR B 1 334 ? 17.625 -10.094 -8.875 1 98.62 334 THR B C 1
ATOM 6700 O O . THR B 1 334 ? 16.547 -9.859 -8.328 1 98.62 334 THR B O 1
ATOM 6703 N N . ALA B 1 335 ? 18.766 -9.992 -8.211 1 98.69 335 ALA B N 1
ATOM 6704 C CA . ALA B 1 335 ? 18.844 -9.672 -6.785 1 98.69 335 ALA B CA 1
ATOM 6705 C C . ALA B 1 335 ? 18.25 -8.297 -6.5 1 98.69 335 ALA B C 1
ATOM 6707 O O . ALA B 1 335 ? 17.594 -8.086 -5.477 1 98.69 335 ALA B O 1
ATOM 6708 N N . SER B 1 336 ? 18.5 -7.355 -7.387 1 98.25 336 SER B N 1
ATOM 6709 C CA . SER B 1 336 ? 18 -6 -7.188 1 98.25 336 SER B CA 1
ATOM 6710 C C . SER B 1 336 ? 16.469 -5.992 -7.105 1 98.25 336 SER B C 1
ATOM 6712 O O . SER B 1 336 ? 15.891 -5.25 -6.309 1 98.25 336 SER B O 1
ATOM 6714 N N . TRP B 1 337 ? 15.812 -6.824 -7.902 1 98.5 337 TRP B N 1
ATOM 6715 C CA . TRP B 1 337 ? 14.359 -6.887 -7.879 1 98.5 337 TRP B CA 1
ATOM 6716 C C . TRP B 1 337 ? 13.867 -7.676 -6.668 1 98.5 337 TRP B C 1
ATOM 6718 O O . TRP B 1 337 ? 12.898 -7.285 -6.02 1 98.5 337 TRP B O 1
ATOM 6728 N N . LEU B 1 338 ? 14.523 -8.805 -6.379 1 98.69 338 LEU B N 1
ATOM 6729 C CA . LEU B 1 338 ? 14.094 -9.617 -5.242 1 98.69 338 LEU B CA 1
ATOM 6730 C C . LEU B 1 338 ? 14.219 -8.828 -3.938 1 98.69 338 LEU B C 1
ATOM 6732 O O . LEU B 1 338 ? 13.375 -8.961 -3.051 1 98.69 338 LEU B O 1
ATOM 6736 N N . LEU B 1 339 ? 15.266 -8.039 -3.822 1 98.19 339 LEU B N 1
ATOM 6737 C CA . LEU B 1 339 ? 15.406 -7.168 -2.658 1 98.19 339 LEU B CA 1
ATOM 6738 C C . LEU B 1 339 ? 14.211 -6.23 -2.533 1 98.19 339 LEU B C 1
ATOM 6740 O O . LEU B 1 339 ? 13.656 -6.062 -1.443 1 98.19 339 LEU B O 1
ATOM 6744 N N . GLN B 1 340 ? 13.836 -5.641 -3.598 1 98 340 GLN B N 1
ATOM 6745 C CA . GLN B 1 340 ? 12.727 -4.695 -3.617 1 98 340 GLN B CA 1
ATOM 6746 C C . GLN B 1 340 ? 11.398 -5.406 -3.377 1 98 340 GLN B C 1
ATOM 6748 O O . GLN B 1 340 ? 10.43 -4.789 -2.926 1 98 340 GLN B O 1
ATOM 6753 N N . LEU B 1 341 ? 11.328 -6.738 -3.664 1 98.31 341 LEU B N 1
ATOM 6754 C CA . LEU B 1 341 ? 10.18 -7.586 -3.387 1 98.31 341 LEU B CA 1
ATOM 6755 C C . LEU B 1 341 ? 10.148 -8.008 -1.921 1 98.31 341 LEU B C 1
ATOM 6757 O O . LEU B 1 341 ? 9.234 -8.719 -1.489 1 98.31 341 LEU B O 1
ATOM 6761 N N . GLY B 1 342 ? 11.102 -7.641 -1.134 1 96.69 342 GLY B N 1
ATOM 6762 C CA . GLY B 1 342 ? 11.117 -7.859 0.303 1 96.69 342 GLY B CA 1
ATOM 6763 C C . GLY B 1 342 ? 11.859 -9.117 0.708 1 96.69 342 GLY B C 1
ATOM 6764 O O . GLY B 1 342 ? 11.703 -9.609 1.827 1 96.69 342 GLY B O 1
ATOM 6765 N N . TRP B 1 343 ? 12.648 -9.672 -0.205 1 97.94 343 TRP B N 1
ATOM 6766 C CA . TRP B 1 343 ? 13.391 -10.891 0.106 1 97.94 343 TRP B CA 1
ATOM 6767 C C . TRP B 1 343 ? 14.773 -10.555 0.657 1 97.94 343 TRP B C 1
ATOM 6769 O O . TRP B 1 343 ? 15.328 -9.5 0.36 1 97.94 343 TRP B O 1
ATOM 6779 N N . GLU B 1 344 ? 15.297 -11.383 1.579 1 97.94 344 GLU B N 1
ATOM 6780 C CA . GLU B 1 344 ? 16.719 -11.383 1.898 1 97.94 344 GLU B CA 1
ATOM 6781 C C . GLU B 1 344 ? 17.531 -12.133 0.838 1 97.94 344 GLU B C 1
ATOM 6783 O O . GLU B 1 344 ? 17.453 -13.359 0.746 1 97.94 344 GLU B O 1
ATOM 6788 N N . VAL B 1 345 ? 18.266 -11.414 0.052 1 98.44 345 VAL B N 1
ATOM 6789 C CA . VAL B 1 345 ? 18.875 -12.031 -1.114 1 98.44 345 VAL B CA 1
ATOM 6790 C C . VAL B 1 345 ? 20.359 -11.625 -1.196 1 98.44 345 VAL B C 1
ATOM 6792 O O . VAL B 1 345 ? 20.719 -10.508 -0.822 1 98.44 345 VAL B O 1
ATOM 6795 N N . TYR B 1 346 ? 21.188 -12.516 -1.613 1 98.56 346 TYR B N 1
ATOM 6796 C CA . TYR B 1 346 ? 22.609 -12.328 -1.821 1 98.56 346 TYR B CA 1
ATOM 6797 C C . TYR B 1 346 ? 23.031 -12.852 -3.188 1 98.56 346 TYR B C 1
ATOM 6799 O O . TYR B 1 346 ? 22.422 -13.781 -3.723 1 98.56 346 TYR B O 1
ATOM 6807 N N . VAL B 1 347 ? 24.031 -12.234 -3.729 1 98.31 347 VAL B N 1
ATOM 6808 C CA . VAL B 1 347 ? 24.672 -12.742 -4.938 1 98.31 347 VAL B CA 1
ATOM 6809 C C . VAL B 1 347 ? 26 -13.422 -4.578 1 98.31 347 VAL B C 1
ATOM 6811 O O . VAL B 1 347 ? 26.812 -12.867 -3.848 1 98.31 347 VAL B O 1
ATOM 6814 N N . PHE B 1 348 ? 26.141 -14.648 -5.023 1 96.75 348 PHE B N 1
ATOM 6815 C CA . PHE B 1 348 ? 27.406 -15.359 -4.816 1 96.75 348 PHE B CA 1
ATOM 6816 C C . PHE B 1 348 ? 28.484 -14.797 -5.723 1 96.75 348 PHE B C 1
ATOM 6818 O O . PHE B 1 348 ? 28.297 -14.695 -6.934 1 96.75 348 PHE B O 1
ATOM 6825 N N . GLU B 1 349 ? 29.562 -14.492 -5.145 1 91 349 GLU B N 1
ATOM 6826 C CA . GLU B 1 349 ? 30.641 -13.844 -5.879 1 91 349 GLU B CA 1
ATOM 6827 C C . GLU B 1 349 ? 31.234 -14.766 -6.945 1 91 349 GLU B C 1
ATOM 6829 O O . GLU B 1 349 ? 31.484 -15.938 -6.68 1 91 349 GLU B O 1
ATOM 6834 N N . GLU B 1 350 ? 31.469 -14.289 -8.125 1 74.06 350 GLU B N 1
ATOM 6835 C CA . GLU B 1 350 ? 31.953 -15.031 -9.289 1 74.06 350 GLU B CA 1
ATOM 6836 C C . GLU B 1 350 ? 33.312 -15.703 -8.992 1 74.06 350 GLU B C 1
ATOM 6838 O O . GLU B 1 350 ? 33.531 -16.828 -9.406 1 74.06 350 GLU B O 1
ATOM 6843 N N . ARG B 1 351 ? 34.188 -15.086 -8.391 1 74.44 351 ARG B N 1
ATOM 6844 C CA . ARG B 1 351 ? 35.562 -15.531 -8.188 1 74.44 351 ARG B CA 1
ATOM 6845 C C . ARG B 1 351 ? 35.656 -16.516 -7.016 1 74.44 351 ARG B C 1
ATOM 6847 O O . ARG B 1 351 ? 36.688 -17.125 -6.797 1 74.44 351 ARG B O 1
ATOM 6854 N N . ALA B 1 352 ? 34.469 -16.641 -6.438 1 74.31 352 ALA B N 1
ATOM 6855 C CA . ALA B 1 352 ? 34.5 -17.547 -5.293 1 74.31 352 ALA B CA 1
ATOM 6856 C C . ALA B 1 352 ? 34.156 -18.969 -5.719 1 74.31 352 ALA B C 1
ATOM 6858 O O . ALA B 1 352 ? 33.312 -19.172 -6.586 1 74.31 352 ALA B O 1
ATOM 6859 N N . GLY B 1 353 ? 34.938 -19.938 -5.473 1 77.38 353 GLY B N 1
ATOM 6860 C CA . GLY B 1 353 ? 34.594 -21.328 -5.723 1 77.38 353 GLY B CA 1
ATOM 6861 C C . GLY B 1 353 ? 33.531 -21.859 -4.781 1 77.38 353 GLY B C 1
ATOM 6862 O O . GLY B 1 353 ? 33.531 -21.562 -3.584 1 77.38 353 GLY B O 1
ATOM 6863 N N . VAL B 1 354 ? 32.5 -22.453 -5.363 1 77.5 354 VAL B N 1
ATOM 6864 C CA . VAL B 1 354 ? 31.516 -23.109 -4.523 1 77.5 354 VAL B CA 1
ATOM 6865 C C . VAL B 1 354 ? 32.156 -24.25 -3.746 1 77.5 354 VAL B C 1
ATOM 6867 O O . VAL B 1 354 ? 32.875 -25.078 -4.324 1 77.5 354 VAL B O 1
ATOM 6870 N N . PRO B 1 355 ? 31.891 -24.219 -2.445 1 77.25 355 PRO B N 1
ATOM 6871 C CA . PRO B 1 355 ? 32.5 -25.281 -1.656 1 77.25 355 PRO B CA 1
ATOM 6872 C C . PRO B 1 355 ? 32.062 -26.672 -2.104 1 77.25 355 PRO B C 1
ATOM 6874 O O . PRO B 1 355 ? 30.906 -26.875 -2.445 1 77.25 355 PRO B O 1
ATOM 6877 N N . ASP B 1 356 ? 32.969 -27.625 -2.283 1 68.75 356 ASP B N 1
ATOM 6878 C CA . ASP B 1 356 ? 32.719 -28.984 -2.736 1 68.75 356 ASP B CA 1
ATOM 6879 C C . ASP B 1 356 ? 31.75 -29.703 -1.815 1 68.75 356 ASP B C 1
ATOM 6881 O O . ASP B 1 356 ? 30.953 -30.531 -2.27 1 68.75 356 ASP B O 1
ATOM 6885 N N . ALA B 1 357 ? 31.859 -29.453 -0.491 1 72.81 357 ALA B N 1
ATOM 6886 C CA . ALA B 1 357 ? 31.047 -30.172 0.476 1 72.81 357 ALA B CA 1
ATOM 6887 C C . ALA B 1 357 ? 30.062 -29.234 1.165 1 72.81 357 ALA B C 1
ATOM 6889 O O . ALA B 1 357 ? 30.25 -28.875 2.328 1 72.81 357 ALA B O 1
ATOM 6890 N N . LEU B 1 358 ? 29.109 -28.688 0.381 1 75.44 358 LEU B N 1
ATOM 6891 C CA . LEU B 1 358 ? 28.078 -27.922 1.078 1 75.44 358 LEU B CA 1
ATOM 6892 C C . LEU B 1 358 ? 27.125 -28.859 1.815 1 75.44 358 LEU B C 1
ATOM 6894 O O . LEU B 1 358 ? 26.625 -29.828 1.232 1 75.44 358 LEU B O 1
ATOM 6898 N N . PRO B 1 359 ? 27.125 -28.75 3.145 1 71.44 359 PRO B N 1
ATOM 6899 C CA . PRO B 1 359 ? 26.109 -29.531 3.836 1 71.44 359 PRO B CA 1
ATOM 6900 C C . PRO B 1 359 ? 24.688 -29.172 3.412 1 71.44 359 PRO B C 1
ATOM 6902 O O . PRO B 1 359 ? 24.266 -28.016 3.602 1 71.44 359 PRO B O 1
ATOM 6905 N N . LEU B 1 360 ? 24.125 -30 2.477 1 73.19 360 LEU B N 1
ATOM 6906 C CA . LEU B 1 360 ? 22.75 -29.734 2.064 1 73.19 360 LEU B CA 1
ATOM 6907 C C . LEU B 1 360 ? 21.766 -30.5 2.932 1 73.19 360 LEU B C 1
ATOM 6909 O O . LEU B 1 360 ? 22.062 -31.594 3.42 1 73.19 360 LEU B O 1
ATOM 6913 N N . PRO B 1 361 ? 20.672 -29.719 3.229 1 66.06 361 PRO B N 1
ATOM 6914 C CA . PRO B 1 361 ? 19.672 -30.406 4.051 1 66.06 361 PRO B CA 1
ATOM 6915 C C . PRO B 1 361 ? 19.141 -31.672 3.391 1 66.06 361 PRO B C 1
ATOM 6917 O O . PRO B 1 361 ? 19.188 -31.797 2.166 1 66.06 361 PRO B O 1
ATOM 6920 N N . LYS B 1 362 ? 18.734 -32.594 4.328 1 69.56 362 LYS B N 1
ATOM 6921 C CA . LYS B 1 362 ? 18.047 -33.781 3.852 1 69.56 362 LYS B CA 1
ATOM 6922 C C . LYS B 1 362 ? 16.719 -33.406 3.182 1 69.56 362 LYS B C 1
ATOM 6924 O O . LYS B 1 362 ? 15.93 -32.625 3.736 1 69.56 362 LYS B O 1
ATOM 6929 N N . VAL B 1 363 ? 16.641 -33.75 1.921 1 68.19 363 VAL B N 1
ATOM 6930 C CA . VAL B 1 363 ? 15.414 -33.469 1.198 1 68.19 363 VAL B CA 1
ATOM 6931 C C . VAL B 1 363 ? 14.336 -34.469 1.594 1 68.19 363 VAL B C 1
ATOM 6933 O O . VAL B 1 363 ? 14.602 -35.688 1.664 1 68.19 363 VAL B O 1
ATOM 6936 N N . PRO B 1 364 ? 13.133 -33.875 2.045 1 71.56 364 PRO B N 1
ATOM 6937 C CA . PRO B 1 364 ? 12.031 -34.812 2.314 1 71.56 364 PRO B CA 1
ATOM 6938 C C . PRO B 1 364 ? 11.781 -35.781 1.161 1 71.56 364 PRO B C 1
ATOM 6940 O O . PRO B 1 364 ? 11.867 -35.375 -0.007 1 71.56 364 PRO B O 1
ATOM 6943 N N . SER B 1 365 ? 11.82 -37.125 1.5 1 73.12 365 SER B N 1
ATOM 6944 C CA . SER B 1 365 ? 11.633 -38.062 0.419 1 73.12 365 SER B CA 1
ATOM 6945 C C . SER B 1 365 ? 10.391 -38.938 0.649 1 73.12 365 SER B C 1
ATOM 6947 O O . SER B 1 365 ? 10.039 -39.219 1.792 1 73.12 365 SER B O 1
ATOM 6949 N N . TRP B 1 366 ? 9.555 -39.031 -0.381 1 78.69 366 TRP B N 1
ATOM 6950 C CA . TRP B 1 366 ? 8.414 -39.969 -0.415 1 78.69 366 TRP B CA 1
ATOM 6951 C C . TRP B 1 366 ? 8.688 -41.125 -1.343 1 78.69 366 TRP B C 1
ATOM 6953 O O . TRP B 1 366 ? 9.266 -40.969 -2.416 1 78.69 366 TRP B O 1
ATOM 6963 N N . HIS B 1 367 ? 8.422 -42.344 -0.746 1 79.56 367 HIS B N 1
ATOM 6964 C CA . HIS B 1 367 ? 8.586 -43.531 -1.552 1 79.56 367 HIS B CA 1
ATOM 6965 C C . HIS B 1 367 ? 7.246 -44.219 -1.803 1 79.56 367 HIS B C 1
ATOM 6967 O O . HIS B 1 367 ? 6.504 -44.5 -0.86 1 79.56 367 HIS B O 1
ATOM 6973 N N . PRO B 1 368 ? 6.973 -44.406 -3.057 1 80.69 368 PRO B N 1
ATOM 6974 C CA . PRO B 1 368 ? 5.695 -45.062 -3.371 1 80.69 368 PRO B CA 1
ATOM 6975 C C . PRO B 1 368 ? 5.66 -46.531 -2.951 1 80.69 368 PRO B C 1
ATOM 6977 O O . PRO B 1 368 ? 6.699 -47.188 -2.914 1 80.69 368 PRO B O 1
ATOM 6980 N N . SER B 1 369 ? 4.449 -46.938 -2.645 1 80.56 369 SER B N 1
ATOM 6981 C CA . SER B 1 369 ? 4.277 -48.375 -2.398 1 80.56 369 SER B CA 1
ATOM 6982 C C . SER B 1 369 ? 4.449 -49.188 -3.68 1 80.56 369 SER B C 1
ATOM 6984 O O . SER B 1 369 ? 3.902 -48.812 -4.723 1 80.56 369 SER B O 1
ATOM 6986 N N . THR B 1 370 ? 5.176 -50.219 -3.662 1 82.69 370 THR B N 1
ATOM 6987 C CA . THR B 1 370 ? 5.438 -51.031 -4.848 1 82.69 370 THR B CA 1
ATOM 6988 C C . THR B 1 370 ? 4.398 -52.156 -4.984 1 82.69 370 THR B C 1
ATOM 6990 O O . THR B 1 370 ? 4.246 -52.75 -6.059 1 82.69 370 THR B O 1
ATOM 6993 N N . ASP B 1 371 ? 3.621 -52.344 -3.965 1 87.56 371 ASP B N 1
ATOM 6994 C CA . ASP B 1 371 ? 2.699 -53.469 -3.945 1 87.56 371 ASP B CA 1
ATOM 6995 C C . ASP B 1 371 ? 1.498 -53.219 -4.852 1 87.56 371 ASP B C 1
ATOM 6997 O O . ASP B 1 371 ? 0.805 -54.156 -5.25 1 87.56 371 ASP B O 1
ATOM 7001 N N . CYS B 1 372 ? 1.301 -52.094 -5.223 1 92.56 372 CYS B N 1
ATOM 7002 C CA . CYS B 1 372 ? 0.123 -51.75 -6.023 1 92.56 372 CYS B CA 1
ATOM 7003 C C . CYS B 1 372 ? 0.519 -51.094 -7.336 1 92.56 372 CYS B C 1
ATOM 7005 O O . CYS B 1 372 ? -0.268 -50.344 -7.922 1 92.56 372 CYS B O 1
ATOM 7007 N N . SER B 1 373 ? 1.725 -51.344 -7.793 1 95.56 373 SER B N 1
ATOM 7008 C CA . SER B 1 373 ? 2.188 -50.781 -9.055 1 95.56 373 SER B CA 1
ATOM 7009 C C . SER B 1 373 ? 2.02 -51.75 -10.203 1 95.56 373 SER B C 1
ATOM 7011 O O . SER B 1 373 ? 2.113 -52.969 -10.008 1 95.56 373 SER B O 1
ATOM 7013 N N . ILE B 1 374 ? 1.742 -51.25 -11.375 1 96.38 374 ILE B N 1
ATOM 7014 C CA . ILE B 1 374 ? 1.671 -52.094 -12.562 1 96.38 374 ILE B CA 1
ATOM 7015 C C . ILE B 1 374 ? 2.43 -51.438 -13.711 1 96.38 374 ILE B C 1
ATOM 7017 O O . ILE B 1 374 ? 2.594 -50.219 -13.727 1 96.38 374 ILE B O 1
ATOM 7021 N N . THR B 1 375 ? 2.895 -52.25 -14.648 1 96.19 375 THR B N 1
ATOM 7022 C CA . THR B 1 375 ? 3.576 -51.75 -15.844 1 96.19 375 THR B CA 1
ATOM 7023 C C . THR B 1 375 ? 2.594 -51.594 -17 1 96.19 375 THR B C 1
ATOM 7025 O O . THR B 1 375 ? 1.419 -51.938 -16.875 1 96.19 375 THR B O 1
ATOM 7028 N N . ILE B 1 376 ? 3.135 -51.094 -18.094 1 96.19 376 ILE B N 1
ATOM 7029 C CA . ILE B 1 376 ? 2.326 -50.906 -19.297 1 96.19 376 ILE B CA 1
ATOM 7030 C C . ILE B 1 376 ? 1.84 -52.25 -19.797 1 96.19 376 ILE B C 1
ATOM 7032 O O . ILE B 1 376 ? 0.679 -52.406 -20.188 1 96.19 376 ILE B O 1
ATOM 7036 N N . ASN B 1 377 ? 2.66 -53.25 -19.797 1 95.62 377 ASN B N 1
ATOM 7037 C CA . ASN B 1 377 ? 2.312 -54.594 -20.234 1 95.62 377 ASN B CA 1
ATOM 7038 C C . ASN B 1 377 ? 1.228 -55.188 -19.359 1 95.62 377 ASN B C 1
ATOM 7040 O O . ASN B 1 377 ? 0.312 -55.844 -19.859 1 95.62 377 ASN B O 1
ATOM 7044 N N . ASP B 1 378 ? 1.382 -55 -18.031 1 96.25 378 ASP B N 1
ATOM 7045 C CA . ASP B 1 378 ? 0.367 -55.5 -17.109 1 96.25 378 ASP B CA 1
ATOM 7046 C C . ASP B 1 378 ? -0.997 -54.875 -17.406 1 96.25 378 ASP B C 1
ATOM 7048 O O . ASP B 1 378 ? -2.016 -55.562 -17.391 1 96.25 378 ASP B O 1
ATOM 7052 N N . LEU B 1 379 ? -0.986 -53.594 -17.656 1 96.25 379 LEU B N 1
ATOM 7053 C CA . LEU B 1 379 ? -2.229 -52.875 -17.922 1 96.25 379 LEU B CA 1
ATOM 7054 C C . LEU B 1 379 ? -2.924 -53.406 -19.156 1 96.25 379 LEU B C 1
ATOM 7056 O O . LEU B 1 379 ? -4.145 -53.594 -19.156 1 96.25 379 LEU B O 1
ATOM 7060 N N . ARG B 1 380 ? -2.154 -53.719 -20.188 1 93.56 380 ARG B N 1
ATOM 7061 C CA . ARG B 1 380 ? -2.699 -54.219 -21.453 1 93.56 380 ARG B CA 1
ATOM 7062 C C . ARG B 1 380 ? -3.322 -55.594 -21.266 1 93.56 380 ARG B C 1
ATOM 7064 O O . ARG B 1 380 ? -4.246 -55.969 -22 1 93.56 380 ARG B O 1
ATOM 7071 N N . ASN B 1 381 ? -2.865 -56.312 -20.312 1 93.81 381 ASN B N 1
ATOM 7072 C CA . ASN B 1 381 ? -3.336 -57.656 -20.094 1 93.81 381 ASN B CA 1
ATOM 7073 C C . ASN B 1 381 ? -4.383 -57.719 -18.984 1 93.81 381 ASN B C 1
ATOM 7075 O O . ASN B 1 381 ? -4.93 -58.781 -18.688 1 93.81 381 ASN B O 1
ATOM 7079 N N . LEU B 1 382 ? -4.547 -56.625 -18.312 1 92.81 382 LEU B N 1
ATOM 7080 C CA . LEU B 1 382 ? -5.48 -56.562 -17.203 1 92.81 382 LEU B CA 1
ATOM 7081 C C . LEU B 1 382 ? -6.922 -56.5 -17.688 1 92.81 382 LEU B C 1
ATOM 7083 O O . LEU B 1 382 ? -7.324 -55.531 -18.328 1 92.81 382 LEU B O 1
ATOM 7087 N N . ALA B 1 383 ? -7.676 -57.531 -17.484 1 90.88 383 ALA B N 1
ATOM 7088 C CA . ALA B 1 383 ? -9.055 -57.625 -17.969 1 90.88 383 ALA B CA 1
ATOM 7089 C C . ALA B 1 383 ? -9.977 -56.719 -17.141 1 90.88 383 ALA B C 1
ATOM 7091 O O . ALA B 1 383 ? -9.914 -56.688 -15.914 1 90.88 383 ALA B O 1
ATOM 7092 N N . GLY B 1 384 ? -10.812 -55.906 -17.859 1 91.62 384 GLY B N 1
ATOM 7093 C CA . GLY B 1 384 ? -11.859 -55.125 -17.219 1 91.62 384 GLY B CA 1
ATOM 7094 C C . GLY B 1 384 ? -11.328 -53.938 -16.438 1 91.62 384 GLY B C 1
ATOM 7095 O O . GLY B 1 384 ? -11.977 -53.469 -15.5 1 91.62 384 GLY B O 1
ATOM 7096 N N . ALA B 1 385 ? -10.109 -53.5 -16.734 1 94.69 385 ALA B N 1
ATOM 7097 C CA . ALA B 1 385 ? -9.5 -52.406 -16 1 94.69 385 ALA B CA 1
ATOM 7098 C C . ALA B 1 385 ? -10.125 -51.062 -16.391 1 94.69 385 ALA B C 1
ATOM 7100 O O . ALA B 1 385 ? -10.438 -50.844 -17.562 1 94.69 385 ALA B O 1
ATOM 7101 N N . THR B 1 386 ? -10.367 -50.188 -15.453 1 96.06 386 THR B N 1
ATOM 7102 C CA . THR B 1 386 ? -10.742 -48.781 -15.672 1 96.06 386 THR B CA 1
ATOM 7103 C C . THR B 1 386 ? -9.578 -47.875 -15.344 1 96.06 386 THR B C 1
ATOM 7105 O O . THR B 1 386 ? -9.047 -47.875 -14.227 1 96.06 386 THR B O 1
ATOM 7108 N N . VAL B 1 387 ? -9.148 -47.062 -16.297 1 97.5 387 VAL B N 1
ATOM 7109 C CA . VAL B 1 387 ? -8.023 -46.156 -16.109 1 97.5 387 VAL B CA 1
ATOM 7110 C C . VAL B 1 387 ? -8.523 -44.781 -15.68 1 97.5 387 VAL B C 1
ATOM 7112 O O . VAL B 1 387 ? -9.469 -44.25 -16.266 1 97.5 387 VAL B O 1
ATOM 7115 N N . VAL B 1 388 ? -7.945 -44.281 -14.586 1 97.69 388 VAL B N 1
ATOM 7116 C CA . VAL B 1 388 ? -8.242 -42.938 -14.086 1 97.69 388 VAL B CA 1
ATOM 7117 C C . VAL B 1 388 ? -6.98 -42.094 -14.109 1 97.69 388 VAL B C 1
ATOM 7119 O O . VAL B 1 388 ? -5.969 -42.469 -13.5 1 97.69 388 VAL B O 1
ATOM 7122 N N . ASP B 1 389 ? -6.996 -41.031 -14.82 1 98.06 389 ASP B N 1
ATOM 7123 C CA . ASP B 1 389 ? -5.867 -40.125 -15.047 1 98.06 389 ASP B CA 1
ATOM 7124 C C . ASP B 1 389 ? -5.922 -38.938 -14.102 1 98.06 389 ASP B C 1
ATOM 7126 O O . ASP B 1 389 ? -6.887 -38.156 -14.117 1 98.06 389 ASP B O 1
ATOM 7130 N N . LEU B 1 390 ? -4.832 -38.75 -13.32 1 97.12 390 LEU B N 1
ATOM 7131 C CA . LEU B 1 390 ? -4.746 -37.688 -12.336 1 97.12 390 LEU B CA 1
ATOM 7132 C C . LEU B 1 390 ? -3.877 -36.531 -12.852 1 97.12 390 LEU B C 1
ATOM 7134 O O . LEU B 1 390 ? -3.359 -35.75 -12.062 1 97.12 390 LEU B O 1
ATOM 7138 N N . ALA B 1 391 ? -3.635 -36.469 -14.148 1 95.75 391 ALA B N 1
ATOM 7139 C CA . ALA B 1 391 ? -2.928 -35.344 -14.758 1 95.75 391 ALA B CA 1
ATOM 7140 C C . ALA B 1 391 ? -3.742 -34.062 -14.641 1 95.75 391 ALA B C 1
ATOM 7142 O O . ALA B 1 391 ? -4.934 -34.094 -14.32 1 95.75 391 ALA B O 1
ATOM 7143 N N . ARG B 1 392 ? -3.023 -32.938 -14.852 1 93.88 392 ARG B N 1
ATOM 7144 C CA . ARG B 1 392 ? -3.777 -31.703 -15.031 1 93.88 392 ARG B CA 1
ATOM 7145 C C . ARG B 1 392 ? -4.777 -31.844 -16.172 1 93.88 392 ARG B C 1
ATOM 7147 O O . ARG B 1 392 ? -4.477 -32.438 -17.203 1 93.88 392 ARG B O 1
ATOM 7154 N N . SER B 1 393 ? -5.918 -31.188 -16 1 94.56 393 SER B N 1
ATOM 7155 C CA . SER B 1 393 ? -6.992 -31.328 -16.984 1 94.56 393 SER B CA 1
ATOM 7156 C C . SER B 1 393 ? -6.547 -30.844 -18.359 1 94.56 393 SER B C 1
ATOM 7158 O O . SER B 1 393 ? -6.938 -31.422 -19.375 1 94.56 393 SER B O 1
ATOM 7160 N N . SER B 1 394 ? -5.738 -29.844 -18.391 1 90.62 394 SER B N 1
ATOM 7161 C CA . SER B 1 394 ? -5.234 -29.344 -19.672 1 90.62 394 SER B CA 1
ATOM 7162 C C . SER B 1 394 ? -4.371 -30.391 -20.359 1 90.62 394 SER B C 1
ATOM 7164 O O . SER B 1 394 ? -4.484 -30.578 -21.578 1 90.62 394 SER B O 1
ATOM 7166 N N . SER B 1 395 ? -3.566 -31.047 -19.625 1 92.56 395 SER B N 1
ATOM 7167 C CA . SER B 1 395 ? -2.734 -32.125 -20.172 1 92.56 395 SER B CA 1
ATOM 7168 C C . SER B 1 395 ? -3.58 -33.312 -20.578 1 92.56 395 SER B C 1
ATOM 7170 O O . SER B 1 395 ? -3.336 -33.938 -21.625 1 92.56 395 SER B O 1
ATOM 7172 N N . TYR B 1 396 ? -4.543 -33.688 -19.781 1 95.94 396 TYR B N 1
ATOM 7173 C CA . TYR B 1 396 ? -5.461 -34.781 -20.062 1 95.94 396 TYR B CA 1
ATOM 7174 C C . TYR B 1 396 ? -6.184 -34.531 -21.391 1 95.94 396 TYR B C 1
ATOM 7176 O O . TYR B 1 396 ? -6.312 -35.438 -22.203 1 95.94 396 TYR B O 1
ATOM 7184 N N . GLN B 1 397 ? -6.59 -33.344 -21.562 1 94.5 397 GLN B N 1
ATOM 7185 C CA . GLN B 1 397 ? -7.352 -33 -22.766 1 94.5 397 GLN B CA 1
ATOM 7186 C C . GLN B 1 397 ? -6.48 -33.062 -24.016 1 94.5 397 GLN B C 1
ATOM 7188 O O . GLN B 1 397 ? -6.969 -33.375 -25.094 1 94.5 397 GLN B O 1
ATOM 7193 N N . LYS B 1 398 ? -5.223 -32.781 -23.828 1 92.88 398 LYS B N 1
ATOM 7194 C CA . LYS B 1 398 ? -4.293 -32.844 -24.953 1 92.88 398 LYS B CA 1
ATOM 7195 C C . LYS B 1 398 ? -4.055 -34.281 -25.375 1 92.88 398 LYS B C 1
ATOM 7197 O O . LYS B 1 398 ? -3.744 -34.562 -26.547 1 92.88 398 LYS B O 1
ATOM 7202 N N . GLY B 1 399 ? -4.141 -35.188 -24.375 1 96.88 399 GLY B N 1
ATOM 7203 C CA . GLY B 1 399 ? -3.971 -36.594 -24.656 1 96.88 399 GLY B CA 1
ATOM 7204 C C . GLY B 1 399 ? -3.883 -37.438 -23.406 1 96.88 399 GLY B C 1
ATOM 7205 O O . GLY B 1 399 ? -3.225 -37.062 -22.438 1 96.88 399 GLY B O 1
ATOM 7206 N N . HIS B 1 400 ? -4.555 -38.531 -23.453 1 98.12 400 HIS B N 1
ATOM 7207 C CA . HIS B 1 400 ? -4.531 -39.469 -22.344 1 98.12 400 HIS B CA 1
ATOM 7208 C C . HIS B 1 400 ? -4.656 -40.906 -22.828 1 98.12 400 HIS B C 1
ATOM 7210 O O . HIS B 1 400 ? -4.875 -41.125 -24.031 1 98.12 400 HIS B O 1
ATOM 7216 N N . ILE B 1 401 ? -4.484 -41.875 -21.969 1 97.88 401 ILE B N 1
ATOM 7217 C CA . ILE B 1 401 ? -4.629 -43.281 -22.312 1 97.88 401 ILE B CA 1
ATOM 7218 C C . ILE B 1 401 ? -6.062 -43.562 -22.75 1 97.88 401 ILE B C 1
ATOM 7220 O O . ILE B 1 401 ? -7.016 -43.094 -22.109 1 97.88 401 ILE B O 1
ATOM 7224 N N . PRO B 1 402 ? -6.23 -44.281 -23.906 1 96.94 402 PRO B N 1
ATOM 7225 C CA . PRO B 1 402 ? -7.574 -44.531 -24.438 1 96.94 402 PRO B CA 1
ATOM 7226 C C . PRO B 1 402 ? -8.523 -45.094 -23.391 1 96.94 402 PRO B C 1
ATOM 7228 O O . PRO B 1 402 ? -8.18 -46.062 -22.703 1 96.94 402 PRO B O 1
ATOM 7231 N N . GLY B 1 403 ? -9.703 -44.406 -23.297 1 95.44 403 GLY B N 1
ATOM 7232 C CA . GLY B 1 403 ? -10.742 -44.875 -22.391 1 95.44 403 GLY B CA 1
ATOM 7233 C C . GLY B 1 403 ? -10.578 -44.344 -20.969 1 95.44 403 GLY B C 1
ATOM 7234 O O . GLY B 1 403 ? -11.461 -44.531 -20.125 1 95.44 403 GLY B O 1
ATOM 7235 N N . ALA B 1 404 ? -9.508 -43.625 -20.672 1 97.75 404 ALA B N 1
ATOM 7236 C CA . ALA B 1 404 ? -9.211 -43.156 -19.328 1 97.75 404 ALA B CA 1
ATOM 7237 C C . ALA B 1 404 ? -10.172 -42.062 -18.891 1 97.75 404 ALA B C 1
ATOM 7239 O O . ALA B 1 404 ? -10.539 -41.219 -19.703 1 97.75 404 ALA B O 1
ATOM 7240 N N . TRP B 1 405 ? -10.555 -42.062 -17.625 1 97.12 405 TRP B N 1
ATOM 7241 C CA . TRP B 1 405 ? -11.312 -41 -17 1 97.12 405 TRP B CA 1
ATOM 7242 C C . TRP B 1 405 ? -10.383 -39.938 -16.391 1 97.12 405 TRP B C 1
ATOM 7244 O O . TRP B 1 405 ? -9.297 -40.281 -15.906 1 97.12 405 TRP B O 1
ATOM 7254 N N . PHE B 1 406 ? -10.797 -38.719 -16.422 1 97.31 406 PHE B N 1
ATOM 7255 C CA . PHE B 1 406 ? -10.109 -37.656 -15.68 1 97.31 406 PHE B CA 1
ATOM 7256 C C . PHE B 1 406 ? -10.625 -37.594 -14.25 1 97.31 406 PHE B C 1
ATOM 7258 O O . PHE B 1 406 ? -11.836 -37.594 -14.016 1 97.31 406 PHE B O 1
ATOM 7265 N N . ALA B 1 407 ? -9.727 -37.5 -13.273 1 95.88 407 ALA B N 1
ATOM 7266 C CA . ALA B 1 407 ? -10.125 -37.25 -11.891 1 95.88 407 ALA B CA 1
ATOM 7267 C C . ALA B 1 407 ? -9.18 -36.25 -11.242 1 95.88 407 ALA B C 1
ATOM 7269 O O . ALA B 1 407 ? -7.984 -36.219 -11.539 1 95.88 407 ALA B O 1
ATOM 7270 N N . SER B 1 408 ? -9.828 -35.438 -10.375 1 91.19 408 SER B N 1
ATOM 7271 C CA . SER B 1 408 ? -9.031 -34.531 -9.555 1 91.19 408 SER B CA 1
ATOM 7272 C C . SER B 1 408 ? -8.562 -35.188 -8.273 1 91.19 408 SER B C 1
ATOM 7274 O O . SER B 1 408 ? -9.312 -35.969 -7.66 1 91.19 408 SER B O 1
ATOM 7276 N N . GLY B 1 409 ? -7.395 -34.906 -7.824 1 87.69 409 GLY B N 1
ATOM 7277 C CA . GLY B 1 409 ? -6.734 -35.562 -6.715 1 87.69 409 GLY B CA 1
ATOM 7278 C C . GLY B 1 409 ? -7.457 -35.406 -5.395 1 87.69 409 GLY B C 1
ATOM 7279 O O . GLY B 1 409 ? -7.734 -36.375 -4.695 1 87.69 409 GLY B O 1
ATOM 7280 N N . PRO B 1 410 ? -7.898 -34.219 -5.043 1 90.25 410 PRO B N 1
ATOM 7281 C CA . PRO B 1 410 ? -8.477 -33.969 -3.723 1 90.25 410 PRO B CA 1
ATOM 7282 C C . PRO B 1 410 ? -9.797 -34.688 -3.5 1 90.25 410 PRO B C 1
ATOM 7284 O O . PRO B 1 410 ? -10.078 -35.125 -2.383 1 90.25 410 PRO B O 1
ATOM 7287 N N . GLU B 1 411 ? -10.539 -34.906 -4.609 1 88.69 411 GLU B N 1
ATOM 7288 C CA . GLU B 1 411 ? -11.844 -35.531 -4.465 1 88.69 411 GLU B CA 1
ATOM 7289 C C . GLU B 1 411 ? -11.836 -36.969 -5 1 88.69 411 GLU B C 1
ATOM 7291 O O . GLU B 1 411 ? -12.891 -37.531 -5.258 1 88.69 411 GLU B O 1
ATOM 7296 N N . LEU B 1 412 ? -10.711 -37.5 -5.113 1 92.94 412 LEU B N 1
ATOM 7297 C CA . LEU B 1 412 ? -10.547 -38.781 -5.762 1 92.94 412 LEU B CA 1
ATOM 7298 C C . LEU B 1 412 ? -11.359 -39.875 -5.039 1 92.94 412 LEU B C 1
ATOM 7300 O O . LEU B 1 412 ? -12.094 -40.625 -5.672 1 92.94 412 LEU B O 1
ATOM 7304 N N . ALA B 1 413 ? -11.25 -39.938 -3.713 1 90.19 413 ALA B N 1
ATOM 7305 C CA . ALA B 1 413 ? -11.938 -40.938 -2.918 1 90.19 413 ALA B CA 1
ATOM 7306 C C . ALA B 1 413 ? -13.445 -40.875 -3.133 1 90.19 413 ALA B C 1
ATOM 7308 O O . ALA B 1 413 ? -14.117 -41.906 -3.254 1 90.19 413 ALA B O 1
ATOM 7309 N N . ARG B 1 414 ? -13.898 -39.688 -3.172 1 91.12 414 ARG B N 1
ATOM 7310 C CA . ARG B 1 414 ? -15.328 -39.469 -3.371 1 91.12 414 ARG B CA 1
ATOM 7311 C C . ARG B 1 414 ? -15.75 -39.875 -4.785 1 91.12 414 ARG B C 1
ATOM 7313 O O . ARG B 1 414 ? -16.734 -40.562 -4.977 1 91.12 414 ARG B O 1
ATOM 7320 N N . ASP B 1 415 ? -15.008 -39.5 -5.781 1 94.56 415 ASP B N 1
ATOM 7321 C CA . ASP B 1 415 ? -15.422 -39.625 -7.18 1 94.56 415 ASP B CA 1
ATOM 7322 C C . ASP B 1 415 ? -15.258 -41.031 -7.688 1 94.56 415 ASP B C 1
ATOM 7324 O O . ASP B 1 415 ? -15.992 -41.469 -8.578 1 94.56 415 ASP B O 1
ATOM 7328 N N . LEU B 1 416 ? -14.375 -41.75 -7.117 1 94.44 416 LEU B N 1
ATOM 7329 C CA . LEU B 1 416 ? -14.156 -43.125 -7.527 1 94.44 416 LEU B CA 1
ATOM 7330 C C . LEU B 1 416 ? -15.383 -44 -7.215 1 94.44 416 LEU B C 1
ATOM 7332 O O . LEU B 1 416 ? -15.586 -45.031 -7.832 1 94.44 416 LEU B O 1
ATOM 7336 N N . ARG B 1 417 ? -16.172 -43.531 -6.328 1 91.25 417 ARG B N 1
ATOM 7337 C CA . ARG B 1 417 ? -17.312 -44.344 -5.871 1 91.25 417 ARG B CA 1
ATOM 7338 C C . ARG B 1 417 ? -18.406 -44.375 -6.938 1 91.25 417 ARG B C 1
ATOM 7340 O O . ARG B 1 417 ? -19.234 -45.281 -6.934 1 91.25 417 ARG B O 1
ATOM 7347 N N . VAL B 1 418 ? -18.344 -43.469 -7.793 1 90.31 418 VAL B N 1
ATOM 7348 C CA . VAL B 1 418 ? -19.422 -43.375 -8.781 1 90.31 418 VAL B CA 1
ATOM 7349 C C . VAL B 1 418 ? -19.016 -44.125 -10.055 1 90.31 418 VAL B C 1
ATOM 7351 O O . VAL B 1 418 ? -19.812 -44.25 -10.984 1 90.31 418 VAL B O 1
ATOM 7354 N N . LEU B 1 419 ? -17.797 -44.562 -10.062 1 91.38 419 LEU B N 1
ATOM 7355 C CA . LEU B 1 419 ? -17.312 -45.281 -11.242 1 91.38 419 LEU B CA 1
ATOM 7356 C C . LEU B 1 419 ? -17.938 -46.656 -11.352 1 91.38 419 LEU B C 1
ATOM 7358 O O . LEU B 1 419 ? -17.859 -47.469 -10.414 1 91.38 419 LEU B O 1
ATOM 7362 N N . ASP B 1 420 ? -18.547 -46.938 -12.445 1 85.69 420 ASP B N 1
ATOM 7363 C CA . ASP B 1 420 ? -19.188 -48.219 -12.68 1 85.69 420 ASP B CA 1
ATOM 7364 C C . ASP B 1 420 ? -18.156 -49.312 -12.984 1 85.69 420 ASP B C 1
ATOM 7366 O O . ASP B 1 420 ? -17.016 -49 -13.344 1 85.69 420 ASP B O 1
ATOM 7370 N N . GLY B 1 421 ? -18.578 -50.531 -12.727 1 83.38 421 GLY B N 1
ATOM 7371 C CA . GLY B 1 421 ? -17.734 -51.656 -13.094 1 83.38 421 GLY B CA 1
ATOM 7372 C C . GLY B 1 421 ? -17.172 -52.406 -11.891 1 83.38 421 GLY B C 1
ATOM 7373 O O . GLY B 1 421 ? -17.234 -51.906 -10.766 1 83.38 421 GLY B O 1
ATOM 7374 N N . GLY B 1 422 ? -16.672 -53.656 -12.109 1 86.44 422 GLY B N 1
ATOM 7375 C CA . GLY B 1 422 ? -16.156 -54.469 -11.031 1 86.44 422 GLY B CA 1
ATOM 7376 C C . GLY B 1 422 ? -14.672 -54.75 -11.141 1 86.44 422 GLY B C 1
ATOM 7377 O O . GLY B 1 422 ? -14.055 -55.25 -10.195 1 86.44 422 GLY B O 1
ATOM 7378 N N . GLY B 1 423 ? -14.031 -54.375 -12.227 1 92.81 423 GLY B N 1
ATOM 7379 C CA . GLY B 1 423 ? -12.617 -54.625 -12.43 1 92.81 423 GLY B CA 1
ATOM 7380 C C . GLY B 1 423 ? -11.711 -53.656 -11.703 1 92.81 423 GLY B C 1
ATOM 7381 O O . GLY B 1 423 ? -12.195 -52.75 -11.023 1 92.81 423 GLY B O 1
ATOM 7382 N N . PRO B 1 424 ? -10.43 -53.938 -11.82 1 96.12 424 PRO B N 1
ATOM 7383 C CA . PRO B 1 424 ? -9.469 -53.062 -11.141 1 96.12 424 PRO B CA 1
ATOM 7384 C C . PRO B 1 424 ? -9.461 -51.625 -11.688 1 96.12 424 PRO B C 1
ATOM 7386 O O . PRO B 1 424 ? -9.789 -51.406 -12.859 1 96.12 424 PRO B O 1
ATOM 7389 N N . ILE B 1 425 ? -9.203 -50.688 -10.828 1 97 425 ILE B N 1
ATOM 7390 C CA . ILE B 1 425 ? -8.984 -49.312 -11.211 1 97 425 ILE B CA 1
ATOM 7391 C C . ILE B 1 425 ? -7.488 -49 -11.266 1 97 425 ILE B C 1
ATOM 7393 O O . ILE B 1 425 ? -6.746 -49.344 -10.344 1 97 425 ILE B O 1
ATOM 7397 N N . VAL B 1 426 ? -7.027 -48.469 -12.398 1 97.81 426 VAL B N 1
ATOM 7398 C CA . VAL B 1 426 ? -5.621 -48.125 -12.562 1 97.81 426 VAL B CA 1
ATOM 7399 C C . VAL B 1 426 ? -5.465 -46.594 -12.633 1 97.81 426 VAL B C 1
ATOM 7401 O O . VAL B 1 426 ? -5.922 -45.969 -13.586 1 97.81 426 VAL B O 1
ATOM 7404 N N . LEU B 1 427 ? -4.785 -46.062 -11.57 1 97.62 427 LEU B N 1
ATOM 7405 C CA . LEU B 1 427 ? -4.484 -44.625 -11.562 1 97.62 427 LEU B CA 1
ATOM 7406 C C . LEU B 1 427 ? -3.25 -44.344 -12.406 1 97.62 427 LEU B C 1
ATOM 7408 O O . LEU B 1 427 ? -2.281 -45.094 -12.391 1 97.62 427 LEU B O 1
ATOM 7412 N N . THR B 1 428 ? -3.322 -43.312 -13.164 1 97.94 428 THR B N 1
ATOM 7413 C CA . THR B 1 428 ? -2.162 -42.844 -13.914 1 97.94 428 THR B CA 1
ATOM 7414 C C . THR B 1 428 ? -2.014 -41.312 -13.781 1 97.94 428 THR B C 1
ATOM 7416 O O . THR B 1 428 ? -2.883 -40.656 -13.219 1 97.94 428 THR B O 1
ATOM 7419 N N . SER B 1 429 ? -0.889 -40.781 -14.055 1 97.19 429 SER B N 1
ATOM 7420 C CA . SER B 1 429 ? -0.498 -39.406 -14.195 1 97.19 429 SER B CA 1
ATOM 7421 C C . SER B 1 429 ? 0.641 -39.25 -15.203 1 97.19 429 SER B C 1
ATOM 7423 O O . SER B 1 429 ? 1.113 -40.219 -15.766 1 97.19 429 SER B O 1
ATOM 7425 N N . PRO B 1 430 ? 1.053 -38.062 -15.523 1 95.88 430 PRO B N 1
ATOM 7426 C CA . PRO B 1 430 ? 2.049 -37.938 -16.594 1 95.88 430 PRO B CA 1
ATOM 7427 C C . PRO B 1 430 ? 3.297 -38.781 -16.344 1 95.88 430 PRO B C 1
ATOM 7429 O O . PRO B 1 430 ? 3.648 -39.625 -17.172 1 95.88 430 PRO B O 1
ATOM 7432 N N . ASP B 1 431 ? 3.854 -38.656 -15.164 1 94.38 431 ASP B N 1
ATOM 7433 C CA . ASP B 1 431 ? 5.051 -39.438 -14.852 1 94.38 431 ASP B CA 1
ATOM 7434 C C . ASP B 1 431 ? 4.746 -40.562 -13.859 1 94.38 431 ASP B C 1
ATOM 7436 O O . ASP B 1 431 ? 5.656 -41.219 -13.367 1 94.38 431 ASP B O 1
ATOM 7440 N N . GLY B 1 432 ? 3.531 -40.688 -13.453 1 94.62 432 GLY B N 1
ATOM 7441 C CA . GLY B 1 432 ? 3.096 -41.75 -12.547 1 94.62 432 GLY B CA 1
ATOM 7442 C C . GLY B 1 432 ? 3.195 -41.344 -11.086 1 94.62 432 GLY B C 1
ATOM 7443 O O . GLY B 1 432 ? 2.648 -42.031 -10.219 1 94.62 432 GLY B O 1
ATOM 7444 N N . ASP B 1 433 ? 3.801 -40.219 -10.773 1 93.88 433 ASP B N 1
ATOM 7445 C CA . ASP B 1 433 ? 4.102 -39.875 -9.391 1 93.88 433 ASP B CA 1
ATOM 7446 C C . ASP B 1 433 ? 2.828 -39.5 -8.625 1 93.88 433 ASP B C 1
ATOM 7448 O O . ASP B 1 433 ? 2.578 -40.062 -7.547 1 93.88 433 ASP B O 1
ATOM 7452 N N . VAL B 1 434 ? 2.092 -38.625 -9.164 1 95.44 434 VAL B N 1
ATOM 7453 C CA . VAL B 1 434 ? 0.885 -38.188 -8.477 1 95.44 434 VAL B CA 1
ATOM 7454 C C . VAL B 1 434 ? -0.062 -39.375 -8.273 1 95.44 434 VAL B C 1
ATOM 7456 O O . VAL B 1 434 ? -0.718 -39.469 -7.238 1 95.44 434 VAL B O 1
ATOM 7459 N N . ALA B 1 435 ? -0.152 -40.219 -9.297 1 95.94 435 ALA B N 1
ATOM 7460 C CA . ALA B 1 435 ? -0.951 -41.438 -9.172 1 95.94 435 ALA B CA 1
ATOM 7461 C C . ALA B 1 435 ? -0.466 -42.312 -8 1 95.94 435 ALA B C 1
ATOM 7463 O O . ALA B 1 435 ? -1.267 -42.75 -7.18 1 95.94 435 ALA B O 1
ATOM 7464 N N . ALA B 1 436 ? 0.809 -42.5 -7.977 1 95.06 436 ALA B N 1
ATOM 7465 C CA . ALA B 1 436 ? 1.409 -43.281 -6.914 1 95.06 436 ALA B CA 1
ATOM 7466 C C . ALA B 1 436 ? 1.146 -42.688 -5.543 1 95.06 436 ALA B C 1
ATOM 7468 O O . ALA B 1 436 ? 0.92 -43.375 -4.562 1 95.06 436 ALA B O 1
ATOM 7469 N N . MET B 1 437 ? 1.158 -41.406 -5.469 1 94.25 437 MET B N 1
ATOM 7470 C CA . MET B 1 437 ? 1.015 -40.688 -4.211 1 94.25 437 MET B CA 1
ATOM 7471 C C . MET B 1 437 ? -0.419 -40.781 -3.697 1 94.25 437 MET B C 1
ATOM 7473 O O . MET B 1 437 ? -0.674 -40.531 -2.516 1 94.25 437 MET B O 1
ATOM 7477 N N . ASN B 1 438 ? -1.382 -41.031 -4.523 1 94.75 438 ASN B N 1
ATOM 7478 C CA . ASN B 1 438 ? -2.785 -41 -4.129 1 94.75 438 ASN B CA 1
ATOM 7479 C C . ASN B 1 438 ? -3.406 -42.406 -4.121 1 94.75 438 ASN B C 1
ATOM 7481 O O . ASN B 1 438 ? -4.59 -42.562 -3.818 1 94.75 438 ASN B O 1
ATOM 7485 N N . VAL B 1 439 ? -2.652 -43.406 -4.391 1 94.69 439 VAL B N 1
ATOM 7486 C CA . VAL B 1 439 ? -3.176 -44.781 -4.559 1 94.69 439 VAL B CA 1
ATOM 7487 C C . VAL B 1 439 ? -3.652 -45.312 -3.213 1 94.69 439 VAL B C 1
ATOM 7489 O O . VAL B 1 439 ? -4.688 -45.969 -3.137 1 94.69 439 VAL B O 1
ATOM 7492 N N . ASP B 1 440 ? -2.947 -45.062 -2.166 1 90.88 440 ASP B N 1
ATOM 7493 C CA . ASP B 1 440 ? -3.305 -45.594 -0.855 1 90.88 440 ASP B CA 1
ATOM 7494 C C . ASP B 1 440 ? -4.652 -45.031 -0.388 1 90.88 440 ASP B C 1
ATOM 7496 O O . ASP B 1 440 ? -5.484 -45.781 0.127 1 90.88 440 ASP B O 1
ATOM 7500 N N . GLU B 1 441 ? -4.746 -43.781 -0.526 1 89.56 441 GLU B N 1
ATOM 7501 C CA . GLU B 1 441 ? -6.016 -43.156 -0.149 1 89.56 441 GLU B CA 1
ATOM 7502 C C . GLU B 1 441 ? -7.172 -43.719 -0.971 1 89.56 441 GLU B C 1
ATOM 7504 O O . GLU B 1 441 ? -8.266 -43.938 -0.448 1 89.56 441 GLU B O 1
ATOM 7509 N N . ALA B 1 442 ? -6.941 -43.875 -2.234 1 93.38 442 ALA B N 1
ATOM 7510 C CA . ALA B 1 442 ? -7.957 -44.438 -3.115 1 93.38 442 ALA B CA 1
ATOM 7511 C C . ALA B 1 442 ? -8.312 -45.875 -2.688 1 93.38 442 ALA B C 1
ATOM 7513 O O . ALA B 1 442 ? -9.492 -46.219 -2.645 1 93.38 442 ALA B O 1
ATOM 7514 N N . ARG B 1 443 ? -7.355 -46.594 -2.34 1 93 443 ARG B N 1
ATOM 7515 C CA . ARG B 1 443 ? -7.551 -47.969 -1.938 1 93 443 ARG B CA 1
ATOM 7516 C C . ARG B 1 443 ? -8.406 -48.062 -0.678 1 93 443 ARG B C 1
ATOM 7518 O O . ARG B 1 443 ? -9.203 -49 -0.526 1 93 443 ARG B O 1
ATOM 7525 N N . LYS B 1 444 ? -8.25 -47.156 0.146 1 90.56 444 LYS B N 1
ATOM 7526 C CA . LYS B 1 444 ? -8.992 -47.125 1.403 1 90.56 444 LYS B CA 1
ATOM 7527 C C . LYS B 1 444 ? -10.445 -46.719 1.182 1 90.56 444 LYS B C 1
ATOM 7529 O O . LYS B 1 444 ? -11.312 -47 2.01 1 90.56 444 LYS B O 1
ATOM 7534 N N . SER B 1 445 ? -10.672 -46.188 0.078 1 90.62 445 SER B N 1
ATOM 7535 C CA . SER B 1 445 ? -11.961 -45.531 -0.1 1 90.62 445 SER B CA 1
ATOM 7536 C C . SER B 1 445 ? -12.938 -46.406 -0.866 1 90.62 445 SER B C 1
ATOM 7538 O O . SER B 1 445 ? -14.148 -46.156 -0.844 1 90.62 445 SER B O 1
ATOM 7540 N N . ILE B 1 446 ? -12.422 -47.375 -1.553 1 92.06 446 ILE B N 1
ATOM 7541 C CA . ILE B 1 446 ? -13.297 -48.25 -2.346 1 92.06 446 ILE B CA 1
ATOM 7542 C C . ILE B 1 446 ? -12.891 -49.688 -2.184 1 92.06 446 ILE B C 1
ATOM 7544 O O . ILE B 1 446 ? -11.766 -50 -1.767 1 92.06 446 ILE B O 1
ATOM 7548 N N . SER B 1 447 ? -13.82 -50.594 -2.643 1 91.38 447 SER B N 1
ATOM 7549 C CA . SER B 1 447 ? -13.586 -52.031 -2.477 1 91.38 447 SER B CA 1
ATOM 7550 C C . SER B 1 447 ? -12.859 -52.625 -3.68 1 91.38 447 SER B C 1
ATOM 7552 O O . SER B 1 447 ? -12.219 -53.656 -3.574 1 91.38 447 SER B O 1
ATOM 7554 N N . ARG B 1 448 ? -12.898 -51.969 -4.723 1 92.75 448 ARG B N 1
ATOM 7555 C CA . ARG B 1 448 ? -12.211 -52.438 -5.926 1 92.75 448 ARG B CA 1
ATOM 7556 C C . ARG B 1 448 ? -10.695 -52.375 -5.742 1 92.75 448 ARG B C 1
ATOM 7558 O O . ARG B 1 448 ? -10.188 -51.594 -4.961 1 92.75 448 ARG B O 1
ATOM 7565 N N . GLU B 1 449 ? -10.07 -53.281 -6.465 1 94.5 449 GLU B N 1
ATOM 7566 C CA . GLU B 1 449 ? -8.617 -53.156 -6.488 1 94.5 449 GLU B CA 1
ATOM 7567 C C . GLU B 1 449 ? -8.164 -51.875 -7.18 1 94.5 449 GLU B C 1
ATOM 7569 O O . GLU B 1 449 ? -8.664 -51.531 -8.25 1 94.5 449 GLU B O 1
ATOM 7574 N N . VAL B 1 450 ? -7.281 -51.156 -6.48 1 95.88 450 VAL B N 1
ATOM 7575 C CA . VAL B 1 450 ? -6.746 -49.938 -7.059 1 95.88 450 VAL B CA 1
ATOM 7576 C C . VAL B 1 450 ? -5.234 -50.062 -7.23 1 95.88 450 VAL B C 1
ATOM 7578 O O . VAL B 1 450 ? -4.523 -50.406 -6.289 1 95.88 450 VAL B O 1
ATOM 7581 N N . LEU B 1 451 ? -4.766 -49.781 -8.43 1 97 451 LEU B N 1
ATOM 7582 C CA . LEU B 1 451 ? -3.357 -49.844 -8.805 1 97 451 LEU B CA 1
ATOM 7583 C C . LEU B 1 451 ? -2.914 -48.5 -9.406 1 97 451 LEU B C 1
ATOM 7585 O O . LEU B 1 451 ? -3.746 -47.625 -9.68 1 97 451 LEU B O 1
ATOM 7589 N N . TYR B 1 452 ? -1.63 -48.281 -9.484 1 97.12 452 TYR B N 1
ATOM 7590 C CA . TYR B 1 452 ? -1.146 -47.125 -10.219 1 97.12 452 TYR B CA 1
ATOM 7591 C C . TYR B 1 452 ? -0.137 -47.531 -11.281 1 97.12 452 TYR B C 1
ATOM 7593 O O . TYR B 1 452 ? 0.577 -48.5 -11.125 1 97.12 452 TYR B O 1
ATOM 7601 N N . LEU B 1 453 ? -0.119 -46.844 -12.352 1 97.38 453 LEU B N 1
ATOM 7602 C CA . LEU B 1 453 ? 0.704 -47.125 -13.516 1 97.38 453 LEU B CA 1
ATOM 7603 C C . LEU B 1 453 ? 2.096 -46.531 -13.367 1 97.38 453 LEU B C 1
ATOM 7605 O O . LEU B 1 453 ? 2.254 -45.312 -13.383 1 97.38 453 LEU B O 1
ATOM 7609 N N . VAL B 1 454 ? 3.102 -47.406 -13.312 1 95.94 454 VAL B N 1
ATOM 7610 C CA . VAL B 1 454 ? 4.48 -46.938 -13.203 1 95.94 454 VAL B CA 1
ATOM 7611 C C . VAL B 1 454 ? 4.879 -46.188 -14.477 1 95.94 454 VAL B C 1
ATOM 7613 O O . VAL B 1 454 ? 4.656 -46.688 -15.586 1 95.94 454 VAL B O 1
ATOM 7616 N N . GLY B 1 455 ? 5.457 -45 -14.32 1 95.56 455 GLY B N 1
ATOM 7617 C CA . GLY B 1 455 ? 5.867 -44.219 -15.461 1 95.56 455 GLY B CA 1
ATOM 7618 C C . GLY B 1 455 ? 4.73 -43.406 -16.062 1 95.56 455 GLY B C 1
ATOM 7619 O O . GLY B 1 455 ? 4.961 -42.531 -16.891 1 95.56 455 GLY B O 1
ATOM 7620 N N . GLY B 1 456 ? 3.531 -43.75 -15.75 1 97.5 456 GLY B N 1
ATOM 7621 C CA . GLY B 1 456 ? 2.352 -42.969 -16.125 1 97.5 456 GLY B CA 1
ATOM 7622 C C . GLY B 1 456 ? 2.104 -42.938 -17.609 1 97.5 456 GLY B C 1
ATOM 7623 O O . GLY B 1 456 ? 2.436 -43.875 -18.328 1 97.5 456 GLY B O 1
ATOM 7624 N N . THR B 1 457 ? 1.433 -41.938 -18.047 1 97.56 457 THR B N 1
ATOM 7625 C CA . THR B 1 457 ? 1.055 -41.75 -19.453 1 97.56 457 THR B CA 1
ATOM 7626 C C . THR B 1 457 ? 2.291 -41.594 -20.328 1 97.56 457 THR B C 1
ATOM 7628 O O . THR B 1 457 ? 2.289 -42.031 -21.484 1 97.56 457 THR B O 1
ATOM 7631 N N . MET B 1 458 ? 3.338 -41.062 -19.781 1 97.12 458 MET B N 1
ATOM 7632 C CA . MET B 1 458 ? 4.59 -40.906 -20.516 1 97.12 458 MET B CA 1
ATOM 7633 C C . MET B 1 458 ? 5.16 -42.25 -20.891 1 97.12 458 MET B C 1
ATOM 7635 O O . MET B 1 458 ? 5.668 -42.438 -22 1 97.12 458 MET B O 1
ATOM 7639 N N . ALA B 1 459 ? 5.07 -43.219 -20.016 1 96.88 459 ALA B N 1
ATOM 7640 C CA . ALA B 1 459 ? 5.523 -44.594 -20.297 1 96.88 459 ALA B CA 1
ATOM 7641 C C . ALA B 1 459 ? 4.664 -45.219 -21.391 1 96.88 459 ALA B C 1
ATOM 7643 O O . ALA B 1 459 ? 5.168 -45.969 -22.234 1 96.88 459 ALA B O 1
ATOM 7644 N N . TRP B 1 460 ? 3.393 -45 -21.344 1 97.56 460 TRP B N 1
ATOM 7645 C CA . TRP B 1 460 ? 2.461 -45.469 -22.359 1 97.56 460 TRP B CA 1
ATOM 7646 C C . TRP B 1 460 ? 2.865 -45 -23.75 1 97.56 460 TRP B C 1
ATOM 7648 O O . TRP B 1 460 ? 2.934 -45.781 -24.688 1 97.56 460 TRP B O 1
ATOM 7658 N N . VAL B 1 461 ? 3.189 -43.719 -23.844 1 97.38 461 VAL B N 1
ATOM 7659 C CA . VAL B 1 461 ? 3.59 -43.094 -25.094 1 97.38 461 VAL B CA 1
ATOM 7660 C C . VAL B 1 461 ? 4.949 -43.656 -25.531 1 97.38 461 VAL B C 1
ATOM 7662 O O . VAL B 1 461 ? 5.164 -43.938 -26.703 1 97.38 461 VAL B O 1
ATOM 7665 N N . ALA B 1 462 ? 5.852 -43.75 -24.609 1 96.81 462 ALA B N 1
ATOM 7666 C CA . ALA B 1 462 ? 7.195 -44.25 -24.891 1 96.81 462 ALA B CA 1
ATOM 7667 C C . ALA B 1 462 ? 7.148 -45.656 -25.453 1 96.81 462 ALA B C 1
ATOM 7669 O O . ALA B 1 462 ? 8 -46.062 -26.25 1 96.81 462 ALA B O 1
ATOM 7670 N N . ALA B 1 463 ? 6.121 -46.438 -25.094 1 96.5 463 ALA B N 1
ATOM 7671 C CA . ALA B 1 463 ? 5.949 -47.812 -25.547 1 96.5 463 ALA B CA 1
ATOM 7672 C C . ALA B 1 463 ? 5.289 -47.844 -26.922 1 96.5 463 ALA B C 1
ATOM 7674 O O . ALA B 1 463 ? 5.066 -48.938 -27.484 1 96.5 463 ALA B O 1
ATOM 7675 N N . GLY B 1 464 ? 4.945 -46.656 -27.453 1 96.06 464 GLY B N 1
ATOM 7676 C CA . GLY B 1 464 ? 4.449 -46.562 -28.812 1 96.06 464 GLY B CA 1
ATOM 7677 C C . GLY B 1 464 ? 2.938 -46.656 -28.906 1 96.06 464 GLY B C 1
ATOM 7678 O O . GLY B 1 464 ? 2.393 -46.906 -29.984 1 96.06 464 GLY B O 1
ATOM 7679 N N . HIS B 1 465 ? 2.271 -46.594 -27.812 1 96.62 465 HIS B N 1
ATOM 7680 C CA . HIS B 1 465 ? 0.817 -46.688 -27.828 1 96.62 465 HIS B CA 1
ATOM 7681 C C . HIS B 1 465 ? 0.163 -45.344 -28.062 1 96.62 465 HIS B C 1
ATOM 7683 O O . HIS B 1 465 ? 0.693 -44.312 -27.641 1 96.62 465 HIS B O 1
ATOM 7689 N N . PRO B 1 466 ? -0.946 -45.281 -28.672 1 96.56 466 PRO B N 1
ATOM 7690 C CA . PRO B 1 466 ? -1.605 -44.031 -29.016 1 96.56 466 PRO B CA 1
ATOM 7691 C C . PRO B 1 466 ? -2.361 -43.438 -27.828 1 96.56 466 PRO B C 1
ATOM 7693 O O . PRO B 1 466 ? -2.701 -44.125 -26.875 1 96.56 466 PRO B O 1
ATOM 7696 N N . LEU B 1 467 ? -2.549 -42.156 -27.906 1 97.81 467 LEU B N 1
ATOM 7697 C CA . LEU B 1 467 ? -3.359 -41.438 -26.938 1 97.81 467 LEU B CA 1
ATOM 7698 C C . LEU B 1 467 ? -4.73 -41.094 -27.516 1 97.81 467 LEU B C 1
ATOM 7700 O O . LEU B 1 467 ? -4.934 -41.156 -28.734 1 97.81 467 LEU B O 1
ATOM 7704 N N . GLU B 1 468 ? -5.648 -40.844 -26.641 1 97.5 468 GLU B N 1
ATOM 7705 C CA . GLU B 1 468 ? -6.992 -40.375 -26.984 1 97.5 468 GLU B CA 1
ATOM 7706 C C . GLU B 1 468 ? -7.238 -38.969 -26.453 1 97.5 468 GLU B C 1
ATOM 7708 O O . GLU B 1 468 ? -6.652 -38.562 -25.453 1 97.5 468 GLU B O 1
ATOM 7713 N N . THR B 1 469 ? -8.086 -38.188 -27.172 1 96.38 469 THR B N 1
ATOM 7714 C CA . THR B 1 469 ? -8.344 -36.812 -26.766 1 96.38 469 THR B CA 1
ATOM 7715 C C . THR B 1 469 ? -9.789 -36.625 -26.312 1 96.38 469 THR B C 1
ATOM 7717 O O . THR B 1 469 ? -10.156 -35.594 -25.734 1 96.38 469 THR B O 1
ATOM 7720 N N . GLU B 1 470 ? -10.625 -37.688 -26.547 1 96.25 470 GLU B N 1
ATOM 7721 C CA . GLU B 1 470 ? -12 -37.594 -26.062 1 96.25 470 GLU B CA 1
ATOM 7722 C C . GLU B 1 470 ? -12.055 -37.656 -24.547 1 96.25 470 GLU B C 1
ATOM 7724 O O . GLU B 1 470 ? -11.625 -38.625 -23.922 1 96.25 470 GLU B O 1
ATOM 7729 N N . SER B 1 471 ? -12.609 -36.719 -23.953 1 95.56 471 SER B N 1
ATOM 7730 C CA . SER B 1 471 ? -12.531 -36.562 -22.5 1 95.56 471 SER B CA 1
ATOM 7731 C C . SER B 1 471 ? -13.703 -37.281 -21.812 1 95.56 471 SER B C 1
ATOM 7733 O O . SER B 1 471 ? -14.828 -37.25 -22.328 1 95.56 471 SER B O 1
ATOM 7735 N N . ARG B 1 472 ? -13.461 -37.906 -20.766 1 95.88 472 ARG B N 1
ATOM 7736 C CA . ARG B 1 472 ? -14.398 -38.438 -19.781 1 95.88 472 ARG B CA 1
ATOM 7737 C C . ARG B 1 472 ? -14.109 -37.875 -18.391 1 95.88 472 ARG B C 1
ATOM 7739 O O . ARG B 1 472 ? -13.07 -38.188 -17.797 1 95.88 472 ARG B O 1
ATOM 7746 N N . TRP B 1 473 ? -15.078 -37.188 -17.812 1 95.62 473 TRP B N 1
ATOM 7747 C CA . TRP B 1 473 ? -14.828 -36.438 -16.578 1 95.62 473 TRP B CA 1
ATOM 7748 C C . TRP B 1 473 ? -15.453 -37.156 -15.383 1 95.62 473 TRP B C 1
ATOM 7750 O O . TRP B 1 473 ? -16.672 -37.156 -15.219 1 95.62 473 TRP B O 1
ATOM 7760 N N . LEU B 1 474 ? -14.617 -37.719 -14.617 1 95.06 474 LEU B N 1
ATOM 7761 C CA . LEU B 1 474 ? -15.07 -38.25 -13.328 1 95.06 474 LEU B CA 1
ATOM 7762 C C . LEU B 1 474 ? -15.188 -37.125 -12.297 1 95.06 474 LEU B C 1
ATOM 7764 O O . LEU B 1 474 ? -16.078 -37.156 -11.445 1 95.06 474 LEU B O 1
ATOM 7768 N N . SER B 1 475 ? -14.242 -36.219 -12.273 1 94.62 475 SER B N 1
ATOM 7769 C CA . SER B 1 475 ? -14.242 -35 -11.453 1 94.62 475 SER B CA 1
ATOM 7770 C C . SER B 1 475 ? -14.367 -33.75 -12.312 1 94.62 475 SER B C 1
ATOM 7772 O O . SER B 1 475 ? -14.008 -33.75 -13.492 1 94.62 475 SER B O 1
ATOM 7774 N N . GLN B 1 476 ? -14.945 -32.656 -11.641 1 91.44 476 GLN B N 1
ATOM 7775 C CA . GLN B 1 476 ? -14.906 -31.375 -12.32 1 91.44 476 GLN B CA 1
ATOM 7776 C C . GLN B 1 476 ? -13.469 -30.891 -12.508 1 91.44 476 GLN B C 1
ATOM 7778 O O . GLN B 1 476 ? -12.633 -31.047 -11.609 1 91.44 476 GLN B O 1
ATOM 7783 N N . PRO B 1 477 ? -13.141 -30.344 -13.688 1 92.12 477 PRO B N 1
ATOM 7784 C CA . PRO B 1 477 ? -11.773 -29.891 -13.961 1 92.12 477 PRO B CA 1
ATOM 7785 C C . PRO B 1 477 ? -11.453 -28.547 -13.336 1 92.12 477 PRO B C 1
ATOM 7787 O O . PRO B 1 477 ? -11.195 -27.578 -14.047 1 92.12 477 PRO B O 1
ATOM 7790 N N . ILE B 1 478 ? -11.398 -28.422 -12.055 1 90.69 478 ILE B N 1
ATOM 7791 C CA . ILE B 1 478 ? -11.133 -27.188 -11.328 1 90.69 478 ILE B CA 1
ATOM 7792 C C . ILE B 1 478 ? -9.656 -27.109 -10.945 1 90.69 478 ILE B C 1
ATOM 7794 O O . ILE B 1 478 ? -9.25 -26.25 -10.164 1 90.69 478 ILE B O 1
ATOM 7798 N N . ASP B 1 479 ? -8.844 -27.969 -11.539 1 91.44 479 ASP B N 1
ATOM 7799 C CA . ASP B 1 479 ? -7.445 -28.156 -11.148 1 91.44 479 ASP B CA 1
ATOM 7800 C C . ASP B 1 479 ? -6.555 -27.094 -11.781 1 91.44 479 ASP B C 1
ATOM 7802 O O . ASP B 1 479 ? -5.406 -26.906 -11.367 1 91.44 479 ASP B O 1
ATOM 7806 N N . VAL B 1 480 ? -7.113 -26.422 -12.727 1 88.12 480 VAL B N 1
ATOM 7807 C CA . VAL B 1 480 ? -6.266 -25.453 -13.43 1 88.12 480 VAL B CA 1
ATOM 7808 C C . VAL B 1 480 ? -6.973 -24.109 -13.508 1 88.12 480 VAL B C 1
ATOM 7810 O O . VAL B 1 480 ? -8.203 -24.047 -13.578 1 88.12 480 VAL B O 1
ATOM 7813 N N . TYR B 1 481 ? -6.172 -23.109 -13.43 1 88.62 481 TYR B N 1
ATOM 7814 C CA . TYR B 1 481 ? -6.586 -21.75 -13.742 1 88.62 481 TYR B CA 1
ATOM 7815 C C . TYR B 1 481 ? -6.305 -21.422 -15.211 1 88.62 481 TYR B C 1
ATOM 7817 O O . TYR B 1 481 ? -5.172 -21.562 -15.672 1 88.62 481 TYR B O 1
ATOM 7825 N N . LYS B 1 482 ? -7.316 -21.125 -15.898 1 80.88 482 LYS B N 1
ATOM 7826 C CA . LYS B 1 482 ? -7.129 -20.719 -17.297 1 80.88 482 LYS B CA 1
ATOM 7827 C C . LYS B 1 482 ? -6.719 -19.25 -17.391 1 80.88 482 LYS B C 1
ATOM 7829 O O . LYS B 1 482 ? -7.547 -18.359 -17.219 1 80.88 482 LYS B O 1
ATOM 7834 N N . ARG B 1 483 ? -5.531 -19.062 -17.812 1 83.25 483 ARG B N 1
ATOM 7835 C CA . ARG B 1 483 ? -5.031 -17.688 -17.953 1 83.25 483 ARG B CA 1
ATOM 7836 C C . ARG B 1 483 ? -5.523 -17.062 -19.25 1 83.25 483 ARG B C 1
ATOM 7838 O O . ARG B 1 483 ? -5.48 -17.703 -20.312 1 83.25 483 ARG B O 1
ATOM 7845 N N . PRO B 1 484 ? -5.969 -15.805 -19.156 1 77.06 484 PRO B N 1
ATOM 7846 C CA . PRO B 1 484 ? -6.551 -15.188 -20.359 1 77.06 484 PRO B CA 1
ATOM 7847 C C . PRO B 1 484 ? -5.504 -14.859 -21.422 1 77.06 484 PRO B C 1
ATOM 7849 O O . PRO B 1 484 ? -5.852 -14.445 -22.531 1 77.06 484 PRO B O 1
ATOM 7852 N N . TYR B 1 485 ? -4.238 -15.094 -21.234 1 73.75 485 TYR B N 1
ATOM 7853 C CA . TYR B 1 485 ? -3.189 -14.773 -22.188 1 73.75 485 TYR B CA 1
ATOM 7854 C C . TYR B 1 485 ? -2.572 -16.031 -22.781 1 73.75 485 TYR B C 1
ATOM 7856 O O . TYR B 1 485 ? -1.654 -15.969 -23.594 1 73.75 485 TYR B O 1
ATOM 7864 N N . GLU B 1 486 ? -3.109 -17.078 -22.312 1 74 486 GLU B N 1
ATOM 7865 C CA . GLU B 1 486 ? -2.643 -18.344 -22.875 1 74 486 GLU B CA 1
ATOM 7866 C C . GLU B 1 486 ? -3.479 -18.75 -24.078 1 74 486 GLU B C 1
ATOM 7868 O O . GLU B 1 486 ? -4.711 -18.719 -24.031 1 74 486 GLU B O 1
ATOM 7873 N N . GLY B 1 487 ? -2.896 -19.031 -25.094 1 68.88 487 GLY B N 1
ATOM 7874 C CA . GLY B 1 487 ? -3.576 -19.438 -26.312 1 68.88 487 GLY B CA 1
ATOM 7875 C C . GLY B 1 487 ? -3.896 -18.297 -27.234 1 68.88 487 GLY B C 1
ATOM 7876 O O . GLY B 1 487 ? -3.451 -17.172 -27.016 1 68.88 487 GLY B O 1
ATOM 7877 N N . THR B 1 488 ? -4.461 -18.562 -28.281 1 69.31 488 THR B N 1
ATOM 7878 C CA . THR B 1 488 ? -4.699 -17.578 -29.328 1 69.31 488 THR B CA 1
ATOM 7879 C C . THR B 1 488 ? -6.18 -17.203 -29.391 1 69.31 488 THR B C 1
ATOM 7881 O O . THR B 1 488 ? -6.562 -16.281 -30.109 1 69.31 488 THR B O 1
ATOM 7884 N N . ASN B 1 489 ? -6.906 -17.875 -28.625 1 74.06 489 ASN B N 1
ATOM 7885 C CA . ASN B 1 489 ? -8.344 -17.656 -28.766 1 74.06 489 ASN B CA 1
ATOM 7886 C C . ASN B 1 489 ? -8.969 -17.234 -27.438 1 74.06 489 ASN B C 1
ATOM 7888 O O . ASN B 1 489 ? -9.867 -17.906 -26.922 1 74.06 489 ASN B O 1
ATOM 7892 N N . ASN B 1 490 ? -8.539 -16.172 -26.953 1 81.12 490 ASN B N 1
ATOM 7893 C CA . ASN B 1 490 ? -9.109 -15.672 -25.703 1 81.12 490 ASN B CA 1
ATOM 7894 C C . ASN B 1 490 ? -10.164 -14.594 -25.953 1 81.12 490 ASN B C 1
ATOM 7896 O O . ASN B 1 490 ? -10 -13.766 -26.859 1 81.12 490 ASN B O 1
ATOM 7900 N N . ALA B 1 491 ? -11.203 -14.656 -25.203 1 84.25 491 ALA B N 1
ATOM 7901 C CA . ALA B 1 491 ? -12.273 -13.664 -25.328 1 84.25 491 ALA B CA 1
ATOM 7902 C C . ALA B 1 491 ? -11.789 -12.281 -24.922 1 84.25 491 ALA B C 1
ATOM 7904 O O . ALA B 1 491 ? -11.039 -12.141 -23.953 1 84.25 491 ALA B O 1
ATOM 7905 N N . ARG B 1 492 ? -12.273 -11.312 -25.672 1 86.81 492 ARG B N 1
ATOM 7906 C CA . ARG B 1 492 ? -11.914 -9.922 -25.438 1 86.81 492 ARG B CA 1
ATOM 7907 C C . ARG B 1 492 ? -12.258 -9.508 -24 1 86.81 492 ARG B C 1
ATOM 7909 O O . ARG B 1 492 ? -11.453 -8.859 -23.3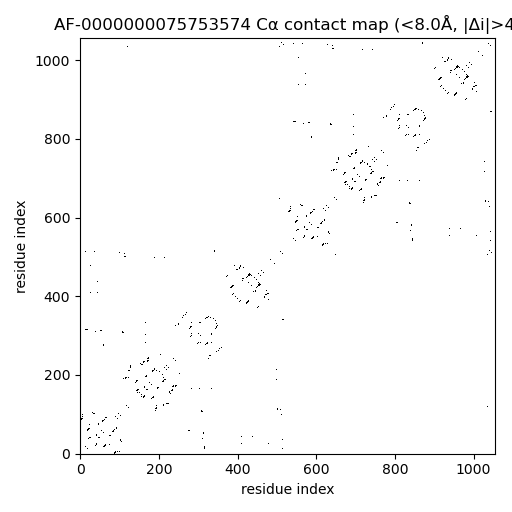28 1 86.81 492 ARG B O 1
ATOM 7916 N N . LYS B 1 493 ? -13.375 -9.867 -23.562 1 86.69 493 LYS B N 1
ATOM 7917 C CA . LYS B 1 493 ? -13.852 -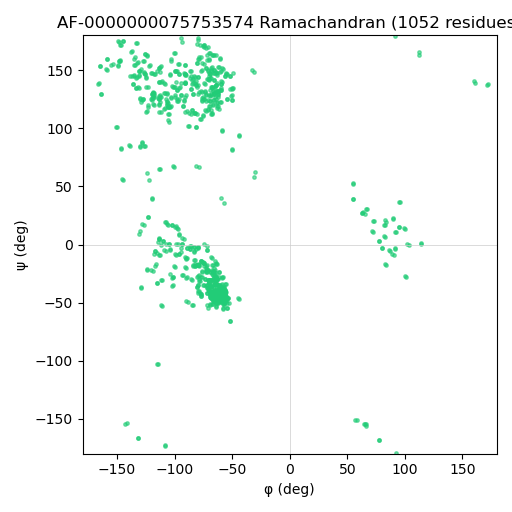9.5 -22.234 1 86.69 493 LYS B CA 1
ATOM 7918 C C . LYS B 1 493 ? -12.922 -10.023 -21.141 1 86.69 493 LYS B C 1
ATOM 7920 O O . LYS B 1 493 ? -12.68 -9.344 -20.141 1 86.69 493 LYS B O 1
ATOM 7925 N N . HIS B 1 494 ? -12.406 -11.188 -21.297 1 86.56 494 HIS B N 1
ATOM 7926 C CA . HIS B 1 494 ? -11.508 -11.789 -20.312 1 86.56 494 HIS B CA 1
ATOM 7927 C C . HIS B 1 494 ? -10.148 -11.094 -20.312 1 86.56 494 HIS B C 1
ATOM 7929 O O . HIS B 1 494 ? -9.57 -10.867 -19.25 1 86.56 494 HIS B O 1
ATOM 7935 N N . MET B 1 495 ? -9.727 -10.734 -21.516 1 87.5 495 MET B N 1
ATOM 7936 C CA . MET B 1 495 ? -8.453 -10.023 -21.641 1 87.5 495 MET B CA 1
ATOM 7937 C C . MET B 1 495 ? -8.539 -8.656 -20.969 1 87.5 495 MET B C 1
ATOM 7939 O O . MET B 1 495 ? -7.66 -8.281 -20.188 1 87.5 495 MET B O 1
ATOM 7943 N N . GLN B 1 496 ? -9.594 -7.938 -21.266 1 88.25 496 GLN B N 1
ATOM 7944 C CA . GLN B 1 496 ? -9.789 -6.621 -20.656 1 88.25 496 GLN B CA 1
ATOM 7945 C C . GLN B 1 496 ? -9.938 -6.727 -19.141 1 88.25 496 GLN B C 1
ATOM 7947 O O . GLN B 1 496 ? -9.383 -5.914 -18.406 1 88.25 496 GLN B O 1
ATOM 7952 N N . GLY B 1 497 ? -10.773 -7.699 -18.688 1 88.25 497 GLY B N 1
ATOM 7953 C CA . GLY B 1 497 ? -10.945 -7.918 -17.266 1 88.25 497 GLY B CA 1
ATOM 7954 C C . GLY B 1 497 ? -9.641 -8.18 -16.531 1 88.25 497 GLY B C 1
ATOM 7955 O O . GLY B 1 497 ? -9.43 -7.695 -15.422 1 88.25 497 GLY B O 1
ATOM 7956 N N . TYR B 1 498 ? -8.805 -8.961 -17.188 1 90.31 498 TYR B N 1
ATOM 7957 C CA . TYR B 1 498 ? -7.484 -9.266 -16.641 1 90.31 498 TYR B CA 1
ATOM 7958 C C . TYR B 1 498 ? -6.66 -7.996 -16.469 1 90.31 498 TYR B C 1
ATOM 7960 O O . TYR B 1 498 ? -6.047 -7.785 -15.422 1 90.31 498 TYR B O 1
ATOM 7968 N N . LEU B 1 499 ? -6.609 -7.113 -17.469 1 90 499 LEU B N 1
ATOM 7969 C CA . LEU B 1 499 ? -5.863 -5.859 -17.406 1 90 499 LEU B CA 1
ATOM 7970 C C . LEU B 1 499 ? -6.426 -4.945 -16.328 1 90 499 LEU B C 1
ATOM 7972 O O . LEU B 1 499 ? -5.672 -4.34 -15.562 1 90 499 LEU B O 1
ATOM 7976 N N . ASP B 1 500 ? -7.754 -4.859 -16.25 1 89.69 500 ASP B N 1
ATOM 7977 C CA . ASP B 1 500 ? -8.406 -4.047 -15.227 1 89.69 500 ASP B CA 1
ATOM 7978 C C . ASP B 1 500 ? -8.023 -4.516 -13.82 1 89.69 500 ASP B C 1
ATOM 7980 O O . ASP B 1 500 ? -7.781 -3.699 -12.93 1 89.69 500 ASP B O 1
ATOM 7984 N N . TRP B 1 501 ? -7.992 -5.812 -13.664 1 91.75 501 TRP B N 1
ATOM 7985 C CA . TRP B 1 501 ? -7.598 -6.402 -12.391 1 91.75 501 TRP B CA 1
ATOM 7986 C C . TRP B 1 501 ? -6.164 -6.02 -12.031 1 91.75 501 TRP B C 1
ATOM 7988 O O . TRP B 1 501 ? -5.891 -5.598 -10.906 1 91.75 501 TRP B O 1
ATOM 7998 N N . GLU B 1 502 ? -5.285 -6.125 -12.938 1 92 502 GLU B N 1
ATOM 7999 C CA . GLU B 1 502 ? -3.885 -5.797 -12.68 1 92 502 GLU B CA 1
ATOM 8000 C C . GLU B 1 502 ? -3.725 -4.34 -12.258 1 92 502 GLU B C 1
ATOM 8002 O O . GLU B 1 502 ? -2.943 -4.035 -11.352 1 92 502 GLU B O 1
ATOM 8007 N N . TYR B 1 503 ? -4.504 -3.457 -12.867 1 89.81 503 TYR B N 1
ATOM 8008 C CA . TYR B 1 503 ? -4.434 -2.033 -12.562 1 89.81 503 TYR B CA 1
ATOM 8009 C C . TYR B 1 503 ? -4.875 -1.76 -11.125 1 89.81 503 TYR B C 1
ATOM 8011 O O . TYR B 1 503 ? -4.465 -0.766 -10.523 1 89.81 503 TYR B O 1
ATOM 8019 N N . GLY B 1 504 ? -5.648 -2.629 -10.578 1 94.75 504 GLY B N 1
ATOM 8020 C CA . GLY B 1 504 ? -6.18 -2.426 -9.242 1 94.75 504 GLY B CA 1
ATOM 8021 C C . GLY B 1 504 ? -5.281 -2.979 -8.156 1 94.75 504 GLY B C 1
ATOM 8022 O O . GLY B 1 504 ? -5.535 -2.762 -6.965 1 94.75 504 GLY B O 1
ATOM 8023 N N . LEU B 1 505 ? -4.219 -3.604 -8.531 1 97.69 505 LEU B N 1
ATOM 8024 C CA . LEU B 1 505 ? -3.408 -4.367 -7.59 1 97.69 505 LEU B CA 1
ATOM 8025 C C . LEU B 1 505 ? -2.676 -3.441 -6.625 1 97.69 505 LEU B C 1
ATOM 8027 O O . LEU B 1 505 ? -2.488 -3.779 -5.453 1 97.69 505 LEU B O 1
ATOM 8031 N N . VAL B 1 506 ? -2.287 -2.23 -7.078 1 98.19 506 VAL B N 1
ATOM 8032 C CA . VAL B 1 506 ? -1.54 -1.317 -6.219 1 98.19 506 VAL B CA 1
ATOM 8033 C C . VAL B 1 506 ? -2.412 -0.879 -5.047 1 98.19 506 VAL B C 1
ATOM 8035 O O . VAL B 1 506 ? -1.957 -0.855 -3.9 1 98.19 506 VAL B O 1
ATOM 8038 N N . ALA B 1 507 ? -3.629 -0.509 -5.336 1 97.94 507 ALA B N 1
ATOM 8039 C CA . ALA B 1 507 ? -4.555 -0.133 -4.27 1 97.94 507 ALA B CA 1
ATOM 8040 C C . ALA B 1 507 ? -4.777 -1.293 -3.305 1 97.94 507 ALA B C 1
ATOM 8042 O O . ALA B 1 507 ? -4.848 -1.093 -2.09 1 97.94 507 ALA B O 1
ATOM 8043 N N . GLN B 1 508 ? -4.887 -2.473 -3.863 1 97.81 508 GLN B N 1
ATOM 8044 C CA . GLN B 1 508 ? -5.09 -3.641 -3.01 1 97.81 508 GLN B CA 1
ATOM 8045 C C . GLN B 1 508 ? -3.881 -3.883 -2.113 1 97.81 508 GLN B C 1
ATOM 8047 O O . GLN B 1 508 ? -4.031 -4.246 -0.944 1 97.81 508 GLN B O 1
ATOM 8052 N N . LEU B 1 509 ? -2.674 -3.703 -2.646 1 98.25 509 LEU B N 1
ATOM 8053 C CA . LEU B 1 509 ? -1.464 -3.803 -1.837 1 98.25 509 LEU B CA 1
ATOM 8054 C C . LEU B 1 509 ? -1.504 -2.816 -0.675 1 98.25 509 LEU B C 1
ATOM 8056 O O . LEU B 1 509 ? -1.224 -3.186 0.468 1 98.25 509 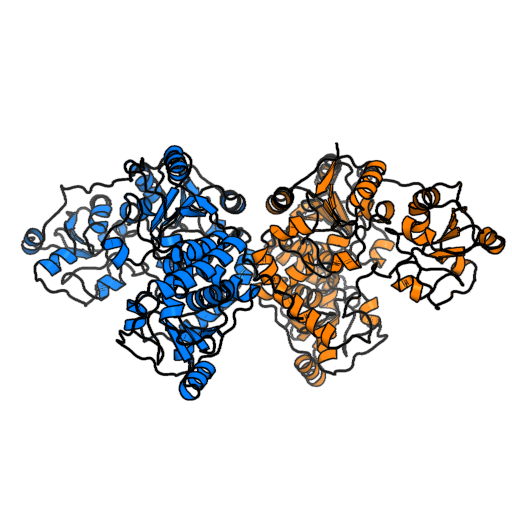LEU B O 1
ATOM 8060 N N . ALA B 1 510 ? -1.864 -1.58 -1.058 1 98.12 510 ALA B N 1
ATOM 8061 C CA . ALA B 1 510 ? -1.906 -0.531 -0.042 1 98.12 510 ALA B CA 1
ATOM 8062 C C . ALA B 1 510 ? -2.926 -0.858 1.044 1 98.12 510 ALA B C 1
ATOM 8064 O O . ALA B 1 510 ? -2.691 -0.592 2.225 1 98.12 510 ALA B O 1
ATOM 8065 N N . ASN B 1 511 ? -4.043 -1.434 0.629 1 98 511 ASN B N 1
ATOM 8066 C CA . ASN B 1 511 ? -5.129 -1.757 1.549 1 98 511 ASN B CA 1
ATOM 8067 C C . ASN B 1 511 ? -4.812 -2.996 2.381 1 98 511 ASN B C 1
ATOM 8069 O O . ASN B 1 511 ? -5.418 -3.219 3.428 1 98 511 ASN B O 1
ATOM 8073 N N . ASP B 1 512 ? -3.9 -3.881 1.868 1 97.5 512 ASP B N 1
ATOM 8074 C CA . ASP B 1 512 ? -3.531 -5.125 2.535 1 97.5 512 ASP B CA 1
ATOM 8075 C C . ASP B 1 512 ? -2.438 -4.887 3.574 1 97.5 512 ASP B C 1
ATOM 8077 O O . ASP B 1 512 ? -2.527 -5.375 4.703 1 97.5 512 ASP B O 1
ATOM 8081 N N . GLY B 1 513 ? -1.371 -4.262 3.213 1 96.44 513 GLY B N 1
ATOM 8082 C CA . GLY B 1 513 ? -0.357 -3.771 4.133 1 96.44 513 GLY B CA 1
ATOM 8083 C C . GLY B 1 513 ? 0.631 -4.844 4.555 1 96.44 513 GLY B C 1
ATOM 8084 O O . GLY B 1 513 ? 1.378 -4.66 5.52 1 96.44 513 GLY B O 1
ATOM 8085 N N . VAL B 1 514 ? 0.742 -5.996 3.855 1 97.31 514 VAL B N 1
ATOM 8086 C CA . VAL B 1 514 ? 1.623 -7.043 4.363 1 97.31 514 VAL B CA 1
ATOM 8087 C C . VAL B 1 514 ? 2.76 -7.285 3.371 1 97.31 514 VAL B C 1
ATOM 8089 O O . VAL B 1 514 ? 3.682 -8.055 3.65 1 97.31 514 VAL B O 1
ATOM 8092 N N . ALA B 1 515 ? 2.758 -6.656 2.189 1 97.19 515 ALA B N 1
ATOM 8093 C CA . ALA B 1 515 ? 3.648 -7.031 1.095 1 97.19 515 ALA B CA 1
ATOM 8094 C C . ALA B 1 515 ? 5.109 -6.773 1.463 1 97.19 515 ALA B C 1
ATOM 8096 O O . ALA B 1 515 ? 5.98 -7.594 1.176 1 97.19 515 ALA B O 1
ATOM 8097 N N . CYS B 1 516 ? 5.41 -5.547 2.135 1 96.56 516 CYS B N 1
ATOM 8098 C CA . CYS B 1 516 ? 6.746 -5.094 2.492 1 96.56 516 CYS B CA 1
ATOM 8099 C C . CYS B 1 516 ? 7.598 -4.867 1.246 1 96.56 516 CYS B C 1
ATOM 8101 O O . CYS B 1 516 ? 8.797 -5.145 1.249 1 96.56 516 CYS B O 1
ATOM 8103 N N . PHE B 1 517 ? 6.984 -4.555 0.099 1 97.94 517 PHE B N 1
ATOM 8104 C CA . PHE B 1 517 ? 7.695 -4.164 -1.111 1 97.94 517 PHE B CA 1
ATOM 8105 C C . PHE B 1 517 ? 8.273 -2.762 -0.971 1 97.94 517 PHE B C 1
ATOM 8107 O O . PHE B 1 517 ? 7.754 -1.945 -0.204 1 97.94 517 PHE B O 1
ATOM 8114 N N . HIS B 1 518 ? 9.312 -2.475 -1.631 1 97.5 518 HIS B N 1
ATOM 8115 C CA . HIS B 1 518 ? 9.875 -1.128 -1.698 1 97.5 518 HIS B CA 1
ATOM 8116 C C . HIS B 1 518 ? 10.594 -0.897 -3.02 1 97.5 518 HIS B C 1
ATOM 8118 O O . HIS B 1 518 ? 11.742 -1.315 -3.186 1 97.5 518 HIS B O 1
ATOM 8124 N N . VAL B 1 519 ? 9.938 -0.234 -3.889 1 98 519 VAL B N 1
ATOM 8125 C CA . VAL B 1 519 ? 10.523 0.095 -5.184 1 98 519 VAL B CA 1
ATOM 8126 C C . VAL B 1 519 ? 11.547 1.22 -5.02 1 98 519 VAL B C 1
ATOM 8128 O O . VAL B 1 519 ? 11.234 2.273 -4.457 1 98 519 VAL B O 1
ATOM 8131 N N . VAL B 1 520 ? 12.719 1.015 -5.445 1 96.5 520 VAL B N 1
ATOM 8132 C CA . VAL B 1 520 ? 13.789 2.002 -5.375 1 96.5 520 VAL B CA 1
ATOM 8133 C C . VAL B 1 520 ? 13.703 2.947 -6.574 1 96.5 520 VAL B C 1
ATOM 8135 O O . VAL B 1 520 ? 13.539 2.502 -7.711 1 96.5 520 VAL B O 1
ATOM 8138 N N . ARG B 1 521 ? 13.727 4.242 -6.266 1 92.06 521 ARG B N 1
ATOM 8139 C CA . ARG B 1 521 ? 13.68 5.258 -7.316 1 92.06 521 ARG B CA 1
ATOM 8140 C C . ARG B 1 521 ? 15.055 5.5 -7.914 1 92.06 521 ARG B C 1
ATOM 8142 O O . ARG B 1 521 ? 16.078 5.32 -7.238 1 92.06 521 ARG B O 1
ATOM 8149 N N . VAL B 1 522 ? 15 5.762 -9.25 1 81.5 522 VAL B N 1
ATOM 8150 C CA . VAL B 1 522 ? 16.234 6.125 -9.922 1 81.5 522 VAL B CA 1
ATOM 8151 C C . VAL B 1 522 ? 16.719 7.488 -9.43 1 81.5 522 VAL B C 1
ATOM 8153 O O . VAL B 1 522 ? 15.906 8.367 -9.141 1 81.5 522 VAL B O 1
ATOM 8156 N N . SER B 1 523 ? 17.859 7.625 -8.719 1 64.94 523 SER B N 1
ATOM 8157 C CA . SER B 1 523 ? 18.359 8.938 -8.32 1 64.94 523 SER B CA 1
ATOM 8158 C C . SER B 1 523 ? 18.266 9.938 -9.469 1 64.94 523 SER B C 1
ATOM 8160 O O . SER B 1 523 ? 18.672 9.641 -10.594 1 64.94 523 SER B O 1
ATOM 8162 N N . ARG B 1 524 ? 17.203 10.719 -9.602 1 49.94 524 ARG B N 1
ATOM 8163 C CA . ARG B 1 524 ? 17.203 11.781 -10.602 1 49.94 524 ARG B CA 1
ATOM 8164 C C . ARG B 1 524 ? 18.453 12.633 -10.5 1 49.94 524 ARG B C 1
ATOM 8166 O O . ARG B 1 524 ? 18.734 13.227 -9.453 1 49.94 524 ARG B O 1
ATOM 8173 N N . GLY B 1 525 ? 19.547 12.375 -10.977 1 36.97 525 GLY B N 1
ATOM 8174 C CA . GLY B 1 525 ? 20.484 13.469 -11.164 1 36.97 525 GLY B CA 1
ATOM 8175 C C . GLY B 1 525 ? 19.812 14.797 -11.453 1 36.97 525 GLY B C 1
ATOM 8176 O O . GLY B 1 525 ? 18.625 14.828 -11.82 1 36.97 525 GLY B O 1
ATOM 8177 N N . ASN B 1 526 ? 20.469 16.047 -10.977 1 28.42 526 ASN B N 1
ATOM 8178 C CA . ASN B 1 526 ? 20.328 17.406 -11.484 1 28.42 526 ASN B CA 1
ATOM 8179 C C . ASN B 1 526 ? 20.016 17.406 -12.984 1 28.42 526 ASN B C 1
ATOM 8181 O O . ASN B 1 526 ? 20.938 17.328 -13.805 1 28.42 526 ASN B O 1
ATOM 8185 N N . LEU B 1 527 ? 19.25 17.062 -13.625 1 24.33 527 LEU B N 1
ATOM 8186 C CA . LEU B 1 527 ? 19.031 17.734 -14.906 1 24.33 527 LEU B CA 1
ATOM 8187 C C . LEU B 1 527 ? 18.75 19.219 -14.695 1 24.33 527 LEU B C 1
ATOM 8189 O O . LEU B 1 527 ? 17.625 19.594 -14.352 1 24.33 527 LEU B O 1
ATOM 8193 N N . SER B 1 528 ? 19.297 19.938 -13.797 1 17.62 528 SER B N 1
ATOM 8194 C CA . SER B 1 528 ? 19.656 21.25 -14.297 1 17.62 528 SER B CA 1
ATOM 8195 C C . SER B 1 528 ? 20.391 21.172 -15.625 1 17.62 528 SER B C 1
ATOM 8197 O O . SER B 1 528 ? 21.25 20.297 -15.812 1 17.62 528 SER B O 1
#

Foldseek 3Di:
DAAEDELVRVLVCLQVLNWEFEEEQDFVLVLQAWDDPQYFDHHLLCCQPQVCQQFVALATAYEYAYQPPPSRVSSQVVSVVLPRDHYHYYPNGRVRNVVAFGIHHGALLLLLLLLLVQCVVAVAAADELVRVVVCVVPPDQEAEEEQDDQVLVQAKAAPRYAYQHLLCCLQLVPLRHPDLAREYEYAYLAGRSQSLSQVLCVLLPRNHHYHYHHGGVLRNVLVVHDIDHRDRHHRDGDDPVSLVVSLNSLVVSLVVLPAAADAQVVLLVVLVCVNPAPEAAEEQDDPVVVVVDDDPRYDYHNLSNCSSRVSSRYRIRSGEYEYEDQRNRSQSSSRSSVVLQVYHYYYYDNPHDHDPDRNRDDRRDDDFDPPQEDEPVCVVVFPFEAEEEQEQPVVVLVWFAPRHAYDHSSCLLVLVVPDDTQAEYEYFYQQQVSSRSRQVVNVVSDPYRYHYYHGGRPNCVVVPHGTDNDHHYSDDNSNDDDQQSPDDDHDSVRSVVVNVSSNCSNVSCVVRVSSSRHHDYRPPDPPD/DAAEDELVRVLVCLQVLHWEFEEEQDFVLVLQAWDDPQYFDHHLLCCQPQVCQQFVALATAYEYAYQPPPSRVSSQVVSVVLPRDHYHYYPNGRVRNVVAFGIHHGALLLLLLLLLVQCVVAVAAADELVRVVVCVVPPDQEAEEEQDDQVLVQAKAAPRYAYQHLLCCLQLVPLRHPDQAREYEYAYLAGRSQSLSQVLCVLLPRNHHYHYHHGGVLRNVLVVHDIDHRDRHHRDGDDPVSLVVSLNSLVVSLVVLPAAADAQVVLLVVLVCVNPAPEAAEEQDDVVVVVVDDDPRYDYHNLSNCSSRVSSRYRIRSGEYEYEDQRNRSQSSSRSSVVLQVYHYYYYDNPHDHDPDRNRDDRRHDDFDPPQEDEPVCVVVFPFEAEEEQEQPVVVLVWFAPRHAYDHSSCLLVLVVVDDTQAEYEYFYQQQVSVRSRQVVNVVRDPHHYHYYHGGRPNCVVVPHGTDNDHHYSDDNSNDDDQQSPDDDHDSVNSVVVNVSSNCSNVSCVVRVSSSRHHDYNPPPPPD